Protein AF-0000000077541622 (afdb_homodimer)

Structure (mmCIF, N/CA/C/O backbone):
data_AF-0000000077541622-model_v1
#
loop_
_entity.id
_entity.type
_entity.pdbx_description
1 polymer 'FAD binding domain-containing protein'
#
loop_
_atom_site.group_PDB
_atom_site.id
_atom_site.type_symbol
_atom_site.label_atom_id
_atom_site.label_alt_id
_atom_site.label_comp_id
_atom_site.label_asym_id
_atom_site.label_entity_id
_atom_site.label_seq_id
_atom_site.pdbx_PDB_ins_code
_atom_site.Cartn_x
_atom_site.Cartn_y
_atom_site.Cartn_z
_atom_site.occupancy
_atom_site.B_iso_or_equiv
_atom_site.auth_seq_id
_atom_site.auth_comp_id
_atom_site.auth_asym_id
_atom_site.auth_atom_id
_atom_site.pdbx_PDB_model_num
ATOM 1 N N . MET A 1 1 ? 5.727 49.031 37.5 1 64.5 1 MET A N 1
ATOM 2 C CA . MET A 1 1 ? 5.074 47.844 36.969 1 64.5 1 MET A CA 1
ATOM 3 C C . MET A 1 1 ? 6.105 46.844 36.438 1 64.5 1 MET A C 1
ATOM 5 O O . MET A 1 1 ? 7.113 47.25 35.844 1 64.5 1 MET A O 1
ATOM 9 N N . GLN A 1 2 ? 6.109 45.625 36.781 1 87.19 2 GLN A N 1
ATOM 10 C CA . GLN A 1 2 ? 7.031 44.562 36.344 1 87.19 2 GLN A CA 1
ATOM 11 C C . GLN A 1 2 ? 7.074 44.5 34.812 1 87.19 2 GLN A C 1
ATOM 13 O O . GLN A 1 2 ? 6.059 44.719 34.125 1 87.19 2 GLN A O 1
ATOM 18 N N . GLU A 1 3 ? 8.234 44.469 34.344 1 94.12 3 GLU A N 1
ATOM 19 C CA . GLU A 1 3 ? 8.438 44.469 32.875 1 94.12 3 GLU A CA 1
ATOM 20 C C . GLU A 1 3 ? 9.219 43.219 32.469 1 94.12 3 GLU A C 1
ATOM 22 O O . GLU A 1 3 ? 10.188 42.844 33.125 1 94.12 3 GLU A O 1
ATOM 27 N N . ILE A 1 4 ? 8.672 42.594 31.516 1 96.94 4 ILE A N 1
ATOM 28 C CA . ILE A 1 4 ? 9.344 41.438 30.922 1 96.94 4 ILE A CA 1
ATOM 29 C C . ILE A 1 4 ? 9.812 41.781 29.516 1 96.94 4 ILE A C 1
ATOM 31 O O . ILE A 1 4 ? 9.078 42.375 28.734 1 96.94 4 ILE A O 1
ATOM 35 N N . GLU A 1 5 ? 11.039 41.531 29.25 1 97.81 5 GLU A N 1
ATOM 36 C CA . GLU A 1 5 ? 11.586 41.719 27.922 1 97.81 5 GLU A CA 1
ATOM 37 C C . GLU A 1 5 ? 11.797 40.375 27.203 1 97.81 5 GLU A C 1
ATOM 39 O O . GLU A 1 5 ? 12.289 39.438 27.797 1 97.81 5 GLU A O 1
ATOM 44 N N . THR A 1 6 ? 11.367 40.281 25.984 1 98.44 6 THR A N 1
ATOM 45 C CA . THR A 1 6 ? 11.5 39.062 25.203 1 98.44 6 THR A CA 1
ATOM 46 C C . THR A 1 6 ? 11.656 39.375 23.719 1 98.44 6 THR A C 1
ATOM 48 O O . THR A 1 6 ? 11.547 40.562 23.312 1 98.44 6 THR A O 1
ATOM 51 N N . ASP A 1 7 ? 12.078 38.469 22.938 1 98.62 7 ASP A N 1
ATOM 52 C CA . ASP A 1 7 ? 12.133 38.656 21.484 1 98.62 7 ASP A CA 1
ATOM 53 C C . ASP A 1 7 ? 10.75 38.531 20.859 1 98.62 7 ASP A C 1
ATOM 55 O O . ASP A 1 7 ? 10.383 39.344 20 1 98.62 7 ASP A O 1
ATOM 59 N N . VAL A 1 8 ? 10.023 37.5 21.266 1 98.88 8 VAL A N 1
ATOM 60 C CA . VAL A 1 8 ? 8.719 37.25 20.672 1 98.88 8 VAL A CA 1
ATOM 61 C C . VAL A 1 8 ? 7.672 37.031 21.75 1 98.88 8 VAL A C 1
ATOM 63 O O . VAL A 1 8 ? 7.852 36.156 22.625 1 98.88 8 VAL A O 1
ATOM 66 N N . LEU A 1 9 ? 6.594 37.781 21.766 1 98.88 9 LEU A N 1
ATOM 67 C CA . LEU A 1 9 ? 5.414 37.562 22.594 1 98.88 9 LEU A CA 1
ATOM 68 C C . LEU A 1 9 ? 4.375 36.719 21.859 1 98.88 9 LEU A C 1
ATOM 70 O O . LEU A 1 9 ? 3.916 37.125 20.781 1 98.88 9 LEU A O 1
ATOM 74 N N . VAL A 1 10 ? 4.105 35.531 22.359 1 98.88 10 VAL A N 1
ATOM 75 C CA . VAL A 1 10 ? 3.062 34.688 21.781 1 98.88 10 VAL A CA 1
ATOM 76 C C . VAL A 1 10 ? 1.806 34.75 22.641 1 98.88 10 VAL A C 1
ATOM 78 O O . VAL A 1 10 ? 1.842 34.438 23.828 1 98.88 10 VAL A O 1
ATOM 81 N N . VAL A 1 11 ? 0.715 35.219 22.062 1 98.75 11 VAL A N 1
ATOM 82 C CA . VAL A 1 11 ? -0.549 35.312 22.781 1 98.75 11 VAL A CA 1
ATOM 83 C C . VAL A 1 11 ? -1.422 34.125 22.438 1 98.75 11 VAL A C 1
ATOM 85 O O . VAL A 1 11 ? -2.023 34.062 21.359 1 98.75 11 VAL A O 1
ATOM 88 N N . GLY A 1 12 ? -1.603 33.25 23.375 1 97.94 12 GLY A N 1
ATOM 89 C CA . GLY A 1 12 ? -2.262 31.984 23.188 1 97.94 12 GLY A CA 1
ATOM 90 C C . GLY A 1 12 ? -1.31 30.797 23.25 1 97.94 12 GLY A C 1
ATOM 91 O O . GLY A 1 12 ? -0.241 30.812 22.641 1 97.94 12 GLY A O 1
ATOM 92 N N . ALA A 1 13 ? -1.689 29.797 24.047 1 97.06 13 ALA A N 1
ATOM 93 C CA . ALA A 1 13 ? -0.844 28.609 24.203 1 97.06 13 ALA A CA 1
ATOM 94 C C . ALA A 1 13 ? -1.617 27.344 23.875 1 97.06 13 ALA A C 1
ATOM 96 O O . ALA A 1 13 ? -1.59 26.375 24.641 1 97.06 13 ALA A O 1
ATOM 97 N N . GLY A 1 14 ? -2.344 27.344 22.766 1 96.25 14 GLY A N 1
ATOM 98 C CA . GLY A 1 14 ? -2.854 26.125 22.156 1 96.25 14 GLY A CA 1
ATOM 99 C C . GLY A 1 14 ? -1.856 25.469 21.219 1 96.25 14 GLY A C 1
ATOM 100 O O . GLY A 1 14 ? -0.646 25.641 21.375 1 96.25 14 GLY A O 1
ATOM 101 N N . VAL A 1 15 ? -2.344 24.75 20.266 1 96.44 15 VAL A N 1
ATOM 102 C CA . VAL A 1 15 ? -1.479 23.984 19.375 1 96.44 15 VAL A CA 1
ATOM 103 C C . VAL A 1 15 ? -0.542 24.938 18.625 1 96.44 15 VAL A C 1
ATOM 105 O O . VAL A 1 15 ? 0.672 24.734 18.594 1 96.44 15 VAL A O 1
ATOM 108 N N . VAL A 1 16 ? -1.056 25.984 18.078 1 97.25 16 VAL A N 1
ATOM 109 C CA . VAL A 1 16 ? -0.257 26.891 17.25 1 97.25 16 VAL A CA 1
ATOM 110 C C . VAL A 1 16 ? 0.724 27.656 18.125 1 97.25 16 VAL A C 1
ATOM 112 O O . VAL A 1 16 ? 1.912 27.75 17.812 1 97.25 16 VAL A O 1
ATOM 115 N N . GLY A 1 17 ? 0.247 28.219 19.266 1 98.38 17 GLY A N 1
ATOM 116 C CA . GLY A 1 17 ? 1.133 28.953 20.141 1 98.38 17 GLY A CA 1
ATOM 117 C C . GLY A 1 17 ? 2.258 28.109 20.703 1 98.38 17 GLY A C 1
ATOM 118 O O . GLY A 1 17 ? 3.408 28.547 20.75 1 98.38 17 GLY A O 1
ATOM 119 N N . LEU A 1 18 ? 1.917 26.938 21.125 1 98.62 18 LEU A N 1
ATOM 120 C CA . LEU A 1 18 ? 2.926 26.047 21.688 1 98.62 18 LEU A CA 1
ATOM 121 C C . LEU A 1 18 ? 3.906 25.594 20.609 1 98.62 18 LEU A C 1
ATOM 123 O O . LEU A 1 18 ? 5.09 25.391 20.875 1 98.62 18 LEU A O 1
ATOM 127 N N . SER A 1 19 ? 3.428 25.406 19.375 1 98.44 19 SER A N 1
ATOM 128 C CA . SER A 1 19 ? 4.32 25.094 18.266 1 98.44 19 SER A CA 1
ATOM 129 C C . SER A 1 19 ? 5.316 26.219 18.031 1 98.44 19 SER A C 1
ATOM 131 O O . SER A 1 19 ? 6.516 25.969 17.891 1 98.44 19 SER A O 1
ATOM 133 N N . PHE A 1 20 ? 4.816 27.469 18.031 1 98.56 20 PHE A N 1
ATOM 134 C CA . PHE A 1 20 ? 5.699 28.625 17.891 1 98.56 20 PHE A CA 1
ATOM 135 C C . PHE A 1 20 ? 6.73 28.656 19.016 1 98.56 20 PHE A C 1
ATOM 137 O O . PHE A 1 20 ? 7.926 28.812 18.766 1 98.56 20 PHE A O 1
ATOM 144 N N . ALA A 1 21 ? 6.207 28.469 20.234 1 98.75 21 ALA A N 1
ATOM 145 C CA . ALA A 1 21 ? 7.09 28.547 21.391 1 98.75 21 ALA A CA 1
ATOM 146 C C . ALA A 1 21 ? 8.203 27.5 21.297 1 98.75 21 ALA A C 1
ATOM 148 O O . ALA A 1 21 ? 9.375 27.812 21.5 1 98.75 21 ALA A O 1
ATOM 149 N N . ALA A 1 22 ? 7.836 26.297 20.922 1 98.38 22 ALA A N 1
ATOM 150 C CA . ALA A 1 22 ? 8.805 25.203 20.844 1 98.38 22 ALA A CA 1
ATOM 151 C C . ALA A 1 22 ? 9.812 25.438 19.734 1 98.38 22 ALA A C 1
ATOM 153 O O . ALA A 1 22 ? 11.016 25.312 19.938 1 98.38 22 ALA A O 1
ATOM 154 N N . MET A 1 23 ? 9.375 25.828 18.578 1 98.06 23 MET A N 1
ATOM 155 C CA . MET A 1 23 ? 10.234 25.938 17.406 1 98.06 23 MET A CA 1
ATOM 156 C C . MET A 1 23 ? 11.148 27.156 17.516 1 98.06 23 MET A C 1
ATOM 158 O O . MET A 1 23 ? 12.328 27.078 17.156 1 98.06 23 MET A O 1
ATOM 162 N N . LEU A 1 24 ? 10.633 28.281 18.031 1 98.19 24 LEU A N 1
ATOM 163 C CA . LEU A 1 24 ? 11.453 29.469 18.219 1 98.19 24 LEU A CA 1
ATOM 164 C C . LEU A 1 24 ? 12.492 29.25 19.312 1 98.19 24 LEU A C 1
ATOM 166 O O . LEU A 1 24 ? 13.672 29.562 19.125 1 98.19 24 LEU A O 1
ATOM 170 N N . ALA A 1 25 ? 12 28.641 20.406 1 98.38 25 ALA A N 1
ATOM 171 C CA . ALA A 1 25 ? 12.93 28.391 21.5 1 98.38 25 ALA A CA 1
ATOM 172 C C . ALA A 1 25 ? 14.039 27.422 21.062 1 98.38 25 ALA A C 1
ATOM 174 O O . ALA A 1 25 ? 15.195 27.578 21.469 1 98.38 25 ALA A O 1
ATOM 175 N N . SER A 1 26 ? 13.703 26.5 20.281 1 97.12 26 SER A N 1
ATOM 176 C CA . SER A 1 26 ? 14.672 25.531 19.766 1 97.12 26 SER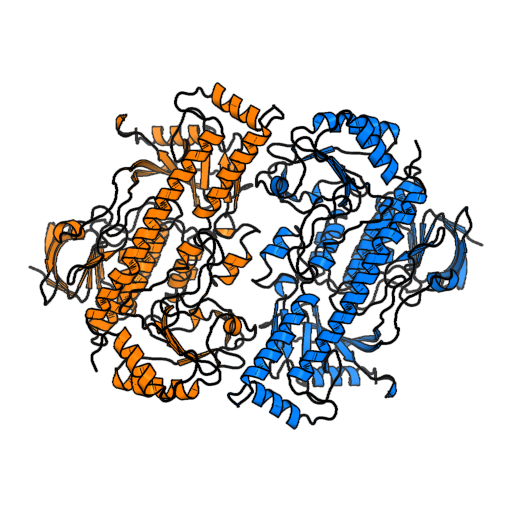 A CA 1
ATOM 177 C C . SER A 1 26 ? 15.742 26.219 18.922 1 97.12 26 SER A C 1
ATOM 179 O O . SER A 1 26 ? 16.844 25.672 18.75 1 97.12 26 SER A O 1
ATOM 181 N N . GLN A 1 27 ? 15.422 27.391 18.422 1 96.44 27 GLN A N 1
ATOM 182 C CA . GLN A 1 27 ? 16.359 28.125 17.594 1 96.44 27 GLN A CA 1
ATOM 183 C C . GLN A 1 27 ? 17.047 29.234 18.391 1 96.44 27 GLN A C 1
ATOM 185 O O . GLN A 1 27 ? 17.688 30.125 17.812 1 96.44 27 GLN A O 1
ATOM 190 N N . GLY A 1 28 ? 16.859 29.266 19.688 1 96.69 28 GLY A N 1
ATOM 191 C CA . GLY A 1 28 ? 17.578 30.188 20.562 1 96.69 28 GLY A CA 1
ATOM 192 C C . GLY A 1 28 ? 16.891 31.531 20.688 1 96.69 28 GLY A C 1
ATOM 193 O O . GLY A 1 28 ? 17.5 32.5 21.141 1 96.69 28 GLY A O 1
ATOM 194 N N . VAL A 1 29 ? 15.664 31.609 20.25 1 98.19 29 VAL A N 1
ATOM 195 C CA . VAL A 1 29 ? 14.891 32.844 20.375 1 98.19 29 VAL A CA 1
ATOM 196 C C . VAL A 1 29 ? 14.203 32.906 21.734 1 98.19 29 VAL A C 1
ATOM 198 O O . VAL A 1 29 ? 13.633 31.906 22.188 1 98.19 29 VAL A O 1
ATOM 201 N N . ARG A 1 30 ? 14.344 34.062 22.484 1 98.25 30 ARG A N 1
ATOM 202 C CA . ARG A 1 30 ? 13.617 34.25 23.734 1 98.25 30 ARG A CA 1
ATOM 203 C C . ARG A 1 30 ? 12.117 34.406 23.484 1 98.25 30 ARG A C 1
ATOM 205 O O . ARG A 1 30 ? 11.688 35.344 22.812 1 98.25 30 ARG A O 1
ATOM 212 N N . VAL A 1 31 ? 11.305 33.469 24 1 98.88 31 VAL A N 1
ATOM 213 C CA . VAL A 1 31 ? 9.867 33.438 23.75 1 98.88 31 VAL A CA 1
ATOM 214 C C . VAL A 1 31 ? 9.109 33.562 25.078 1 98.88 31 VAL A C 1
ATOM 216 O O . VAL A 1 31 ? 9.43 32.875 26.047 1 98.88 31 VAL A O 1
ATOM 219 N N . PHE A 1 32 ? 8.211 34.469 25.125 1 98.75 32 PHE A N 1
ATOM 220 C CA . PHE A 1 32 ? 7.25 34.625 26.203 1 98.75 32 PHE A CA 1
ATOM 221 C C . PHE A 1 32 ? 5.832 34.375 25.703 1 98.75 32 PHE A C 1
ATOM 223 O O . PHE A 1 32 ? 5.309 35.156 24.922 1 98.75 32 PHE A O 1
ATOM 230 N N . ALA A 1 33 ? 5.27 33.219 26.141 1 98.75 33 ALA A N 1
ATOM 231 C CA . ALA A 1 33 ? 3.918 32.875 25.719 1 98.75 33 ALA A CA 1
ATOM 232 C C . ALA A 1 33 ? 2.939 32.938 26.891 1 98.75 33 ALA A C 1
ATOM 234 O O . ALA A 1 33 ? 3.266 32.562 28.016 1 98.75 33 ALA A O 1
ATOM 235 N N . ILE A 1 34 ? 1.751 33.469 26.594 1 98.56 34 ILE A N 1
ATOM 236 C CA . ILE A 1 34 ? 0.746 33.594 27.656 1 98.56 34 ILE A CA 1
ATOM 237 C C . ILE A 1 34 ? -0.574 33 27.156 1 98.56 34 ILE A C 1
ATOM 239 O O . ILE A 1 34 ? -0.845 32.969 25.953 1 98.56 34 ILE A O 1
ATOM 243 N N . ALA A 1 35 ? -1.306 32.5 28.031 1 97.81 35 ALA A N 1
ATOM 244 C CA . ALA A 1 35 ? -2.662 32.031 27.766 1 97.81 35 ALA A CA 1
ATOM 245 C C . ALA A 1 35 ? -3.598 32.375 28.922 1 97.81 35 ALA A C 1
ATOM 247 O O . ALA A 1 35 ? -3.211 32.25 30.094 1 97.81 35 ALA A O 1
ATOM 248 N N . LYS A 1 36 ? -4.758 32.688 28.578 1 96.06 36 LYS A N 1
ATOM 249 C CA . LYS A 1 36 ? -5.699 33.094 29.625 1 96.06 36 LYS A CA 1
ATOM 250 C C . LYS A 1 36 ? -6.266 31.906 30.359 1 96.06 36 LYS A C 1
ATOM 252 O O . LYS A 1 36 ? -6.742 32.031 31.484 1 96.06 36 LYS A O 1
ATOM 257 N N . HIS A 1 37 ? -6.23 30.75 29.719 1 94.38 37 HIS A N 1
ATOM 258 C CA . HIS A 1 37 ? -6.719 29.547 30.359 1 94.38 37 HIS A CA 1
ATOM 259 C C . HIS A 1 37 ? -5.688 28.969 31.328 1 94.38 37 HIS A C 1
ATOM 261 O O . HIS A 1 37 ? -4.504 29.312 31.25 1 94.38 37 HIS A O 1
ATOM 267 N N . SER A 1 38 ? -6.09 28.078 32.188 1 94.69 38 SER A N 1
ATOM 268 C CA . SER A 1 38 ? -5.258 27.609 33.281 1 94.69 38 SER A CA 1
ATOM 269 C C . SER A 1 38 ? -4.289 26.531 32.844 1 94.69 38 SER A C 1
ATOM 271 O O . SER A 1 38 ? -3.355 26.172 33.562 1 94.69 38 SER A O 1
ATOM 273 N N . GLY A 1 39 ? -4.453 26.031 31.688 1 95.5 39 GLY A N 1
ATOM 274 C CA . GLY A 1 39 ? -3.592 24.984 31.172 1 95.5 39 GLY A CA 1
ATOM 275 C C . GLY A 1 39 ? -3.902 24.609 29.734 1 95.5 39 GLY A C 1
ATOM 276 O O . GLY A 1 39 ? -4.562 25.359 29.016 1 95.5 39 GLY A O 1
ATOM 277 N N . THR A 1 40 ? -3.32 23.484 29.359 1 95.38 40 THR A N 1
ATOM 278 C CA . THR A 1 40 ? -3.582 22.984 28.016 1 95.38 40 THR A CA 1
ATOM 279 C C . THR A 1 40 ? -5.035 22.547 27.875 1 95.38 40 THR A C 1
ATOM 281 O O . THR A 1 40 ? -5.77 22.484 28.875 1 95.38 40 THR A O 1
ATOM 284 N N . SER A 1 41 ? -5.395 22.25 26.641 1 92.38 41 SER A N 1
ATOM 285 C CA . SER A 1 41 ? -6.785 21.938 26.344 1 92.38 41 SER A CA 1
ATOM 286 C C . SER A 1 41 ? -7.297 20.797 27.234 1 92.38 41 SER A C 1
ATOM 288 O O . SER A 1 41 ? -6.66 19.75 27.328 1 92.38 41 SER A O 1
ATOM 290 N N . PRO A 1 42 ? -8.445 20.953 27.797 1 90.69 42 PRO A N 1
ATOM 291 C CA . PRO A 1 42 ? -9.016 19.891 28.625 1 90.69 42 PRO A CA 1
ATOM 292 C C . PRO A 1 42 ? -9.859 18.906 27.828 1 90.69 42 PRO A C 1
ATOM 294 O O . PRO A 1 42 ? -10.352 17.922 28.391 1 90.69 42 PRO A O 1
ATOM 297 N N . SER A 1 43 ? -10.086 19.203 26.609 1 90.69 43 SER A N 1
ATOM 298 C CA . SER A 1 43 ? -10.977 18.375 25.797 1 90.69 43 SER A CA 1
ATOM 299 C C . SER A 1 43 ? -10.328 18.016 24.469 1 90.69 43 SER A C 1
ATOM 301 O O . SER A 1 43 ? -9.383 18.672 24.031 1 90.69 43 SER A O 1
ATOM 303 N N . PRO A 1 44 ? -10.797 16.953 23.859 1 91.56 44 PRO A N 1
ATOM 304 C CA . PRO A 1 44 ? -10.188 16.438 22.625 1 91.56 44 PRO A CA 1
ATOM 305 C C . PRO A 1 44 ? -10.805 17.062 21.375 1 91.56 44 PRO A C 1
ATOM 307 O O . PRO A 1 44 ? -11.336 16.344 20.531 1 91.56 44 PRO A O 1
ATOM 310 N N . ARG A 1 45 ? -10.609 18.25 21.062 1 85.44 45 ARG A N 1
ATOM 311 C CA . ARG A 1 45 ? -11.242 18.938 19.938 1 85.44 45 ARG A CA 1
ATOM 312 C C . ARG A 1 45 ? -10.633 18.516 18.609 1 85.44 45 ARG A C 1
ATOM 314 O O . ARG A 1 45 ? -11.289 17.859 17.797 1 85.44 45 ARG A O 1
ATOM 321 N N . ALA A 1 46 ? -9.414 18.781 18.344 1 86.88 46 ALA A N 1
ATOM 322 C CA . ALA A 1 46 ? -8.695 18.312 17.156 1 86.88 46 ALA A CA 1
ATOM 323 C C . ALA A 1 46 ? -8.055 16.953 17.406 1 86.88 46 ALA A C 1
ATOM 325 O O . ALA A 1 46 ? -7.691 16.625 18.547 1 86.88 46 ALA A O 1
ATOM 326 N N . HIS A 1 47 ? -8.039 16.125 16.234 1 90.75 47 HIS A N 1
ATOM 327 C CA . HIS A 1 47 ? -7.516 14.812 16.562 1 90.75 47 HIS A CA 1
ATOM 328 C C . HIS A 1 47 ? -6.766 14.203 15.383 1 90.75 47 HIS A C 1
ATOM 330 O O . HIS A 1 47 ? -5.969 13.281 15.562 1 90.75 47 HIS A O 1
ATOM 336 N N . VAL A 1 48 ? -6.953 14.68 14.172 1 94.62 48 VAL A N 1
ATOM 337 C CA . VAL A 1 48 ? -6.277 14.094 13.023 1 94.62 48 VAL A CA 1
ATOM 338 C C . VAL A 1 48 ? -4.973 14.836 12.75 1 94.62 48 VAL A C 1
ATOM 340 O O . VAL A 1 48 ? -4.977 16.062 12.562 1 94.62 48 VAL A O 1
ATOM 343 N N . THR A 1 49 ? -3.918 14.148 12.758 1 96.5 49 THR A N 1
ATOM 344 C CA . THR A 1 49 ? -2.605 14.672 12.391 1 96.5 49 THR A CA 1
ATOM 345 C C . THR A 1 49 ? -2.115 14.039 11.094 1 96.5 49 THR A C 1
ATOM 347 O O . THR A 1 49 ? -1.852 12.836 11.039 1 96.5 49 THR A O 1
ATOM 350 N N . ASN A 1 50 ? -2.045 14.859 10.07 1 96.25 50 ASN A N 1
ATOM 351 C CA . ASN A 1 50 ? -1.712 14.312 8.758 1 96.25 50 ASN A CA 1
ATOM 352 C C . ASN A 1 50 ? -0.212 14.07 8.617 1 96.25 50 ASN A C 1
ATOM 354 O O . ASN A 1 50 ? 0.549 14.297 9.555 1 96.25 50 ASN A O 1
ATOM 358 N N . GLN A 1 51 ? 0.247 13.586 7.496 1 97.31 51 GLN A N 1
ATOM 359 C CA . GLN A 1 51 ? 1.632 13.172 7.289 1 97.31 51 GLN A CA 1
ATOM 360 C C . GLN A 1 51 ? 2.578 14.367 7.371 1 97.31 51 GLN A C 1
ATOM 362 O O . GLN A 1 51 ? 3.662 14.266 7.953 1 97.31 51 GLN A O 1
ATOM 367 N N . ARG A 1 52 ? 2.193 15.484 6.785 1 97.31 52 ARG A N 1
ATOM 368 C CA . ARG A 1 52 ? 3.053 16.656 6.781 1 97.31 52 ARG A CA 1
ATOM 369 C C . ARG A 1 52 ? 3.359 17.125 8.203 1 97.31 52 ARG A C 1
ATOM 371 O O . ARG A 1 52 ? 4.508 17.438 8.523 1 97.31 52 ARG A O 1
ATOM 378 N N . THR A 1 53 ? 2.359 17.156 9 1 97.69 53 THR A N 1
ATOM 379 C CA . THR A 1 53 ? 2.545 17.562 10.391 1 97.69 53 THR A CA 1
ATOM 380 C C . THR A 1 53 ? 3.381 16.531 11.148 1 97.69 53 THR A C 1
ATOM 382 O O . THR A 1 53 ? 4.246 16.906 11.953 1 97.69 53 THR A O 1
ATOM 385 N N . MET A 1 54 ? 3.18 15.305 10.875 1 98.19 54 MET A N 1
ATOM 386 C CA . MET A 1 54 ? 3.992 14.266 11.508 1 98.19 54 MET A CA 1
ATOM 387 C C . MET A 1 54 ? 5.461 14.414 11.125 1 98.19 54 MET A C 1
ATOM 389 O O . MET A 1 54 ? 6.348 14.141 11.938 1 98.19 54 MET A O 1
ATOM 393 N N . GLU A 1 55 ? 5.727 14.812 9.906 1 97.75 55 GLU A N 1
ATOM 394 C CA . GLU A 1 55 ? 7.098 15.078 9.484 1 97.75 55 GLU A CA 1
ATOM 395 C C . GLU A 1 55 ? 7.734 16.172 10.344 1 97.75 55 GLU A C 1
ATOM 397 O O . GLU A 1 55 ? 8.906 16.062 10.719 1 97.75 55 GLU A O 1
ATOM 402 N N . ILE A 1 56 ? 6.965 17.203 10.602 1 97.5 56 ILE A N 1
ATOM 403 C CA . ILE A 1 56 ? 7.457 18.312 11.422 1 97.5 56 ILE A CA 1
ATOM 404 C C . ILE A 1 56 ? 7.746 17.812 12.836 1 97.5 56 ILE A C 1
ATOM 406 O O . ILE A 1 56 ? 8.797 18.109 13.406 1 97.5 56 ILE A O 1
ATOM 410 N N . PHE A 1 57 ? 6.82 17.031 13.391 1 98.12 57 PHE A N 1
ATOM 411 C CA . PHE A 1 57 ? 7.031 16.469 14.719 1 98.12 57 PHE A CA 1
ATOM 412 C C . PHE A 1 57 ? 8.25 15.547 14.727 1 98.12 57 PHE A C 1
ATOM 414 O O . PHE A 1 57 ? 9.008 15.523 15.703 1 98.12 57 PHE A O 1
ATOM 421 N N . ARG A 1 58 ? 8.367 14.836 13.664 1 97.56 58 ARG A N 1
ATOM 422 C CA . ARG A 1 58 ? 9.539 13.977 13.5 1 97.56 58 ARG A CA 1
ATOM 423 C C . ARG A 1 58 ? 10.828 14.789 13.562 1 97.56 58 ARG A C 1
ATOM 425 O O . ARG A 1 58 ? 11.75 14.453 14.305 1 97.56 58 ARG A O 1
ATOM 432 N N . GLU A 1 59 ? 10.875 15.867 12.844 1 96.5 59 GLU A N 1
ATOM 433 C CA . GLU A 1 59 ? 12.031 16.766 12.852 1 96.5 59 GLU A CA 1
ATOM 434 C C . GLU A 1 59 ? 12.297 17.312 14.25 1 96.5 59 GLU A C 1
ATOM 436 O O . GLU A 1 59 ? 13.453 17.453 14.664 1 96.5 59 GLU A O 1
ATOM 441 N N . MET A 1 60 ? 11.273 17.578 15.008 1 96.38 60 MET A N 1
ATOM 442 C CA . MET A 1 60 ? 11.375 18.172 16.328 1 96.38 60 MET A CA 1
ATOM 443 C C . MET A 1 60 ? 11.703 17.125 17.391 1 96.38 60 MET A C 1
ATOM 445 O O . MET A 1 60 ? 11.852 17.438 18.562 1 96.38 60 MET A O 1
ATOM 449 N N . GLY A 1 61 ? 11.719 15.789 17 1 96.5 61 GLY A N 1
ATOM 450 C CA . GLY A 1 61 ? 11.969 14.703 17.938 1 96.5 61 GLY A CA 1
ATOM 451 C C . GLY A 1 61 ? 10.734 14.32 18.734 1 96.5 61 GLY A C 1
ATOM 452 O O . GLY A 1 61 ? 10.852 13.773 19.844 1 96.5 61 GLY A O 1
ATOM 453 N N . LEU A 1 62 ? 9.578 14.617 18.219 1 98 62 LEU A N 1
ATOM 454 C CA . LEU A 1 62 ? 8.344 14.414 18.984 1 98 62 LEU A CA 1
ATOM 455 C C . LEU A 1 62 ? 7.531 13.258 18.391 1 98 62 LEU A C 1
ATOM 457 O O . LEU A 1 62 ? 6.512 12.867 18.969 1 98 62 LEU A O 1
ATOM 461 N N . GLU A 1 63 ? 7.91 12.703 17.219 1 97.94 63 GLU A N 1
ATOM 462 C CA . GLU A 1 63 ? 7.105 11.727 16.5 1 97.94 63 GLU A CA 1
ATOM 463 C C . GLU A 1 63 ? 6.707 10.555 17.391 1 97.94 63 GLU A C 1
ATOM 465 O O . GLU A 1 63 ? 5.531 10.195 17.469 1 97.94 63 GLU A O 1
ATOM 470 N N . GLN A 1 64 ? 7.668 10 18.156 1 98.19 64 GLN A N 1
ATOM 471 C CA . GLN A 1 64 ? 7.402 8.828 18.984 1 98.19 64 GLN A CA 1
ATOM 472 C C . GLN A 1 64 ? 6.414 9.156 20.094 1 98.19 64 GLN A C 1
ATOM 474 O O . GLN A 1 64 ? 5.535 8.352 20.406 1 98.19 64 GLN A O 1
ATOM 479 N N . ARG A 1 65 ? 6.574 10.297 20.688 1 98.25 65 ARG A N 1
ATOM 480 C CA . ARG A 1 65 ? 5.648 10.695 21.75 1 98.25 65 ARG A CA 1
ATOM 481 C C . ARG A 1 65 ? 4.23 10.836 21.203 1 98.25 65 ARG A C 1
ATOM 483 O O . ARG A 1 65 ? 3.27 10.438 21.859 1 98.25 65 ARG A O 1
ATOM 490 N N . VAL A 1 66 ? 4.125 11.406 20.031 1 98.19 66 VAL A N 1
ATOM 491 C CA . VAL A 1 66 ? 2.816 11.578 19.406 1 98.19 66 VAL A CA 1
ATOM 492 C C . VAL A 1 66 ? 2.213 10.211 19.094 1 98.19 66 VAL A C 1
ATOM 494 O O . VAL A 1 66 ? 1.024 9.984 19.328 1 98.19 66 VAL A O 1
ATOM 497 N N . LYS A 1 67 ? 3.02 9.258 18.594 1 98 67 LYS A N 1
ATOM 498 C CA . LYS A 1 67 ? 2.566 7.91 18.266 1 98 67 LYS A CA 1
ATOM 499 C C . LYS A 1 67 ? 2.072 7.164 19.5 1 98 67 LYS A C 1
ATOM 501 O O . LYS A 1 67 ? 1.039 6.492 19.453 1 98 67 LYS A O 1
ATOM 506 N N . VAL A 1 68 ? 2.754 7.328 20.547 1 97.81 68 VAL A N 1
ATOM 507 C CA . VAL A 1 68 ? 2.408 6.633 21.781 1 97.81 68 VAL A CA 1
ATOM 508 C C . VAL A 1 68 ? 1.097 7.184 22.344 1 97.81 68 VAL A C 1
ATOM 510 O O . VAL A 1 68 ? 0.282 6.438 22.875 1 97.81 68 VAL A O 1
ATOM 513 N N . ALA A 1 69 ? 0.909 8.461 22.125 1 97.25 69 ALA A N 1
ATOM 514 C CA . ALA A 1 69 ? -0.251 9.141 22.703 1 97.25 69 ALA A CA 1
ATOM 515 C C . ALA A 1 69 ? -1.497 8.906 21.844 1 97.25 69 ALA A C 1
ATOM 517 O O . ALA A 1 69 ? -2.617 9.172 22.297 1 97.25 69 ALA A O 1
ATOM 518 N N . GLY A 1 70 ? -1.271 8.445 20.672 1 96.62 70 GLY A N 1
ATOM 519 C CA . GLY A 1 70 ? -2.402 8.398 19.75 1 96.62 70 GLY A CA 1
ATOM 520 C C . GLY A 1 70 ? -2.605 7.031 19.125 1 96.62 70 GLY A C 1
ATOM 521 O O . GLY A 1 70 ? -2.1 6.027 19.625 1 96.62 70 GLY A O 1
ATOM 522 N N . THR A 1 71 ? -3.547 6.988 18.094 1 97 71 THR A N 1
ATOM 523 C CA . THR A 1 71 ? -3.869 5.801 17.312 1 97 71 THR A CA 1
ATOM 524 C C . THR A 1 71 ? -3.482 5.996 15.844 1 97 71 THR A C 1
ATOM 526 O O . THR A 1 71 ? -3.766 7.043 15.258 1 97 71 THR A O 1
ATOM 529 N N . CYS A 1 72 ? -2.783 4.961 15.305 1 96.81 72 CYS A N 1
ATOM 530 C CA . CYS A 1 72 ? -2.467 5.031 13.883 1 96.81 72 CYS A CA 1
ATOM 531 C C . CYS A 1 72 ? -3.736 5.02 13.047 1 96.81 72 CYS A C 1
ATOM 533 O O . CYS A 1 72 ? -4.539 4.09 13.133 1 96.81 72 CYS A O 1
ATOM 535 N N . LEU A 1 73 ? -3.895 5.98 12.242 1 96.12 73 LEU A N 1
ATOM 536 C CA . LEU A 1 73 ? -5.148 6.137 11.516 1 96.12 73 LEU A CA 1
ATOM 537 C C . LEU A 1 73 ? -5.289 5.062 10.438 1 96.12 73 LEU A C 1
ATOM 539 O O . LEU A 1 73 ? -6.402 4.664 10.094 1 96.12 73 LEU A O 1
ATOM 543 N N . ALA A 1 74 ? -4.188 4.57 9.938 1 92.81 74 ALA A N 1
ATOM 544 C CA . ALA A 1 74 ? -4.258 3.5 8.945 1 92.81 74 ALA A CA 1
ATOM 545 C C . ALA A 1 74 ? -4.922 2.256 9.531 1 92.81 74 ALA A C 1
ATOM 547 O O . ALA A 1 74 ? -5.555 1.484 8.805 1 92.81 74 ALA A O 1
ATOM 548 N N . ASP A 1 75 ? -4.938 2.062 10.844 1 92.94 75 ASP A N 1
ATOM 549 C CA . ASP A 1 75 ? -5.496 0.896 11.523 1 92.94 75 ASP A CA 1
ATOM 550 C C . ASP A 1 75 ? -7.004 1.05 11.727 1 92.94 75 ASP A C 1
ATOM 552 O O . ASP A 1 75 ? -7.703 0.067 11.977 1 92.94 75 ASP A O 1
ATOM 556 N N . VAL A 1 76 ? -7.445 2.248 11.75 1 93.94 76 VAL A N 1
ATOM 557 C CA . VAL A 1 76 ? -8.859 2.551 11.922 1 93.94 76 VAL A CA 1
ATOM 558 C C . VAL A 1 76 ? -9.359 3.412 10.766 1 93.94 76 VAL A C 1
ATOM 560 O O . VAL A 1 76 ? -10.141 4.344 10.961 1 93.94 76 VAL A O 1
ATOM 563 N N . GLY A 1 77 ? -8.844 3.223 9.656 1 84.94 77 GLY A N 1
ATOM 564 C CA . GLY A 1 77 ? -8.859 4.156 8.539 1 84.94 77 GLY A CA 1
ATOM 565 C C . GLY A 1 77 ? -10.117 4.062 7.695 1 84.94 77 GLY A C 1
ATOM 566 O O . GLY A 1 77 ? -10.047 4.117 6.465 1 84.94 77 GLY A O 1
ATOM 567 N N . SER A 1 78 ? -11.297 3.939 8.344 1 93.69 78 SER A N 1
ATOM 568 C CA . SER A 1 78 ? -12.555 3.973 7.609 1 93.69 78 SER A CA 1
ATOM 569 C C . SER A 1 78 ? -13.523 4.988 8.203 1 93.69 78 SER A C 1
ATOM 571 O O . SER A 1 78 ? -13.297 5.492 9.305 1 93.69 78 SER A O 1
ATOM 573 N N . LEU A 1 79 ? -14.414 5.398 7.461 1 96.06 79 LEU A N 1
ATOM 574 C CA . LEU A 1 79 ? -15.633 6.074 7.906 1 96.06 79 LEU A CA 1
ATOM 575 C C . LEU A 1 79 ? -16.859 5.199 7.668 1 96.06 79 LEU A C 1
ATOM 577 O O . LEU A 1 79 ? -17.062 4.711 6.559 1 96.06 79 LEU A O 1
ATOM 581 N N . VAL A 1 80 ? -17.562 4.957 8.742 1 97.19 80 VAL A N 1
ATOM 582 C CA . VAL A 1 80 ? -18.734 4.094 8.664 1 97.19 80 VAL A CA 1
ATOM 583 C C . VAL A 1 80 ? -20 4.945 8.711 1 97.19 80 VAL A C 1
ATOM 585 O O . VAL A 1 80 ? -20.125 5.836 9.555 1 97.19 80 VAL A O 1
ATOM 588 N N . MET A 1 81 ? -20.906 4.73 7.836 1 96.19 81 MET A N 1
ATOM 589 C CA . MET A 1 81 ? -22.219 5.371 7.797 1 96.19 81 MET A CA 1
ATOM 590 C C . MET A 1 81 ? -23.312 4.375 8.148 1 96.19 81 MET A C 1
ATOM 592 O O . MET A 1 81 ? -23.406 3.301 7.555 1 96.19 81 MET A O 1
ATOM 596 N N . ALA A 1 82 ? -24.109 4.723 9.062 1 96.44 82 ALA A N 1
ATOM 597 C CA . ALA A 1 82 ? -25.156 3.822 9.523 1 96.44 82 ALA A CA 1
ATOM 598 C C . ALA A 1 82 ? -26.344 4.605 10.086 1 96.44 82 ALA A C 1
ATOM 600 O O . ALA A 1 82 ? -26.234 5.809 10.336 1 96.44 82 ALA A O 1
ATOM 601 N N . THR A 1 83 ? -27.5 3.936 10.242 1 94.94 83 THR A N 1
ATOM 602 C CA . THR A 1 83 ? -28.625 4.547 10.93 1 94.94 83 THR A CA 1
ATOM 603 C C . THR A 1 83 ? -28.375 4.605 12.438 1 94.94 83 THR A C 1
ATOM 605 O O . THR A 1 83 ? -28.875 5.5 13.125 1 94.94 83 THR A O 1
ATOM 608 N N . SER A 1 84 ? -27.688 3.75 12.961 1 95.94 84 SER A N 1
ATOM 609 C CA . SER A 1 84 ? -27.125 3.645 14.305 1 95.94 84 SER A CA 1
ATOM 610 C C . SER A 1 84 ? -26.062 2.551 14.375 1 95.94 84 SER A C 1
ATOM 612 O O . SER A 1 84 ? -25.828 1.848 13.391 1 95.94 84 SER A O 1
ATOM 614 N N . LEU A 1 85 ? -25.375 2.344 15.531 1 97.38 85 LEU A N 1
ATOM 615 C CA . LEU A 1 85 ? -24.359 1.3 15.664 1 97.38 85 LEU A CA 1
ATOM 616 C C . LEU A 1 85 ? -25 -0.08 15.711 1 97.38 85 LEU A C 1
ATOM 618 O O . LEU A 1 85 ? -24.359 -1.084 15.398 1 97.38 85 LEU A O 1
ATOM 622 N N . THR A 1 86 ? -26.266 -0.116 16.094 1 96.19 86 THR A N 1
ATOM 623 C CA . THR A 1 86 ? -27 -1.381 16.156 1 96.19 86 THR A CA 1
ATOM 624 C C . THR A 1 86 ? -27.984 -1.503 15.008 1 96.19 86 THR A C 1
ATOM 626 O O . THR A 1 86 ? -28.703 -2.496 14.906 1 96.19 86 THR A O 1
ATOM 629 N N . GLY A 1 87 ? -28.062 -0.459 14.211 1 94.5 87 GLY A N 1
ATOM 630 C CA . GLY A 1 87 ? -28.969 -0.456 13.078 1 94.5 87 GLY A CA 1
ATOM 631 C C . GLY A 1 87 ? -28.297 -0.827 11.773 1 94.5 87 GLY A C 1
ATOM 632 O O . GLY A 1 87 ? -27.328 -1.59 11.758 1 94.5 87 GLY A O 1
ATOM 633 N N . MET A 1 88 ? -28.844 -0.3 10.68 1 93.94 88 MET A N 1
ATOM 634 C CA . MET A 1 88 ? -28.391 -0.66 9.336 1 93.94 88 MET A CA 1
ATOM 635 C C . MET A 1 88 ? -27.125 0.1 8.969 1 93.94 88 MET A C 1
ATOM 637 O O . MET A 1 88 ? -27.078 1.326 9.078 1 93.94 88 MET A O 1
ATOM 641 N N . GLU A 1 89 ? -26.078 -0.589 8.625 1 95.62 89 GLU A N 1
ATOM 642 C CA . GLU A 1 89 ? -24.953 0.07 7.973 1 95.62 89 GLU A CA 1
ATOM 643 C C . GLU A 1 89 ? -25.297 0.438 6.527 1 95.62 89 GLU A C 1
ATOM 645 O O . GLU A 1 89 ? -25.719 -0.417 5.746 1 95.62 89 GLU A O 1
ATOM 650 N N . ILE A 1 90 ? -25.125 1.69 6.188 1 95.12 90 ILE A N 1
ATOM 651 C CA . ILE A 1 90 ? -25.453 2.223 4.867 1 95.12 90 ILE A CA 1
ATOM 652 C C . ILE A 1 90 ? -24.266 2.027 3.926 1 95.12 90 ILE A C 1
ATOM 654 O O . ILE A 1 90 ? -24.453 1.642 2.768 1 95.12 90 ILE A O 1
ATOM 658 N N . GLY A 1 91 ? -23.141 2.275 4.391 1 94.56 91 GLY A N 1
ATOM 659 C CA . GLY A 1 91 ? -21.906 2.141 3.627 1 94.56 91 GLY A CA 1
ATOM 660 C C . GLY A 1 91 ? -20.672 2.531 4.414 1 94.56 91 GLY A C 1
ATOM 661 O O . GLY A 1 91 ? -20.766 2.902 5.586 1 94.56 91 GLY A O 1
ATOM 662 N N . ARG A 1 92 ? -19.594 2.34 3.779 1 95.81 92 ARG A N 1
ATOM 663 C CA . ARG A 1 92 ? -18.281 2.619 4.363 1 95.81 92 ARG A CA 1
ATOM 664 C C . ARG A 1 92 ? -17.266 2.975 3.281 1 95.81 92 ARG A C 1
ATOM 666 O O . ARG A 1 92 ? -17.438 2.588 2.121 1 95.81 92 ARG A O 1
ATOM 673 N N . TYR A 1 93 ? -16.344 3.805 3.523 1 95 93 TYR A N 1
ATOM 674 C CA . TYR A 1 93 ? -15.203 4 2.627 1 95 93 TYR A CA 1
ATOM 675 C C . TYR A 1 93 ? -13.914 4.176 3.414 1 95 93 TYR A C 1
ATOM 677 O O . TYR A 1 93 ? -13.938 4.527 4.598 1 95 93 TYR A O 1
ATOM 685 N N . SER A 1 94 ? -12.789 3.83 2.809 1 94.81 94 SER A N 1
ATOM 686 C CA . SER A 1 94 ? -11.484 3.879 3.459 1 94.81 94 SER A CA 1
ATOM 687 C C . SER A 1 94 ? -10.945 5.305 3.518 1 94.81 94 SER A C 1
ATOM 689 O O . SER A 1 94 ? -11.125 6.078 2.574 1 94.81 94 SER A O 1
ATOM 691 N N . CYS A 1 95 ? -10.305 5.562 4.656 1 94.12 95 CYS A N 1
ATOM 692 C CA . CYS A 1 95 ? -9.797 6.902 4.922 1 94.12 95 CYS A CA 1
ATOM 693 C C . CYS A 1 95 ? -8.328 6.867 5.324 1 94.12 95 CYS A C 1
ATOM 695 O O . CYS A 1 95 ? -7.805 5.809 5.676 1 94.12 95 CYS A O 1
ATOM 697 N N . TYR A 1 96 ? -7.633 7.996 5.16 1 94.31 96 TYR A N 1
ATOM 698 C CA . TYR A 1 96 ? -6.371 8.352 5.801 1 94.31 96 TYR A CA 1
ATOM 699 C C . TYR A 1 96 ? -5.258 7.398 5.371 1 94.31 96 TYR A C 1
ATOM 701 O O . TYR A 1 96 ? -4.402 7.027 6.18 1 94.31 96 TYR A O 1
ATOM 709 N N . GLY A 1 97 ? -5.375 6.863 4.18 1 91.56 97 GLY A N 1
ATOM 710 C CA . GLY A 1 97 ? -4.305 6.043 3.631 1 91.56 97 GLY A CA 1
ATOM 711 C C . GLY A 1 97 ? -4.387 4.594 4.062 1 91.56 97 GLY A C 1
ATOM 712 O O . GLY A 1 97 ? -3.432 3.832 3.883 1 91.56 97 GLY A O 1
ATOM 713 N N . GLY A 1 98 ? -5.473 4.223 4.656 1 91.75 98 GLY A N 1
ATOM 714 C CA . GLY A 1 98 ? -5.613 2.861 5.145 1 91.75 98 GLY A CA 1
ATOM 715 C C . GLY A 1 98 ? -6.25 1.926 4.137 1 91.75 98 GLY A C 1
ATOM 716 O O . GLY A 1 98 ? -6.219 0.705 4.305 1 91.75 98 GLY A O 1
ATOM 717 N N . GLY A 1 99 ? -6.809 2.461 3.064 1 94.19 99 GLY A N 1
ATOM 718 C CA . GLY A 1 99 ? -7.473 1.639 2.068 1 94.19 99 GLY A CA 1
ATOM 719 C C . GLY A 1 99 ? -6.543 1.163 0.968 1 94.19 99 GLY A C 1
ATOM 720 O O . GLY A 1 99 ? -5.578 1.851 0.624 1 94.19 99 GLY A O 1
ATOM 721 N N . ASP A 1 100 ? -6.844 0.054 0.374 1 94.81 100 ASP A N 1
ATOM 722 C CA . ASP A 1 100 ? -6.031 -0.558 -0.672 1 94.81 100 ASP A CA 1
ATOM 723 C C . ASP A 1 100 ? -5.797 0.414 -1.827 1 94.81 100 ASP A C 1
ATOM 725 O O . ASP A 1 100 ? -4.734 0.405 -2.449 1 94.81 100 ASP A O 1
ATOM 729 N N . HIS A 1 101 ? -6.699 1.284 -2.109 1 94.06 101 HIS A N 1
ATOM 730 C CA . HIS A 1 101 ? -6.629 2.135 -3.293 1 94.06 101 HIS A CA 1
ATOM 731 C C . HIS A 1 101 ? -5.699 3.322 -3.062 1 94.06 101 HIS A C 1
ATOM 733 O O . HIS A 1 101 ? -5.395 4.066 -3.998 1 94.06 101 HIS A O 1
ATOM 739 N N . GLN A 1 102 ? -5.188 3.477 -1.877 1 94.75 102 GLN A N 1
ATOM 740 C CA . GLN A 1 102 ? -4.414 4.676 -1.582 1 94.75 102 GLN A CA 1
ATOM 741 C C . GLN A 1 102 ? -3.031 4.32 -1.04 1 94.75 102 GLN A C 1
ATOM 743 O O . GLN A 1 102 ? -2.203 5.203 -0.81 1 94.75 102 GLN A O 1
ATOM 748 N N . LEU A 1 103 ? -2.66 3.125 -0.889 1 96.75 103 LEU A N 1
ATOM 749 C CA . LEU A 1 103 ? -1.452 2.693 -0.196 1 96.75 103 LEU A CA 1
ATOM 750 C C . LEU A 1 103 ? -0.207 3.266 -0.866 1 96.75 103 LEU A C 1
ATOM 752 O O . LEU A 1 103 ? 0.679 3.795 -0.19 1 96.75 103 LEU A O 1
ATOM 756 N N . THR A 1 104 ? -0.14 3.219 -2.146 1 97.5 104 THR A N 1
ATOM 757 C CA . THR A 1 104 ? 1.028 3.678 -2.889 1 97.5 104 THR A CA 1
ATOM 758 C C . THR A 1 104 ? 1.186 5.191 -2.77 1 97.5 104 THR A C 1
ATOM 760 O O . THR A 1 104 ? 2.281 5.688 -2.494 1 97.5 104 THR A O 1
ATOM 763 N N . ASP A 1 105 ? 0.107 5.906 -2.922 1 97.38 105 ASP A N 1
ATOM 764 C CA . ASP A 1 105 ? 0.16 7.363 -2.908 1 97.38 105 ASP A CA 1
ATOM 765 C C . ASP A 1 105 ? 0.635 7.883 -1.553 1 97.38 105 ASP A C 1
ATOM 767 O O . ASP A 1 105 ? 1.493 8.766 -1.487 1 97.38 105 ASP A O 1
ATOM 771 N N . PHE A 1 106 ? 0.131 7.332 -0.51 1 97.44 106 PHE A N 1
ATOM 772 C CA . PHE A 1 106 ? 0.521 7.773 0.824 1 97.44 106 PHE A CA 1
ATOM 773 C C . PHE A 1 106 ? 1.954 7.355 1.134 1 97.44 106 PHE A C 1
ATOM 775 O O . PHE A 1 106 ? 2.713 8.117 1.732 1 97.44 106 PHE A O 1
ATOM 782 N N . ALA A 1 107 ? 2.342 6.164 0.673 1 97.31 107 ALA A N 1
ATOM 783 C CA . ALA A 1 107 ? 3.688 5.664 0.947 1 97.31 107 ALA A CA 1
ATOM 784 C C . ALA A 1 107 ? 4.738 6.492 0.216 1 97.31 107 ALA A C 1
ATOM 786 O O . ALA A 1 107 ? 5.828 6.734 0.745 1 97.31 107 ALA A O 1
ATOM 787 N N . LYS A 1 108 ? 4.465 6.941 -0.933 1 97.31 108 LYS A N 1
ATOM 788 C CA . LYS A 1 108 ? 5.418 7.703 -1.732 1 97.31 108 LYS A CA 1
ATOM 789 C C . LYS A 1 108 ? 5.496 9.156 -1.262 1 97.31 108 LYS A C 1
ATOM 791 O O . LYS A 1 108 ? 6.477 9.852 -1.534 1 97.31 108 LYS A O 1
ATOM 796 N N . ALA A 1 109 ? 4.477 9.531 -0.571 1 97.62 109 ALA A N 1
ATOM 797 C CA . ALA A 1 109 ? 4.352 10.953 -0.247 1 97.62 109 ALA A CA 1
ATOM 798 C C . ALA A 1 109 ? 5.195 11.312 0.972 1 97.62 109 ALA A C 1
ATOM 800 O O . ALA A 1 109 ? 5.695 12.43 1.079 1 97.62 109 ALA A O 1
ATOM 801 N N . SER A 1 110 ? 5.379 10.367 1.933 1 97.94 110 SER A N 1
ATOM 802 C CA . SER A 1 110 ? 5.98 10.695 3.221 1 97.94 110 SER A CA 1
ATOM 803 C C . SER A 1 110 ? 6.469 9.445 3.941 1 97.94 110 SER A C 1
ATOM 805 O O . SER A 1 110 ? 5.926 8.352 3.746 1 97.94 110 SER A O 1
ATOM 807 N N . PRO A 1 111 ? 7.547 9.586 4.707 1 97.38 111 PRO A N 1
ATOM 808 C CA . PRO A 1 111 ? 7.945 8.461 5.559 1 97.38 111 PRO A CA 1
ATOM 809 C C . PRO A 1 111 ? 7.027 8.281 6.77 1 97.38 111 PRO A C 1
ATOM 811 O O . PRO A 1 111 ? 7.176 7.32 7.523 1 97.38 111 PRO A O 1
ATOM 814 N N . CYS A 1 112 ? 6.035 9.164 6.977 1 97.69 112 CYS A N 1
ATOM 815 C CA . CYS A 1 112 ? 5.18 9.156 8.156 1 97.69 112 CYS A CA 1
ATOM 816 C C . CYS A 1 112 ? 3.781 8.648 7.812 1 97.69 112 CYS A C 1
ATOM 818 O O . CYS A 1 112 ? 3.354 8.734 6.66 1 97.69 112 CYS A O 1
ATOM 820 N N . GLN A 1 113 ? 3.141 8.133 8.812 1 96.62 113 GLN A N 1
ATOM 821 C CA . GLN A 1 113 ? 1.721 7.801 8.734 1 96.62 113 GLN A CA 1
ATOM 822 C C . GLN A 1 113 ? 0.87 8.867 9.422 1 96.62 113 GLN A C 1
ATOM 824 O O . GLN A 1 113 ? 1.396 9.742 10.117 1 96.62 113 GLN A O 1
ATOM 829 N N . MET A 1 114 ? -0.364 8.812 9.156 1 96.62 114 MET A N 1
ATOM 830 C CA . MET A 1 114 ? -1.283 9.711 9.844 1 96.62 114 MET A CA 1
ATOM 831 C C . MET A 1 114 ? -1.68 9.148 11.203 1 96.62 114 MET A C 1
ATOM 833 O O . MET A 1 114 ? -1.808 7.934 11.367 1 96.62 114 MET A O 1
ATOM 837 N N . TRP A 1 115 ? -1.931 10.062 12.109 1 96.75 115 TRP A N 1
ATOM 838 C CA . TRP A 1 115 ? -2.246 9.633 13.469 1 96.75 115 TRP A CA 1
ATOM 839 C C . TRP A 1 115 ? -3.432 10.406 14.023 1 96.75 115 TRP A C 1
ATOM 841 O O . TRP A 1 115 ? -3.662 11.562 13.641 1 96.75 115 TRP A O 1
ATOM 851 N N . ASN A 1 116 ? -4.141 9.711 14.781 1 96.25 116 ASN A N 1
ATOM 852 C CA . ASN A 1 116 ? -5.215 10.297 15.578 1 96.25 116 ASN A CA 1
ATOM 853 C C . ASN A 1 116 ? -4.758 10.609 17 1 96.25 116 ASN A C 1
ATOM 855 O O . ASN A 1 116 ? -4.867 9.758 17.891 1 96.25 116 ASN A O 1
ATOM 859 N N . THR A 1 117 ? -4.332 11.828 17.219 1 95.5 117 THR A N 1
ATOM 860 C CA . THR A 1 117 ? -3.889 12.281 18.531 1 95.5 117 THR A CA 1
ATOM 861 C C . THR A 1 117 ? -4.676 13.516 18.969 1 95.5 117 THR A C 1
ATOM 863 O O . THR A 1 117 ? -4.422 14.625 18.484 1 95.5 117 THR A O 1
ATOM 866 N N . ALA A 1 118 ? -5.496 13.289 19.891 1 95.38 118 ALA A N 1
ATOM 867 C CA . ALA A 1 118 ? -6.398 14.344 20.344 1 95.38 118 ALA A CA 1
ATOM 868 C C . ALA A 1 118 ? -5.621 15.523 20.906 1 95.38 118 ALA A C 1
ATOM 870 O O . ALA A 1 118 ? -4.531 15.352 21.453 1 95.38 118 ALA A O 1
ATOM 871 N N . GLN A 1 119 ? -6.234 16.625 20.797 1 94.69 119 GLN A N 1
ATOM 872 C CA . GLN A 1 119 ? -5.59 17.875 21.172 1 94.69 119 GLN A CA 1
ATOM 873 C C . GLN A 1 119 ? -5.141 17.859 22.625 1 94.69 119 GLN A C 1
ATOM 875 O O . GLN A 1 119 ? -4.066 18.359 22.953 1 94.69 119 GLN A O 1
ATOM 880 N N . ASN A 1 120 ? -5.945 17.281 23.547 1 95.75 120 ASN A N 1
ATOM 881 C CA . ASN A 1 120 ? -5.621 17.25 24.969 1 95.75 120 ASN A CA 1
ATOM 882 C C . ASN A 1 120 ? -4.398 16.375 25.234 1 95.75 120 ASN A C 1
ATOM 884 O O . ASN A 1 120 ? -3.781 16.469 26.297 1 95.75 120 ASN A O 1
ATOM 888 N N . LEU A 1 121 ? -4.07 15.547 24.328 1 97.06 121 LEU A N 1
ATOM 889 C CA . LEU A 1 121 ? -2.877 14.719 24.438 1 97.06 121 LEU A CA 1
ATOM 890 C C . LEU A 1 121 ? -1.699 15.359 23.719 1 97.06 121 LEU A C 1
ATOM 892 O O . LEU A 1 121 ? -0.554 15.242 24.156 1 97.06 121 LEU A O 1
ATOM 896 N N . LEU A 1 122 ? -1.949 16.078 22.672 1 97.56 122 LEU A N 1
ATOM 897 C CA . LEU A 1 122 ? -0.919 16.672 21.812 1 97.56 122 LEU A CA 1
ATOM 898 C C . LEU A 1 122 ? -0.313 17.906 22.484 1 97.56 122 LEU A C 1
ATOM 900 O O . LEU A 1 122 ? 0.908 18.078 22.484 1 97.56 122 LEU A O 1
ATOM 904 N N . GLU A 1 123 ? -1.15 18.797 23.062 1 98.12 123 GLU A N 1
ATOM 905 C CA . GLU A 1 123 ? -0.688 20.078 23.594 1 98.12 123 GLU A CA 1
ATOM 906 C C . GLU A 1 123 ? 0.319 19.875 24.719 1 98.12 123 GLU A C 1
ATOM 908 O O . GLU A 1 123 ? 1.349 20.547 24.781 1 98.12 123 GLU A O 1
ATOM 913 N N . PRO A 1 124 ? 0.086 18.859 25.625 1 98.25 124 PRO A N 1
ATOM 914 C CA . PRO A 1 124 ? 1.104 18.609 26.656 1 98.25 124 PRO A CA 1
ATOM 915 C C . PRO A 1 124 ? 2.451 18.203 26.062 1 98.25 124 PRO A C 1
ATOM 917 O O . PRO A 1 124 ? 3.5 18.547 26.609 1 98.25 124 PRO A O 1
ATOM 920 N N . ILE A 1 125 ? 2.439 17.5 25 1 98.5 125 ILE A N 1
ATOM 921 C CA . ILE A 1 125 ? 3.672 17.094 24.344 1 98.5 125 ILE A CA 1
ATOM 922 C C . ILE A 1 125 ? 4.402 18.328 23.812 1 98.5 125 ILE A C 1
ATOM 924 O O . ILE A 1 125 ? 5.605 18.484 24.031 1 98.5 125 ILE A O 1
ATOM 928 N N . LEU A 1 126 ? 3.67 19.219 23.188 1 98.62 126 LEU A N 1
ATOM 929 C CA . LEU A 1 126 ? 4.242 20.453 22.656 1 98.62 126 LEU A CA 1
ATOM 930 C C . LEU A 1 126 ? 4.738 21.359 23.781 1 98.62 126 LEU A C 1
ATOM 932 O O . LEU A 1 126 ? 5.812 21.953 23.672 1 98.62 126 LEU A O 1
ATOM 936 N N . LEU A 1 127 ? 3.918 21.438 24.859 1 98.69 127 LEU A N 1
ATOM 937 C CA . LEU A 1 127 ? 4.297 22.219 26.016 1 98.69 127 LEU A CA 1
ATOM 938 C C . LEU A 1 127 ? 5.609 21.734 26.609 1 98.69 127 LEU A C 1
ATOM 940 O O . LEU A 1 127 ? 6.5 22.531 26.906 1 98.69 127 LEU A O 1
ATOM 944 N N . GLY A 1 128 ? 5.648 20.391 26.781 1 98.5 128 GLY A N 1
ATOM 945 C CA . GLY A 1 128 ? 6.879 19.812 27.297 1 98.5 128 GLY A CA 1
ATOM 946 C C . GLY A 1 128 ? 8.102 20.188 26.469 1 98.5 128 GLY A C 1
ATOM 947 O O . GLY A 1 128 ? 9.133 20.562 27.016 1 98.5 128 GLY A O 1
ATOM 948 N N . LYS A 1 129 ? 7.961 20.156 25.172 1 98.38 129 LYS A N 1
ATOM 949 C CA . LYS A 1 129 ? 9.07 20.484 24.281 1 98.38 129 LYS A CA 1
ATOM 950 C C . LYS A 1 129 ? 9.438 21.969 24.391 1 98.38 129 LYS A C 1
ATOM 952 O O . LYS A 1 129 ? 10.617 22.312 24.406 1 98.38 129 LYS A O 1
ATOM 957 N N . ALA A 1 130 ? 8.445 22.844 24.391 1 98.56 130 ALA A N 1
ATOM 958 C CA . ALA A 1 130 ? 8.68 24.281 24.484 1 98.56 130 ALA A CA 1
ATOM 959 C C . ALA A 1 130 ? 9.438 24.625 25.766 1 98.56 130 ALA A C 1
ATOM 961 O O . ALA A 1 130 ? 10.414 25.375 25.734 1 98.56 130 ALA A O 1
ATOM 962 N N . ARG A 1 131 ? 9.047 24.031 26.844 1 98.31 131 ARG A N 1
ATOM 963 C CA . ARG A 1 131 ? 9.688 24.297 28.125 1 98.31 131 ARG A CA 1
ATOM 964 C C . ARG A 1 131 ? 11.102 23.734 28.141 1 98.31 131 ARG A C 1
ATOM 966 O O . ARG A 1 131 ? 12.031 24.375 28.656 1 98.31 131 ARG A O 1
ATOM 973 N N . GLU A 1 132 ? 11.188 22.516 27.594 1 98.12 132 GLU A N 1
ATOM 974 C CA . GLU A 1 132 ? 12.5 21.891 27.484 1 98.12 132 GLU A CA 1
ATOM 975 C C . GLU A 1 132 ? 13.477 22.812 26.75 1 98.12 132 GLU A C 1
ATOM 977 O O . GLU A 1 132 ? 14.664 22.859 27.094 1 98.12 132 GLU A O 1
ATOM 982 N N . LYS A 1 133 ? 12.977 23.594 25.844 1 97.81 133 LYS A N 1
ATOM 983 C CA . LYS A 1 133 ? 13.844 24.422 25 1 97.81 133 LYS A CA 1
ATOM 984 C C . LYS A 1 133 ? 13.969 25.828 25.562 1 97.81 133 LYS A C 1
ATOM 986 O O . LYS A 1 133 ? 14.656 26.672 24.969 1 97.81 133 LYS A O 1
ATOM 991 N N . GLY A 1 134 ? 13.273 26.125 26.656 1 98 134 GLY A N 1
ATOM 992 C CA . GLY A 1 134 ? 13.547 27.359 27.391 1 98 134 GLY A CA 1
ATOM 993 C C . GLY A 1 134 ? 12.477 28.422 27.203 1 98 134 GLY A C 1
ATOM 994 O O . GLY A 1 134 ? 12.625 29.547 27.672 1 98 134 GLY A O 1
ATOM 995 N N . ALA A 1 135 ? 11.383 28.109 26.531 1 98.62 135 ALA A N 1
ATOM 996 C CA . ALA A 1 135 ? 10.305 29.078 26.406 1 98.62 135 ALA A CA 1
ATOM 997 C C . ALA A 1 135 ? 9.648 29.359 27.766 1 98.62 135 ALA A C 1
ATOM 999 O O . ALA A 1 135 ? 9.484 28.438 28.578 1 98.62 135 ALA A O 1
ATOM 1000 N N . ASP A 1 136 ? 9.344 30.578 28 1 98.56 136 ASP A N 1
ATOM 1001 C CA . ASP A 1 136 ? 8.57 30.953 29.172 1 98.56 136 ASP A CA 1
ATOM 1002 C C . ASP A 1 136 ? 7.074 31 28.859 1 98.56 136 ASP A C 1
ATOM 1004 O O . ASP A 1 136 ? 6.605 31.891 28.156 1 98.56 136 ASP A O 1
ATOM 1008 N N . ILE A 1 137 ? 6.41 30.047 29.344 1 98.56 137 ILE A N 1
ATOM 1009 C CA . ILE A 1 137 ? 4.984 29.922 29.062 1 98.56 137 ILE A CA 1
ATOM 1010 C C . ILE A 1 137 ? 4.188 30.094 30.359 1 98.56 137 ILE A C 1
ATOM 1012 O O . ILE A 1 137 ? 4.395 29.359 31.328 1 98.56 137 ILE A O 1
ATOM 1016 N N . ARG A 1 138 ? 3.283 31.016 30.312 1 98.31 138 ARG A N 1
ATOM 1017 C CA . ARG A 1 138 ? 2.492 31.312 31.5 1 98.31 138 ARG A CA 1
ATOM 1018 C C . ARG A 1 138 ? 1.002 31.172 31.219 1 98.31 138 ARG A C 1
ATOM 1020 O O . ARG A 1 138 ? 0.439 31.922 30.422 1 98.31 138 ARG A O 1
ATOM 1027 N N . PHE A 1 139 ? 0.447 30.297 31.938 1 98 139 PHE A N 1
ATOM 1028 C CA . PHE A 1 139 ? -0.999 30.109 31.891 1 98 139 PHE A CA 1
ATOM 1029 C C . PHE A 1 139 ? -1.699 31.047 32.875 1 98 139 PHE A C 1
ATOM 1031 O O . PHE A 1 139 ? -1.077 31.547 33.812 1 98 139 PHE A O 1
ATOM 1038 N N . TYR A 1 140 ? -2.922 31.312 32.531 1 97.69 140 TYR A N 1
ATOM 1039 C CA . TYR A 1 140 ? -3.781 32.156 33.344 1 97.69 140 TYR A CA 1
ATOM 1040 C C . TYR A 1 140 ? -3.293 33.625 33.344 1 97.69 140 TYR A C 1
ATOM 1042 O O . TYR A 1 140 ? -3.441 34.344 34.312 1 97.69 140 TYR A O 1
ATOM 1050 N N . HIS A 1 141 ? -2.654 34 32.344 1 98.19 141 HIS A N 1
ATOM 1051 C CA . HIS A 1 141 ? -2.262 35.375 32.031 1 98.19 141 HIS A CA 1
ATOM 1052 C C . HIS A 1 141 ? -2.984 35.875 30.797 1 98.19 141 HIS A C 1
ATOM 1054 O O . HIS A 1 141 ? -3.006 35.188 29.766 1 98.19 141 HIS A O 1
ATOM 1060 N N . GLU A 1 142 ? -3.584 36.969 30.922 1 97.44 142 GLU A N 1
ATOM 1061 C CA . GLU A 1 142 ? -4.438 37.5 29.859 1 97.44 142 GLU A CA 1
ATOM 1062 C C . GLU A 1 142 ? -3.877 38.812 29.297 1 97.44 142 GLU A C 1
ATOM 1064 O O . GLU A 1 142 ? -3.459 39.688 30.047 1 97.44 142 GLU A O 1
ATOM 1069 N N . LEU A 1 143 ? -3.814 38.906 27.984 1 98.31 143 LEU A N 1
ATOM 1070 C CA . LEU A 1 143 ? -3.422 40.156 27.344 1 98.31 143 LEU A CA 1
ATOM 1071 C C . LEU A 1 143 ? -4.543 41.188 27.422 1 98.31 143 LEU A C 1
ATOM 1073 O O . LEU A 1 143 ? -5.668 40.906 26.984 1 98.31 143 LEU A O 1
ATOM 1077 N N . ILE A 1 144 ? -4.203 42.344 27.891 1 97.31 144 ILE A N 1
ATOM 1078 C CA . ILE A 1 144 ? -5.23 43.375 28.094 1 97.31 144 ILE A CA 1
ATOM 1079 C C . ILE A 1 144 ? -5.105 44.438 27.031 1 97.31 144 ILE A C 1
ATOM 1081 O O . ILE A 1 144 ? -6.07 45.156 26.734 1 97.31 144 ILE A O 1
ATOM 1085 N N . ASP A 1 145 ? -3.926 44.625 26.578 1 97.88 145 ASP A N 1
ATOM 1086 C CA . ASP A 1 145 ? -3.664 45.625 25.531 1 97.88 145 ASP A CA 1
ATOM 1087 C C . ASP A 1 145 ? -2.379 45.281 24.781 1 97.88 145 ASP A C 1
ATOM 1089 O O . ASP A 1 145 ? -1.494 44.594 25.312 1 97.88 145 ASP A O 1
ATOM 1093 N N . ILE A 1 146 ? -2.365 45.781 23.547 1 98.31 146 ILE A N 1
ATOM 1094 C CA . ILE A 1 146 ? -1.16 45.562 22.75 1 98.31 146 ILE A CA 1
ATOM 1095 C C . ILE A 1 146 ? -0.967 46.719 21.781 1 98.31 146 ILE A C 1
ATOM 1097 O O . ILE A 1 146 ? -1.927 47.188 21.172 1 98.31 146 ILE A O 1
ATOM 1101 N N . GLU A 1 147 ? 0.186 47.219 21.734 1 97.56 147 GLU A N 1
ATOM 1102 C CA . GLU A 1 147 ? 0.568 48.312 20.812 1 97.56 147 GLU A CA 1
ATOM 1103 C C . GLU A 1 147 ? 1.885 47.969 20.109 1 97.56 147 GLU A C 1
ATOM 1105 O O . GLU A 1 147 ? 2.693 47.188 20.625 1 97.56 147 GLU A O 1
ATOM 1110 N N . GLN A 1 148 ? 1.993 48.469 18.922 1 97.56 148 GLN A N 1
ATOM 1111 C CA . GLN A 1 148 ? 3.242 48.281 18.188 1 97.56 148 GLN A CA 1
ATOM 1112 C C . GLN A 1 148 ? 3.811 49.594 17.688 1 97.56 148 GLN A C 1
ATOM 1114 O O . GLN A 1 148 ? 3.068 50.562 17.453 1 97.56 148 GLN A O 1
ATOM 1119 N N . SER A 1 149 ? 5.059 49.656 17.625 1 95.94 149 SER A N 1
ATOM 1120 C CA . SER A 1 149 ? 5.828 50.719 16.984 1 95.94 149 SER A CA 1
ATOM 1121 C C . SER A 1 149 ? 6.875 50.125 16.047 1 95.94 149 SER A C 1
ATOM 1123 O O . SER A 1 149 ? 6.914 48.938 15.812 1 95.94 149 SER A O 1
ATOM 1125 N N . GLU A 1 150 ? 7.652 51 15.469 1 92.88 150 GLU A N 1
ATOM 1126 C CA . GLU A 1 150 ? 8.719 50.531 14.586 1 92.88 150 GLU A CA 1
ATOM 1127 C C . GLU A 1 150 ? 9.805 49.781 15.359 1 92.88 150 GLU A C 1
ATOM 1129 O O . GLU A 1 150 ? 10.562 49 14.773 1 92.88 150 GLU A O 1
ATOM 1134 N N . GLU A 1 151 ? 9.75 50 16.641 1 91.62 151 GLU A N 1
ATOM 1135 C CA . GLU A 1 151 ? 10.844 49.469 17.453 1 91.62 151 GLU A CA 1
ATOM 1136 C C . GLU A 1 151 ? 10.438 48.156 18.109 1 91.62 151 GLU A C 1
ATOM 1138 O O . GLU A 1 151 ? 11.297 47.375 18.531 1 91.62 151 GLU A O 1
ATOM 1143 N N . GLY A 1 152 ? 9.148 48.062 18.281 1 97.31 152 GLY A N 1
ATOM 1144 C CA . GLY A 1 152 ? 8.742 46.844 18.969 1 97.31 152 GLY A CA 1
ATOM 1145 C C . GLY A 1 152 ? 7.262 46.812 19.297 1 97.31 152 GLY A C 1
ATOM 1146 O O . GLY A 1 152 ? 6.48 47.594 18.766 1 97.31 152 GLY A O 1
ATOM 1147 N N . VAL A 1 153 ? 6.945 45.781 20.109 1 98.38 153 VAL A N 1
ATOM 1148 C CA . VAL A 1 153 ? 5.57 45.562 20.547 1 98.38 153 VAL A CA 1
ATOM 1149 C C . VAL A 1 153 ? 5.504 45.625 22.078 1 98.38 153 VAL A C 1
ATOM 1151 O O . VAL A 1 153 ? 6.402 45.125 22.766 1 98.38 153 VAL A O 1
ATOM 1154 N N . VAL A 1 154 ? 4.52 46.281 22.578 1 98.25 154 VAL A N 1
ATOM 1155 C CA . VAL A 1 154 ? 4.301 46.344 24.016 1 98.25 154 VAL A CA 1
ATOM 1156 C C . VAL A 1 154 ? 2.934 45.75 24.359 1 98.25 154 VAL A C 1
ATOM 1158 O O . VAL A 1 154 ? 1.909 46.219 23.859 1 98.25 154 VAL A O 1
ATOM 1161 N N . GLY A 1 155 ? 3.02 44.719 25.141 1 98.06 155 GLY A N 1
ATOM 1162 C CA . GLY A 1 155 ? 1.793 44.125 25.641 1 98.06 155 GLY A CA 1
ATOM 1163 C C . GLY A 1 155 ? 1.584 44.344 27.125 1 98.06 155 GLY A C 1
ATOM 1164 O O . GLY A 1 155 ? 2.531 44.25 27.906 1 98.06 155 GLY A O 1
ATOM 1165 N N . ARG A 1 156 ? 0.384 44.719 27.453 1 98.31 156 ARG A N 1
ATOM 1166 C CA . ARG A 1 156 ? -0.017 44.719 28.859 1 98.31 156 ARG A CA 1
ATOM 1167 C C . ARG A 1 156 ? -0.742 43.438 29.234 1 98.31 156 ARG A C 1
ATOM 1169 O O . ARG A 1 156 ? -1.712 43.062 28.578 1 98.31 156 ARG A O 1
ATOM 1176 N N . VAL A 1 157 ? -0.198 42.781 30.234 1 98.31 157 VAL A N 1
ATOM 1177 C CA . VAL A 1 157 ? -0.68 41.438 30.609 1 98.31 157 VAL A CA 1
ATOM 1178 C C . VAL A 1 157 ? -1.195 41.469 32.031 1 98.31 157 VAL A C 1
ATOM 1180 O O . VAL A 1 157 ? -0.608 42.125 32.906 1 98.31 157 VAL A O 1
ATOM 1183 N N . ARG A 1 158 ? -2.275 40.781 32.25 1 98.06 158 ARG A N 1
ATOM 1184 C CA . ARG A 1 158 ? -2.84 40.625 33.594 1 98.06 158 ARG A CA 1
ATOM 1185 C C . ARG A 1 158 ? -2.76 39.188 34.062 1 98.06 158 ARG A C 1
ATOM 1187 O O . ARG A 1 158 ? -3.195 38.281 33.344 1 98.06 158 ARG A O 1
ATOM 1194 N N . GLU A 1 159 ? -2.137 39 35.188 1 96.75 159 GLU A N 1
ATOM 1195 C CA . GLU A 1 159 ? -2.23 37.688 35.844 1 96.75 159 GLU A CA 1
ATOM 1196 C C . GLU A 1 159 ? -3.58 37.531 36.531 1 96.75 159 GLU A C 1
ATOM 1198 O O . GLU A 1 159 ? -3.936 38.312 37.406 1 96.75 159 GLU A O 1
ATOM 1203 N N . ARG A 1 160 ? -4.262 36.531 36.156 1 96 160 ARG A N 1
ATOM 1204 C CA . ARG A 1 160 ? -5.691 36.5 36.438 1 96 160 ARG A CA 1
ATOM 1205 C C . ARG A 1 160 ? -5.945 36.125 37.906 1 96 160 ARG A C 1
ATOM 1207 O O . ARG A 1 160 ? -7.004 36.469 38.438 1 96 160 ARG A O 1
ATOM 1214 N N . THR A 1 161 ? -5.004 35.406 38.594 1 94.5 161 THR A N 1
ATOM 1215 C CA . THR A 1 161 ? -5.199 35.062 40 1 94.5 161 THR A CA 1
ATOM 1216 C C . THR A 1 161 ? -5.023 36.312 40.875 1 94.5 161 THR A C 1
ATOM 1218 O O . THR A 1 161 ? -5.914 36.656 41.656 1 94.5 161 THR A O 1
ATOM 1221 N N . SER A 1 162 ? -3.953 37.062 40.75 1 94.56 162 SER A N 1
ATOM 1222 C CA . SER A 1 162 ? -3.623 38.219 41.594 1 94.56 162 SER A CA 1
ATOM 1223 C C . SER A 1 162 ? -4.238 39.5 41.031 1 94.56 162 SER A C 1
ATOM 1225 O O . SER A 1 162 ? -4.32 40.5 41.719 1 94.56 162 SER A O 1
ATOM 1227 N N . GLN A 1 163 ? -4.543 39.5 39.812 1 94.75 163 GLN A N 1
ATOM 1228 C CA . GLN A 1 163 ? -5.051 40.656 39.094 1 94.75 163 GLN A CA 1
ATOM 1229 C C . GLN A 1 163 ? -3.961 41.719 38.875 1 94.75 163 GLN A C 1
ATOM 1231 O O . GLN A 1 163 ? -4.25 42.844 38.5 1 94.75 163 GLN A O 1
ATOM 1236 N N . GLY A 1 164 ? -2.791 41.312 39.125 1 96.25 164 GLY A N 1
ATOM 1237 C CA . GLY A 1 164 ? -1.662 42.188 38.844 1 96.25 164 GLY A CA 1
ATOM 1238 C C . GLY A 1 164 ? -1.353 42.312 37.375 1 96.25 164 GLY A C 1
ATOM 1239 O O . GLY A 1 164 ? -1.507 41.375 36.625 1 96.25 164 GLY A O 1
ATOM 1240 N N . GLU A 1 165 ? -1.019 43.469 37 1 97.12 165 GLU A N 1
ATOM 1241 C CA . GLU A 1 165 ? -0.68 43.75 35.594 1 97.12 165 GLU A CA 1
ATOM 1242 C C . GLU A 1 165 ? 0.816 44 35.438 1 97.12 165 GLU A C 1
ATOM 1244 O O . GLU A 1 165 ? 1.48 44.469 36.344 1 97.12 165 GLU A O 1
ATOM 1249 N N . TYR A 1 166 ? 1.371 43.594 34.312 1 97.69 166 TYR A N 1
ATOM 1250 C CA . TYR A 1 166 ? 2.756 43.875 33.969 1 97.69 166 TYR A CA 1
ATOM 1251 C C . TYR A 1 166 ? 2.912 44.062 32.438 1 97.69 166 TYR A C 1
ATOM 1253 O O . TYR A 1 166 ? 1.991 43.781 31.688 1 97.69 166 TYR A O 1
ATOM 1261 N N . THR A 1 167 ? 3.959 44.656 32.125 1 97.94 167 THR A N 1
ATOM 1262 C CA . THR A 1 167 ? 4.207 44.969 30.703 1 97.94 167 THR A CA 1
ATOM 1263 C C . THR A 1 167 ? 5.23 44 30.109 1 97.94 167 THR A C 1
ATOM 1265 O O . THR A 1 167 ? 6.211 43.656 30.766 1 97.94 167 THR A O 1
ATOM 1268 N N . VAL A 1 168 ? 4.914 43.562 28.922 1 98.44 168 VAL A N 1
ATOM 1269 C CA . VAL A 1 168 ? 5.859 42.75 28.156 1 98.44 168 VAL A CA 1
ATOM 1270 C C . VAL A 1 168 ? 6.344 43.531 26.938 1 98.44 168 VAL A C 1
ATOM 1272 O O . VAL A 1 168 ? 5.539 44 26.125 1 98.44 168 VAL A O 1
ATOM 1275 N N . ARG A 1 169 ? 7.57 43.781 26.828 1 98.38 169 ARG A N 1
ATOM 1276 C CA . ARG A 1 169 ? 8.195 44.375 25.656 1 98.38 169 ARG A CA 1
ATOM 1277 C C . ARG A 1 169 ? 8.844 43.312 24.766 1 98.38 169 ARG A C 1
ATOM 1279 O O . ARG A 1 169 ? 9.688 42.562 25.234 1 98.38 169 ARG A O 1
ATOM 1286 N N . ALA A 1 170 ? 8.398 43.281 23.609 1 98.62 170 ALA A N 1
ATOM 1287 C CA . ALA A 1 170 ? 8.914 42.281 22.656 1 98.62 170 ALA A CA 1
ATOM 1288 C C . ALA A 1 170 ? 9.273 42.938 21.328 1 98.62 170 ALA A C 1
ATOM 1290 O O . ALA A 1 170 ? 8.852 44.062 21.047 1 98.62 170 ALA A O 1
ATOM 1291 N N . ARG A 1 171 ? 10.086 42.312 20.547 1 98.44 171 ARG A N 1
ATOM 1292 C CA . ARG A 1 171 ? 10.391 42.781 19.203 1 98.44 171 ARG A CA 1
ATOM 1293 C C . ARG A 1 171 ? 9.234 42.5 18.25 1 98.44 171 ARG A C 1
ATOM 1295 O O . ARG A 1 171 ? 8.938 43.281 17.359 1 98.44 171 ARG A O 1
ATOM 1302 N N . TYR A 1 172 ? 8.664 41.344 18.359 1 98.69 172 TYR A N 1
ATOM 1303 C CA . TYR A 1 172 ? 7.527 40.906 17.547 1 98.69 172 TYR A CA 1
ATOM 1304 C C . TYR A 1 172 ? 6.473 40.219 18.422 1 98.69 172 TYR A C 1
ATOM 1306 O O . TYR A 1 172 ? 6.762 39.812 19.547 1 98.69 172 TYR A O 1
ATOM 1314 N N . ALA A 1 173 ? 5.242 40.094 17.891 1 98.81 173 ALA A N 1
ATOM 1315 C CA . ALA A 1 173 ? 4.176 39.406 18.594 1 98.81 173 ALA A CA 1
ATOM 1316 C C . ALA A 1 173 ? 3.391 38.5 17.641 1 98.81 173 ALA A C 1
ATOM 1318 O O . ALA A 1 173 ? 3.244 38.844 16.469 1 98.81 173 ALA A O 1
ATOM 1319 N N . ILE A 1 174 ? 2.973 37.406 18.141 1 98.69 174 ILE A N 1
ATOM 1320 C CA . ILE A 1 174 ? 2.137 36.469 17.391 1 98.69 174 ILE A CA 1
ATOM 1321 C C . ILE A 1 174 ? 0.782 36.312 18.078 1 98.69 174 ILE A C 1
ATOM 1323 O O . ILE A 1 174 ? 0.708 35.906 19.234 1 98.69 174 ILE A O 1
ATOM 1327 N N . GLY A 1 175 ? -0.259 36.75 17.344 1 98.44 175 GLY A N 1
ATOM 1328 C CA . GLY A 1 175 ? -1.608 36.438 17.781 1 98.44 175 GLY A CA 1
ATOM 1329 C C . GLY A 1 175 ? -2.027 35 17.5 1 98.44 175 GLY A C 1
ATOM 1330 O O . GLY A 1 175 ? -2.414 34.688 16.375 1 98.44 175 GLY A O 1
ATOM 1331 N N . ALA A 1 176 ? -1.985 34.188 18.469 1 97.81 176 ALA A N 1
ATOM 1332 C CA . ALA A 1 176 ? -2.41 32.781 18.453 1 97.81 176 ALA A CA 1
ATOM 1333 C C . ALA A 1 176 ? -3.518 32.531 19.484 1 97.81 176 ALA A C 1
ATOM 1335 O O . ALA A 1 176 ? -3.537 31.5 20.141 1 97.81 176 ALA A O 1
ATOM 1336 N N . ASP A 1 177 ? -4.402 33.5 19.641 1 96 177 ASP A N 1
ATOM 1337 C CA . ASP A 1 177 ? -5.344 33.5 20.75 1 96 177 ASP A CA 1
ATOM 1338 C C . ASP A 1 177 ? -6.734 33.062 20.297 1 96 177 ASP A C 1
ATOM 1340 O O . ASP A 1 177 ? -7.738 33.469 20.906 1 96 177 ASP A O 1
ATOM 1344 N N . GLY A 1 178 ? -6.805 32.375 19.219 1 91.69 178 GLY A N 1
ATOM 1345 C CA . GLY A 1 178 ? -8.008 31.656 18.875 1 91.69 178 GLY A CA 1
ATOM 1346 C C . GLY A 1 178 ? -8.977 32.469 18.016 1 91.69 178 GLY A C 1
ATOM 1347 O O . GLY A 1 178 ? -8.633 33.531 17.531 1 91.69 178 GLY A O 1
ATOM 1348 N N . ALA A 1 179 ? -10.141 31.953 17.844 1 86.56 179 ALA A N 1
ATOM 1349 C CA . ALA A 1 179 ? -11.148 32.438 16.922 1 86.56 179 ALA A CA 1
ATOM 1350 C C . ALA A 1 179 ? -11.633 33.844 17.312 1 86.56 179 ALA A C 1
ATOM 1352 O O . ALA A 1 179 ? -12.031 34.625 16.469 1 86.56 179 ALA A O 1
ATOM 1353 N N . ARG A 1 180 ? -11.672 34.094 18.594 1 86.12 180 ARG A N 1
ATOM 1354 C CA . ARG A 1 180 ? -12.031 35.406 19.094 1 86.12 180 ARG A CA 1
ATOM 1355 C C . ARG A 1 180 ? -10.789 36.219 19.469 1 86.12 180 ARG A C 1
ATOM 1357 O O . ARG A 1 180 ? -10.711 36.781 20.562 1 86.12 180 ARG A O 1
ATOM 1364 N N . SER A 1 181 ? -10.023 36.25 18.625 1 93.81 181 SER A N 1
ATOM 1365 C CA . SER A 1 181 ? -8.703 36.812 18.859 1 93.81 181 SER A CA 1
ATOM 1366 C C . SER A 1 181 ? -8.797 38.281 19.25 1 93.81 181 SER A C 1
ATOM 1368 O O . SER A 1 181 ? -9.234 39.125 18.469 1 93.81 181 SER A O 1
ATOM 1370 N N . PHE A 1 182 ? -8.32 38.562 20.453 1 96.06 182 PHE A N 1
ATOM 1371 C CA . PHE A 1 182 ? -8.18 39.938 20.922 1 96.06 182 PHE A CA 1
ATOM 1372 C C . PHE A 1 182 ? -7.125 40.688 20.125 1 96.06 182 PHE A C 1
ATOM 1374 O O . PHE A 1 182 ? -7.309 41.875 19.797 1 96.06 182 PHE A O 1
ATOM 1381 N N . VAL A 1 183 ? -6.074 40.031 19.781 1 97.94 183 VAL A N 1
ATOM 1382 C CA . VAL A 1 183 ? -4.973 40.625 19.031 1 97.94 183 VAL A CA 1
ATOM 1383 C C . VAL A 1 183 ? -5.473 41.094 17.672 1 97.94 183 VAL A C 1
ATOM 1385 O O . VAL A 1 183 ? -5.199 42.219 17.25 1 97.94 183 VAL A O 1
ATOM 1388 N N . ALA A 1 184 ? -6.176 40.219 16.969 1 96.81 184 ALA A N 1
ATOM 1389 C CA . ALA A 1 184 ? -6.68 40.562 15.633 1 96.81 184 ALA A CA 1
ATOM 1390 C C . ALA A 1 184 ? -7.586 41.781 15.695 1 96.81 184 ALA A C 1
ATOM 1392 O O . ALA A 1 184 ? -7.48 42.688 14.852 1 96.81 184 ALA A O 1
ATOM 1393 N N . GLU A 1 185 ? -8.461 41.781 16.672 1 95.88 185 GLU A N 1
ATOM 1394 C CA . GLU A 1 185 ? -9.391 42.906 16.844 1 95.88 185 GLU A CA 1
ATOM 1395 C C . GLU A 1 185 ? -8.648 44.188 17.172 1 95.88 185 GLU A C 1
ATOM 1397 O O . GLU A 1 185 ? -8.875 45.219 16.531 1 95.88 185 GLU A O 1
ATOM 1402 N N . LYS A 1 186 ? -7.812 44.125 18.109 1 96.88 186 LYS A N 1
ATOM 1403 C CA . LYS A 1 186 ? -7.102 45.312 18.609 1 96.88 186 LYS A CA 1
ATOM 1404 C C . LYS A 1 186 ? -6.23 45.938 17.516 1 96.88 186 LYS A C 1
ATOM 1406 O O . LYS A 1 186 ? -6.105 47.156 17.422 1 96.88 186 LYS A O 1
ATOM 1411 N N . VAL A 1 187 ? -5.609 45.094 16.766 1 96.62 187 VAL A N 1
ATOM 1412 C CA . VAL A 1 187 ? -4.66 45.562 15.75 1 96.62 187 VAL A CA 1
ATOM 1413 C C . VAL A 1 187 ? -5.402 45.906 14.461 1 96.62 187 VAL A C 1
ATOM 1415 O O . VAL A 1 187 ? -4.852 46.594 13.594 1 96.62 187 VAL A O 1
ATOM 1418 N N . GLY A 1 188 ? -6.621 45.438 14.289 1 95.81 188 GLY A N 1
ATOM 1419 C CA . GLY A 1 188 ? -7.461 45.812 13.164 1 95.81 188 GLY A CA 1
ATOM 1420 C C . GLY A 1 188 ? -7.27 44.906 11.953 1 95.81 188 GLY A C 1
ATOM 1421 O O . GLY A 1 188 ? -7.242 45.375 10.82 1 95.81 188 GLY A O 1
ATOM 1422 N N . PHE A 1 189 ? -7.031 43.625 12.172 1 96.19 189 PHE A N 1
ATOM 1423 C CA . PHE A 1 189 ? -6.984 42.688 11.062 1 96.19 189 PHE A CA 1
ATOM 1424 C C . PHE A 1 189 ? -8.367 42.5 10.445 1 96.19 189 PHE A C 1
ATOM 1426 O O . PHE A 1 189 ? -9.367 42.438 11.156 1 96.19 189 PHE A O 1
ATOM 1433 N N . GLY A 1 190 ? -8.477 42.438 9.109 1 94.06 190 GLY A N 1
ATOM 1434 C CA . GLY A 1 190 ? -9.734 42.156 8.422 1 94.06 190 GLY A CA 1
ATOM 1435 C C . GLY A 1 190 ? -9.922 40.688 8.125 1 94.06 190 GLY A C 1
ATOM 1436 O O . GLY A 1 190 ? -8.953 39.906 8.062 1 94.06 190 GLY A O 1
ATOM 1437 N N . PHE A 1 191 ? -11.125 40.312 8.008 1 93.06 191 PHE A N 1
ATOM 1438 C CA . PHE A 1 191 ? -11.453 38.938 7.738 1 93.06 191 PHE A CA 1
ATOM 1439 C C . PHE A 1 191 ? -12.391 38.812 6.539 1 93.06 191 PHE A C 1
ATOM 1441 O O . PHE A 1 191 ? -13.117 39.75 6.227 1 93.06 191 PHE A O 1
ATOM 1448 N N . ILE A 1 192 ? -12.25 37.688 5.863 1 89.81 192 ILE A N 1
ATOM 1449 C CA . ILE A 1 192 ? -13.148 37.344 4.77 1 89.81 192 ILE A CA 1
ATOM 1450 C C . ILE A 1 192 ? -13.914 36.062 5.129 1 89.81 192 ILE A C 1
ATOM 1452 O O . ILE A 1 192 ? -13.352 35.125 5.734 1 89.81 192 ILE A O 1
ATOM 1456 N N . GLY A 1 193 ? -15.227 36.062 4.688 1 85.44 193 GLY A N 1
ATOM 1457 C CA . GLY A 1 193 ? -16.016 34.844 4.863 1 85.44 193 GLY A CA 1
ATOM 1458 C C . GLY A 1 193 ? -17.25 35.062 5.711 1 85.44 193 GLY A C 1
ATOM 1459 O O . GLY A 1 193 ? -17.672 36.188 5.945 1 85.44 193 GLY A O 1
ATOM 1460 N N . GLU A 1 194 ? -17.984 33.906 6.016 1 82 194 GLU A N 1
ATOM 1461 C CA . GLU A 1 194 ? -19.25 33.906 6.754 1 82 194 GLU A CA 1
ATOM 1462 C C . GLU A 1 194 ? -19.125 33.188 8.086 1 82 194 GLU A C 1
ATOM 1464 O O . GLU A 1 194 ? -18.719 32.031 8.125 1 82 194 GLU A O 1
ATOM 1469 N N . PRO A 1 195 ? -19.453 33.938 9.086 1 76.19 195 PRO A N 1
ATOM 1470 C CA . PRO A 1 195 ? -19.438 33.281 10.398 1 76.19 195 PRO A CA 1
ATOM 1471 C C . PRO A 1 195 ? -20.75 32.562 10.727 1 76.19 195 PRO A C 1
ATOM 1473 O O . PRO A 1 195 ? -21.781 32.844 10.102 1 76.19 195 PRO A O 1
ATOM 1476 N N . GLY A 1 196 ? -20.688 31.688 11.625 1 73.94 196 GLY A N 1
ATOM 1477 C CA . GLY A 1 196 ? -21.875 31.094 12.242 1 73.94 196 GLY A CA 1
ATOM 1478 C C . GLY A 1 196 ? -22.719 30.297 11.273 1 73.94 196 GLY A C 1
ATOM 1479 O O . GLY A 1 196 ? -23.938 30.469 11.211 1 73.94 196 GLY A O 1
ATOM 1480 N N . LEU A 1 197 ? -22.094 29.453 10.461 1 75.75 197 LEU A N 1
ATOM 1481 C CA . LEU A 1 197 ? -22.812 28.688 9.445 1 75.75 197 LEU A CA 1
ATOM 1482 C C . LEU A 1 197 ? -23.625 27.562 10.086 1 75.75 197 LEU A C 1
ATOM 1484 O O . LEU A 1 197 ? -24.672 27.188 9.562 1 75.75 197 LEU A O 1
ATOM 1488 N N . MET A 1 198 ? -23.172 27.047 11.172 1 81.56 198 MET A N 1
ATOM 1489 C CA . MET A 1 198 ? -23.828 25.938 11.867 1 81.56 198 MET A CA 1
ATOM 1490 C C . MET A 1 198 ? -23.469 25.938 13.344 1 81.56 198 MET A C 1
ATOM 1492 O O . MET A 1 198 ? -22.375 26.359 13.719 1 81.56 198 MET A O 1
ATOM 1496 N N . CYS A 1 199 ? -24.422 25.5 14.133 1 86.69 199 CYS A N 1
ATOM 1497 C CA . CYS A 1 199 ? -24.172 25.344 15.562 1 86.69 199 CYS A CA 1
ATOM 1498 C C . CYS A 1 199 ? -24.031 23.875 15.93 1 86.69 199 CYS A C 1
ATOM 1500 O O . CYS A 1 199 ? -24.844 23.047 15.508 1 86.69 199 CYS A O 1
ATOM 1502 N N . MET A 1 200 ? -23 23.609 16.625 1 88.94 200 MET A N 1
ATOM 1503 C CA . MET A 1 200 ? -22.688 22.234 16.984 1 88.94 200 MET A CA 1
ATOM 1504 C C . MET A 1 200 ? -22.531 22.094 18.5 1 88.94 200 MET A C 1
ATOM 1506 O O . MET A 1 200 ? -22.125 23.031 19.172 1 88.94 200 MET A O 1
ATOM 1510 N N . LEU A 1 201 ? -22.969 21 19.016 1 91.88 201 LEU A N 1
ATOM 1511 C CA . LEU A 1 201 ? -22.672 20.547 20.375 1 91.88 201 LEU A CA 1
ATOM 1512 C C . LEU A 1 201 ? -21.812 19.281 20.344 1 91.88 201 LEU A C 1
ATOM 1514 O O . LEU A 1 201 ? -22.156 18.297 19.703 1 91.88 201 LEU A O 1
ATOM 1518 N N . SER A 1 202 ? -20.609 19.391 20.969 1 93.81 202 SER A N 1
ATOM 1519 C CA . SER A 1 202 ? -19.719 18.234 21.094 1 93.81 202 SER A CA 1
ATOM 1520 C C . SER A 1 202 ? -19.656 17.734 22.531 1 93.81 202 SER A C 1
ATOM 1522 O O . SER A 1 202 ? -19.547 18.547 23.469 1 93.81 202 SER A O 1
ATOM 1524 N N . SER A 1 203 ? -19.781 16.469 22.719 1 96.25 203 SER A N 1
ATOM 1525 C CA . SER A 1 203 ? -19.688 15.852 24.047 1 96.25 203 SER A CA 1
ATOM 1526 C C . SER A 1 203 ? -18.641 14.742 24.062 1 96.25 203 SER A C 1
ATOM 1528 O O . SER A 1 203 ? -18.719 13.797 23.281 1 96.25 203 SER A O 1
ATOM 1530 N N . TRP A 1 204 ? -17.672 14.898 24.938 1 97.56 204 TRP A N 1
ATOM 1531 C CA . TRP A 1 204 ? -16.688 13.859 25.219 1 97.56 204 TRP A CA 1
ATOM 1532 C C . TRP A 1 204 ? -17.219 12.852 26.219 1 97.56 204 TRP A C 1
ATOM 1534 O O . TRP A 1 204 ? -17.516 13.203 27.359 1 97.56 204 TRP A O 1
ATOM 1544 N N . VAL A 1 205 ? -17.328 11.641 25.781 1 97.81 205 VAL A N 1
ATOM 1545 C CA . VAL A 1 205 ? -17.984 10.641 26.609 1 97.81 205 VAL A CA 1
ATOM 1546 C C . VAL A 1 205 ? -17.125 9.383 26.688 1 97.81 205 VAL A C 1
ATOM 1548 O O . VAL A 1 205 ? -16.359 9.094 25.766 1 97.81 205 VAL A O 1
ATOM 1551 N N . GLU A 1 206 ? -17.188 8.703 27.781 1 98.12 206 GLU A N 1
ATOM 1552 C CA . GLU A 1 206 ? -16.625 7.371 27.984 1 98.12 206 GLU A CA 1
ATOM 1553 C C . GLU A 1 206 ? -17.703 6.297 27.906 1 98.12 206 GLU A C 1
ATOM 1555 O O . GLU A 1 206 ? -18.672 6.32 28.672 1 98.12 206 GLU A O 1
ATOM 1560 N N . MET A 1 207 ? -17.609 5.5 27 1 97.5 207 MET A N 1
ATOM 1561 C CA . MET A 1 207 ? -18.5 4.359 26.828 1 97.5 207 MET A CA 1
ATOM 1562 C C . MET A 1 207 ? -17.828 3.248 26.031 1 97.5 207 MET A C 1
ATOM 1564 O O . MET A 1 207 ? -17.188 3.508 25.016 1 97.5 207 MET A O 1
ATOM 1568 N N . ASP A 1 208 ? -17.906 2.012 26.5 1 98.25 208 ASP A N 1
ATOM 1569 C CA . ASP A 1 208 ? -17.297 0.868 25.828 1 98.25 208 ASP A CA 1
ATOM 1570 C C . ASP A 1 208 ? -18.141 0.416 24.625 1 98.25 208 ASP A C 1
ATOM 1572 O O . ASP A 1 208 ? -19.156 -0.259 24.812 1 98.25 208 ASP A O 1
ATOM 1576 N N . LEU A 1 209 ? -17.703 0.741 23.453 1 98.19 209 LEU A N 1
ATOM 1577 C CA . LEU A 1 209 ? -18.438 0.395 22.234 1 98.19 209 LEU A CA 1
ATOM 1578 C C . LEU A 1 209 ? -17.781 -0.784 21.516 1 98.19 209 LEU A C 1
ATOM 1580 O O . LEU A 1 209 ? -18.078 -1.047 20.359 1 98.19 209 LEU A O 1
ATOM 1584 N N . THR A 1 210 ? -16.875 -1.554 22.156 1 97.75 210 THR A N 1
ATOM 1585 C CA . THR A 1 210 ? -16.125 -2.65 21.562 1 97.75 210 THR A CA 1
ATOM 1586 C C . THR A 1 210 ? -17.047 -3.604 20.812 1 97.75 210 THR A C 1
ATOM 1588 O O . THR A 1 210 ? -16.812 -3.904 19.641 1 97.75 210 THR A O 1
ATOM 1591 N N . PRO A 1 211 ? -18.219 -3.988 21.344 1 96.62 211 PRO A N 1
ATOM 1592 C CA . PRO A 1 211 ? -19.062 -4.969 20.656 1 96.62 211 PRO A CA 1
ATOM 1593 C C . PRO A 1 211 ? -19.641 -4.438 19.359 1 96.62 211 PRO A C 1
ATOM 1595 O O . PRO A 1 211 ? -20.062 -5.223 18.5 1 96.62 211 PRO A O 1
ATOM 1598 N N . TYR A 1 212 ? -19.656 -3.158 19.203 1 97.06 212 TYR A N 1
ATOM 1599 C CA . TYR A 1 212 ? -20.391 -2.578 18.078 1 97.06 212 TYR A CA 1
ATOM 1600 C C . TYR A 1 212 ? -19.422 -2.092 17 1 97.06 212 TYR A C 1
ATOM 1602 O O . TYR A 1 212 ? -19.828 -1.884 15.852 1 97.06 212 TYR A O 1
ATOM 1610 N N . VAL A 1 213 ? -18.141 -1.888 17.375 1 97.44 213 VAL A N 1
ATOM 1611 C CA . VAL A 1 213 ? -17.328 -1.161 16.406 1 97.44 213 VAL A CA 1
ATOM 1612 C C . VAL A 1 213 ? -16.031 -1.928 16.172 1 97.44 213 VAL A C 1
ATOM 1614 O O . VAL A 1 213 ? -15.328 -1.676 15.18 1 97.44 213 VAL A O 1
ATOM 1617 N N . ALA A 1 214 ? -15.594 -2.928 16.969 1 95.81 214 ALA A N 1
ATOM 1618 C CA . ALA A 1 214 ? -14.305 -3.6 16.859 1 95.81 214 ALA A CA 1
ATOM 1619 C C . ALA A 1 214 ? -14.172 -4.324 15.523 1 95.81 214 ALA A C 1
ATOM 1621 O O . ALA A 1 214 ? -13.078 -4.426 14.969 1 95.81 214 ALA A O 1
ATOM 1622 N N . HIS A 1 215 ? -15.289 -4.801 14.953 1 94.94 215 HIS A N 1
ATOM 1623 C CA . HIS A 1 215 ? -15.273 -5.539 13.695 1 94.94 215 HIS A CA 1
ATOM 1624 C C . HIS A 1 215 ? -15.281 -4.59 12.508 1 94.94 215 HIS A C 1
ATOM 1626 O O . HIS A 1 215 ? -15.094 -5.02 11.367 1 94.94 215 HIS A O 1
ATOM 1632 N N . ARG A 1 216 ? -15.539 -3.354 12.648 1 96.88 216 ARG A N 1
ATOM 1633 C CA . ARG A 1 216 ? -15.555 -2.316 11.625 1 96.88 216 ARG A CA 1
ATOM 1634 C 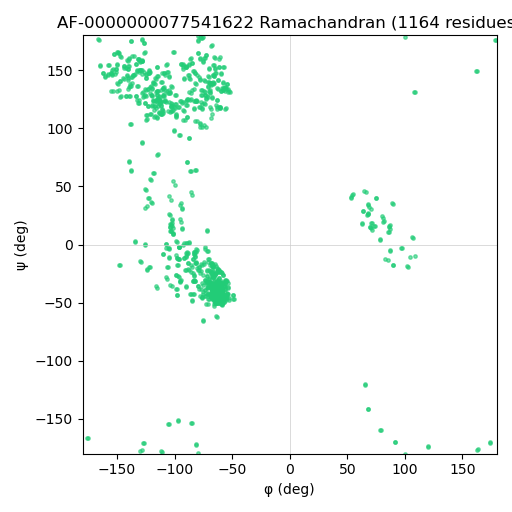C . ARG A 1 216 ? -14.906 -1.034 12.133 1 96.88 216 ARG A C 1
ATOM 1636 O O . ARG A 1 216 ? -15.555 0.011 12.203 1 96.88 216 ARG A O 1
ATOM 1643 N N . PRO A 1 217 ? -13.586 -1.157 12.414 1 96.62 217 PRO A N 1
ATOM 1644 C CA . PRO A 1 217 ? -12.891 -0.01 13 1 96.62 217 PRO A CA 1
ATOM 1645 C C . PRO A 1 217 ? -12.961 1.236 12.125 1 96.62 217 PRO A C 1
ATOM 1647 O O . PRO A 1 217 ? -12.781 1.149 10.906 1 96.62 217 PRO A O 1
ATOM 1650 N N . ALA A 1 218 ? -13.25 2.377 12.711 1 96.88 218 ALA A N 1
ATOM 1651 C CA . ALA A 1 218 ? -13.336 3.66 12.016 1 96.88 218 ALA A CA 1
ATOM 1652 C C . ALA A 1 218 ? -12.977 4.812 12.953 1 96.88 218 ALA A C 1
ATOM 1654 O O . ALA A 1 218 ? -13.156 4.711 14.164 1 96.88 218 ALA A O 1
ATOM 1655 N N . CYS A 1 219 ? -12.469 5.809 12.312 1 95 219 CYS A N 1
ATOM 1656 C CA . CYS A 1 219 ? -12.211 7.035 13.062 1 95 219 CYS A CA 1
ATOM 1657 C C . CYS A 1 219 ? -13.508 7.797 13.32 1 95 219 CYS A C 1
ATOM 1659 O O . CYS A 1 219 ? -13.664 8.43 14.367 1 95 219 CYS A O 1
ATOM 1661 N N . ILE A 1 220 ? -14.383 7.707 12.406 1 95.62 220 ILE A N 1
ATOM 1662 C CA . ILE A 1 220 ? -15.648 8.43 12.469 1 95.62 220 ILE A CA 1
ATOM 1663 C C . ILE A 1 220 ? -16.797 7.488 12.109 1 95.62 220 ILE A C 1
ATOM 1665 O O . ILE A 1 220 ? -16.734 6.773 11.109 1 95.62 220 ILE A O 1
ATOM 1669 N N . TYR A 1 221 ? -17.781 7.438 12.945 1 96.94 221 TYR A N 1
ATOM 1670 C CA . TYR A 1 221 ? -19.078 6.84 12.648 1 96.94 221 TYR A CA 1
ATOM 1671 C C . TYR A 1 221 ? -20.141 7.914 12.422 1 96.94 221 TYR A C 1
ATOM 1673 O O . TYR A 1 221 ? -20.453 8.688 13.336 1 96.94 221 TYR A O 1
ATOM 1681 N N . TRP A 1 222 ? -20.609 7.953 11.234 1 95 222 TRP A N 1
ATOM 1682 C CA . TRP A 1 222 ? -21.594 8.953 10.82 1 95 222 TRP A CA 1
ATOM 1683 C C . TRP A 1 222 ? -23 8.367 10.844 1 95 222 TRP A C 1
ATOM 1685 O O . TRP A 1 222 ? -23.328 7.508 10.031 1 95 222 TRP A O 1
ATOM 1695 N N . MET A 1 223 ? -23.797 8.867 11.773 1 95.19 223 MET A N 1
ATOM 1696 C CA . MET A 1 223 ? -25.156 8.367 11.922 1 95.19 223 MET A CA 1
ATOM 1697 C C . MET A 1 223 ? -26.141 9.156 11.055 1 95.19 223 MET A C 1
ATOM 1699 O O . MET A 1 223 ? -26.188 10.391 11.125 1 95.19 223 MET A O 1
ATOM 1703 N N . LEU A 1 224 ? -26.812 8.414 10.234 1 93 224 LEU A N 1
ATOM 1704 C CA . LEU A 1 224 ? -27.797 8.977 9.328 1 93 224 LEU A CA 1
ATOM 1705 C C . LEU A 1 224 ? -29.188 8.438 9.641 1 93 224 LEU A C 1
ATOM 1707 O O . LEU A 1 224 ? -29.469 7.262 9.383 1 93 224 LEU A O 1
ATOM 1711 N N . GLN A 1 225 ? -30 9.273 10.141 1 90.81 225 GLN A N 1
ATOM 1712 C CA . GLN A 1 225 ? -31.359 8.898 10.5 1 90.81 225 GLN A CA 1
ATOM 1713 C C . GLN A 1 225 ? -32.375 9.766 9.766 1 90.81 225 GLN A C 1
ATOM 1715 O O . GLN A 1 225 ? -32.094 10.922 9.445 1 90.81 225 GLN A O 1
ATOM 1720 N N . PRO A 1 226 ? -33.625 9.133 9.484 1 86.5 226 PRO A N 1
ATOM 1721 C CA . PRO A 1 226 ? -34.688 9.914 8.836 1 86.5 226 PRO A CA 1
ATOM 1722 C C . PRO A 1 226 ? -35.125 11.102 9.68 1 86.5 226 PRO A C 1
ATOM 1724 O O . PRO A 1 226 ? -35.062 11.047 10.914 1 86.5 226 PRO A O 1
ATOM 1727 N N . GLY A 1 227 ? -35.75 12.047 8.992 1 77 227 GLY A N 1
ATOM 1728 C CA . GLY A 1 227 ? -36.375 13.18 9.633 1 77 227 GLY A CA 1
ATOM 1729 C C . GLY A 1 227 ? -35.438 14.305 9.969 1 77 227 GLY A C 1
ATOM 1730 O O . GLY A 1 227 ? -35.844 15.367 10.438 1 77 227 GLY A O 1
ATOM 1731 N N . ASP A 1 228 ? -34.125 13.938 9.852 1 66.31 228 ASP A N 1
ATOM 1732 C CA . ASP A 1 228 ? -33.156 14.961 10.203 1 66.31 228 ASP A CA 1
ATOM 1733 C C . ASP A 1 228 ? -32.344 15.375 8.984 1 66.31 228 ASP A C 1
ATOM 1735 O O . ASP A 1 228 ? -32.031 14.547 8.125 1 66.31 228 ASP A O 1
ATOM 1739 N N . GLU A 1 229 ? -32.438 16.688 8.617 1 64.44 229 GLU A N 1
ATOM 1740 C CA . GLU A 1 229 ? -31.688 17.156 7.457 1 64.44 229 GLU A CA 1
ATOM 1741 C C . GLU A 1 229 ? -30.453 17.938 7.879 1 64.44 229 GLU A C 1
ATOM 1743 O O . GLU A 1 229 ? -30.109 18.953 7.266 1 64.44 229 GLU A O 1
ATOM 1748 N N . TYR A 1 230 ? -29.859 17.453 8.906 1 68.62 230 TYR A N 1
ATOM 1749 C CA . TYR A 1 230 ? -28.641 18.156 9.289 1 68.62 230 TYR A CA 1
ATOM 1750 C C . TYR A 1 230 ? -27.469 17.75 8.398 1 68.62 230 TYR A C 1
ATOM 1752 O O . TYR A 1 230 ? -27.391 16.609 7.938 1 68.62 230 TYR A O 1
ATOM 1760 N N . TRP A 1 231 ? -26.594 18.703 8.102 1 64.56 231 TRP A N 1
ATOM 1761 C CA . TRP A 1 231 ? -25.469 18.5 7.199 1 64.56 231 TRP A CA 1
ATOM 1762 C C . TRP A 1 231 ? -24.547 17.391 7.707 1 64.56 231 TRP A C 1
ATOM 1764 O O . TRP A 1 231 ? -24 16.625 6.914 1 64.56 231 TRP A O 1
ATOM 1774 N N . VAL A 1 232 ? -24.484 17.281 9.047 1 67.06 232 VAL A N 1
ATOM 1775 C CA . VAL A 1 232 ? -23.578 16.297 9.609 1 67.06 232 VAL A CA 1
ATOM 1776 C C . VAL A 1 232 ? -24.359 15.078 10.086 1 67.06 232 VAL A C 1
ATOM 1778 O O . VAL A 1 232 ? -23.844 14.281 10.883 1 67.06 232 VAL A O 1
ATOM 1781 N N . GLY A 1 233 ? -25.562 15.047 9.57 1 71.75 233 GLY A N 1
ATOM 1782 C CA . GLY A 1 233 ? -26.406 13.914 9.945 1 71.75 233 GLY A CA 1
ATOM 1783 C C . GLY A 1 233 ? -27.016 14.062 11.32 1 71.75 233 GLY A C 1
ATOM 1784 O O . GLY A 1 233 ? -27.203 15.18 11.812 1 71.75 233 GLY A O 1
ATOM 1785 N N . SER A 1 234 ? -27.391 12.859 11.797 1 81.5 234 SER A N 1
ATOM 1786 C CA . SER A 1 234 ? -28.078 12.828 13.086 1 81.5 234 SER A CA 1
ATOM 1787 C C . SER A 1 234 ? -27.078 12.898 14.242 1 81.5 234 SER A C 1
ATOM 1789 O O . SER A 1 234 ? -27.453 13.211 15.367 1 81.5 234 SER A O 1
ATOM 1791 N N . GLY A 1 235 ? -25.844 12.625 13.852 1 87.94 235 GLY A N 1
ATOM 1792 C CA . GLY A 1 235 ? -24.766 12.641 14.844 1 87.94 235 GLY A CA 1
ATOM 1793 C C . GLY A 1 235 ? -23.516 11.914 14.383 1 87.94 235 GLY A C 1
ATOM 1794 O O . GLY A 1 235 ? -23.594 11.023 13.523 1 87.94 235 GLY A O 1
ATOM 1795 N N . THR A 1 236 ? -22.422 12.383 14.867 1 92.62 236 THR A N 1
ATOM 1796 C CA . THR A 1 236 ? -21.172 11.711 14.594 1 92.62 236 THR A CA 1
ATOM 1797 C C . THR A 1 236 ? -20.531 11.211 15.883 1 92.62 236 THR A C 1
ATOM 1799 O O . THR A 1 236 ? -20.672 11.836 16.938 1 92.62 236 THR A O 1
ATOM 1802 N N . CYS A 1 237 ? -20.031 10.086 15.805 1 96.19 237 CYS A N 1
ATOM 1803 C CA . CYS A 1 237 ? -19.25 9.492 16.891 1 96.19 237 CYS A CA 1
ATOM 1804 C C . CYS A 1 237 ? -17.781 9.352 16.484 1 96.19 237 CYS A C 1
ATOM 1806 O O . CYS A 1 237 ? -17.453 8.555 15.602 1 96.19 237 CYS A O 1
ATOM 1808 N N . ILE A 1 238 ? -16.906 10.109 17.141 1 96.12 238 ILE A N 1
ATOM 1809 C CA . ILE A 1 238 ? -15.523 10.242 16.719 1 96.12 238 ILE A CA 1
ATOM 1810 C C . ILE A 1 238 ? -14.609 9.539 17.734 1 96.12 238 ILE A C 1
ATOM 1812 O O . ILE A 1 238 ? -14.695 9.797 18.938 1 96.12 238 ILE A O 1
ATOM 1816 N N . LEU A 1 239 ? -13.672 8.789 17.234 1 96.69 239 LEU A N 1
ATOM 1817 C CA . LEU A 1 239 ? -12.797 7.965 18.062 1 96.69 239 LEU A CA 1
ATOM 1818 C C . LEU A 1 239 ? -11.734 8.82 18.734 1 96.69 239 LEU A C 1
ATOM 1820 O O . LEU A 1 239 ? -11.062 9.617 18.078 1 96.69 239 LEU A O 1
ATOM 1824 N N . LYS A 1 240 ? -11.641 8.633 20.047 1 96.19 240 LYS A N 1
ATOM 1825 C CA . LYS A 1 240 ? -10.547 9.266 20.781 1 96.19 240 LYS A CA 1
ATOM 1826 C C . LYS A 1 240 ? -9.609 8.219 21.391 1 96.19 240 LYS A C 1
ATOM 1828 O O . LYS A 1 240 ? -8.391 8.398 21.375 1 96.19 240 LYS A O 1
ATOM 1833 N N . ARG A 1 241 ? -10.117 7.152 21.812 1 95.44 241 ARG A N 1
ATOM 1834 C CA . ARG A 1 241 ? -9.375 5.992 22.281 1 95.44 241 ARG A CA 1
ATOM 1835 C C . ARG A 1 241 ? -10.109 4.699 21.969 1 95.44 241 ARG A C 1
ATOM 1837 O O . ARG A 1 241 ? -11.258 4.512 22.359 1 95.44 241 ARG A O 1
ATOM 1844 N N . PRO A 1 242 ? -9.383 3.76 21.297 1 95.19 242 PRO A N 1
ATOM 1845 C CA . PRO A 1 242 ? -10.047 2.488 21 1 95.19 242 PRO A CA 1
ATOM 1846 C C . PRO A 1 242 ? -10.344 1.668 22.25 1 95.19 242 PRO A C 1
ATOM 1848 O O . PRO A 1 242 ? -9.422 1.317 23 1 95.19 242 PRO A O 1
ATOM 1851 N N . TRP A 1 243 ? -11.586 1.189 22.562 1 95.5 243 TRP A N 1
ATOM 1852 C CA . TRP A 1 243 ? -12.82 1.716 22 1 95.5 243 TRP A CA 1
ATOM 1853 C C . TRP A 1 243 ? -13.75 2.215 23.109 1 95.5 243 TRP A C 1
ATOM 1855 O O . TRP A 1 243 ? -14.938 1.887 23.125 1 95.5 243 TRP A O 1
ATOM 1865 N N . ASP A 1 244 ? -13.188 3.145 23.922 1 97.19 244 ASP A N 1
ATOM 1866 C CA . ASP A 1 244 ? -14.047 3.498 25.047 1 97.19 244 ASP A CA 1
ATOM 1867 C C . ASP A 1 244 ? -14.094 5.012 25.25 1 97.19 244 ASP A C 1
ATOM 1869 O O . ASP A 1 244 ? -14.719 5.496 26.203 1 97.19 244 ASP A O 1
ATOM 1873 N N . GLU A 1 245 ? -13.508 5.762 24.484 1 97.12 245 GLU A N 1
ATOM 1874 C CA . GLU A 1 245 ? -13.625 7.215 24.578 1 97.12 245 GLU A CA 1
ATOM 1875 C C . GLU A 1 245 ? -14.008 7.82 23.219 1 97.12 245 GLU A C 1
ATOM 1877 O O . GLU A 1 245 ? -13.367 7.539 22.203 1 97.12 245 GLU A O 1
ATOM 1882 N N . TRP A 1 246 ? -15.016 8.648 23.312 1 97.56 246 TRP A N 1
ATOM 1883 C CA . TRP A 1 246 ? -15.625 9.141 22.078 1 97.56 246 TRP A CA 1
ATOM 1884 C C . TRP A 1 246 ? -16.031 10.602 22.219 1 97.56 246 TRP A C 1
ATOM 1886 O O . TRP A 1 246 ? -16.25 11.086 23.328 1 97.56 246 TRP A O 1
ATOM 1896 N N . VAL A 1 247 ? -16.047 11.281 21.125 1 96.75 247 VAL A N 1
ATOM 1897 C CA . VAL A 1 247 ? -16.766 12.555 21.047 1 96.75 247 VAL A CA 1
ATOM 1898 C C . VAL A 1 247 ? -18.016 12.383 20.188 1 96.75 247 VAL A C 1
ATOM 1900 O O . VAL A 1 247 ? -17.938 11.922 19.047 1 96.75 247 VAL A O 1
ATOM 1903 N N . VAL A 1 248 ? -19.141 12.695 20.75 1 95.94 248 VAL A N 1
ATOM 1904 C CA . VAL A 1 248 ? -20.406 12.656 20.047 1 95.94 248 VAL A CA 1
ATOM 1905 C C . VAL A 1 248 ? -20.859 14.078 19.703 1 95.94 248 VAL A C 1
ATOM 1907 O O . VAL A 1 248 ? -20.969 14.93 20.594 1 95.94 248 VAL A O 1
ATOM 1910 N N . ASN A 1 249 ? -21.047 14.258 18.406 1 92.88 249 ASN A N 1
ATOM 1911 C CA . ASN A 1 249 ? -21.469 15.57 17.938 1 92.88 249 ASN A CA 1
ATOM 1912 C C . ASN A 1 249 ? -22.938 15.586 17.547 1 92.88 249 ASN A C 1
ATOM 1914 O O . ASN A 1 249 ? -23.484 14.578 17.094 1 92.88 249 ASN A O 1
ATOM 1918 N N . ARG A 1 250 ? -23.484 16.766 17.844 1 88.88 250 ARG A N 1
ATOM 1919 C CA . ARG A 1 250 ? -24.875 17.016 17.469 1 88.88 250 ARG A CA 1
ATOM 1920 C C . ARG A 1 250 ? -25.047 18.438 16.938 1 88.88 250 ARG A C 1
ATOM 1922 O O . ARG A 1 250 ? -24.562 19.391 17.562 1 88.88 250 ARG A O 1
ATOM 1929 N N . GLN A 1 251 ? -25.656 18.469 15.766 1 85.94 251 GLN A N 1
ATOM 1930 C CA . GLN A 1 251 ? -26.031 19.781 15.25 1 85.94 251 GLN A CA 1
ATOM 1931 C C . GLN A 1 251 ? -27.344 20.25 15.859 1 85.94 251 GLN A C 1
ATOM 1933 O O . GLN A 1 251 ? -28.234 19.453 16.141 1 85.94 251 GLN A O 1
ATOM 1938 N N . TYR A 1 252 ? -27.375 21.516 16.188 1 84.12 252 TYR A N 1
ATOM 1939 C CA . TYR A 1 252 ? -28.656 22.078 16.656 1 84.12 252 TYR A CA 1
ATOM 1940 C C . TYR A 1 252 ? -28.938 23.406 15.977 1 84.12 252 TYR A C 1
ATOM 1942 O O . TYR A 1 252 ? -28.031 24.047 15.422 1 84.12 252 TYR A O 1
ATOM 1950 N N . ASN A 1 253 ? -30.188 23.703 15.922 1 81.12 253 ASN A N 1
ATOM 1951 C CA . ASN A 1 253 ? -30.625 24.984 15.383 1 81.12 253 ASN A CA 1
ATOM 1952 C C . ASN A 1 253 ? -30.703 26.062 16.469 1 81.12 253 ASN A C 1
ATOM 1954 O O . ASN A 1 253 ? -31.516 25.953 17.391 1 81.12 253 ASN A O 1
ATOM 1958 N N . ALA A 1 254 ? -29.953 27.062 16.266 1 80.69 254 ALA A N 1
ATOM 1959 C CA . ALA A 1 254 ? -29.906 28.125 17.25 1 80.69 254 ALA A CA 1
ATOM 1960 C C . ALA A 1 254 ? -31.281 28.781 17.422 1 80.69 254 ALA A C 1
ATOM 1962 O O . ALA A 1 254 ? -31.625 29.25 18.5 1 80.69 254 ALA A O 1
ATOM 1963 N N . ALA A 1 255 ? -32.031 28.734 16.344 1 80.81 255 ALA A N 1
ATOM 1964 C CA . ALA A 1 255 ? -33.344 29.359 16.359 1 80.81 255 ALA A CA 1
ATOM 1965 C C . ALA A 1 255 ? -34.281 28.625 17.312 1 80.81 255 ALA A C 1
ATOM 1967 O O . ALA A 1 255 ? -35.25 29.203 17.812 1 80.81 255 ALA A O 1
ATOM 1968 N N . ASP A 1 256 ? -34 27.391 17.578 1 80.38 256 ASP A N 1
ATOM 1969 C CA . ASP A 1 256 ? -34.844 26.594 18.453 1 80.38 256 ASP A CA 1
ATOM 1970 C C . ASP A 1 256 ? -34.438 26.75 19.922 1 80.38 256 ASP A C 1
ATOM 1972 O O . ASP A 1 256 ? -35.062 26.172 20.812 1 80.38 256 ASP A O 1
ATOM 1976 N N . GLY A 1 257 ? -33.469 27.578 20.156 1 82.62 257 GLY A N 1
ATOM 1977 C CA . GLY A 1 257 ? -32.969 27.781 21.516 1 82.62 257 GLY A CA 1
ATOM 1978 C C . GLY A 1 257 ? -31.688 27.016 21.812 1 82.62 257 GLY A C 1
ATOM 1979 O O . GLY A 1 257 ? -31.188 26.281 20.953 1 82.62 257 GLY A O 1
ATOM 1980 N N . GLU A 1 258 ? -31.266 27.25 23.031 1 86.69 258 GLU A N 1
ATOM 1981 C CA . GLU A 1 258 ? -30.062 26.547 23.484 1 86.69 258 GLU A CA 1
ATOM 1982 C C . GLU A 1 258 ? -30.359 25.078 23.766 1 86.69 258 GLU A C 1
ATOM 1984 O O . GLU A 1 258 ? -31.406 24.75 24.328 1 86.69 258 GLU A O 1
ATOM 1989 N N . PRO A 1 259 ? -29.531 24.281 23.234 1 88.62 259 PRO A N 1
ATOM 1990 C CA . PRO A 1 259 ? -29.734 22.859 23.531 1 88.62 259 PRO A CA 1
ATOM 1991 C C . PRO A 1 259 ? -29.562 22.531 25.016 1 88.62 259 PRO A C 1
ATOM 1993 O O . PRO A 1 259 ? -28.828 23.219 25.719 1 88.62 259 PRO A O 1
ATOM 1996 N N . ASP A 1 260 ? -30.297 21.547 25.516 1 91.75 260 ASP A N 1
ATOM 1997 C CA . ASP A 1 260 ? -30.094 21.016 26.859 1 91.75 260 ASP A CA 1
ATOM 1998 C C . ASP A 1 260 ? -28.719 20.375 27 1 91.75 260 ASP A C 1
ATOM 2000 O O . ASP A 1 260 ? -28.438 19.359 26.344 1 91.75 260 ASP A O 1
ATOM 2004 N N . MET A 1 261 ? -27.906 20.922 27.859 1 93.25 261 MET A N 1
ATOM 2005 C CA . MET A 1 261 ? -26.531 20.469 27.984 1 93.25 261 MET A CA 1
ATOM 2006 C C . MET A 1 261 ? -26.359 19.594 29.219 1 93.25 261 MET A C 1
ATOM 2008 O O . MET A 1 261 ? -25.219 19.328 29.641 1 93.25 261 MET A O 1
ATOM 2012 N N . SER A 1 262 ? -27.406 19.203 29.812 1 95.88 262 SER A N 1
ATOM 2013 C CA . SER A 1 262 ? -27.297 18.312 30.953 1 95.88 262 SER A CA 1
ATOM 2014 C C . SER A 1 262 ? -26.719 16.969 30.562 1 95.88 262 SER A C 1
ATOM 2016 O O . SER A 1 262 ? -26.844 16.547 29.406 1 95.88 262 SER A O 1
ATOM 2018 N N . ASP A 1 263 ? -26.062 16.375 31.594 1 97.06 263 ASP A N 1
ATOM 2019 C CA . ASP A 1 263 ? -25.531 15.047 31.328 1 97.06 263 ASP A CA 1
ATOM 2020 C C . ASP A 1 263 ? -26.625 14.086 30.859 1 97.06 263 ASP A C 1
ATOM 2022 O O . ASP A 1 263 ? -26.391 13.266 29.969 1 97.06 263 ASP A O 1
ATOM 2026 N N . GLU A 1 264 ? -27.734 14.203 31.422 1 96.5 264 GLU A N 1
ATOM 2027 C CA . GLU A 1 264 ? -28.859 13.336 31.078 1 96.5 264 GLU A CA 1
ATOM 2028 C C . GLU A 1 264 ? -29.25 13.508 29.609 1 96.5 264 GLU A C 1
ATOM 2030 O O . GLU A 1 264 ? -29.516 12.531 28.906 1 96.5 264 GLU A O 1
ATOM 2035 N N . SER A 1 265 ? -29.312 14.719 29.219 1 95.5 265 SER A N 1
ATOM 2036 C CA . SER A 1 265 ? -29.688 15.008 27.828 1 95.5 265 SER A CA 1
ATOM 2037 C C . SER A 1 265 ? -28.625 14.484 26.859 1 95.5 265 SER A C 1
ATOM 2039 O O . SER A 1 265 ? -28.969 13.945 25.797 1 95.5 265 SER A O 1
ATOM 2041 N N . ILE A 1 266 ? -27.422 14.703 27.203 1 95.69 266 ILE A N 1
ATOM 2042 C CA . ILE A 1 266 ? -26.312 14.258 26.375 1 95.69 266 ILE A CA 1
ATOM 2043 C C . ILE A 1 266 ? -26.328 12.734 26.25 1 95.69 266 ILE A C 1
ATOM 2045 O O . ILE A 1 266 ? -26.188 12.188 25.156 1 95.69 266 ILE A O 1
ATOM 2049 N N . ILE A 1 267 ? -26.516 12.102 27.375 1 97.38 267 ILE A N 1
ATOM 2050 C CA . ILE A 1 267 ? -26.562 10.641 27.406 1 97.38 267 ILE A CA 1
ATOM 2051 C C . ILE A 1 267 ? -27.75 10.148 26.578 1 97.38 267 ILE A C 1
ATOM 2053 O O . ILE A 1 267 ? -27.625 9.195 25.812 1 97.38 267 ILE A O 1
ATOM 2057 N N . ALA A 1 268 ? -28.875 10.797 26.703 1 95.5 268 ALA A N 1
ATOM 2058 C CA . ALA A 1 268 ? -30.062 10.43 25.938 1 95.5 268 ALA A CA 1
ATOM 2059 C C . ALA A 1 268 ? -29.812 10.57 24.438 1 95.5 268 ALA A C 1
ATOM 2061 O O . ALA A 1 268 ? -30.234 9.719 23.656 1 95.5 268 ALA A O 1
ATOM 2062 N N . HIS A 1 269 ? -29.219 11.625 24.094 1 93.38 269 HIS A N 1
ATOM 2063 C CA . HIS A 1 269 ? -28.891 11.82 22.672 1 93.38 269 HIS A CA 1
ATOM 2064 C C . HIS A 1 269 ? -27.953 10.734 22.172 1 93.38 269 HIS A C 1
ATOM 2066 O O . HIS A 1 269 ? -28.203 10.148 21.109 1 93.38 269 HIS A O 1
ATOM 2072 N N . ALA A 1 270 ? -26.859 10.492 22.891 1 96 270 ALA A N 1
ATOM 2073 C CA . ALA A 1 270 ? -25.906 9.469 22.5 1 96 270 ALA A CA 1
ATOM 2074 C C . ALA A 1 270 ? -26.594 8.117 22.312 1 96 270 ALA A C 1
ATOM 2076 O O . ALA A 1 270 ? -26.375 7.441 21.297 1 96 270 ALA A O 1
ATOM 2077 N N . ARG A 1 271 ? -27.453 7.781 23.25 1 96.38 271 ARG A N 1
ATOM 2078 C CA . ARG A 1 271 ? -28.172 6.516 23.188 1 96.38 271 ARG A CA 1
ATOM 2079 C C . ARG A 1 271 ? -29.109 6.484 21.984 1 96.38 271 ARG A C 1
ATOM 2081 O O . ARG A 1 271 ? -29.172 5.48 21.266 1 96.38 271 ARG A O 1
ATOM 2088 N N . GLY A 1 272 ? -29.781 7.535 21.797 1 92.94 272 GLY A N 1
ATOM 2089 C CA . GLY A 1 272 ? -30.734 7.617 20.688 1 92.94 272 GLY A CA 1
ATOM 2090 C C . GLY A 1 272 ? -30.078 7.539 19.328 1 92.94 272 GLY A C 1
ATOM 2091 O O . GLY A 1 272 ? -30.531 6.797 18.453 1 92.94 272 GLY A O 1
ATOM 2092 N N . VAL A 1 273 ? -29.016 8.25 19.141 1 93.88 273 VAL A N 1
ATOM 2093 C CA . VAL A 1 273 ? -28.391 8.352 17.828 1 93.88 273 VAL A CA 1
ATOM 2094 C C . VAL A 1 273 ? -27.547 7.113 17.562 1 93.88 273 VAL A C 1
ATOM 2096 O O . VAL A 1 273 ? -27.469 6.645 16.422 1 93.88 273 VAL A O 1
ATOM 2099 N N . LEU A 1 274 ? -26.891 6.535 18.547 1 96.69 274 LEU A N 1
ATOM 2100 C CA . LEU A 1 274 ? -26.016 5.391 18.359 1 96.69 274 LEU A CA 1
ATOM 2101 C C . LEU A 1 274 ? -26.781 4.082 18.469 1 96.69 274 LEU A C 1
ATOM 2103 O O . LEU A 1 274 ? -26.281 3.027 18.062 1 96.69 274 LEU A O 1
ATOM 2107 N N . GLY A 1 275 ? -27.969 4.176 19.016 1 96.12 275 GLY A N 1
ATOM 2108 C CA . GLY A 1 275 ? -28.781 2.984 19.188 1 96.12 275 GLY A CA 1
ATOM 2109 C C . GLY A 1 275 ? -28.219 2.01 20.203 1 96.12 275 GLY A C 1
ATOM 2110 O O . GLY A 1 275 ? -28.312 0.794 20.031 1 96.12 275 GLY A O 1
ATOM 2111 N N . ILE A 1 276 ? -27.594 2.447 21.234 1 95.94 276 ILE A N 1
ATOM 2112 C CA . ILE A 1 276 ? -26.953 1.576 22.219 1 95.94 276 ILE A CA 1
ATOM 2113 C C . ILE A 1 276 ? -27.922 1.32 23.375 1 95.94 276 ILE A C 1
ATOM 2115 O O . ILE A 1 276 ? -28.797 2.15 23.656 1 95.94 276 ILE A O 1
ATOM 2119 N N . PRO A 1 277 ? -27.781 0.263 24.062 1 95.5 277 PRO A N 1
ATOM 2120 C CA . PRO A 1 277 ? -28.734 -0.103 25.109 1 95.5 277 PRO A CA 1
ATOM 2121 C C . PRO A 1 277 ? -28.594 0.76 26.359 1 95.5 277 PRO A C 1
ATOM 2123 O O . PRO A 1 277 ? -27.531 1.321 26.609 1 95.5 277 PRO A O 1
ATOM 2126 N N . GLU A 1 278 ? -29.625 0.774 27.172 1 94.75 278 GLU A N 1
ATOM 2127 C CA . GLU A 1 278 ? -29.656 1.538 28.422 1 94.75 278 GLU A CA 1
ATOM 2128 C C . GLU A 1 278 ? -28.672 0.965 29.438 1 94.75 278 GLU A C 1
ATOM 2130 O O . GLU A 1 278 ? -28.172 1.691 30.297 1 94.75 278 GLU A O 1
ATOM 2135 N N . SER A 1 279 ? -28.375 -0.245 29.281 1 95.06 279 SER A N 1
ATOM 2136 C CA . SER A 1 279 ? -27.531 -0.936 30.25 1 95.06 279 SER A CA 1
ATOM 2137 C C . SER A 1 279 ? -26.062 -0.551 30.062 1 95.06 279 SER A C 1
ATOM 2139 O O . SER A 1 279 ? -25.25 -0.784 30.953 1 95.06 279 SER A O 1
ATOM 2141 N N . LEU A 1 280 ? -25.688 0.021 28.938 1 96.5 280 LEU A N 1
ATOM 2142 C CA . LEU A 1 280 ? -24.297 0.416 28.703 1 96.5 280 LEU A CA 1
ATOM 2143 C C . LEU A 1 280 ? -23.953 1.694 29.469 1 96.5 280 LEU A C 1
ATOM 2145 O O . LEU A 1 280 ? -24.594 2.734 29.25 1 96.5 280 LEU A O 1
ATOM 2149 N N . PRO A 1 281 ? -23.031 1.616 30.391 1 97.19 281 PRO A N 1
ATOM 2150 C CA . PRO A 1 281 ? -22.656 2.828 31.125 1 97.19 281 PRO A CA 1
ATOM 2151 C C . PRO A 1 281 ? -22.062 3.908 30.219 1 97.19 281 PRO A C 1
ATOM 2153 O O . PRO A 1 281 ? -21.297 3.602 29.297 1 97.19 281 PRO A O 1
ATOM 2156 N N . VAL A 1 282 ? -22.531 5.133 30.391 1 97.88 282 VAL A N 1
ATOM 2157 C CA . VAL A 1 282 ? -22.016 6.301 29.688 1 97.88 282 VAL A CA 1
ATOM 2158 C C . VAL A 1 282 ? -21.641 7.391 30.688 1 97.88 282 VAL A C 1
ATOM 2160 O O . VAL A 1 282 ? -22.422 7.727 31.578 1 97.88 282 VAL A O 1
ATOM 2163 N N . ARG A 1 283 ? -20.406 7.871 30.562 1 98.12 283 ARG A N 1
ATOM 2164 C CA . ARG A 1 283 ? -19.938 8.969 31.406 1 98.12 283 ARG A CA 1
ATOM 2165 C C . ARG A 1 283 ? -19.562 10.18 30.547 1 98.12 283 ARG A C 1
ATOM 2167 O O . ARG A 1 283 ? -18.734 10.07 29.641 1 98.12 283 ARG A O 1
ATOM 2174 N N . VAL A 1 284 ? -20.172 11.297 30.844 1 98 284 VAL A N 1
ATOM 2175 C CA . VAL A 1 284 ? -19.844 12.539 30.141 1 98 284 VAL A CA 1
ATOM 2176 C C . VAL A 1 284 ? -18.609 13.172 30.781 1 98 284 VAL A C 1
ATOM 2178 O O . VAL A 1 284 ? -18.594 13.43 31.984 1 98 284 VAL A O 1
ATOM 2181 N N . LYS A 1 285 ? -17.609 13.406 30.016 1 96.94 285 LYS A N 1
ATOM 2182 C CA . LYS A 1 285 ? -16.359 13.961 30.516 1 96.94 285 LYS A CA 1
ATOM 2183 C C . LYS A 1 285 ? -16.281 15.461 30.266 1 96.94 285 LYS A C 1
ATOM 2185 O O . LYS A 1 285 ? -15.727 16.203 31.094 1 96.94 285 LYS A O 1
ATOM 2190 N N . HIS A 1 286 ? -16.75 15.867 29.172 1 95.44 286 HIS A N 1
ATOM 2191 C CA . HIS A 1 286 ? -16.719 17.266 28.766 1 95.44 286 HIS A CA 1
ATOM 2192 C C . HIS A 1 286 ? -17.781 17.562 27.719 1 95.44 286 HIS A C 1
ATOM 2194 O O . HIS A 1 286 ? -18.203 16.656 27 1 95.44 286 HIS A O 1
ATOM 2200 N N . LYS A 1 287 ? -18.344 18.672 27.688 1 94.31 287 LYS A N 1
ATOM 2201 C CA . LYS A 1 287 ? -19.281 19.109 26.672 1 94.31 287 LYS A CA 1
ATOM 2202 C C . LYS A 1 287 ? -19.062 20.578 26.328 1 94.31 287 LYS A C 1
ATOM 2204 O O . LYS A 1 287 ? -18.609 21.359 27.156 1 94.31 287 LYS A O 1
ATOM 2209 N N . GLY A 1 288 ? -19.281 20.891 25.078 1 90.88 288 GLY A N 1
ATOM 2210 C CA . GLY A 1 288 ? -19.094 22.266 24.625 1 90.88 288 GLY A CA 1
ATOM 2211 C C . GLY A 1 288 ? -19.812 22.578 23.328 1 90.88 288 GLY A C 1
ATOM 2212 O O . GLY A 1 288 ? -20.016 21.688 22.5 1 90.88 288 GLY A O 1
ATOM 2213 N N . LYS A 1 289 ? -20.312 23.781 23.203 1 90.44 289 LYS A N 1
ATOM 2214 C CA . LYS A 1 289 ? -20.922 24.281 21.969 1 90.44 289 LYS A CA 1
ATOM 2215 C C . LYS A 1 289 ? -19.891 24.984 21.094 1 90.44 289 LYS A C 1
ATOM 2217 O O . LYS A 1 289 ? -18.938 25.594 21.594 1 90.44 289 LYS A O 1
ATOM 2222 N N . TRP A 1 290 ? -20.031 24.812 19.906 1 83.75 290 TRP A N 1
ATOM 2223 C CA . TRP A 1 290 ? -19.172 25.531 18.969 1 83.75 290 TRP A CA 1
ATOM 2224 C C . TRP A 1 290 ? -19.906 25.781 17.656 1 83.75 290 TRP A C 1
ATOM 2226 O O . TRP A 1 290 ? -21 25.281 17.438 1 83.75 290 TRP A O 1
ATOM 2236 N N . GLN A 1 291 ? -19.328 26.688 16.844 1 83.31 291 GLN A N 1
ATOM 2237 C CA . GLN A 1 291 ? -19.938 27.078 15.578 1 83.31 291 GLN A CA 1
ATOM 2238 C C . GLN A 1 291 ? -19 26.828 14.406 1 83.31 291 GLN A C 1
ATOM 2240 O O . GLN A 1 291 ? -17.781 26.922 14.555 1 83.31 291 GLN A O 1
ATOM 2245 N N . VAL A 1 292 ? -19.625 26.516 13.328 1 79.81 292 VAL A N 1
ATOM 2246 C CA . VAL A 1 292 ? -18.875 26.375 12.078 1 79.81 292 VAL A CA 1
ATOM 2247 C C . VAL A 1 292 ? -18.75 27.734 11.391 1 79.81 292 VAL A C 1
ATOM 2249 O O . VAL A 1 292 ? -19.75 28.422 11.203 1 79.81 292 VAL A O 1
ATOM 2252 N N . ASN A 1 293 ? -17.438 28 11.172 1 80.06 293 ASN A N 1
ATOM 2253 C CA . ASN A 1 293 ? -17.172 29.281 10.523 1 80.06 293 ASN A CA 1
ATOM 2254 C C . ASN A 1 293 ? -16.406 29.094 9.219 1 80.06 293 ASN A C 1
ATOM 2256 O O . ASN A 1 293 ? -15.672 28.125 9.047 1 80.06 293 ASN A O 1
ATOM 2260 N N . HIS A 1 294 ? -16.625 29.953 8.289 1 84 294 HIS A N 1
ATOM 2261 C CA . HIS A 1 294 ? -15.875 30.125 7.051 1 84 294 HIS A CA 1
ATOM 2262 C C . HIS A 1 294 ? -15.18 31.469 6.996 1 84 294 HIS A C 1
ATOM 2264 O O . HIS A 1 294 ? -15.633 32.375 6.285 1 84 294 HIS A O 1
ATOM 2270 N N . VAL A 1 295 ? -14.086 31.562 7.723 1 89.62 295 VAL A N 1
ATOM 2271 C CA . VAL A 1 295 ? -13.477 32.875 7.863 1 89.62 295 VAL A CA 1
ATOM 2272 C C . VAL A 1 295 ? -11.961 32.75 7.785 1 89.62 295 VAL A C 1
ATOM 2274 O O . VAL A 1 295 ? -11.375 31.828 8.336 1 89.62 295 VAL A O 1
ATOM 2277 N N . VAL A 1 296 ? -11.352 33.625 7.047 1 93.88 296 VAL A N 1
ATOM 2278 C CA . VAL A 1 296 ? -9.898 33.688 6.973 1 93.88 296 VAL A CA 1
ATOM 2279 C C . VAL A 1 296 ? -9.461 35.156 6.996 1 93.88 296 VAL A C 1
ATOM 2281 O O . VAL A 1 296 ? -10.125 36.031 6.414 1 93.88 296 VAL A O 1
ATOM 2284 N N . ALA A 1 297 ? -8.43 35.438 7.734 1 96.38 297 ALA A N 1
ATOM 2285 C CA . ALA A 1 297 ? -7.895 36.781 7.785 1 96.38 297 ALA A CA 1
ATOM 2286 C C . ALA A 1 297 ? -7.402 37.219 6.41 1 96.38 297 ALA A C 1
ATOM 2288 O O . ALA A 1 297 ? -6.797 36.438 5.676 1 96.38 297 ALA A O 1
ATOM 2289 N N . LYS A 1 298 ? -7.617 38.5 6.055 1 96.38 298 LYS A N 1
ATOM 2290 C CA . LYS A 1 298 ? -7.188 39.062 4.773 1 96.38 298 LYS A CA 1
ATOM 2291 C C . LYS A 1 298 ? -5.668 39.094 4.672 1 96.38 298 LYS A C 1
ATOM 2293 O O . LYS A 1 298 ? -5.109 39 3.576 1 96.38 298 LYS A O 1
ATOM 2298 N N . GLU A 1 299 ? -5.102 39.281 5.793 1 97.12 299 GLU A N 1
ATOM 2299 C CA . GLU A 1 299 ? -3.645 39.281 5.906 1 97.12 299 GLU A CA 1
ATOM 2300 C C . GLU A 1 299 ? -3.188 38.656 7.215 1 97.12 299 GLU A C 1
ATOM 2302 O O . GLU A 1 299 ? -3.893 38.75 8.227 1 97.12 299 GLU A O 1
ATOM 2307 N N . TYR A 1 300 ? -1.977 38.125 7.18 1 98 300 TYR A N 1
ATOM 2308 C CA . TYR A 1 300 ? -1.454 37.438 8.352 1 98 300 TYR A CA 1
ATOM 2309 C C . TYR A 1 300 ? -0.411 38.281 9.07 1 98 300 TYR A C 1
ATOM 2311 O O . TYR A 1 300 ? 0.08 37.906 10.133 1 98 300 TYR A O 1
ATOM 2319 N N . ARG A 1 301 ? -0.115 39.406 8.523 1 97.81 301 ARG A N 1
ATOM 2320 C CA . ARG A 1 301 ? 0.888 40.281 9.117 1 97.81 301 ARG A CA 1
ATOM 2321 C C . ARG A 1 301 ? 0.438 41.719 9.062 1 97.81 301 ARG A C 1
ATOM 2323 O O . ARG A 1 301 ? -0.076 42.188 8.047 1 97.81 301 ARG A O 1
ATOM 2330 N N . ARG A 1 302 ? 0.617 42.469 10.117 1 97 302 ARG A N 1
ATOM 2331 C CA . ARG A 1 302 ? 0.53 43.938 10.203 1 97 302 ARG A CA 1
ATOM 2332 C C . ARG A 1 302 ? 1.653 44.5 11.062 1 97 302 ARG A C 1
ATOM 2334 O O . ARG A 1 302 ? 1.582 44.438 12.297 1 97 302 ARG A O 1
ATOM 2341 N N . GLY A 1 303 ? 2.625 45.062 10.375 1 96.62 303 GLY A N 1
ATOM 2342 C CA . GLY A 1 303 ? 3.785 45.531 11.117 1 96.62 303 GLY A CA 1
ATOM 2343 C C . GLY A 1 303 ? 4.57 44.406 11.773 1 96.62 303 GLY A C 1
ATOM 2344 O O . GLY A 1 303 ? 5.027 43.5 11.102 1 96.62 303 GLY A O 1
ATOM 2345 N N . ARG A 1 304 ? 4.648 44.531 13.086 1 98.19 304 ARG A N 1
ATOM 2346 C CA . ARG A 1 304 ? 5.449 43.562 13.828 1 98.19 304 ARG A CA 1
ATOM 2347 C C . ARG A 1 304 ? 4.562 42.5 14.492 1 98.19 304 ARG A C 1
ATOM 2349 O O . ARG A 1 304 ? 5.051 41.656 15.25 1 98.19 304 ARG A O 1
ATOM 2356 N N . ILE A 1 305 ? 3.268 42.5 14.133 1 98.5 305 ILE A N 1
ATOM 2357 C CA . ILE A 1 305 ? 2.311 41.594 14.734 1 98.5 305 ILE A CA 1
ATOM 2358 C C . ILE A 1 305 ? 1.78 40.625 13.664 1 98.5 305 ILE A C 1
ATOM 2360 O O . ILE A 1 305 ? 1.397 41.062 12.57 1 98.5 305 ILE A O 1
ATOM 2364 N N . PHE A 1 306 ? 1.831 39.344 13.953 1 98.56 306 PHE A N 1
ATOM 2365 C CA . PHE A 1 306 ? 1.385 38.281 13.055 1 98.56 306 PHE A CA 1
ATOM 2366 C C . PHE A 1 306 ? 0.201 37.531 13.648 1 98.56 306 PHE A C 1
ATOM 2368 O O . PHE A 1 306 ? 0.038 37.469 14.867 1 98.56 306 PHE A O 1
ATOM 2375 N N . LEU A 1 307 ? -0.633 36.969 12.773 1 98.25 307 LEU A N 1
ATOM 2376 C CA . LEU A 1 307 ? -1.705 36.062 13.188 1 98.25 307 LEU A CA 1
ATOM 2377 C C . LEU A 1 307 ? -1.403 34.625 12.766 1 98.25 307 LEU A C 1
ATOM 2379 O O . LEU A 1 307 ? -0.776 34.406 11.734 1 98.25 307 LEU A O 1
ATOM 2383 N N . ALA A 1 308 ? -1.832 33.688 13.547 1 97.25 308 ALA A N 1
ATOM 2384 C CA . ALA A 1 308 ? -1.667 32.281 13.219 1 97.25 308 ALA A CA 1
ATOM 2385 C C . ALA A 1 308 ? -2.797 31.453 13.812 1 97.25 308 ALA A C 1
ATOM 2387 O O . ALA A 1 308 ? -3.422 31.859 14.797 1 97.25 308 ALA A O 1
ATOM 2388 N N . GLY A 1 309 ? -3.064 30.281 13.188 1 94.38 309 GLY A N 1
ATOM 2389 C CA . GLY A 1 309 ? -4.082 29.359 13.664 1 94.38 309 GLY A CA 1
ATOM 2390 C C . GLY A 1 309 ? -5.492 29.891 13.523 1 94.38 309 GLY A C 1
ATOM 2391 O O . GLY A 1 309 ? -5.816 30.547 12.531 1 94.38 309 GLY A O 1
ATOM 2392 N N . ASP A 1 310 ? -6.297 29.594 14.539 1 91.06 310 ASP A N 1
ATOM 2393 C CA . ASP A 1 310 ? -7.711 29.969 14.484 1 91.06 310 ASP A CA 1
ATOM 2394 C C . ASP A 1 310 ? -7.887 31.484 14.516 1 91.06 310 ASP A C 1
ATOM 2396 O O . ASP A 1 310 ? -8.945 32 14.141 1 91.06 310 ASP A O 1
ATOM 2400 N N . ALA A 1 311 ? -6.852 32.156 14.984 1 94.38 311 ALA A N 1
ATOM 2401 C CA . ALA A 1 311 ? -6.891 33.625 14.922 1 94.38 311 ALA A CA 1
ATOM 2402 C C . ALA A 1 311 ? -6.863 34.094 13.477 1 94.38 311 ALA A C 1
ATOM 2404 O O . ALA A 1 311 ? -7.391 35.188 13.172 1 94.38 311 ALA A O 1
ATOM 2405 N N . ALA A 1 312 ? -6.266 33.312 12.641 1 93.62 312 ALA A N 1
ATOM 2406 C CA . ALA A 1 312 ? -6.09 33.719 11.242 1 93.62 312 ALA A CA 1
ATOM 2407 C C . ALA A 1 312 ? -7.09 32.969 10.344 1 93.62 312 ALA A C 1
ATOM 2409 O O . ALA A 1 312 ? -7.559 33.531 9.352 1 93.62 312 ALA A O 1
ATOM 2410 N N . HIS A 1 313 ? -7.387 31.828 10.609 1 89 313 HIS A N 1
ATOM 2411 C CA . HIS A 1 313 ? -8.273 31 9.797 1 89 313 HIS A CA 1
ATOM 2412 C C . HIS A 1 313 ? -9.164 30.125 10.672 1 89 313 HIS A C 1
ATOM 2414 O O . HIS A 1 313 ? -8.672 29.438 11.578 1 89 313 HIS A O 1
ATOM 2420 N N . ARG A 1 314 ? -10.453 30.219 10.383 1 79.88 314 ARG A N 1
ATOM 2421 C CA . ARG A 1 314 ? -11.477 29.453 11.086 1 79.88 314 ARG A CA 1
ATOM 2422 C C . ARG A 1 314 ? -12.328 28.641 10.117 1 79.88 314 ARG A C 1
ATOM 2424 O O . ARG A 1 314 ? -12.953 29.203 9.219 1 79.88 314 ARG A O 1
ATOM 2431 N N . HIS A 1 315 ? -12.156 27.484 10.219 1 71.5 315 HIS A N 1
ATOM 2432 C CA . HIS A 1 315 ? -12.93 26.625 9.328 1 71.5 315 HIS A CA 1
ATOM 2433 C C . HIS A 1 315 ? -13.422 25.375 10.062 1 71.5 315 HIS A C 1
ATOM 2435 O O . HIS A 1 315 ? -12.984 25.094 11.18 1 71.5 315 HIS A O 1
ATOM 2441 N N . PRO A 1 316 ? -14.43 24.766 9.477 1 66.94 316 PRO A N 1
ATOM 2442 C CA . PRO A 1 316 ? -14.938 23.531 10.078 1 66.94 316 PRO A CA 1
ATOM 2443 C C . PRO A 1 316 ? -13.867 22.453 10.195 1 66.94 316 PRO A C 1
ATOM 2445 O O . PRO A 1 316 ? -12.875 22.484 9.461 1 66.94 316 PRO A O 1
ATOM 2448 N N . PRO A 1 317 ? -14.102 21.625 11.172 1 68.88 317 PRO A N 1
ATOM 2449 C CA . PRO A 1 317 ? -13.141 20.547 11.359 1 68.88 317 PRO A CA 1
ATOM 2450 C C . PRO A 1 317 ? -13.227 19.484 10.266 1 68.88 317 PRO A C 1
ATOM 2452 O O . PRO A 1 317 ? -12.5 18.484 10.312 1 68.88 317 PRO A O 1
ATOM 2455 N N . SER A 1 318 ? -14.023 19.984 9.258 1 63.84 318 SER A N 1
ATOM 2456 C CA . SER A 1 318 ? -14.203 19 8.195 1 63.84 318 SER A CA 1
ATOM 2457 C C . SER A 1 318 ? -12.898 18.734 7.453 1 63.84 318 SER A C 1
ATOM 2459 O O . SER A 1 318 ? -12.156 19.672 7.141 1 63.84 318 SER A O 1
ATOM 2461 N N . SER A 1 319 ? -12.297 17.484 7.578 1 72.19 319 SER A N 1
ATOM 2462 C CA . SER A 1 319 ? -11.117 16.969 6.879 1 72.19 319 SER A CA 1
ATOM 2463 C C . SER A 1 319 ? -9.898 16.953 7.793 1 72.19 319 SER A C 1
ATOM 2465 O O . SER A 1 319 ? -8.836 16.453 7.41 1 72.19 319 SER A O 1
ATOM 2467 N N . GLY A 1 320 ? -10.016 17.578 8.953 1 74.12 320 GLY A N 1
ATOM 2468 C CA . GLY A 1 320 ? -8.945 17.469 9.93 1 74.12 320 GLY A CA 1
ATOM 2469 C C . GLY A 1 320 ? -7.727 18.297 9.586 1 74.12 320 GLY A C 1
ATOM 2470 O O . GLY A 1 320 ? -6.594 17.844 9.781 1 74.12 320 GLY A O 1
ATOM 2471 N N . LEU A 1 321 ? -7.98 19.516 9.078 1 83.19 321 LEU A N 1
ATOM 2472 C CA . LEU A 1 321 ? -6.844 20.281 8.578 1 83.19 321 LEU A CA 1
ATOM 2473 C C . LEU A 1 321 ? -6.465 21.391 9.555 1 83.19 321 LEU A C 1
ATOM 2475 O O . LEU A 1 321 ? -5.375 21.969 9.453 1 83.19 321 LEU A O 1
ATOM 2479 N N . GLY A 1 322 ? -7.25 21.688 10.547 1 87.69 322 GLY A N 1
ATOM 2480 C CA . GLY A 1 322 ? -7.062 22.859 11.391 1 87.69 322 GLY A CA 1
ATOM 2481 C C . GLY A 1 322 ? -5.77 22.828 12.18 1 87.69 322 GLY A C 1
ATOM 2482 O O . GLY A 1 322 ? -4.875 23.641 11.953 1 87.69 322 GLY A O 1
ATOM 2483 N N . SER A 1 323 ? -5.723 21.812 13.008 1 92.44 323 SER A N 1
ATOM 2484 C CA . SER A 1 323 ? -4.527 21.703 13.836 1 92.44 323 SER A CA 1
ATOM 2485 C C . SER A 1 323 ? -3.279 21.516 12.977 1 92.44 323 SER A C 1
ATOM 2487 O O . SER A 1 323 ? -2.207 22.016 13.32 1 92.44 323 SER A O 1
ATOM 2489 N N . ASN A 1 324 ? -3.436 20.891 11.898 1 95.88 324 ASN A N 1
ATOM 2490 C CA . ASN A 1 324 ? -2.316 20.672 10.992 1 95.88 324 ASN A CA 1
ATOM 2491 C C . ASN A 1 324 ? -1.824 22 10.391 1 95.88 324 ASN A C 1
ATOM 2493 O O . ASN A 1 324 ? -0.621 22.25 10.367 1 95.88 324 ASN A O 1
ATOM 2497 N N . THR A 1 325 ? -2.766 22.781 9.953 1 94.62 325 THR A N 1
ATOM 2498 C CA . THR A 1 325 ? -2.416 24.078 9.391 1 94.62 325 THR A CA 1
ATOM 2499 C C . THR A 1 325 ? -1.761 24.969 10.445 1 94.62 325 THR A C 1
ATOM 2501 O O . THR A 1 325 ? -0.843 25.734 10.141 1 94.62 325 THR A O 1
ATOM 2504 N N . CYS A 1 326 ? -2.209 24.844 11.688 1 95.62 326 CYS A N 1
ATOM 2505 C CA . CYS A 1 326 ? -1.633 25.578 12.805 1 95.62 326 CYS A CA 1
ATOM 2506 C C . CYS A 1 326 ? -0.148 25.266 12.961 1 95.62 326 CYS A C 1
ATOM 2508 O O . CYS A 1 326 ? 0.678 26.188 13.008 1 95.62 326 CYS A O 1
ATOM 2510 N N . VAL A 1 327 ? 0.158 24.016 13 1 97.38 327 VAL A N 1
ATOM 2511 C CA . VAL A 1 327 ? 1.542 23.594 13.172 1 97.38 327 VAL A CA 1
ATOM 2512 C C . VAL A 1 327 ? 2.379 24.047 11.984 1 97.38 327 VAL A C 1
ATOM 2514 O O . VAL A 1 327 ? 3.51 24.516 12.148 1 97.38 327 VAL A O 1
ATOM 2517 N N . GLN A 1 328 ? 1.856 24 10.852 1 96.88 328 GLN A N 1
ATOM 2518 C CA . GLN A 1 328 ? 2.58 24.359 9.641 1 96.88 328 GLN A CA 1
ATOM 2519 C C . GLN A 1 328 ? 2.795 25.859 9.547 1 96.88 328 GLN A C 1
ATOM 2521 O O . GLN A 1 328 ? 3.803 26.328 9.008 1 96.88 328 GLN A O 1
ATOM 2526 N N . ASP A 1 329 ? 1.826 26.641 10.062 1 97.44 329 ASP A N 1
ATOM 2527 C CA . ASP A 1 329 ? 2.047 28.078 10.18 1 97.44 329 ASP A CA 1
ATOM 2528 C C . ASP A 1 329 ? 3.295 28.375 11.008 1 97.44 329 ASP A C 1
ATOM 2530 O O . ASP A 1 329 ? 4.152 29.156 10.586 1 97.44 329 ASP A O 1
ATOM 2534 N N . ALA A 1 330 ? 3.307 27.719 12.125 1 98.12 330 ALA A N 1
ATOM 2535 C CA . ALA A 1 330 ? 4.449 27.922 13.016 1 98.12 330 ALA A CA 1
ATOM 2536 C C . ALA A 1 330 ? 5.746 27.469 12.344 1 98.12 330 ALA A C 1
ATOM 2538 O O . ALA A 1 330 ? 6.773 28.156 12.461 1 98.12 330 ALA A O 1
ATOM 2539 N N . TYR A 1 331 ? 5.668 26.391 11.664 1 97.62 331 TYR A N 1
ATOM 2540 C CA . TYR A 1 331 ? 6.844 25.844 11 1 97.62 331 TYR A CA 1
ATOM 2541 C C . TYR A 1 331 ? 7.367 26.781 9.93 1 97.62 331 TYR A C 1
ATOM 2543 O O . TYR A 1 331 ? 8.578 26.953 9.781 1 97.62 331 TYR A O 1
ATOM 2551 N N . ASN A 1 332 ? 6.508 27.375 9.211 1 97.88 332 ASN A N 1
ATOM 2552 C CA . ASN A 1 332 ? 6.84 28.312 8.148 1 97.88 332 ASN A CA 1
ATOM 2553 C C . ASN A 1 332 ? 7.434 29.594 8.703 1 97.88 332 ASN A C 1
ATOM 2555 O O . ASN A 1 332 ? 8.398 30.125 8.156 1 97.88 332 ASN A O 1
ATOM 2559 N N . MET A 1 333 ? 6.965 30.094 9.82 1 98.06 333 MET A N 1
ATOM 2560 C CA . MET A 1 333 ? 7.277 31.438 10.289 1 98.06 333 MET A CA 1
ATOM 2561 C C . MET A 1 333 ? 8.461 31.422 11.25 1 98.06 333 MET A C 1
ATOM 2563 O O . MET A 1 333 ? 9.234 32.375 11.305 1 98.06 333 MET A O 1
ATOM 2567 N N . SER A 1 334 ? 8.625 30.359 11.984 1 98.12 334 SER A N 1
ATOM 2568 C CA . SER A 1 334 ? 9.578 30.344 13.094 1 98.12 334 SER A CA 1
ATOM 2569 C C . SER A 1 334 ? 11 30.562 12.602 1 98.12 334 SER A C 1
ATOM 2571 O O . SER A 1 334 ? 11.758 31.328 13.195 1 98.12 334 SER A O 1
ATOM 2573 N N . TRP A 1 335 ? 11.359 29.938 11.516 1 97.81 335 TRP A N 1
ATOM 2574 C CA . TRP A 1 335 ? 12.734 30.094 11.055 1 97.81 335 TRP A CA 1
ATOM 2575 C C . TRP A 1 335 ? 12.961 31.516 10.523 1 97.81 335 TRP A C 1
ATOM 2577 O O . TRP A 1 335 ? 14.055 32.062 10.688 1 97.81 335 TRP A O 1
ATOM 2587 N N . LYS A 1 336 ? 11.969 32.094 9.953 1 98.25 336 LYS A N 1
ATOM 2588 C CA . LYS A 1 336 ? 12.062 33.469 9.43 1 98.25 336 LYS A CA 1
ATOM 2589 C C . LYS A 1 336 ? 12.273 34.469 10.555 1 98.25 336 LYS A C 1
ATOM 2591 O O . LYS A 1 336 ? 13.172 35.312 10.484 1 98.25 336 LYS A O 1
ATOM 2596 N N . LEU A 1 337 ? 11.453 34.344 11.539 1 98.06 337 LEU A N 1
ATOM 2597 C CA . LEU A 1 337 ? 11.562 35.219 12.703 1 98.06 337 LEU A CA 1
ATOM 2598 C C . LEU A 1 337 ? 12.93 35.062 13.367 1 98.06 337 LEU A C 1
ATOM 2600 O O . LEU A 1 337 ? 13.555 36.062 13.734 1 98.06 337 LEU A O 1
ATOM 2604 N N . ALA A 1 338 ? 13.352 33.844 13.555 1 97.81 338 ALA A N 1
ATOM 2605 C CA . ALA A 1 338 ? 14.633 33.594 14.195 1 97.81 338 ALA A CA 1
ATOM 2606 C C . ALA A 1 338 ? 15.781 34.25 13.438 1 97.81 338 ALA A C 1
ATOM 2608 O O . ALA A 1 338 ? 16.625 34.906 14.039 1 97.81 338 ALA A O 1
ATOM 2609 N N . MET A 1 339 ? 15.789 34.188 12.18 1 97.25 339 MET A N 1
ATOM 2610 C CA . MET A 1 339 ? 16.891 34.719 11.375 1 97.25 339 MET A CA 1
ATOM 2611 C C . MET A 1 339 ? 16.875 36.25 11.414 1 97.25 339 MET A C 1
ATOM 2613 O O . MET A 1 339 ? 17.938 36.875 11.5 1 97.25 339 MET A O 1
ATOM 2617 N N . VAL A 1 340 ? 15.703 36.844 11.312 1 97.44 340 VAL A N 1
ATOM 2618 C CA . VAL A 1 340 ? 15.594 38.281 11.375 1 97.44 340 VAL A CA 1
ATOM 2619 C C . VAL A 1 340 ? 16.047 38.781 12.742 1 97.44 340 VAL A C 1
ATOM 2621 O O . VAL A 1 340 ? 16.828 39.75 12.836 1 97.44 340 VAL A O 1
ATOM 2624 N N . ILE A 1 341 ? 15.625 38.125 13.781 1 97.69 341 ILE A N 1
ATOM 2625 C CA . ILE A 1 341 ? 15.953 38.531 15.148 1 97.69 341 ILE A CA 1
ATOM 2626 C C . ILE A 1 341 ? 17.453 38.406 15.375 1 97.69 341 ILE A C 1
ATOM 2628 O O . ILE A 1 341 ? 18.062 39.25 16.047 1 97.69 341 ILE A O 1
ATOM 2632 N N . LYS A 1 342 ? 18.094 37.438 14.781 1 96.19 342 LYS A N 1
ATOM 2633 C CA . LYS A 1 342 ? 19.531 37.188 14.938 1 96.19 342 LYS A CA 1
ATOM 2634 C C . LYS A 1 342 ? 20.344 38.094 14 1 96.19 342 LYS A C 1
ATOM 2636 O O . LYS A 1 342 ? 21.578 38.031 14 1 96.19 342 LYS A O 1
ATOM 2641 N N . GLY A 1 343 ? 19.672 38.812 13.156 1 95.81 343 GLY A N 1
ATOM 2642 C CA . GLY A 1 343 ? 20.359 39.688 12.242 1 95.81 343 GLY A CA 1
ATOM 2643 C C . GLY A 1 343 ? 20.906 39 11.016 1 95.81 343 GLY A C 1
ATOM 2644 O O . GLY A 1 343 ? 21.797 39.531 10.328 1 95.81 343 GLY A O 1
ATOM 2645 N N . GLN A 1 344 ? 20.375 37.875 10.758 1 95.69 344 GLN A N 1
ATOM 2646 C CA . GLN A 1 344 ? 20.875 37.062 9.648 1 95.69 344 GLN A CA 1
ATOM 2647 C C . GLN A 1 344 ? 20.047 37.281 8.383 1 95.69 344 GLN A C 1
ATOM 2649 O O . GLN A 1 344 ? 20.469 36.906 7.289 1 95.69 344 GLN A O 1
ATOM 2654 N N . ALA A 1 345 ? 18.938 37.906 8.5 1 97.19 345 ALA A N 1
ATOM 2655 C CA . ALA A 1 345 ? 18.062 38.188 7.375 1 97.19 345 ALA A CA 1
ATOM 2656 C C . ALA A 1 345 ? 17.438 39.594 7.516 1 97.19 345 ALA A C 1
ATOM 2658 O O . ALA A 1 345 ? 17.422 40.156 8.609 1 97.19 345 ALA A O 1
ATOM 2659 N N . GLY A 1 346 ? 17 40.094 6.363 1 97 346 GLY A N 1
ATOM 2660 C CA . GLY A 1 346 ? 16.266 41.344 6.391 1 97 346 GLY A CA 1
ATOM 2661 C C . GLY A 1 346 ? 14.82 41.188 6.84 1 97 346 GLY A C 1
ATOM 2662 O O . GLY A 1 346 ? 14.25 40.094 6.723 1 97 346 GLY A O 1
ATOM 2663 N N . GLU A 1 347 ? 14.219 42.25 7.289 1 96.19 347 GLU A N 1
ATOM 2664 C CA . GLU A 1 347 ? 12.859 42.219 7.812 1 96.19 347 GLU A CA 1
ATOM 2665 C C . GLU A 1 347 ? 11.852 41.875 6.711 1 96.19 347 GLU A C 1
ATOM 2667 O O . GLU A 1 347 ? 10.773 41.344 6.988 1 96.19 347 GLU A O 1
ATOM 2672 N N . GLU A 1 348 ? 12.211 42.188 5.469 1 96.5 348 GLU A N 1
ATOM 2673 C CA . GLU A 1 348 ? 11.32 41.938 4.344 1 96.5 348 GLU A CA 1
ATOM 2674 C C . GLU A 1 348 ? 10.992 40.438 4.23 1 96.5 348 GLU A C 1
ATOM 2676 O O . GLU A 1 348 ? 9.961 40.062 3.664 1 96.5 348 GLU A O 1
ATOM 2681 N N . LEU A 1 349 ? 11.883 39.594 4.77 1 98 349 LEU A N 1
ATOM 2682 C CA . LEU A 1 349 ? 11.648 38.156 4.773 1 98 349 LEU A CA 1
ATOM 2683 C C . LEU A 1 349 ? 10.328 37.812 5.457 1 98 349 LEU A C 1
ATOM 2685 O O . LEU A 1 349 ? 9.641 36.875 5.062 1 98 349 LEU A O 1
ATOM 2689 N N . LEU A 1 350 ? 9.953 38.594 6.426 1 98.12 350 LEU A N 1
ATOM 2690 C CA . LEU A 1 350 ? 8.766 38.312 7.23 1 98.12 350 LEU A CA 1
ATOM 2691 C C . LEU A 1 350 ? 7.496 38.531 6.414 1 98.12 350 LEU A C 1
ATOM 2693 O O . LEU A 1 350 ? 6.43 38.031 6.781 1 98.12 350 LEU A O 1
ATOM 2697 N N . GLU A 1 351 ? 7.566 39.219 5.254 1 97.56 351 GLU A N 1
ATOM 2698 C CA . GLU A 1 351 ? 6.422 39.375 4.359 1 97.56 351 GLU A CA 1
ATOM 2699 C C . GLU A 1 351 ? 6.035 38.062 3.721 1 97.56 351 GLU A C 1
ATOM 2701 O O . GLU A 1 351 ? 4.879 37.844 3.344 1 97.56 351 GLU A O 1
ATOM 2706 N N . SER A 1 352 ? 6.988 37.188 3.646 1 98.12 352 SER A N 1
ATOM 2707 C CA . SER A 1 352 ? 6.754 35.906 2.996 1 98.12 352 SER A CA 1
ATOM 2708 C C . SER A 1 352 ? 5.727 35.062 3.76 1 98.12 352 SER A C 1
ATOM 2710 O O . SER A 1 352 ? 5.047 34.219 3.176 1 98.12 352 SER A O 1
ATOM 2712 N N . TYR A 1 353 ? 5.621 35.344 5.078 1 98.19 353 TYR A N 1
ATOM 2713 C CA . TYR A 1 353 ? 4.629 34.625 5.855 1 98.19 353 TYR A CA 1
ATOM 2714 C C . TYR A 1 353 ? 3.229 34.844 5.297 1 98.19 353 TYR A C 1
ATOM 2716 O O . TYR A 1 353 ? 2.5 33.875 5.023 1 98.19 353 TYR A O 1
ATOM 2724 N N . ASN A 1 354 ? 2.924 36.062 5.145 1 97.69 354 ASN A N 1
ATOM 2725 C CA . ASN A 1 354 ? 1.635 36.375 4.551 1 97.69 354 ASN A CA 1
ATOM 2726 C C . ASN A 1 354 ? 1.522 35.875 3.121 1 97.69 354 ASN A C 1
ATOM 2728 O O . ASN A 1 354 ? 0.515 35.25 2.756 1 97.69 354 ASN A O 1
ATOM 2732 N N . GLN A 1 355 ? 2.494 36 2.34 1 97.88 355 GLN A N 1
ATOM 2733 C CA . GLN A 1 355 ? 2.49 35.625 0.935 1 97.88 355 GLN A CA 1
ATOM 2734 C C . GLN A 1 355 ? 2.289 34.125 0.781 1 97.88 355 GLN A C 1
ATOM 2736 O O . GLN A 1 355 ? 1.673 33.656 -0.185 1 97.88 355 GLN A O 1
ATOM 2741 N N . GLU A 1 356 ? 2.773 33.406 1.715 1 97.94 356 GLU A N 1
ATOM 2742 C CA . GLU A 1 356 ? 2.797 31.938 1.588 1 97.94 356 GLU A CA 1
ATOM 2743 C C . GLU A 1 356 ? 1.618 31.297 2.318 1 97.94 356 GLU A C 1
ATOM 2745 O O . GLU A 1 356 ? 0.942 30.422 1.771 1 97.94 356 GLU A O 1
ATOM 2750 N N . ARG A 1 357 ? 1.297 31.734 3.51 1 97.38 357 ARG A N 1
ATOM 2751 C CA . ARG A 1 357 ? 0.407 30.969 4.383 1 97.38 357 ARG A CA 1
ATOM 2752 C C . ARG A 1 357 ? -1.026 31.484 4.281 1 97.38 357 ARG A C 1
ATOM 2754 O O . ARG A 1 357 ? -1.977 30.719 4.473 1 97.38 357 ARG A O 1
ATOM 2761 N N . GLN A 1 358 ? -1.216 32.781 3.936 1 96.56 358 GLN A N 1
ATOM 2762 C CA . GLN A 1 358 ? -2.574 33.281 3.777 1 96.56 358 GLN A CA 1
ATOM 2763 C C . GLN A 1 358 ? -3.311 32.562 2.664 1 96.56 358 GLN A C 1
ATOM 2765 O O . GLN A 1 358 ? -4.434 32.094 2.861 1 96.56 358 GLN A O 1
ATOM 2770 N N . PRO A 1 359 ? -2.682 32.344 1.478 1 95.06 359 PRO A N 1
ATOM 2771 C CA . PRO A 1 359 ? -3.369 31.562 0.443 1 95.06 359 PRO A CA 1
ATOM 2772 C C . PRO A 1 359 ? -3.65 30.125 0.874 1 95.06 359 PRO A C 1
ATOM 2774 O O . PRO A 1 359 ? -4.676 29.562 0.498 1 95.06 359 PRO A O 1
ATOM 2777 N N . VAL A 1 360 ? -2.773 29.547 1.583 1 93.81 360 VAL A N 1
ATOM 2778 C CA . VAL A 1 360 ? -2.971 28.188 2.074 1 93.81 360 VAL A CA 1
ATOM 2779 C C . VAL A 1 360 ? -4.156 28.156 3.033 1 93.81 360 VAL A C 1
ATOM 2781 O O . VAL A 1 360 ? -5.008 27.266 2.947 1 93.81 360 VAL A O 1
ATOM 2784 N N . GLY A 1 361 ? -4.152 29.156 3.996 1 93.12 361 GLY A N 1
ATOM 2785 C CA . GLY A 1 361 ? -5.297 29.266 4.887 1 93.12 361 GLY A CA 1
ATOM 2786 C C . GLY A 1 361 ? -6.617 29.375 4.152 1 93.12 361 GLY A C 1
ATOM 2787 O O . GLY A 1 361 ? -7.594 28.703 4.512 1 93.12 361 GLY A O 1
ATOM 2788 N N . LYS A 1 362 ? -6.629 30.156 3.117 1 92.62 362 LYS A N 1
ATOM 2789 C CA . LYS A 1 362 ? -7.832 30.312 2.309 1 92.62 362 LYS A CA 1
ATOM 2790 C C . LYS A 1 362 ? -8.227 29 1.642 1 92.62 362 LYS A C 1
ATOM 2792 O O . LYS A 1 362 ? -9.406 28.641 1.623 1 92.62 362 LYS A O 1
ATOM 2797 N N . GLN A 1 363 ? -7.273 28.328 1.089 1 90.81 363 GLN A N 1
ATOM 2798 C CA . GLN A 1 363 ? -7.523 27.047 0.437 1 90.81 363 GLN A CA 1
ATOM 2799 C C . GLN A 1 363 ? -8.133 26.031 1.411 1 90.81 363 GLN A C 1
ATOM 2801 O O . GLN A 1 363 ? -9.086 25.328 1.064 1 90.81 363 GLN A O 1
ATOM 2806 N N . VAL A 1 364 ? -7.598 25.953 2.553 1 88.62 364 VAL A N 1
ATOM 2807 C CA . VAL A 1 364 ? -8.039 25 3.57 1 88.62 364 VAL A CA 1
ATOM 2808 C C . VAL A 1 364 ? -9.469 25.312 3.986 1 88.62 364 VAL A C 1
ATOM 2810 O O . VAL A 1 364 ? -10.305 24.422 4.094 1 88.62 364 VAL A O 1
ATOM 2813 N N . VAL A 1 365 ? -9.758 26.562 4.184 1 84.5 365 VAL A N 1
ATOM 2814 C CA . VAL A 1 365 ? -11.094 27.016 4.578 1 84.5 365 VAL A CA 1
ATOM 2815 C C . VAL A 1 365 ? -12.086 26.688 3.469 1 84.5 365 VAL A C 1
ATOM 2817 O O . VAL A 1 365 ? -13.164 26.141 3.734 1 84.5 365 VAL A O 1
ATOM 2820 N N . ASP A 1 366 ? -11.719 26.906 2.248 1 84.81 366 ASP A N 1
ATOM 2821 C CA . ASP A 1 366 ? -12.586 26.641 1.104 1 84.81 366 ASP A CA 1
ATOM 2822 C C . ASP A 1 366 ? -12.844 25.141 0.96 1 84.81 366 ASP A C 1
ATOM 2824 O O . ASP A 1 366 ? -13.969 24.719 0.692 1 84.81 366 ASP A O 1
ATOM 2828 N N . HIS A 1 367 ? -11.812 24.438 1.165 1 84.88 367 HIS A N 1
ATOM 2829 C CA . HIS A 1 367 ? -11.938 22.984 1.073 1 84.88 367 HIS A CA 1
ATOM 2830 C C . HIS A 1 367 ? -12.859 22.438 2.158 1 84.88 367 HIS A C 1
ATOM 2832 O O . HIS A 1 367 ? -13.711 21.594 1.888 1 84.88 367 HIS A O 1
ATOM 2838 N N . ALA A 1 368 ? -12.703 22.906 3.297 1 80.38 368 ALA A N 1
ATOM 2839 C CA . ALA A 1 368 ? -13.516 22.453 4.418 1 80.38 368 ALA A CA 1
ATOM 2840 C C . ALA A 1 368 ? -15 22.734 4.168 1 80.38 368 ALA A C 1
ATOM 2842 O O . ALA A 1 368 ? -15.852 21.891 4.426 1 80.38 368 ALA A O 1
ATOM 2843 N N . ILE A 1 369 ? -15.312 23.812 3.617 1 77.75 369 ILE A N 1
ATOM 2844 C CA . ILE A 1 369 ? -16.688 24.203 3.361 1 77.75 369 ILE A CA 1
ATOM 2845 C C . ILE A 1 369 ? -17.281 23.344 2.25 1 77.75 369 ILE A C 1
ATOM 2847 O O . ILE A 1 369 ? -18.422 22.891 2.338 1 77.75 369 ILE A O 1
ATOM 2851 N N . SER A 1 370 ? -16.5 23.125 1.284 1 81.5 370 SER A N 1
ATOM 2852 C CA . SER A 1 370 ? -16.938 22.281 0.182 1 81.5 370 SER A CA 1
ATOM 2853 C C . SER A 1 370 ? -17.297 20.891 0.668 1 81.5 370 SER A C 1
ATOM 2855 O O . SER A 1 370 ? -18.281 20.297 0.231 1 81.5 370 SER A O 1
ATOM 2857 N N . THR A 1 371 ? -16.531 20.406 1.538 1 81.62 371 THR A N 1
ATOM 2858 C CA . THR A 1 371 ? -16.75 19.062 2.037 1 81.62 371 THR A CA 1
ATOM 2859 C C . THR A 1 371 ? -18.016 18.984 2.893 1 81.62 371 THR A C 1
ATOM 2861 O O . THR A 1 371 ? -18.703 17.969 2.902 1 81.62 371 THR A O 1
ATOM 2864 N N . LEU A 1 372 ? -18.328 20.016 3.572 1 76.81 372 LEU A N 1
ATOM 2865 C CA . LEU A 1 372 ? -19.547 20.062 4.359 1 76.81 372 LEU A CA 1
ATOM 2866 C C . LEU A 1 372 ? -20.781 20.031 3.457 1 76.81 372 LEU A C 1
ATOM 2868 O O . LEU A 1 372 ? -21.766 19.344 3.756 1 76.81 372 LEU A O 1
ATOM 2872 N N . HIS A 1 373 ? -20.672 20.688 2.377 1 77 373 HIS A N 1
ATOM 2873 C CA . HIS A 1 373 ? -21.766 20.672 1.411 1 77 373 HIS A CA 1
ATOM 2874 C C . HIS A 1 373 ? -21.953 19.281 0.801 1 77 373 HIS A C 1
ATOM 2876 O O . HIS A 1 373 ? -23.078 18.844 0.582 1 77 373 HIS A O 1
ATOM 2882 N N . ASP A 1 374 ? -20.844 18.703 0.585 1 82.5 374 ASP A N 1
ATOM 2883 C CA . ASP A 1 374 ? -20.891 17.359 0.007 1 82.5 374 ASP A CA 1
ATOM 2884 C C . ASP A 1 374 ? -21.547 16.375 0.959 1 82.5 374 ASP A C 1
ATOM 2886 O O . ASP A 1 374 ? -22.297 15.484 0.525 1 82.5 374 ASP A O 1
ATOM 2890 N N . MET A 1 375 ? -21.344 16.578 2.232 1 80.94 375 MET A N 1
ATOM 2891 C CA . MET A 1 375 ? -21.906 15.672 3.227 1 80.94 375 MET A CA 1
ATOM 2892 C C . MET A 1 375 ? -23.438 15.781 3.264 1 80.94 375 MET A C 1
ATOM 2894 O O . MET A 1 375 ? -24.125 14.789 3.49 1 80.94 375 MET A O 1
ATOM 2898 N N . ALA A 1 376 ? -23.922 16.891 2.912 1 78.56 376 ALA A N 1
ATOM 2899 C CA . ALA A 1 376 ? -25.359 17.141 2.979 1 78.56 376 ALA A CA 1
ATOM 2900 C C . ALA A 1 376 ? -26.094 16.406 1.857 1 78.56 376 ALA A C 1
ATOM 2902 O O . ALA A 1 376 ? -27.297 16.188 1.94 1 78.56 376 ALA A O 1
ATOM 2903 N N . ALA A 1 377 ? -25.375 16 0.885 1 83.94 377 ALA A N 1
ATOM 2904 C CA . ALA A 1 377 ? -26 15.375 -0.283 1 83.94 377 ALA A CA 1
ATOM 2905 C C . ALA A 1 377 ? -26.328 13.914 -0.01 1 83.94 377 ALA A C 1
ATOM 2907 O O . ALA A 1 377 ? -27.234 13.352 -0.636 1 83.94 377 ALA A O 1
ATOM 2908 N N . LEU A 1 378 ? -25.719 13.305 0.947 1 88.44 378 LEU A N 1
ATOM 2909 C CA . LEU A 1 378 ? -25.891 11.875 1.154 1 88.44 378 LEU A CA 1
ATOM 2910 C C . LEU A 1 378 ? -27.266 11.578 1.745 1 88.44 378 LEU A C 1
ATOM 2912 O O . LEU A 1 378 ? -27.984 10.703 1.257 1 88.44 378 LEU A O 1
ATOM 2916 N N . PRO A 1 379 ? -27.703 12.352 2.74 1 87.81 379 PRO A N 1
ATOM 2917 C CA . PRO A 1 379 ? -29.062 12.109 3.24 1 87.81 379 PRO A CA 1
ATOM 2918 C C . PRO A 1 379 ? -30.125 12.195 2.141 1 87.81 379 PRO A C 1
ATOM 2920 O O . PRO A 1 379 ? -31.062 11.406 2.125 1 87.81 379 PRO A O 1
ATOM 2923 N N . LYS A 1 380 ? -29.906 13.062 1.246 1 84.44 380 LYS A N 1
ATOM 2924 C CA . LYS A 1 380 ? -30.844 13.195 0.13 1 84.44 380 LYS A CA 1
ATOM 2925 C C . LYS A 1 380 ? -30.828 11.945 -0.745 1 84.44 380 LYS A C 1
ATOM 2927 O O . LYS A 1 380 ? -31.875 11.477 -1.189 1 84.44 380 LYS A O 1
ATOM 2932 N N . ALA A 1 381 ? -29.688 11.477 -1.003 1 88.81 381 ALA A N 1
ATOM 2933 C CA . ALA A 1 381 ? -29.547 10.266 -1.803 1 88.81 381 ALA A CA 1
ATOM 2934 C C . ALA A 1 381 ? -30.219 9.078 -1.12 1 88.81 381 ALA A C 1
ATOM 2936 O O . ALA A 1 381 ? -30.672 8.148 -1.787 1 88.81 381 ALA A O 1
ATOM 2937 N N . LEU A 1 382 ? -30.391 9.141 0.205 1 92.5 382 LEU A N 1
ATOM 2938 C CA . LEU A 1 382 ? -31.016 8.062 0.973 1 92.5 382 LEU A CA 1
ATOM 2939 C C . LEU A 1 382 ? -32.531 8.242 1.023 1 92.5 382 LEU A C 1
ATOM 2941 O O . LEU A 1 382 ? -33.25 7.375 1.525 1 92.5 382 LEU A O 1
ATOM 2945 N N . GLY A 1 383 ? -33 9.414 0.509 1 89.19 383 GLY A N 1
ATOM 2946 C CA . GLY A 1 383 ? -34.438 9.719 0.526 1 89.19 383 GLY A CA 1
ATOM 2947 C C . GLY A 1 383 ? -34.875 10.375 1.816 1 89.19 383 GLY A C 1
ATOM 2948 O O . GLY A 1 383 ? -36.062 10.344 2.154 1 89.19 383 GLY A O 1
ATOM 2949 N N . PHE A 1 384 ? -33.938 10.883 2.576 1 89.12 384 PHE A N 1
ATOM 2950 C CA . PHE A 1 384 ? -34.312 11.547 3.824 1 89.12 384 PHE A CA 1
ATOM 2951 C C . PHE A 1 384 ? -34.688 13 3.572 1 89.12 384 PHE A C 1
ATOM 2953 O O . PHE A 1 384 ? -34.031 13.703 2.811 1 89.12 384 PHE A O 1
ATOM 2960 N N . VAL A 1 385 ? -35.812 13.344 4.176 1 84.19 385 VAL A N 1
ATOM 2961 C CA . VAL A 1 385 ? -36.281 14.711 4.051 1 84.19 385 VAL A CA 1
ATOM 2962 C C . VAL A 1 385 ? -36.719 15.227 5.422 1 84.19 385 VAL A C 1
ATOM 2964 O O . VAL A 1 385 ? -37.188 14.453 6.262 1 84.19 385 VAL A O 1
ATOM 2967 N N . ARG A 1 386 ? -36.5 16.5 5.594 1 81.69 386 ARG A N 1
ATOM 2968 C CA . ARG A 1 386 ? -36.906 17.125 6.848 1 81.69 386 ARG A CA 1
ATOM 2969 C C . ARG A 1 386 ? -38.406 16.906 7.098 1 81.69 386 ARG A C 1
ATOM 2971 O O . ARG A 1 386 ? -39.219 17.094 6.195 1 81.69 386 ARG A O 1
ATOM 2978 N N . GLY A 1 387 ? -38.781 16.562 8.25 1 82.56 387 GLY A N 1
ATOM 2979 C CA . GLY A 1 387 ? -40.188 16.391 8.625 1 82.56 387 GLY A CA 1
ATOM 2980 C C . GLY A 1 387 ? -40.719 15 8.328 1 82.56 387 GLY A C 1
ATOM 2981 O O . GLY A 1 387 ? -41.844 14.664 8.703 1 82.56 387 GLY A O 1
ATOM 2982 N N . GLN A 1 388 ? -39.844 14.305 7.715 1 88.12 388 GLN A N 1
ATOM 2983 C CA . GLN A 1 388 ? -40.219 12.938 7.387 1 88.12 388 GLN A CA 1
ATOM 2984 C C . GLN A 1 388 ? -40.281 12.07 8.641 1 88.12 388 GLN A C 1
ATOM 2986 O O . GLN A 1 388 ? -39.5 12.266 9.578 1 88.12 388 GLN A O 1
ATOM 2991 N N . SER A 1 389 ? -41.25 11.094 8.648 1 91.38 389 SER A N 1
ATOM 2992 C CA . SER A 1 389 ? -41.344 10.164 9.766 1 91.38 389 SER A CA 1
ATOM 2993 C C . SER A 1 389 ? -40.219 9.117 9.688 1 91.38 389 SER A C 1
ATOM 2995 O O . SER A 1 389 ? -39.688 8.875 8.617 1 91.38 389 SER A O 1
ATOM 2997 N N . ARG A 1 390 ? -39.938 8.555 10.828 1 89.62 390 ARG A N 1
ATOM 2998 C CA . ARG A 1 390 ? -38.969 7.469 10.875 1 89.62 390 ARG A CA 1
ATOM 2999 C C . ARG A 1 390 ? -39.406 6.309 9.984 1 89.62 390 ARG A C 1
ATOM 3001 O O . ARG A 1 390 ? -38.594 5.742 9.258 1 89.62 390 ARG A O 1
ATOM 3008 N N . ALA A 1 391 ? -40.594 6.043 10.031 1 93.31 391 ALA A N 1
ATOM 3009 C CA . ALA A 1 391 ? -41.125 4.922 9.266 1 93.31 391 ALA A CA 1
ATOM 3010 C C . ALA A 1 391 ? -40.938 5.148 7.766 1 93.31 391 ALA A C 1
ATOM 3012 O O . ALA A 1 391 ? -40.562 4.23 7.035 1 93.31 391 ALA A O 1
ATOM 3013 N N . GLU A 1 392 ? -41.188 6.336 7.359 1 93.5 392 GLU A N 1
ATOM 3014 C CA . GLU A 1 392 ? -41.062 6.672 5.945 1 93.5 392 GLU A CA 1
ATOM 3015 C C . GLU A 1 392 ? -39.594 6.578 5.496 1 93.5 392 GLU A C 1
ATOM 3017 O O . GLU A 1 392 ? -39.312 6.086 4.406 1 93.5 392 GLU A O 1
ATOM 3022 N N . GLY A 1 393 ? -38.781 7.137 6.281 1 92.12 393 GLY A N 1
ATOM 3023 C CA . GLY A 1 393 ? -37.344 7.098 5.941 1 92.12 393 GLY A CA 1
ATOM 3024 C C . GLY A 1 393 ? -36.781 5.688 5.879 1 92.12 393 GLY A C 1
ATOM 3025 O O . GLY A 1 393 ? -36.062 5.355 4.957 1 92.12 393 GLY A O 1
ATOM 3026 N N . PHE A 1 394 ? -37.156 4.879 6.812 1 93.12 394 PHE A N 1
ATOM 3027 C CA . PHE A 1 394 ? -36.688 3.5 6.832 1 93.12 394 PHE A CA 1
ATOM 3028 C C . PHE A 1 394 ? -37.281 2.707 5.676 1 93.12 394 PHE A C 1
ATOM 3030 O O . PHE A 1 394 ? -36.625 1.815 5.125 1 93.12 394 PHE A O 1
ATOM 3037 N N . ALA A 1 395 ? -38.469 3.045 5.312 1 94.62 395 ALA A N 1
ATOM 3038 C CA . ALA A 1 395 ? -39.062 2.426 4.129 1 94.62 395 ALA A CA 1
ATOM 3039 C C . ALA A 1 395 ? -38.25 2.77 2.877 1 94.62 395 ALA A C 1
ATOM 3041 O O . ALA A 1 395 ? -38.062 1.92 2.002 1 94.62 395 ALA A O 1
ATOM 3042 N N . SER A 1 396 ? -37.875 4.008 2.824 1 93.75 396 SER A N 1
ATOM 3043 C CA . SER A 1 396 ? -37.062 4.434 1.703 1 93.75 396 SER A CA 1
ATOM 3044 C C . SER A 1 396 ? -35.719 3.668 1.67 1 93.75 396 SER A C 1
ATOM 3046 O O . SER A 1 396 ? -35.281 3.26 0.601 1 93.75 396 SER A O 1
ATOM 3048 N N . LEU A 1 397 ? -35.094 3.484 2.805 1 93.88 397 LEU A N 1
ATOM 3049 C CA . LEU A 1 397 ? -33.844 2.746 2.898 1 93.88 397 LEU A CA 1
ATOM 3050 C C . LEU A 1 397 ? -34.062 1.287 2.5 1 93.88 397 LEU A C 1
ATOM 3052 O O . LEU A 1 397 ? -33.219 0.718 1.783 1 93.88 397 LEU A O 1
ATOM 3056 N N . GLU A 1 398 ? -35.062 0.8 2.979 1 94.31 398 GLU A N 1
ATOM 3057 C CA . GLU A 1 398 ? -35.344 -0.583 2.625 1 94.31 398 GLU A CA 1
ATOM 3058 C C . GLU A 1 398 ? -35.562 -0.737 1.119 1 94.31 398 GLU A C 1
ATOM 3060 O O . GLU A 1 398 ? -35.094 -1.717 0.525 1 94.31 398 GLU A O 1
ATOM 3065 N N . GLU A 1 399 ? -36.25 0.209 0.594 1 95.88 399 GLU A N 1
ATOM 3066 C CA . GLU A 1 399 ? -36.438 0.191 -0.853 1 95.88 399 GLU A CA 1
ATOM 3067 C C . GLU A 1 399 ? -35.125 0.342 -1.587 1 95.88 399 GLU A C 1
ATOM 3069 O O . GLU A 1 399 ? -34.875 -0.317 -2.604 1 95.88 399 GLU A O 1
ATOM 3074 N N . LEU A 1 400 ? -34.344 1.221 -1.098 1 96 400 LEU A N 1
ATOM 3075 C CA . LEU A 1 400 ? -33.031 1.471 -1.684 1 96 400 LEU A CA 1
ATOM 3076 C C . LEU A 1 400 ? -32.219 0.177 -1.802 1 96 400 LEU A C 1
ATOM 3078 O O . LEU A 1 400 ? -31.531 -0.042 -2.799 1 96 400 LEU A O 1
ATOM 3082 N N . PHE A 1 401 ? -32.344 -0.729 -0.833 1 96.19 401 PHE A N 1
ATOM 3083 C CA . PHE A 1 401 ? -31.516 -1.942 -0.806 1 96.19 401 PHE A CA 1
ATOM 3084 C C . PHE A 1 401 ? -32.344 -3.152 -1.231 1 96.19 401 PHE A C 1
ATOM 3086 O O . PHE A 1 401 ? -32.031 -4.285 -0.865 1 96.19 401 PHE A O 1
ATOM 3093 N N . SER A 1 402 ? -33.375 -2.908 -2.02 1 96.56 402 SER A N 1
ATOM 3094 C CA . SER A 1 402 ? -34.219 -3.967 -2.57 1 96.56 402 SER A CA 1
ATOM 3095 C C . SER A 1 402 ? -34.031 -4.082 -4.082 1 96.56 402 SER A C 1
ATOM 3097 O O . SER A 1 402 ? -33.188 -3.393 -4.668 1 96.56 402 SER A O 1
ATOM 3099 N N . ASP A 1 403 ? -34.75 -4.938 -4.637 1 96.56 403 ASP A N 1
ATOM 3100 C CA . ASP A 1 403 ? -34.719 -5.125 -6.086 1 96.56 403 ASP A CA 1
ATOM 3101 C C . ASP A 1 403 ? -35.844 -4.32 -6.77 1 96.56 403 ASP A C 1
ATOM 3103 O O . ASP A 1 403 ? -36.25 -4.648 -7.883 1 96.56 403 ASP A O 1
ATOM 3107 N N . ALA A 1 404 ? -36.344 -3.309 -6.109 1 96.06 404 ALA A N 1
ATOM 3108 C CA . ALA A 1 404 ? -37.406 -2.482 -6.684 1 96.06 404 ALA A CA 1
ATOM 3109 C C . ALA A 1 404 ? -36.906 -1.702 -7.891 1 96.06 404 ALA A C 1
ATOM 3111 O O . ALA A 1 404 ? -35.719 -1.436 -8.008 1 96.06 404 ALA A O 1
ATOM 3112 N N . ASP A 1 405 ? -37.844 -1.357 -8.789 1 94.75 405 ASP A N 1
ATOM 3113 C CA . ASP A 1 405 ? -37.5 -0.528 -9.938 1 94.75 405 ASP A CA 1
ATOM 3114 C C . ASP A 1 405 ? -36.938 0.819 -9.492 1 94.75 405 ASP A C 1
ATOM 3116 O O . ASP A 1 405 ? -37.5 1.457 -8.586 1 94.75 405 ASP A O 1
ATOM 3120 N N . GLY A 1 406 ? -35.906 1.15 -10.062 1 94.56 406 GLY A N 1
ATOM 3121 C CA . GLY A 1 406 ? -35.281 2.432 -9.75 1 94.56 406 GLY A CA 1
ATOM 3122 C C . GLY A 1 406 ? -34.281 2.357 -8.609 1 94.56 406 GLY A C 1
ATOM 3123 O O . GLY A 1 406 ? -33.469 3.268 -8.422 1 94.56 406 GLY A O 1
ATOM 3124 N N . ALA A 1 407 ? -34.344 1.278 -7.797 1 96.38 407 ALA A N 1
ATOM 3125 C CA . ALA A 1 407 ? -33.469 1.149 -6.621 1 96.38 407 ALA A CA 1
ATOM 3126 C C . ALA A 1 407 ? -32 1.102 -7.016 1 96.38 407 ALA A C 1
ATOM 3128 O O . ALA A 1 407 ? -31.156 1.687 -6.34 1 96.38 407 ALA A O 1
ATOM 3129 N N . ALA A 1 408 ? -31.703 0.459 -8.062 1 95.19 408 ALA A N 1
ATOM 3130 C CA . ALA A 1 408 ? -30.328 0.347 -8.531 1 95.19 408 ALA A CA 1
ATOM 3131 C C . ALA A 1 408 ? -29.75 1.72 -8.859 1 95.19 408 ALA A C 1
ATOM 3133 O O . ALA A 1 408 ? -28.594 2.004 -8.531 1 95.19 408 ALA A O 1
ATOM 3134 N N . GLU A 1 409 ? -30.5 2.502 -9.516 1 95.31 409 GLU A N 1
ATOM 3135 C CA . GLU A 1 409 ? -30.062 3.854 -9.852 1 95.31 409 GLU A CA 1
ATOM 3136 C C . GLU A 1 409 ? -29.812 4.684 -8.594 1 95.31 409 GLU A C 1
ATOM 3138 O O . GLU A 1 409 ? -28.859 5.453 -8.531 1 95.31 409 GLU A O 1
ATOM 3143 N N . ARG A 1 410 ? -30.734 4.516 -7.66 1 95.62 410 ARG A N 1
ATOM 3144 C CA . ARG A 1 410 ? -30.562 5.227 -6.398 1 95.62 410 ARG A CA 1
ATOM 3145 C C . ARG A 1 410 ? -29.297 4.789 -5.684 1 95.62 410 ARG A C 1
ATOM 3147 O O . ARG A 1 410 ? -28.578 5.613 -5.102 1 95.62 410 ARG A O 1
ATOM 3154 N N . ARG A 1 411 ? -28.969 3.529 -5.711 1 95.75 411 ARG A N 1
ATOM 3155 C CA . ARG A 1 411 ? -27.766 3.021 -5.078 1 95.75 411 ARG A CA 1
ATOM 3156 C C . ARG A 1 411 ? -26.516 3.547 -5.781 1 95.75 411 ARG A C 1
ATOM 3158 O O . ARG A 1 411 ? -25.5 3.812 -5.137 1 95.75 411 ARG A O 1
ATOM 3165 N N . ALA A 1 412 ? -26.578 3.658 -7.07 1 94.56 412 ALA A N 1
ATOM 3166 C CA . ALA A 1 412 ? -25.469 4.242 -7.812 1 94.56 412 ALA A CA 1
ATOM 3167 C C . ALA A 1 412 ? -25.203 5.676 -7.363 1 94.56 412 ALA A C 1
ATOM 3169 O O . ALA A 1 412 ? -24.047 6.074 -7.195 1 94.56 412 ALA A O 1
ATOM 3170 N N . LEU A 1 413 ? -26.297 6.387 -7.176 1 94.44 413 LEU A N 1
ATOM 3171 C CA . LEU A 1 413 ? -26.172 7.762 -6.699 1 94.44 413 LEU A CA 1
ATOM 3172 C C . LEU A 1 413 ? -25.594 7.793 -5.285 1 94.44 413 LEU A C 1
ATOM 3174 O O . LEU A 1 413 ? -24.719 8.617 -4.984 1 94.44 413 LEU A O 1
ATOM 3178 N N . MET A 1 414 ? -26.078 6.922 -4.465 1 94.88 414 MET A N 1
ATOM 3179 C CA . MET A 1 414 ? -25.547 6.805 -3.109 1 94.88 414 MET A CA 1
ATOM 3180 C C . MET A 1 414 ? -24.047 6.559 -3.133 1 94.88 414 MET A C 1
ATOM 3182 O O . MET A 1 414 ? -23.297 7.23 -2.428 1 94.88 414 MET A O 1
ATOM 3186 N N . ARG A 1 415 ? -23.641 5.637 -4.004 1 95.12 415 ARG A N 1
ATOM 3187 C CA . ARG A 1 415 ? -22.219 5.289 -4.098 1 95.12 415 ARG A CA 1
ATOM 3188 C C . ARG A 1 415 ? -21.391 6.48 -4.566 1 95.12 415 ARG A C 1
ATOM 3190 O O . ARG A 1 415 ? -20.297 6.727 -4.047 1 95.12 415 ARG A O 1
ATOM 3197 N N . GLN A 1 416 ? -21.891 7.176 -5.48 1 94 416 GLN A N 1
ATOM 3198 C CA . GLN A 1 416 ? -21.203 8.367 -5.961 1 94 416 GLN A CA 1
ATOM 3199 C C . GLN A 1 416 ? -21.016 9.383 -4.836 1 94 416 GLN A C 1
ATOM 3201 O O . GLN A 1 416 ? -19.938 9.977 -4.715 1 94 416 GLN A O 1
ATOM 3206 N N . GLN A 1 417 ? -22.031 9.547 -4.074 1 92.88 417 GLN A N 1
ATOM 3207 C CA . GLN A 1 417 ? -21.953 10.492 -2.965 1 92.88 417 GLN A CA 1
ATOM 3208 C C . GLN A 1 417 ? -20.969 10.023 -1.904 1 92.88 417 GLN A C 1
ATOM 3210 O O . GLN A 1 417 ? -20.25 10.828 -1.314 1 92.88 417 GLN A O 1
ATOM 3215 N N . ILE A 1 418 ? -20.953 8.742 -1.651 1 93.94 418 ILE A N 1
ATOM 3216 C CA . ILE A 1 418 ? -20.016 8.188 -0.693 1 93.94 418 ILE A CA 1
ATOM 3217 C C . ILE A 1 418 ? -18.578 8.422 -1.185 1 93.94 418 ILE A C 1
ATOM 3219 O O . ILE A 1 418 ? -17.703 8.805 -0.406 1 93.94 418 ILE A O 1
ATOM 3223 N N . ASP A 1 419 ? -18.344 8.281 -2.461 1 92.44 419 ASP A N 1
ATOM 3224 C CA . ASP A 1 419 ? -17.016 8.406 -3.047 1 92.44 419 ASP A CA 1
ATOM 3225 C C . ASP A 1 419 ? -16.5 9.844 -2.924 1 92.44 419 ASP A C 1
ATOM 3227 O O . ASP A 1 419 ? -15.289 10.07 -2.865 1 92.44 419 ASP A O 1
ATOM 3231 N N . ILE A 1 420 ? -17.422 10.75 -2.883 1 91.38 420 ILE A N 1
ATOM 3232 C CA . ILE A 1 420 ? -17.016 12.141 -2.709 1 91.38 420 ILE A CA 1
ATOM 3233 C C . ILE A 1 420 ? -16.328 12.32 -1.358 1 91.38 420 ILE A C 1
ATOM 3235 O O . ILE A 1 420 ? -15.477 13.195 -1.199 1 91.38 420 ILE A O 1
ATOM 3239 N N . GLY A 1 421 ? -16.625 11.398 -0.448 1 89.94 421 GLY A N 1
ATOM 3240 C CA . GLY A 1 421 ? -16 11.422 0.863 1 89.94 421 GLY A CA 1
ATOM 3241 C C . GLY A 1 421 ? -14.492 11.219 0.809 1 89.94 421 GLY A C 1
ATOM 3242 O O . GLY A 1 421 ? -13.773 11.625 1.721 1 89.94 421 GLY A O 1
ATOM 3243 N N . ASN A 1 422 ? -14 10.656 -0.261 1 90.88 422 ASN A N 1
ATOM 3244 C CA . ASN A 1 422 ? -12.562 10.477 -0.425 1 90.88 422 ASN A CA 1
ATOM 3245 C C . ASN A 1 422 ? -11.828 11.812 -0.439 1 90.88 422 ASN A C 1
ATOM 3247 O O . ASN A 1 422 ? -10.719 11.922 0.093 1 90.88 422 ASN A O 1
ATOM 3251 N N . ARG A 1 423 ? -12.461 12.828 -0.988 1 90.25 423 ARG A N 1
ATOM 3252 C CA . ARG A 1 423 ? -11.844 14.141 -1.09 1 90.25 423 ARG A CA 1
ATOM 3253 C C . ARG A 1 423 ? -11.703 14.797 0.283 1 90.25 423 ARG A C 1
ATOM 3255 O O . ARG A 1 423 ? -10.859 15.672 0.48 1 90.25 423 ARG A O 1
ATOM 3262 N N . ARG A 1 424 ? -12.508 14.328 1.126 1 89.94 424 ARG A N 1
ATOM 3263 C CA . ARG A 1 424 ? -12.453 14.859 2.486 1 89.94 424 ARG A CA 1
ATOM 3264 C C . ARG A 1 424 ? -11.391 14.141 3.312 1 89.94 424 ARG A C 1
ATOM 3266 O O . ARG A 1 424 ? -10.539 14.781 3.928 1 89.94 424 ARG A O 1
ATOM 3273 N N . SER A 1 425 ? -11.414 12.828 3.24 1 92.38 425 SER A N 1
ATOM 3274 C CA . SER A 1 425 ? -10.633 12.031 4.176 1 92.38 425 SER A CA 1
ATOM 3275 C C . SER A 1 425 ? -9.242 11.734 3.621 1 92.38 425 SER A C 1
ATOM 3277 O O . SER A 1 425 ? -8.336 11.383 4.371 1 92.38 425 SER A O 1
ATOM 3279 N N . ASN A 1 426 ? -9.039 11.797 2.32 1 93.56 426 ASN A N 1
ATOM 3280 C CA . ASN A 1 426 ? -7.785 11.438 1.671 1 93.56 426 ASN A CA 1
ATOM 3281 C C . ASN A 1 426 ? -7.223 12.594 0.853 1 93.56 426 ASN A C 1
ATOM 3283 O O . ASN A 1 426 ? -6.695 12.391 -0.242 1 93.56 426 ASN A O 1
ATOM 3287 N N . ALA A 1 427 ? -7.324 13.781 1.366 1 93.75 427 ALA A N 1
ATOM 3288 C CA . ALA A 1 427 ? -6.949 14.977 0.618 1 93.75 427 ALA A CA 1
ATOM 3289 C C . ALA A 1 427 ? -5.441 15.203 0.664 1 93.75 427 ALA A C 1
ATOM 3291 O O . ALA A 1 427 ? -4.977 16.25 1.101 1 93.75 427 ALA A O 1
ATOM 3292 N N . LEU A 1 428 ? -4.676 14.305 0.104 1 94.75 428 LEU A N 1
ATOM 3293 C CA . LEU A 1 428 ? -3.219 14.289 0.171 1 94.75 428 LEU A CA 1
ATOM 3294 C C . LEU A 1 428 ? -2.631 15.516 -0.518 1 94.75 428 LEU A C 1
ATOM 3296 O O . LEU A 1 428 ? -1.635 16.078 -0.054 1 94.75 428 LEU A O 1
ATOM 3300 N N . GLY A 1 429 ? -3.258 15.922 -1.627 1 94.19 429 GLY A N 1
ATOM 3301 C CA . GLY A 1 429 ? -2.783 17.094 -2.348 1 94.19 429 GLY A CA 1
ATOM 3302 C C . GLY A 1 429 ? -2.859 18.375 -1.531 1 94.19 429 GLY A C 1
ATOM 3303 O O . GLY A 1 429 ? -1.949 19.203 -1.581 1 94.19 429 GLY A O 1
ATOM 3304 N N . VAL A 1 430 ? -3.84 18.453 -0.715 1 92.81 430 VAL A N 1
ATOM 3305 C CA . VAL A 1 430 ? -4.055 19.641 0.109 1 92.81 430 VAL A CA 1
ATOM 3306 C C . VAL A 1 430 ? -3.18 19.562 1.357 1 92.81 430 VAL A C 1
ATOM 3308 O O . VAL A 1 430 ? -2.717 20.594 1.86 1 92.81 430 VAL A O 1
ATOM 3311 N N . GLN A 1 431 ? -2.893 18.391 1.739 1 92.88 431 GLN A N 1
ATOM 3312 C CA . GLN A 1 431 ? -2.131 18.172 2.967 1 92.88 431 GLN A CA 1
ATOM 3313 C C . GLN A 1 431 ? -0.645 18.453 2.742 1 92.88 431 GLN A C 1
ATOM 3315 O O . GLN A 1 431 ? 0.024 19.031 3.602 1 92.88 431 GLN A O 1
ATOM 3320 N N . LEU A 1 432 ? -0.107 18.062 1.543 1 91.94 432 LEU A N 1
ATOM 3321 C CA . LEU A 1 432 ? 1.332 18.062 1.304 1 91.94 432 LEU A CA 1
ATOM 3322 C C . LEU A 1 432 ? 1.68 18.938 0.108 1 91.94 432 LEU A C 1
ATOM 3324 O O . LEU A 1 432 ? 2.814 19.406 -0.014 1 91.94 432 LEU A O 1
ATOM 3328 N N . GLY A 1 433 ? 0.757 19.234 -0.737 1 89.69 433 GLY A N 1
ATOM 3329 C CA . GLY A 1 433 ? 1.082 19.766 -2.055 1 89.69 433 GLY A CA 1
ATOM 3330 C C . GLY A 1 433 ? 1.055 21.281 -2.123 1 89.69 433 GLY A C 1
ATOM 3331 O O . GLY A 1 433 ? 0.67 21.844 -3.145 1 89.69 433 GLY A O 1
ATOM 3332 N N . HIS A 1 434 ? 1.476 21.953 -1.036 1 92.81 434 HIS A N 1
ATOM 3333 C CA . HIS A 1 434 ? 1.479 23.406 -1.059 1 92.81 434 HIS A CA 1
ATOM 3334 C C . HIS A 1 434 ? 2.576 23.938 -1.974 1 92.81 434 HIS A C 1
ATOM 3336 O O . HIS A 1 434 ? 3.715 23.469 -1.922 1 92.81 434 HIS A O 1
ATOM 3342 N N . ARG A 1 435 ? 2.213 24.922 -2.764 1 94.94 435 ARG A N 1
ATOM 3343 C CA . ARG A 1 435 ? 3.123 25.578 -3.695 1 94.94 435 ARG A CA 1
ATOM 3344 C C . ARG A 1 435 ? 3.221 27.078 -3.395 1 94.94 435 ARG A C 1
ATOM 3346 O O . ARG A 1 435 ? 2.242 27.812 -3.543 1 94.94 435 ARG A O 1
ATOM 3353 N N . TYR A 1 436 ? 4.395 27.5 -2.938 1 96.75 436 TYR A N 1
ATOM 3354 C CA . TYR A 1 436 ? 4.621 28.906 -2.678 1 96.75 436 TYR A CA 1
ATOM 3355 C C . TYR A 1 436 ? 5.098 29.625 -3.938 1 96.75 436 TYR A C 1
ATOM 3357 O O . TYR A 1 436 ? 6.301 29.75 -4.168 1 96.75 436 TYR A O 1
ATOM 3365 N N . GLN A 1 437 ? 4.23 30.188 -4.75 1 90 437 GLN A N 1
ATOM 3366 C CA . GLN A 1 437 ? 4.531 30.75 -6.062 1 90 437 GLN A CA 1
ATOM 3367 C C . GLN A 1 437 ? 4.887 32.219 -5.949 1 90 437 GLN A C 1
ATOM 3369 O O . GLN A 1 437 ? 5.707 32.75 -6.723 1 90 437 GLN A O 1
ATOM 3374 N N . ASN A 1 438 ? 4.355 33.031 -5.129 1 90.5 438 ASN A N 1
ATOM 3375 C CA . ASN A 1 438 ? 4.574 34.469 -5.012 1 90.5 438 ASN A CA 1
ATOM 3376 C C . ASN A 1 438 ? 5.141 34.844 -3.643 1 90.5 438 ASN A C 1
ATOM 3378 O O . ASN A 1 438 ? 4.57 35.688 -2.934 1 90.5 438 ASN A O 1
ATOM 3382 N N . SER A 1 439 ? 6.332 34.281 -3.424 1 97.19 439 SER A N 1
ATOM 3383 C CA . SER A 1 439 ? 6.984 34.5 -2.141 1 97.19 439 SER A CA 1
ATOM 3384 C C . SER A 1 439 ? 8.336 35.188 -2.324 1 97.19 439 SER A C 1
ATOM 3386 O O . SER A 1 439 ? 9.109 34.844 -3.213 1 97.19 439 SER A O 1
ATOM 3388 N N . CYS A 1 440 ? 8.594 36.188 -1.54 1 97.38 440 CYS A N 1
ATOM 3389 C CA . CYS A 1 440 ? 9.891 36.875 -1.59 1 97.38 440 CYS A CA 1
ATOM 3390 C C . CYS A 1 440 ? 10.984 35.969 -1.013 1 97.38 440 CYS A C 1
ATOM 3392 O O . CYS A 1 440 ? 12.172 36.312 -1.092 1 97.38 440 CYS A O 1
ATOM 3394 N N . ALA A 1 441 ? 10.625 34.781 -0.446 1 98.19 441 ALA A N 1
ATOM 3395 C CA . ALA A 1 441 ? 11.586 33.875 0.131 1 98.19 441 ALA A CA 1
ATOM 3396 C C . ALA A 1 441 ? 11.867 32.688 -0.82 1 98.19 441 ALA A C 1
ATOM 3398 O O . ALA A 1 441 ? 12.32 31.641 -0.393 1 98.19 441 ALA A O 1
ATOM 3399 N N . VAL A 1 442 ? 11.477 32.844 -2.066 1 98.12 442 VAL A N 1
ATOM 3400 C CA . VAL A 1 442 ? 11.711 31.875 -3.125 1 98.12 442 VAL A CA 1
ATOM 3401 C C . VAL A 1 442 ? 12.273 32.562 -4.359 1 98.12 442 VAL A C 1
ATOM 3403 O O . VAL A 1 442 ? 11.859 33.688 -4.695 1 98.12 442 VAL A O 1
ATOM 3406 N N . VAL A 1 443 ? 13.258 31.969 -4.949 1 97.88 443 VAL A N 1
ATOM 3407 C CA . VAL A 1 443 ? 13.781 32.469 -6.207 1 97.88 443 VAL A CA 1
ATOM 3408 C C . VAL A 1 443 ? 13.281 31.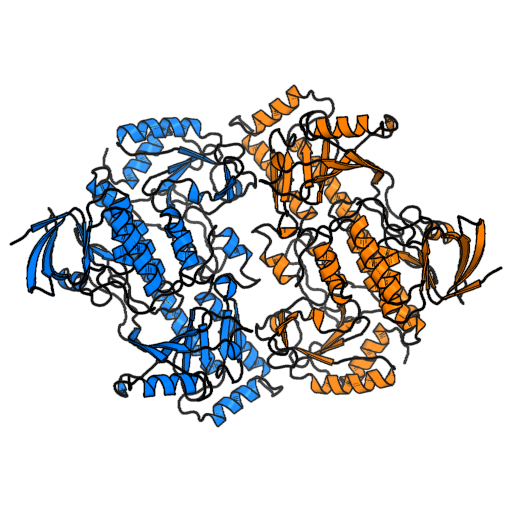609 -7.367 1 97.88 443 VAL A C 1
ATOM 3410 O O . VAL A 1 443 ? 13.602 30.422 -7.445 1 97.88 443 VAL A O 1
ATOM 3413 N N . ASP A 1 444 ? 12.602 32.219 -8.195 1 93.5 444 ASP A N 1
ATOM 3414 C CA . ASP A 1 444 ? 12.07 31.531 -9.367 1 93.5 444 ASP A CA 1
ATOM 3415 C C . ASP A 1 444 ? 13.188 31.094 -10.297 1 93.5 444 ASP A C 1
ATOM 3417 O O . ASP A 1 444 ? 14.164 31.812 -10.508 1 93.5 444 ASP A O 1
ATOM 3421 N N . ASP A 1 445 ? 13.086 29.938 -10.812 1 93.44 445 ASP A N 1
ATOM 3422 C CA . ASP A 1 445 ? 14.133 29.453 -11.703 1 93.44 445 ASP A CA 1
ATOM 3423 C C . ASP A 1 445 ? 13.758 29.656 -13.164 1 93.44 445 ASP A C 1
ATOM 3425 O O . ASP A 1 445 ? 14.438 29.156 -14.062 1 93.44 445 ASP A O 1
ATOM 3429 N N . GLY A 1 446 ? 12.641 30.234 -13.438 1 92.94 446 GLY A N 1
ATOM 3430 C CA . GLY A 1 446 ? 12.234 30.609 -14.789 1 92.94 446 GLY A CA 1
ATOM 3431 C C . GLY A 1 446 ? 11.305 29.594 -15.43 1 92.94 446 GLY A C 1
ATOM 3432 O O . GLY A 1 446 ? 10.797 29.828 -16.531 1 92.94 446 GLY A O 1
ATOM 3433 N N . THR A 1 447 ? 11.031 28.516 -14.758 1 94.81 447 THR A N 1
ATOM 3434 C CA . THR A 1 447 ? 10.141 27.5 -15.297 1 94.81 447 THR A CA 1
ATOM 3435 C C . THR A 1 447 ? 8.781 27.547 -14.602 1 94.81 447 THR A C 1
ATOM 3437 O O . THR A 1 447 ? 8.688 27.953 -13.445 1 94.81 447 THR A O 1
ATOM 3440 N N . PRO A 1 448 ? 7.773 27.219 -15.305 1 94.88 448 PRO A N 1
ATOM 3441 C CA . PRO A 1 448 ? 6.473 27.156 -14.633 1 94.88 448 PRO A CA 1
ATOM 3442 C C . PRO A 1 448 ? 6.371 25.984 -13.664 1 94.88 448 PRO A C 1
ATOM 3444 O O . PRO A 1 448 ? 7.051 24.969 -13.844 1 94.88 448 PRO A O 1
ATOM 3447 N N . PHE A 1 449 ? 5.539 26.203 -12.633 1 95.12 449 PHE A N 1
ATOM 3448 C CA . PHE A 1 449 ? 5.191 25.047 -11.812 1 95.12 449 PHE A CA 1
ATOM 3449 C C . PHE A 1 449 ? 4.586 23.938 -12.664 1 95.12 449 PHE A C 1
ATOM 3451 O O . PHE A 1 449 ? 3.77 24.203 -13.547 1 95.12 449 PHE A O 1
ATOM 3458 N N . PRO A 1 450 ? 4.98 22.688 -12.5 1 95.06 450 PRO A N 1
ATOM 3459 C CA . PRO A 1 450 ? 4.363 21.625 -13.297 1 95.06 450 PRO A CA 1
ATOM 3460 C C . PRO A 1 450 ? 2.852 21.547 -13.102 1 95.06 450 PRO A C 1
ATOM 3462 O O . PRO A 1 450 ? 2.361 21.688 -11.977 1 95.06 450 PRO A O 1
ATOM 3465 N N . ALA A 1 451 ? 2.154 21.328 -14.18 1 95.62 451 ALA A N 1
ATOM 3466 C CA . ALA A 1 451 ? 0.702 21.172 -14.109 1 95.62 451 ALA A CA 1
ATOM 3467 C C . ALA A 1 451 ? 0.311 19.906 -13.359 1 95.62 451 ALA A C 1
ATOM 3469 O O . ALA A 1 451 ? 1.014 18.891 -13.438 1 95.62 451 ALA A O 1
ATOM 3470 N N . HIS A 1 452 ? -0.82 19.984 -12.633 1 94.62 452 HIS A N 1
ATOM 3471 C CA . HIS A 1 452 ? -1.359 18.766 -12.016 1 94.62 452 HIS A CA 1
ATOM 3472 C C . HIS A 1 452 ? -1.893 17.797 -13.062 1 94.62 452 HIS A C 1
ATOM 3474 O O . HIS A 1 452 ? -2.65 18.203 -13.953 1 94.62 452 HIS A O 1
ATOM 3480 N N . GLN A 1 453 ? -1.519 16.547 -13 1 94.94 453 GLN A N 1
ATOM 3481 C CA . GLN A 1 453 ? -1.979 15.531 -13.938 1 94.94 453 GLN A CA 1
ATOM 3482 C C . GLN A 1 453 ? -3.156 14.75 -13.359 1 94.94 453 GLN A C 1
ATOM 3484 O O . GLN A 1 453 ? -3.908 14.117 -14.102 1 94.94 453 GLN A O 1
ATOM 3489 N N . ARG A 1 454 ? -3.381 14.797 -12.086 1 95.44 454 ARG A N 1
ATOM 3490 C CA . ARG A 1 454 ? -4.457 14.141 -11.352 1 95.44 454 ARG A CA 1
ATOM 3491 C C . ARG A 1 454 ? -5.203 15.141 -10.469 1 95.44 454 ARG A C 1
ATOM 3493 O O . ARG A 1 454 ? -4.832 16.312 -10.398 1 95.44 454 ARG A O 1
ATOM 3500 N N . ASP A 1 455 ? -6.316 14.656 -9.75 1 95.19 455 ASP A N 1
ATOM 3501 C CA . ASP A 1 455 ? -7.078 15.523 -8.852 1 95.19 455 ASP A CA 1
ATOM 3502 C C . ASP A 1 455 ? -6.168 16.156 -7.797 1 95.19 455 ASP A C 1
ATOM 3504 O O . ASP A 1 455 ? -5.586 15.445 -6.973 1 95.19 455 ASP A O 1
ATOM 3508 N N . PRO A 1 456 ? -6.059 17.438 -7.816 1 94.38 456 PRO A N 1
ATOM 3509 C CA . PRO A 1 456 ? -5.086 18.109 -6.949 1 94.38 456 PRO A CA 1
ATOM 3510 C C . PRO A 1 456 ? -5.477 18.047 -5.473 1 94.38 456 PRO A C 1
ATOM 3512 O O . PRO A 1 456 ? -4.664 18.375 -4.602 1 94.38 456 PRO A O 1
ATOM 3515 N N . VAL A 1 457 ? -6.715 17.656 -5.164 1 93.62 457 VAL A N 1
ATOM 3516 C CA . VAL A 1 457 ? -7.137 17.5 -3.777 1 93.62 457 VAL A CA 1
ATOM 3517 C C . VAL A 1 457 ? -6.715 16.125 -3.26 1 93.62 457 VAL A C 1
ATOM 3519 O O . VAL A 1 457 ? -6.113 16.031 -2.188 1 93.62 457 VAL A O 1
ATOM 3522 N N . LEU A 1 458 ? -6.902 15.102 -4.102 1 94.25 458 LEU A N 1
ATOM 3523 C CA . LEU A 1 458 ? -6.727 13.719 -3.682 1 94.25 458 LEU A CA 1
ATOM 3524 C C . LEU A 1 458 ? -5.258 13.312 -3.75 1 94.25 458 LEU A C 1
ATOM 3526 O O . LEU A 1 458 ? -4.805 12.469 -2.971 1 94.25 458 LEU A O 1
ATOM 3530 N N . TYR A 1 459 ? -4.531 13.922 -4.699 1 96.06 459 TYR A N 1
ATOM 3531 C CA . TYR A 1 459 ? -3.215 13.375 -4.992 1 96.06 459 TYR A CA 1
ATOM 3532 C C . TYR A 1 459 ? -2.129 14.43 -4.82 1 96.06 459 TYR A C 1
ATOM 3534 O O . TYR A 1 459 ? -2.299 15.578 -5.23 1 96.06 459 TYR A O 1
ATOM 3542 N N . TYR A 1 460 ? -1.108 14.039 -4.16 1 96.75 460 TYR A N 1
ATOM 3543 C CA . TYR A 1 460 ? 0.131 14.805 -4.105 1 96.75 460 TYR A CA 1
ATOM 3544 C C . TYR A 1 460 ? 1.062 14.422 -5.25 1 96.75 460 TYR A C 1
ATOM 3546 O O . TYR A 1 460 ? 1.357 13.242 -5.449 1 96.75 460 TYR A O 1
ATOM 3554 N N . GLU A 1 461 ? 1.484 15.414 -6.031 1 95.81 461 GLU A N 1
ATOM 3555 C CA . GLU A 1 461 ? 2.455 15.211 -7.105 1 95.81 461 GLU A CA 1
ATOM 3556 C C . GLU A 1 461 ? 3.77 15.922 -6.801 1 95.81 461 GLU A C 1
ATOM 3558 O O . GLU A 1 461 ? 3.826 17.156 -6.793 1 95.81 461 GLU A O 1
ATOM 3563 N N . ALA A 1 462 ? 4.785 15.188 -6.609 1 96.5 462 ALA A N 1
ATOM 3564 C CA . ALA A 1 462 ? 6.086 15.672 -6.145 1 96.5 462 ALA A CA 1
ATOM 3565 C C . ALA A 1 462 ? 6.793 16.484 -7.23 1 96.5 462 ALA A C 1
ATOM 3567 O O . ALA A 1 462 ? 6.727 16.141 -8.414 1 96.5 462 ALA A O 1
ATOM 3568 N N . THR A 1 463 ? 7.438 17.547 -6.883 1 97.38 463 THR A N 1
ATOM 3569 C CA . THR A 1 463 ? 8.305 18.375 -7.723 1 97.38 463 THR A CA 1
ATOM 3570 C C . THR A 1 463 ? 9.344 19.109 -6.875 1 97.38 463 THR A C 1
ATOM 3572 O O . THR A 1 463 ? 9.109 19.359 -5.691 1 97.38 463 THR A O 1
ATOM 3575 N N . THR A 1 464 ? 10.5 19.375 -7.434 1 98 464 THR A N 1
ATOM 3576 C CA . THR A 1 464 ? 11.5 20.172 -6.727 1 98 464 THR A CA 1
ATOM 3577 C C . THR A 1 464 ? 11.523 21.609 -7.258 1 98 464 THR A C 1
ATOM 3579 O O . THR A 1 464 ? 12.516 22.312 -7.105 1 98 464 THR A O 1
ATOM 3582 N N . HIS A 1 465 ? 10.445 22.016 -7.957 1 97.94 465 HIS A N 1
ATOM 3583 C CA . HIS A 1 465 ? 10.297 23.406 -8.359 1 97.94 465 HIS A CA 1
ATOM 3584 C C . HIS A 1 465 ? 10.398 24.344 -7.156 1 97.94 465 HIS A C 1
ATOM 3586 O O . HIS A 1 465 ? 9.859 24.047 -6.09 1 97.94 465 HIS A O 1
ATOM 3592 N N . PRO A 1 466 ? 11.117 25.5 -7.297 1 98.25 466 PRO A N 1
ATOM 3593 C CA . PRO A 1 466 ? 11.172 26.422 -6.172 1 98.25 466 PRO A CA 1
ATOM 3594 C C . PRO A 1 466 ? 9.789 26.797 -5.633 1 98.25 466 PRO A C 1
ATOM 3596 O O . PRO A 1 466 ? 8.883 27.109 -6.406 1 98.25 466 PRO A O 1
ATOM 3599 N N . GLY A 1 467 ? 9.648 26.719 -4.391 1 97.94 467 GLY A N 1
ATOM 3600 C CA . GLY A 1 467 ? 8.367 26.953 -3.752 1 97.94 467 GLY A CA 1
ATOM 3601 C C . GLY A 1 467 ? 7.664 25.688 -3.332 1 97.94 467 GLY A C 1
ATOM 3602 O O . GLY A 1 467 ? 6.738 25.719 -2.52 1 97.94 467 GLY A O 1
ATOM 3603 N N . ALA A 1 468 ? 8.086 24.578 -3.936 1 97.31 468 ALA A N 1
ATOM 3604 C CA . ALA A 1 468 ? 7.488 23.297 -3.586 1 97.31 468 ALA A CA 1
ATOM 3605 C C . ALA A 1 468 ? 8.164 22.688 -2.355 1 97.31 468 ALA A C 1
ATOM 3607 O O . ALA A 1 468 ? 9.273 23.094 -1.994 1 97.31 468 ALA A O 1
ATOM 3608 N N . TYR A 1 469 ? 7.398 21.875 -1.745 1 94.38 469 TYR A N 1
ATOM 3609 C CA . TYR A 1 469 ? 7.898 21.062 -0.646 1 94.38 469 TYR A CA 1
ATOM 3610 C C . TYR A 1 469 ? 8.898 20.016 -1.148 1 94.38 469 TYR A C 1
ATOM 3612 O O . TYR A 1 469 ? 8.711 19.438 -2.227 1 94.38 469 TYR A O 1
ATOM 3620 N N . LEU A 1 470 ? 10.023 19.812 -0.408 1 97.44 470 LEU A N 1
ATOM 3621 C CA . LEU A 1 470 ? 11.016 18.797 -0.762 1 97.44 470 LEU A CA 1
ATOM 3622 C C . LEU A 1 470 ? 10.406 17.406 -0.761 1 97.44 470 LEU A C 1
ATOM 3624 O O . LEU A 1 470 ? 9.961 16.922 0.281 1 97.44 470 LEU A O 1
ATOM 3628 N N . PRO A 1 471 ? 10.391 16.75 -1.889 1 97.31 471 PRO A N 1
ATOM 3629 C CA . PRO A 1 471 ? 9.773 15.414 -1.946 1 97.31 471 PRO A CA 1
ATOM 3630 C C . PRO A 1 471 ? 10.531 14.383 -1.117 1 97.31 471 PRO A C 1
ATOM 3632 O O . PRO A 1 471 ? 11.766 14.406 -1.062 1 97.31 471 PRO A O 1
ATOM 3635 N N . HIS A 1 472 ? 9.734 13.477 -0.544 1 97.94 472 HIS A N 1
ATOM 3636 C CA . HIS A 1 472 ? 10.281 12.328 0.171 1 97.94 472 HIS A CA 1
ATOM 3637 C C . HIS A 1 472 ? 10.938 11.344 -0.788 1 97.94 472 HIS A C 1
ATOM 3639 O O . HIS A 1 472 ? 10.445 11.125 -1.896 1 97.94 472 HIS A O 1
ATOM 3645 N N . ALA A 1 473 ? 12.078 10.789 -0.437 1 98.12 473 ALA A N 1
ATOM 3646 C CA . ALA A 1 473 ? 12.742 9.656 -1.069 1 98.12 473 ALA A CA 1
ATOM 3647 C C . ALA A 1 473 ? 13.555 8.859 -0.052 1 98.12 473 ALA A C 1
ATOM 3649 O O . ALA A 1 473 ? 14.203 9.438 0.82 1 98.12 473 ALA A O 1
ATOM 3650 N N . TRP A 1 474 ? 13.5 7.586 -0.157 1 97.5 474 TRP A N 1
ATOM 3651 C CA . TRP A 1 474 ? 14.32 6.742 0.699 1 97.5 474 TRP A CA 1
ATOM 3652 C C . TRP A 1 474 ? 15.766 6.719 0.21 1 97.5 474 TRP A C 1
ATOM 3654 O O . TRP A 1 474 ? 16.016 6.582 -0.989 1 97.5 474 TRP A O 1
ATOM 3664 N N . LEU A 1 475 ? 16.641 6.895 1.154 1 97.88 475 LEU A N 1
ATOM 3665 C CA . LEU A 1 475 ? 18.078 6.848 0.963 1 97.88 475 LEU A CA 1
ATOM 3666 C C . LEU A 1 475 ? 18.734 5.871 1.941 1 97.88 475 LEU A C 1
ATOM 3668 O O . LEU A 1 475 ? 18.031 5.262 2.762 1 97.88 475 LEU A O 1
ATOM 3672 N N . GLU A 1 476 ? 20 5.66 1.768 1 97.44 476 GLU A N 1
ATOM 3673 C CA . GLU A 1 476 ? 20.766 4.871 2.729 1 97.44 476 GLU A CA 1
ATOM 3674 C C . GLU A 1 476 ? 21.969 5.645 3.242 1 97.44 476 GLU A C 1
ATOM 3676 O O . GLU A 1 476 ? 22.688 6.27 2.463 1 97.44 476 GLU A O 1
ATOM 3681 N N . ARG A 1 477 ? 22.125 5.742 4.527 1 97.75 477 ARG A N 1
ATOM 3682 C CA . ARG A 1 477 ? 23.312 6.277 5.191 1 97.75 477 ARG A CA 1
ATOM 3683 C C . ARG A 1 477 ? 23.797 5.344 6.297 1 97.75 477 ARG A C 1
ATOM 3685 O O . ARG A 1 477 ? 23.031 5.008 7.211 1 97.75 477 ARG A O 1
ATOM 3692 N N . ASP A 1 478 ? 25.047 4.871 6.234 1 96.06 478 ASP A N 1
ATOM 3693 C CA . ASP A 1 478 ? 25.641 3.996 7.246 1 96.06 478 ASP A CA 1
ATOM 3694 C C . ASP A 1 478 ? 24.781 2.754 7.469 1 96.06 478 ASP A C 1
ATOM 3696 O O . ASP A 1 478 ? 24.469 2.406 8.609 1 96.06 478 ASP A O 1
ATOM 3700 N N . LYS A 1 479 ? 24.297 2.164 6.426 1 94.56 479 LYS A N 1
ATOM 3701 C CA . LYS A 1 479 ? 23.531 0.918 6.41 1 94.56 479 LYS A CA 1
ATOM 3702 C C . LYS A 1 479 ? 22.172 1.095 7.078 1 94.56 479 LYS A C 1
ATOM 3704 O O . LYS A 1 479 ? 21.641 0.148 7.652 1 94.56 479 LYS A O 1
ATOM 3709 N N . ARG A 1 480 ? 21.75 2.311 7.039 1 96.38 480 ARG A N 1
ATOM 3710 C CA . ARG A 1 480 ? 20.422 2.602 7.574 1 96.38 480 ARG A CA 1
ATOM 3711 C C . ARG A 1 480 ? 19.562 3.307 6.539 1 96.38 480 ARG A C 1
ATOM 3713 O O . ARG A 1 480 ? 20.016 4.23 5.863 1 96.38 480 ARG A O 1
ATOM 3720 N N . ARG A 1 481 ? 18.391 2.797 6.445 1 95.31 481 ARG A N 1
ATOM 3721 C CA . ARG A 1 481 ? 17.406 3.465 5.598 1 95.31 481 ARG A CA 1
ATOM 3722 C C . ARG A 1 481 ? 16.938 4.777 6.223 1 95.31 481 ARG A C 1
ATOM 3724 O O . ARG A 1 481 ? 16.516 4.801 7.379 1 95.31 481 ARG A O 1
ATOM 3731 N N . ILE A 1 482 ? 17.016 5.875 5.453 1 97.19 482 ILE A N 1
ATOM 3732 C CA . ILE A 1 482 ? 16.594 7.18 5.957 1 97.19 482 ILE A CA 1
ATOM 3733 C C . ILE A 1 482 ? 15.867 7.945 4.855 1 97.19 482 ILE A C 1
ATOM 3735 O O . ILE A 1 482 ? 16.062 7.68 3.668 1 97.19 482 ILE A O 1
ATOM 3739 N N . SER A 1 483 ? 14.938 8.828 5.25 1 98.19 483 SER A N 1
ATOM 3740 C CA . SER A 1 483 ? 14.305 9.742 4.301 1 98.19 483 SER A CA 1
ATOM 3741 C C . SER A 1 483 ? 15.18 10.961 4.035 1 98.19 483 SER A C 1
ATOM 3743 O O . SER A 1 483 ? 15.867 11.445 4.938 1 98.19 483 SER A O 1
ATOM 3745 N N . ILE A 1 484 ? 15.125 11.477 2.869 1 98.44 484 ILE A N 1
ATOM 3746 C CA . ILE A 1 484 ? 15.852 12.711 2.58 1 98.44 484 ILE A CA 1
ATOM 3747 C C . ILE A 1 484 ? 15.398 13.812 3.535 1 98.44 484 ILE A C 1
ATOM 3749 O O . ILE A 1 484 ? 16.188 14.703 3.885 1 98.44 484 ILE A O 1
ATOM 3753 N N . LEU A 1 485 ? 14.219 13.742 4.043 1 97.44 485 LEU A N 1
ATOM 3754 C CA . LEU A 1 485 ? 13.68 14.758 4.941 1 97.44 485 LEU A CA 1
ATOM 3755 C C . LEU A 1 485 ? 14.422 14.75 6.277 1 97.44 485 LEU A C 1
ATOM 3757 O O . LEU A 1 485 ? 14.383 15.734 7.02 1 97.44 485 LEU A O 1
ATOM 3761 N N . ASP A 1 486 ? 15.141 13.711 6.543 1 96.62 486 ASP A N 1
ATOM 3762 C CA . ASP A 1 486 ? 15.75 13.516 7.852 1 96.62 486 ASP A CA 1
ATOM 3763 C C . ASP A 1 486 ? 17.203 13.992 7.859 1 96.62 486 ASP A C 1
ATOM 3765 O O . ASP A 1 486 ? 17.859 13.977 8.898 1 96.62 486 ASP A O 1
ATOM 3769 N N . ILE A 1 487 ? 17.703 14.453 6.75 1 97.12 487 ILE A N 1
ATOM 3770 C CA . ILE A 1 487 ? 19.141 14.695 6.723 1 97.12 487 ILE A CA 1
ATOM 3771 C C . ILE A 1 487 ? 19.438 16.125 7.172 1 97.12 487 ILE A C 1
ATOM 3773 O O . ILE A 1 487 ? 20.578 16.453 7.477 1 97.12 487 ILE A O 1
ATOM 3777 N N . PHE A 1 488 ? 18.391 16.922 7.289 1 96.12 488 PHE A N 1
ATOM 3778 C CA . PHE A 1 488 ? 18.578 18.344 7.559 1 96.12 488 PHE A CA 1
ATOM 3779 C C . PHE A 1 488 ? 18.547 18.625 9.055 1 96.12 488 PHE A C 1
ATOM 3781 O O . PHE A 1 488 ? 17.859 17.922 9.812 1 96.12 488 PHE A O 1
ATOM 3788 N N . GLU A 1 489 ? 19.234 19.625 9.391 1 90.19 489 GLU A N 1
ATOM 3789 C CA . GLU A 1 489 ? 19.156 20.125 10.758 1 90.19 489 GLU A CA 1
ATOM 3790 C C . GLU A 1 489 ? 18 21.109 10.93 1 90.19 489 GLU A C 1
ATOM 3792 O O . GLU A 1 489 ? 17.75 21.938 10.039 1 90.19 489 GLU A O 1
ATOM 3797 N N . HIS A 1 490 ? 17.375 21.016 12.086 1 87.81 490 HIS A N 1
ATOM 3798 C CA . HIS A 1 490 ? 16.266 21.922 12.367 1 87.81 490 HIS A CA 1
ATOM 3799 C C . HIS A 1 490 ? 16.703 23.391 12.281 1 87.81 490 HIS A C 1
ATOM 3801 O O . HIS A 1 490 ? 17.766 23.75 12.812 1 87.81 490 HIS A O 1
ATOM 3807 N N . GLY A 1 491 ? 15.914 24.141 11.609 1 89.06 491 GLY A N 1
ATOM 3808 C CA . GLY A 1 491 ? 16.125 25.578 11.562 1 89.06 491 GLY A CA 1
ATOM 3809 C C . GLY A 1 491 ? 17.234 26 10.602 1 89.06 491 GLY A C 1
ATOM 3810 O O . GLY A 1 491 ? 17.562 27.172 10.508 1 89.06 491 GLY A O 1
ATOM 3811 N N . SER A 1 492 ? 17.781 25 9.883 1 93.06 492 SER A N 1
ATOM 3812 C CA . SER A 1 492 ? 18.922 25.328 9.016 1 93.06 492 SER A CA 1
ATOM 3813 C C . SER A 1 492 ? 18.562 25.109 7.547 1 93.06 492 SER A C 1
ATOM 3815 O O . SER A 1 492 ? 17.781 24.219 7.215 1 93.06 492 SER A O 1
ATOM 3817 N N . PHE A 1 493 ? 19.172 26.031 6.742 1 97.5 493 PHE A N 1
ATOM 3818 C CA . PHE A 1 493 ? 19.172 25.781 5.309 1 97.5 493 PHE A CA 1
ATOM 3819 C C . PHE A 1 493 ? 20 24.531 4.984 1 97.5 493 PHE A C 1
ATOM 3821 O O . PHE A 1 493 ? 20.75 24.047 5.832 1 97.5 493 PHE A O 1
ATOM 3828 N N . GLY A 1 494 ? 19.766 24.016 3.828 1 97.75 494 GLY A N 1
ATOM 3829 C CA . GLY A 1 494 ? 20.609 22.938 3.318 1 97.75 494 GLY A CA 1
ATOM 3830 C C . GLY A 1 494 ? 20.75 22.969 1.809 1 97.75 494 GLY A C 1
ATOM 3831 O O . GLY A 1 494 ? 19.812 23.312 1.094 1 97.75 494 GLY A O 1
ATOM 3832 N N . LEU A 1 495 ? 21.938 22.672 1.367 1 98.44 495 LEU A N 1
ATOM 3833 C CA . LEU A 1 495 ? 22.188 22.484 -0.06 1 98.44 495 LEU A CA 1
ATOM 3834 C C . LEU A 1 495 ? 22.219 21.016 -0.416 1 98.44 495 LEU A C 1
ATOM 3836 O O . LEU A 1 495 ? 23.031 20.266 0.128 1 98.44 495 LEU A O 1
ATOM 3840 N N . VAL A 1 496 ? 21.312 20.609 -1.249 1 98.75 496 VAL A N 1
ATOM 3841 C CA . VAL A 1 496 ? 21.328 19.234 -1.744 1 98.75 496 VAL A CA 1
ATOM 3842 C C . VAL A 1 496 ? 22.016 19.172 -3.1 1 98.75 496 VAL A C 1
ATOM 3844 O O . VAL A 1 496 ? 21.609 19.859 -4.047 1 98.75 496 VAL A O 1
ATOM 3847 N N . VAL A 1 497 ? 23.062 18.469 -3.15 1 98.75 497 VAL A N 1
ATOM 3848 C CA . VAL A 1 497 ? 23.828 18.328 -4.379 1 98.75 497 VAL A CA 1
ATOM 3849 C C . VAL A 1 497 ? 24.016 16.859 -4.707 1 98.75 497 VAL A C 1
ATOM 3851 O O . VAL A 1 497 ? 23.688 15.984 -3.896 1 98.75 497 VAL A O 1
ATOM 3854 N N . GLY A 1 498 ? 24.422 16.609 -5.934 1 98 498 GLY A N 1
ATOM 3855 C CA . GLY A 1 498 ? 24.688 15.258 -6.367 1 98 498 GLY A CA 1
ATOM 3856 C C . GLY A 1 498 ? 26.172 14.953 -6.477 1 98 498 GLY A C 1
ATOM 3857 O O . GLY A 1 498 ? 27 15.547 -5.77 1 98 498 GLY A O 1
ATOM 3858 N N . ILE A 1 499 ? 26.484 14.047 -7.285 1 96.94 499 ILE A N 1
ATOM 3859 C CA . ILE A 1 499 ? 27.844 13.547 -7.508 1 96.94 499 ILE A CA 1
ATOM 3860 C C . ILE A 1 499 ? 28.75 14.695 -7.914 1 96.94 499 ILE A C 1
ATOM 3862 O O . ILE A 1 499 ? 29.906 14.758 -7.48 1 96.94 499 ILE A O 1
ATOM 3866 N N . GLY A 1 500 ? 28.297 15.578 -8.617 1 96.31 500 GLY A N 1
ATOM 3867 C CA . GLY A 1 500 ? 29.094 16.703 -9.086 1 96.31 500 GLY A CA 1
ATOM 3868 C C . GLY A 1 500 ? 29 17.906 -8.18 1 96.31 500 GLY A C 1
ATOM 3869 O O . GLY A 1 500 ? 29.172 19.047 -8.625 1 96.31 500 GLY A O 1
ATOM 3870 N N . GLY A 1 501 ? 28.812 17.734 -6.895 1 97.25 501 GLY A N 1
ATOM 3871 C CA . GLY A 1 501 ? 28.406 18.828 -6.004 1 97.25 501 GLY A CA 1
ATOM 3872 C C . GLY A 1 501 ? 29.594 19.578 -5.418 1 97.25 501 GLY A C 1
ATOM 3873 O O . GLY A 1 501 ? 29.406 20.562 -4.703 1 97.25 501 GLY A O 1
ATOM 3874 N N . LYS A 1 502 ? 30.875 19.219 -5.77 1 97.38 502 LYS A N 1
ATOM 3875 C CA . LYS A 1 502 ? 32.062 19.781 -5.121 1 97.38 502 LYS A CA 1
ATOM 3876 C C . LYS A 1 502 ? 32.125 21.297 -5.32 1 97.38 502 LYS A C 1
ATOM 3878 O O . LYS A 1 502 ? 32.438 22.031 -4.383 1 97.38 502 LYS A O 1
ATOM 3883 N N . PRO A 1 503 ? 31.844 21.781 -6.566 1 97.94 503 PRO A N 1
ATOM 3884 C CA . PRO A 1 503 ? 31.844 23.234 -6.727 1 97.94 503 PRO A CA 1
ATOM 3885 C C . PRO A 1 503 ? 30.828 23.938 -5.836 1 97.94 503 PRO A C 1
ATOM 3887 O O . PRO A 1 503 ? 31.062 25.062 -5.391 1 97.94 503 PRO A O 1
ATOM 3890 N N . TRP A 1 504 ? 29.766 23.297 -5.621 1 98.69 504 TRP A N 1
ATOM 3891 C CA . TRP A 1 504 ? 28.734 23.875 -4.762 1 98.69 504 TRP A CA 1
ATOM 3892 C C . TRP A 1 504 ? 29.172 23.875 -3.305 1 98.69 504 TRP A C 1
ATOM 3894 O O . TRP A 1 504 ? 28.812 24.781 -2.541 1 98.69 504 TRP A O 1
ATOM 3904 N N . GLU A 1 505 ? 29.875 22.844 -2.92 1 98.44 505 GLU A N 1
ATOM 3905 C CA . GLU A 1 505 ? 30.438 22.812 -1.571 1 98.44 505 GLU A CA 1
ATOM 3906 C C . GLU A 1 505 ? 31.344 24.016 -1.319 1 98.44 505 GLU A C 1
ATOM 3908 O O . GLU A 1 505 ? 31.25 24.672 -0.272 1 98.44 505 GLU A O 1
ATOM 3913 N N . ALA A 1 506 ? 32.188 24.312 -2.291 1 98.25 506 ALA A N 1
ATOM 3914 C CA . ALA A 1 506 ? 33.062 25.484 -2.207 1 98.25 506 ALA A CA 1
ATOM 3915 C C . ALA A 1 506 ? 32.219 26.766 -2.176 1 98.25 506 ALA A C 1
ATOM 3917 O O . ALA A 1 506 ? 32.531 27.688 -1.399 1 98.25 506 ALA A O 1
ATOM 3918 N N . ALA A 1 507 ? 31.281 26.828 -3.037 1 98.75 507 ALA A N 1
ATOM 3919 C CA . ALA A 1 507 ? 30.391 27.984 -3.07 1 98.75 507 ALA A CA 1
ATOM 3920 C C . ALA A 1 507 ? 29.703 28.188 -1.725 1 98.75 507 ALA A C 1
ATOM 3922 O O . ALA A 1 507 ? 29.609 29.312 -1.225 1 98.75 507 ALA A O 1
ATOM 3923 N N . ALA A 1 508 ? 29.25 27.141 -1.154 1 98.62 508 ALA A N 1
ATOM 3924 C CA . ALA A 1 508 ? 28.547 27.188 0.123 1 98.62 508 ALA A CA 1
ATOM 3925 C C . ALA A 1 508 ? 29.453 27.719 1.23 1 98.62 508 ALA A C 1
ATOM 3927 O O . ALA A 1 508 ? 29.016 28.516 2.068 1 98.62 508 ALA A O 1
ATOM 3928 N N . ALA A 1 509 ? 30.672 27.234 1.237 1 98.31 509 ALA A N 1
ATOM 3929 C CA . ALA A 1 509 ? 31.625 27.703 2.242 1 98.31 509 ALA A CA 1
ATOM 3930 C C . ALA A 1 509 ? 31.844 29.203 2.146 1 98.31 509 ALA A C 1
ATOM 3932 O O . ALA A 1 509 ? 31.828 29.906 3.162 1 98.31 509 ALA A O 1
ATOM 3933 N N . THR A 1 510 ? 31.984 29.672 0.967 1 98.25 510 THR A N 1
ATOM 3934 C CA . THR A 1 510 ? 32.219 31.094 0.732 1 98.25 510 THR A CA 1
ATOM 3935 C C . THR A 1 510 ? 30.984 31.922 1.149 1 98.25 510 THR A C 1
ATOM 3937 O O . THR A 1 510 ? 31.109 32.875 1.923 1 98.25 510 THR A O 1
ATOM 3940 N N . VAL A 1 511 ? 29.859 31.516 0.646 1 97.81 511 VAL A N 1
ATOM 3941 C CA . VAL A 1 511 ? 28.641 32.281 0.857 1 97.81 511 VAL A CA 1
ATOM 3942 C C . VAL A 1 511 ? 28.25 32.219 2.33 1 97.81 511 VAL A C 1
ATOM 3944 O O . VAL A 1 511 ? 27.766 33.219 2.891 1 97.81 511 VAL A O 1
ATOM 3947 N N . SER A 1 512 ? 28.391 31.062 2.91 1 97.06 512 SER A N 1
ATOM 3948 C CA . SER A 1 512 ? 28.125 30.906 4.336 1 97.06 512 SER A CA 1
ATOM 3949 C C . SER A 1 512 ? 28.953 31.891 5.16 1 97.06 512 SER A C 1
ATOM 3951 O O . SER A 1 512 ? 28.438 32.531 6.07 1 97.06 512 SER A O 1
ATOM 3953 N N . SER A 1 513 ? 30.219 31.969 4.859 1 96.88 513 SER A N 1
ATOM 3954 C CA . SER A 1 513 ? 31.109 32.875 5.562 1 96.88 513 SER A CA 1
ATOM 3955 C C . SER A 1 513 ? 30.719 34.344 5.332 1 96.88 513 SER A C 1
ATOM 3957 O O . SER A 1 513 ? 30.703 35.125 6.27 1 96.88 513 SER A O 1
ATOM 3959 N N . GLU A 1 514 ? 30.375 34.625 4.195 1 95.94 514 GLU A N 1
ATOM 3960 C CA . GLU A 1 514 ? 30.016 36 3.834 1 95.94 514 GLU A CA 1
ATOM 3961 C C . GLU A 1 514 ? 28.75 36.438 4.543 1 95.94 514 GLU A C 1
ATOM 3963 O O . GLU A 1 514 ? 28.656 37.594 5.008 1 95.94 514 GLU A O 1
ATOM 3968 N N . LEU A 1 515 ? 27.828 35.531 4.629 1 94.44 515 LEU A N 1
ATOM 3969 C CA . LEU A 1 515 ? 26.5 35.906 5.125 1 94.44 515 LEU A CA 1
ATOM 3970 C C . LEU A 1 515 ? 26.359 35.562 6.602 1 94.44 515 LEU A C 1
ATOM 3972 O O . LEU A 1 515 ? 25.391 35.969 7.25 1 94.44 515 LEU A O 1
ATOM 3976 N N . GLY A 1 516 ? 27.281 34.812 7.094 1 93.19 516 GLY A N 1
ATOM 3977 C CA . GLY A 1 516 ? 27.234 34.438 8.5 1 93.19 516 GLY A CA 1
ATOM 3978 C C . GLY A 1 516 ? 26.125 33.469 8.82 1 93.19 516 GLY A C 1
ATOM 3979 O O . GLY A 1 516 ? 25.484 33.594 9.867 1 93.19 516 GLY A O 1
ATOM 3980 N N . ILE A 1 517 ? 25.781 32.656 7.914 1 93.81 517 ILE A N 1
ATOM 3981 C CA . ILE A 1 517 ? 24.75 31.641 8.156 1 93.81 517 ILE A CA 1
ATOM 3982 C C . ILE A 1 517 ? 25.281 30.25 7.84 1 93.81 517 ILE A C 1
ATOM 3984 O O . ILE A 1 517 ? 26.125 30.094 6.949 1 93.81 517 ILE A O 1
ATOM 3988 N N . ALA A 1 518 ? 24.812 29.25 8.594 1 92.81 518 ALA A N 1
ATOM 3989 C CA . ALA A 1 518 ? 25.188 27.875 8.32 1 92.81 518 ALA A CA 1
ATOM 3990 C C . ALA A 1 518 ? 24.547 27.375 7.027 1 92.81 518 ALA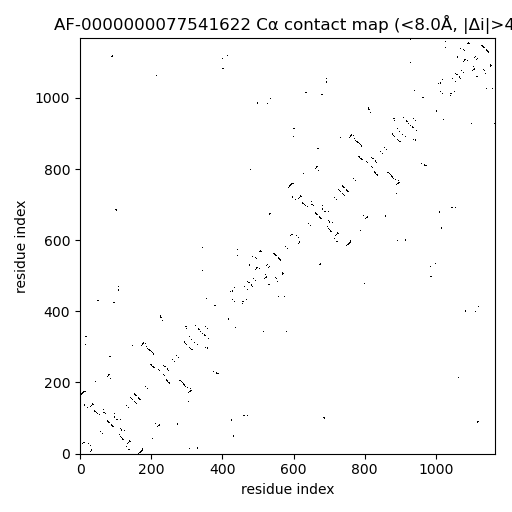 A C 1
ATOM 3992 O O . ALA A 1 518 ? 23.359 27.609 6.781 1 92.81 518 ALA A O 1
ATOM 3993 N N . LEU A 1 519 ? 25.297 26.781 6.211 1 96.75 519 LEU A N 1
ATOM 3994 C CA . LEU A 1 519 ? 24.812 26.234 4.949 1 96.75 519 LEU A CA 1
ATOM 3995 C C . LEU A 1 519 ? 25.453 24.875 4.672 1 96.75 519 LEU A C 1
ATOM 3997 O O . LEU A 1 519 ? 26.25 24.734 3.748 1 96.75 519 LEU A O 1
ATOM 4001 N N . PRO A 1 520 ? 25.016 23.859 5.469 1 97.81 520 PRO A N 1
ATOM 4002 C CA . PRO A 1 520 ? 25.547 22.516 5.223 1 97.81 520 PRO A CA 1
ATOM 4003 C C . PRO A 1 520 ? 25.234 22.016 3.816 1 97.81 520 PRO A C 1
ATOM 4005 O O . PRO A 1 520 ? 24.188 22.359 3.25 1 97.81 520 PRO A O 1
ATOM 4008 N N . VAL A 1 521 ? 26.125 21.25 3.277 1 98.56 521 VAL A N 1
ATOM 4009 C CA . VAL A 1 521 ? 25.969 20.641 1.962 1 98.56 521 VAL A CA 1
ATOM 4010 C C . VAL A 1 521 ? 25.734 19.141 2.115 1 98.56 521 VAL A C 1
ATOM 4012 O O . VAL A 1 521 ? 26.484 18.453 2.797 1 98.56 521 VAL A O 1
ATOM 4015 N N . TYR A 1 522 ? 24.672 18.672 1.568 1 98.62 522 TYR A N 1
ATOM 4016 C CA . TYR A 1 522 ? 24.312 17.266 1.633 1 98.62 522 TYR A CA 1
ATOM 4017 C C . TYR A 1 522 ? 24.453 16.594 0.266 1 98.62 522 TYR A C 1
ATOM 4019 O O . TYR A 1 522 ? 23.734 16.953 -0.676 1 98.62 522 TYR A O 1
ATOM 4027 N N . TYR A 1 523 ? 25.391 15.672 0.138 1 98.69 523 TYR A N 1
ATOM 4028 C CA . TYR A 1 523 ? 25.594 14.914 -1.093 1 98.69 523 TYR A CA 1
ATOM 4029 C C . TYR A 1 523 ? 24.594 13.758 -1.192 1 98.69 523 TYR A C 1
ATOM 4031 O O . TYR A 1 523 ? 24.75 12.75 -0.499 1 98.69 523 TYR A O 1
ATOM 4039 N N . VAL A 1 524 ? 23.594 13.883 -2.059 1 98.62 524 VAL A N 1
ATOM 4040 C CA . VAL A 1 524 ? 22.547 12.883 -2.248 1 98.62 524 VAL A CA 1
ATOM 4041 C C . VAL A 1 524 ? 22.609 12.336 -3.676 1 98.62 524 VAL A C 1
ATOM 4043 O O . VAL A 1 524 ? 22.438 13.086 -4.637 1 98.62 524 VAL A O 1
ATOM 4046 N N . GLY A 1 525 ? 22.812 11.164 -3.904 1 97.5 525 GLY A N 1
ATOM 4047 C CA . GLY A 1 525 ? 22.938 10.492 -5.191 1 97.5 525 GLY A CA 1
ATOM 4048 C C . GLY A 1 525 ? 23.578 9.125 -5.09 1 97.5 525 GLY A C 1
ATOM 4049 O O . GLY A 1 525 ? 23.891 8.656 -3.994 1 97.5 525 GLY A O 1
ATOM 4050 N N . TYR A 1 526 ? 23.781 8.523 -6.211 1 96.44 526 TYR A N 1
ATOM 4051 C CA . TYR A 1 526 ? 24.406 7.207 -6.219 1 96.44 526 TYR A CA 1
ATOM 4052 C C . TYR A 1 526 ? 25.797 7.254 -5.605 1 96.44 526 TYR A C 1
ATOM 4054 O O . TYR A 1 526 ? 26.641 8.055 -6.027 1 96.44 526 TYR A O 1
ATOM 4062 N N . ARG A 1 527 ? 26 6.5 -4.492 1 95.38 527 ARG A N 1
ATOM 4063 C CA . ARG A 1 527 ? 27.281 6.301 -3.832 1 95.38 527 ARG A CA 1
ATOM 4064 C C . ARG A 1 527 ? 27.75 7.586 -3.156 1 95.38 527 ARG A C 1
ATOM 4066 O O . ARG A 1 527 ? 28.938 7.73 -2.846 1 95.38 527 ARG A O 1
ATOM 4073 N N . CYS A 1 528 ? 26.859 8.539 -2.992 1 97.44 528 CYS A N 1
ATOM 4074 C CA . CYS A 1 528 ? 27.141 9.719 -2.176 1 97.44 528 CYS A CA 1
ATOM 4075 C C . CYS A 1 528 ? 26.984 9.406 -0.694 1 97.44 528 CYS A C 1
ATOM 4077 O O . CYS A 1 528 ? 26.672 8.266 -0.325 1 97.44 528 CYS A O 1
ATOM 4079 N N . THR A 1 529 ? 27.312 10.43 0.157 1 97.88 529 THR A N 1
ATOM 4080 C CA . THR A 1 529 ? 27.125 10.273 1.596 1 97.88 529 THR A CA 1
ATOM 4081 C C . THR A 1 529 ? 25.734 9.75 1.907 1 97.88 529 THR A C 1
ATOM 4083 O O . THR A 1 529 ? 25.562 8.883 2.77 1 97.88 529 THR A O 1
ATOM 4086 N N . TYR A 1 530 ? 24.766 10.312 1.312 1 98.31 530 TYR A N 1
ATOM 4087 C CA . TYR A 1 530 ? 23.391 9.812 1.315 1 98.31 530 TYR A CA 1
ATOM 4088 C C . TYR A 1 530 ? 23.078 9.07 0.02 1 98.31 530 TYR A C 1
ATOM 4090 O O . TYR A 1 530 ? 22.719 9.688 -0.983 1 98.31 530 TYR A O 1
ATOM 4098 N N . ASP A 1 531 ? 23.188 7.77 0.108 1 98.06 531 ASP A N 1
ATOM 4099 C CA . ASP A 1 531 ? 23.219 6.902 -1.065 1 98.06 531 ASP A CA 1
ATOM 4100 C C . ASP A 1 531 ? 21.812 6.629 -1.579 1 98.06 531 ASP A C 1
ATOM 4102 O O . ASP A 1 531 ? 20.953 6.133 -0.837 1 98.06 531 ASP A O 1
ATOM 4106 N N . ASP A 1 532 ? 21.578 6.961 -2.857 1 97.62 532 ASP A N 1
ATOM 4107 C CA . ASP A 1 532 ? 20.312 6.73 -3.533 1 97.62 532 ASP A CA 1
ATOM 4108 C C . ASP A 1 532 ? 20.25 5.324 -4.121 1 97.62 532 ASP A C 1
ATOM 4110 O O . ASP A 1 532 ? 20 5.156 -5.32 1 97.62 532 ASP A O 1
ATOM 4114 N N . VAL A 1 533 ? 20.297 4.367 -3.277 1 95.62 533 VAL A N 1
ATOM 4115 C CA . VAL A 1 533 ? 20.469 2.973 -3.666 1 95.62 533 VAL A CA 1
ATOM 4116 C C . VAL A 1 533 ? 19.266 2.498 -4.473 1 95.62 533 VAL A C 1
ATOM 4118 O O . VAL A 1 533 ? 19.391 1.626 -5.336 1 95.62 533 VAL A O 1
ATOM 4121 N N . LEU A 1 534 ? 18.109 3.082 -4.316 1 95.5 534 LEU A N 1
ATOM 4122 C CA . LEU A 1 534 ? 16.875 2.66 -4.988 1 95.5 534 LEU A CA 1
ATOM 4123 C C . LEU A 1 534 ? 16.625 3.504 -6.234 1 95.5 534 LEU A C 1
ATOM 4125 O O . LEU A 1 534 ? 15.734 3.189 -7.031 1 95.5 534 LEU A O 1
ATOM 4129 N N . GLY A 1 535 ? 17.359 4.594 -6.375 1 96.06 535 GLY A N 1
ATOM 4130 C CA . GLY A 1 535 ? 17.141 5.508 -7.484 1 96.06 535 GLY A CA 1
ATOM 4131 C C . GLY A 1 535 ? 15.891 6.344 -7.336 1 96.06 535 GLY A C 1
ATOM 4132 O O . GLY A 1 535 ? 15.398 6.918 -8.312 1 96.06 535 GLY A O 1
ATOM 4133 N N . GLU A 1 536 ? 15.312 6.418 -6.156 1 96.38 536 GLU A N 1
ATOM 4134 C CA . GLU A 1 536 ? 14.086 7.18 -5.949 1 96.38 536 GLU A CA 1
ATOM 4135 C C . GLU A 1 536 ? 14.328 8.68 -6.098 1 96.38 536 GLU A C 1
ATOM 4137 O O . GLU A 1 536 ? 13.547 9.383 -6.738 1 96.38 536 GLU A O 1
ATOM 4142 N N . TRP A 1 537 ? 15.414 9.141 -5.484 1 97.75 537 TRP A N 1
ATOM 4143 C CA . TRP A 1 537 ? 15.734 10.562 -5.566 1 97.75 537 TRP A CA 1
ATOM 4144 C C . TRP A 1 537 ? 16.062 10.961 -7 1 97.75 537 TRP A C 1
ATOM 4146 O O . TRP A 1 537 ? 15.594 12 -7.48 1 97.75 537 TRP A O 1
ATOM 4156 N N . ALA A 1 538 ? 16.812 10.125 -7.676 1 96.25 538 ALA A N 1
ATOM 4157 C CA . ALA A 1 538 ? 17.156 10.398 -9.07 1 96.25 538 ALA A CA 1
ATOM 4158 C C . ALA A 1 538 ? 15.891 10.586 -9.914 1 96.25 538 ALA A C 1
ATOM 4160 O O . ALA A 1 538 ? 15.875 11.383 -10.852 1 96.25 538 ALA A O 1
ATOM 4161 N N . GLY A 1 539 ? 14.867 9.906 -9.523 1 94.38 539 GLY A N 1
ATOM 4162 C CA . GLY A 1 539 ? 13.617 9.984 -10.266 1 94.38 539 GLY A CA 1
ATOM 4163 C C . GLY A 1 539 ? 12.773 11.188 -9.883 1 94.38 539 GLY A C 1
ATOM 4164 O O . GLY A 1 539 ? 11.805 11.516 -10.578 1 94.38 539 GLY A O 1
ATOM 4165 N N . ARG A 1 540 ? 13.156 11.93 -8.836 1 95.19 540 ARG A N 1
ATOM 4166 C CA . ARG A 1 540 ? 12.297 12.977 -8.289 1 95.19 540 ARG A CA 1
ATOM 4167 C C . ARG A 1 540 ? 13.016 14.32 -8.266 1 95.19 540 ARG A C 1
ATOM 4169 O O . ARG A 1 540 ? 12.383 15.367 -8.195 1 95.19 540 ARG A O 1
ATOM 4176 N N . ARG A 1 541 ? 14.289 14.352 -8.305 1 96.88 541 ARG A N 1
ATOM 4177 C CA . ARG A 1 541 ? 15.102 15.523 -7.965 1 96.88 541 ARG A CA 1
ATOM 4178 C C . ARG A 1 541 ? 14.961 16.609 -9.023 1 96.88 541 ARG A C 1
ATOM 4180 O O . ARG A 1 541 ? 15.148 17.797 -8.727 1 96.88 541 ARG A O 1
ATOM 4187 N N . GLU A 1 542 ? 14.695 16.266 -10.352 1 97.06 542 GLU A N 1
ATOM 4188 C CA . GLU A 1 542 ? 14.422 17.188 -11.461 1 97.06 542 GLU A CA 1
ATOM 4189 C C . GLU A 1 542 ? 15.617 18.094 -11.727 1 97.06 542 GLU A C 1
ATOM 4191 O O . GLU A 1 542 ? 15.453 19.219 -12.203 1 97.06 542 GLU A O 1
ATOM 4196 N N . ILE A 1 543 ? 16.844 17.797 -11.273 1 97.5 543 ILE A N 1
ATOM 4197 C CA . ILE A 1 543 ? 18.109 18.469 -11.586 1 97.5 543 ILE A CA 1
ATOM 4198 C C . ILE A 1 543 ? 19.156 17.422 -11.969 1 97.5 543 ILE A C 1
ATOM 4200 O O . ILE A 1 543 ? 19 16.234 -11.688 1 97.5 543 ILE A O 1
ATOM 4204 N N . THR A 1 544 ? 20.203 17.891 -12.68 1 97.06 544 THR A N 1
ATOM 4205 C CA . THR A 1 544 ? 21.281 16.984 -13.055 1 97.06 544 THR A CA 1
ATOM 4206 C C . THR A 1 544 ? 22.172 16.672 -11.852 1 97.06 544 THR A C 1
ATOM 4208 O O . THR A 1 544 ? 22 17.25 -10.781 1 97.06 544 THR A O 1
ATOM 4211 N N . ASP A 1 545 ? 23.172 15.852 -11.984 1 96.56 545 ASP A N 1
ATOM 4212 C CA . ASP A 1 545 ? 24.141 15.492 -10.953 1 96.56 545 ASP A CA 1
ATOM 4213 C C . ASP A 1 545 ? 24.984 16.703 -10.539 1 96.56 545 ASP A C 1
ATOM 4215 O O . ASP A 1 545 ? 25.625 16.688 -9.492 1 96.56 545 ASP A O 1
ATOM 4219 N N . ARG A 1 546 ? 24.938 17.688 -11.391 1 97.44 546 ARG A N 1
ATOM 4220 C CA . ARG A 1 546 ? 25.766 18.859 -11.156 1 97.44 546 ARG A CA 1
ATOM 4221 C C . ARG A 1 546 ? 24.938 20.047 -10.711 1 97.44 546 ARG A C 1
ATOM 4223 O O . ARG A 1 546 ? 25.469 21.141 -10.477 1 97.44 546 ARG A O 1
ATOM 4230 N N . GLY A 1 547 ? 23.625 19.797 -10.617 1 98 547 GLY A N 1
ATOM 4231 C CA . GLY A 1 547 ? 22.719 20.844 -10.148 1 98 547 GLY A CA 1
ATOM 4232 C C . GLY A 1 547 ? 22.688 20.969 -8.641 1 98 547 GLY A C 1
ATOM 4233 O O . GLY A 1 547 ? 23.531 20.391 -7.941 1 98 547 GLY A O 1
ATOM 4234 N N . VAL A 1 548 ? 21.719 21.844 -8.18 1 98.69 548 VAL A N 1
ATOM 4235 C CA . VAL A 1 548 ? 21.641 22.062 -6.738 1 98.69 548 VAL A CA 1
ATOM 4236 C C . VAL A 1 548 ? 20.234 22.484 -6.348 1 98.69 548 VAL A C 1
ATOM 4238 O O . VAL A 1 548 ? 19.5 23.078 -7.148 1 98.69 548 VAL A O 1
ATOM 4241 N N . LEU A 1 549 ? 19.812 22.062 -5.18 1 98.75 549 LEU A N 1
ATOM 4242 C CA . LEU A 1 549 ? 18.625 22.578 -4.516 1 98.75 549 LEU A CA 1
ATOM 4243 C C . LEU A 1 549 ? 18.984 23.328 -3.24 1 98.75 549 LEU A C 1
ATOM 4245 O O . LEU A 1 549 ? 19.75 22.828 -2.414 1 98.75 549 LEU A O 1
ATOM 4249 N N . LEU A 1 550 ? 18.547 24.547 -3.119 1 98.75 550 LEU A N 1
ATOM 4250 C CA . LEU A 1 550 ? 18.562 25.25 -1.846 1 98.75 550 LEU A CA 1
ATOM 4251 C C . LEU A 1 550 ? 17.281 25 -1.064 1 98.75 550 LEU A C 1
ATOM 4253 O O . LEU A 1 550 ? 16.219 25.469 -1.456 1 98.75 550 LEU A O 1
ATOM 4257 N N . VAL A 1 551 ? 17.422 24.25 0.001 1 98.62 551 VAL A N 1
ATOM 4258 C CA . VAL A 1 551 ? 16.25 23.891 0.802 1 98.62 551 VAL A CA 1
ATOM 4259 C C . VAL A 1 551 ? 16.156 24.797 2.018 1 98.62 551 VAL A C 1
ATOM 4261 O O . VAL A 1 551 ? 17.125 24.953 2.77 1 98.62 551 VAL A O 1
ATOM 4264 N N . ARG A 1 552 ? 15.016 25.359 2.182 1 98.31 552 ARG A N 1
ATOM 4265 C CA . ARG A 1 552 ? 14.742 26.219 3.316 1 98.31 552 ARG A CA 1
ATOM 4266 C C . ARG A 1 552 ? 14.609 25.422 4.605 1 98.31 552 ARG A C 1
ATOM 4268 O O . ARG A 1 552 ? 14.43 24.203 4.566 1 98.31 552 ARG A O 1
ATOM 4275 N N . PRO A 1 553 ? 14.695 26.078 5.758 1 97.44 553 PRO A N 1
ATOM 4276 C CA . PRO A 1 553 ? 14.523 25.375 7.035 1 97.44 553 PRO A CA 1
ATOM 4277 C C . PRO A 1 553 ? 13.156 24.719 7.16 1 97.44 553 PRO A C 1
ATOM 4279 O O . PRO A 1 553 ? 13.008 23.75 7.926 1 97.44 553 PRO A O 1
ATOM 4282 N N . ASP A 1 554 ? 12.102 25.172 6.434 1 97.31 554 ASP A N 1
ATOM 4283 C CA . ASP A 1 554 ? 10.781 24.562 6.496 1 97.31 554 ASP A CA 1
ATOM 4284 C C . ASP A 1 554 ? 10.609 23.516 5.398 1 97.31 554 ASP A C 1
ATOM 4286 O O . ASP A 1 554 ? 9.484 23.141 5.055 1 97.31 554 ASP A O 1
ATOM 4290 N N . ARG A 1 555 ? 11.664 23.078 4.73 1 97.25 555 ARG A N 1
ATOM 4291 C CA . ARG A 1 555 ? 11.781 21.969 3.785 1 97.25 555 ARG A CA 1
ATOM 4292 C C . ARG A 1 555 ? 11.094 22.297 2.467 1 97.25 555 ARG A C 1
ATOM 4294 O O . ARG A 1 555 ? 10.711 21.391 1.718 1 97.25 555 ARG A O 1
ATOM 4301 N N . HIS A 1 556 ? 10.852 23.578 2.225 1 97.88 556 HIS A N 1
ATOM 4302 C CA . HIS A 1 556 ? 10.5 24.016 0.878 1 97.88 556 HIS A CA 1
ATOM 4303 C C . HIS A 1 556 ? 11.742 24.391 0.076 1 97.88 556 HIS A C 1
ATOM 4305 O O . HIS A 1 556 ? 12.758 24.781 0.65 1 97.88 556 HIS A O 1
ATOM 4311 N N . ILE A 1 557 ? 11.617 24.266 -1.199 1 98.38 557 ILE A N 1
ATOM 4312 C CA . ILE A 1 557 ? 12.727 24.625 -2.072 1 98.38 557 ILE A CA 1
ATOM 4313 C C . ILE A 1 557 ? 12.766 26.141 -2.242 1 98.38 557 ILE A C 1
ATOM 4315 O O . ILE A 1 557 ? 11.812 26.75 -2.738 1 98.38 557 ILE A O 1
ATOM 4319 N N . GLY A 1 558 ? 13.906 26.734 -1.798 1 98.44 558 GLY A N 1
ATOM 4320 C CA . GLY A 1 558 ? 14.062 28.172 -1.958 1 98.44 558 GLY A CA 1
ATOM 4321 C C . GLY A 1 558 ? 14.586 28.578 -3.328 1 98.44 558 GLY A C 1
ATOM 4322 O O . GLY A 1 558 ? 14.289 29.672 -3.816 1 98.44 558 GLY A O 1
ATOM 4323 N N . TRP A 1 559 ? 15.383 27.703 -3.863 1 98.5 559 TRP A N 1
ATOM 4324 C CA . TRP A 1 559 ? 16.016 27.938 -5.16 1 98.5 559 TRP A CA 1
ATOM 4325 C C . TRP A 1 559 ? 16.578 26.641 -5.727 1 98.5 559 TRP A C 1
ATOM 4327 O O . TRP A 1 559 ? 16.875 25.703 -4.977 1 98.5 559 TRP A O 1
ATOM 4337 N N . ARG A 1 560 ? 16.672 26.578 -7.027 1 98.44 560 ARG A N 1
ATOM 4338 C CA . ARG A 1 560 ? 17.328 25.438 -7.652 1 98.44 560 ARG A CA 1
ATOM 4339 C C . ARG A 1 560 ? 18.109 25.859 -8.898 1 98.44 560 ARG A C 1
ATOM 4341 O O . ARG A 1 560 ? 17.719 26.828 -9.57 1 98.44 560 ARG A O 1
ATOM 4348 N N . SER A 1 561 ? 19.219 25.266 -9.094 1 98.38 561 SER A N 1
ATOM 4349 C CA . SER A 1 561 ? 19.922 25.297 -10.375 1 98.38 561 SER A CA 1
ATOM 4350 C C . SER A 1 561 ? 19.906 23.922 -11.039 1 98.38 561 SER A C 1
ATOM 4352 O O . SER A 1 561 ? 20.484 22.969 -10.508 1 98.38 561 SER A O 1
ATOM 4354 N N . ALA A 1 562 ? 19.281 23.859 -12.172 1 97.56 562 ALA A N 1
ATOM 4355 C CA . ALA A 1 562 ? 19.109 22.578 -12.844 1 97.56 562 ALA A CA 1
ATOM 4356 C C . ALA A 1 562 ? 20.453 21.906 -13.141 1 97.56 562 ALA A C 1
ATOM 4358 O O . ALA A 1 562 ? 20.578 20.688 -13.086 1 97.56 562 ALA A O 1
ATOM 4359 N N . ASP A 1 563 ? 21.375 22.703 -13.508 1 97.12 563 ASP A N 1
ATOM 4360 C CA . ASP A 1 563 ? 22.75 22.281 -13.773 1 97.12 563 ASP A CA 1
ATOM 4361 C C . ASP A 1 563 ? 23.734 23.281 -13.188 1 97.12 563 ASP A C 1
ATOM 4363 O O . ASP A 1 563 ? 23.344 24.297 -12.617 1 97.12 563 ASP A O 1
ATOM 4367 N N . ARG A 1 564 ? 24.969 23 -13.258 1 96.81 564 ARG A N 1
ATOM 4368 C CA . ARG A 1 564 ? 26 23.891 -12.719 1 96.81 564 ARG A CA 1
ATOM 4369 C C . ARG A 1 564 ? 26.188 25.109 -13.609 1 96.81 564 ARG A C 1
ATOM 4371 O O . ARG A 1 564 ? 26.516 24.969 -14.789 1 96.81 564 ARG A O 1
ATOM 4378 N N . PRO A 1 565 ? 26.016 26.266 -13.109 1 97.56 565 PRO A N 1
ATOM 4379 C CA . PRO A 1 565 ? 26.297 27.469 -13.883 1 97.56 565 PRO A CA 1
ATOM 4380 C C . PRO A 1 565 ? 27.781 27.781 -13.969 1 97.56 565 PRO A C 1
ATOM 4382 O O . PRO A 1 565 ? 28.594 27.109 -13.328 1 97.56 565 PRO A O 1
ATOM 4385 N N . GLN A 1 566 ? 28.094 28.828 -14.68 1 97.06 566 GLN A N 1
ATOM 4386 C CA . GLN A 1 566 ? 29.484 29.234 -14.859 1 97.06 566 GLN A CA 1
ATOM 4387 C C . GLN A 1 566 ? 30.094 29.656 -13.531 1 97.06 566 GLN A C 1
ATOM 4389 O O . GLN A 1 566 ? 31.266 29.344 -13.258 1 97.06 566 GLN A O 1
ATOM 4394 N N . ASP A 1 567 ? 29.359 30.328 -12.695 1 98.25 567 ASP A N 1
ATOM 4395 C CA . ASP A 1 567 ? 29.812 30.781 -11.383 1 98.25 567 ASP A CA 1
ATOM 4396 C C . ASP A 1 567 ? 28.828 30.359 -10.289 1 98.25 567 ASP A C 1
ATOM 4398 O O . ASP A 1 567 ? 27.953 31.125 -9.914 1 98.25 567 ASP A O 1
ATOM 4402 N N . PRO A 1 568 ? 29.062 29.141 -9.766 1 98.38 568 PRO A N 1
ATOM 4403 C CA . PRO A 1 568 ? 28.156 28.641 -8.727 1 98.38 568 PRO A CA 1
ATOM 4404 C C . PRO A 1 568 ? 28.125 29.531 -7.496 1 98.38 568 PRO A C 1
ATOM 4406 O O . PRO A 1 568 ? 27.078 29.672 -6.859 1 98.38 568 PRO A O 1
ATOM 4409 N N . THR A 1 569 ? 29.234 30.188 -7.148 1 98.56 569 THR A N 1
ATOM 4410 C CA . THR A 1 569 ? 29.297 31.047 -5.973 1 98.56 569 THR A CA 1
ATOM 4411 C C . THR A 1 569 ? 28.406 32.281 -6.148 1 98.56 569 THR A C 1
ATOM 4413 O O . THR A 1 569 ? 27.625 32.594 -5.262 1 98.56 569 THR A O 1
ATOM 4416 N N . ALA A 1 570 ? 28.531 32.875 -7.32 1 98.19 570 ALA A N 1
ATOM 4417 C CA . ALA A 1 570 ? 27.703 34.062 -7.594 1 98.19 570 ALA A CA 1
ATOM 4418 C C . ALA A 1 570 ? 26.219 33.719 -7.609 1 98.19 570 ALA A C 1
ATOM 4420 O O . ALA A 1 570 ? 25.391 34.469 -7.109 1 98.19 570 ALA A O 1
ATOM 4421 N N . ALA A 1 571 ? 25.938 32.594 -8.219 1 98.12 571 ALA A N 1
ATOM 4422 C CA . ALA A 1 571 ? 24.547 32.156 -8.312 1 98.12 571 ALA A CA 1
ATOM 4423 C C . ALA A 1 571 ? 23.953 31.891 -6.93 1 98.12 571 ALA A C 1
ATOM 4425 O O . ALA A 1 571 ? 22.859 32.344 -6.617 1 98.12 571 ALA A O 1
ATOM 4426 N N . LEU A 1 572 ? 24.688 31.156 -6.121 1 98.44 572 LEU A N 1
ATOM 4427 C CA . LEU A 1 572 ? 24.234 30.828 -4.773 1 98.44 572 LEU A CA 1
ATOM 4428 C C . LEU A 1 572 ? 24.109 32.062 -3.914 1 98.44 572 LEU A C 1
ATOM 4430 O O . LEU A 1 572 ? 23.156 32.219 -3.162 1 98.44 572 LEU A O 1
ATOM 4434 N N . ARG A 1 573 ? 25.125 33 -4.039 1 97.94 573 ARG A N 1
ATOM 4435 C CA . ARG A 1 573 ? 25.109 34.25 -3.316 1 97.94 573 ARG A CA 1
ATOM 4436 C C . ARG A 1 573 ? 23.844 35.062 -3.635 1 97.94 573 ARG A C 1
ATOM 4438 O O . ARG A 1 573 ? 23.172 35.562 -2.729 1 97.94 573 ARG A O 1
ATOM 4445 N N . SER A 1 574 ? 23.578 35.125 -4.914 1 97.56 574 SER A N 1
ATOM 4446 C CA . SER A 1 574 ? 22.391 35.875 -5.352 1 97.56 574 SER A CA 1
ATOM 4447 C C . SER A 1 574 ? 21.109 35.25 -4.812 1 97.56 574 SER A C 1
ATOM 4449 O O . SER A 1 574 ? 20.234 35.938 -4.309 1 97.56 574 SER A O 1
ATOM 4451 N N . ALA A 1 575 ? 21.016 33.938 -4.934 1 97.75 575 ALA A N 1
ATOM 4452 C CA . ALA A 1 575 ? 19.812 33.25 -4.504 1 97.75 575 ALA A CA 1
ATOM 4453 C C . ALA A 1 575 ? 19.594 33.406 -3.004 1 97.75 575 ALA A C 1
ATOM 4455 O O . ALA A 1 575 ? 18.5 33.75 -2.566 1 97.75 575 ALA A O 1
ATOM 4456 N N . LEU A 1 576 ? 20.609 33.125 -2.24 1 97.75 576 LEU A N 1
ATOM 4457 C CA . LEU A 1 576 ? 20.469 33.156 -0.788 1 97.75 576 LEU A CA 1
ATOM 4458 C C . LEU A 1 576 ? 20.234 34.562 -0.288 1 97.75 576 LEU A C 1
ATOM 4460 O O . LEU A 1 576 ? 19.453 34.781 0.631 1 97.75 576 LEU A O 1
ATOM 4464 N N . SER A 1 577 ? 20.938 35.531 -0.892 1 97.56 577 SER A N 1
ATOM 4465 C CA . SER A 1 577 ? 20.703 36.938 -0.525 1 97.56 577 SER A CA 1
ATOM 4466 C C . SER A 1 577 ? 19.25 37.344 -0.786 1 97.56 577 SER A C 1
ATOM 4468 O O . SER A 1 577 ? 18.656 38.062 0.002 1 97.56 577 SER A O 1
ATOM 4470 N N . HIS A 1 578 ? 18.75 36.875 -1.862 1 97.12 578 HIS A N 1
ATOM 4471 C CA . HIS A 1 578 ? 17.359 37.156 -2.189 1 97.12 578 HIS A CA 1
ATOM 4472 C C . HIS A 1 578 ? 16.422 36.531 -1.178 1 97.12 578 HIS A C 1
ATOM 4474 O O . HIS A 1 578 ? 15.539 37.188 -0.632 1 97.12 578 HIS A O 1
ATOM 4480 N N . VAL A 1 579 ? 16.609 35.25 -0.908 1 97.94 579 VAL A N 1
ATOM 4481 C CA . VAL A 1 579 ? 15.742 34.531 -0 1 97.94 579 VAL A CA 1
ATOM 4482 C C . VAL A 1 579 ? 15.773 35.156 1.382 1 97.94 579 VAL A C 1
ATOM 4484 O O . VAL A 1 579 ? 14.742 35.25 2.059 1 97.94 579 VAL A O 1
ATOM 4487 N N . LEU A 1 580 ? 16.891 35.688 1.781 1 97.56 580 LEU A N 1
ATOM 4488 C CA . LEU A 1 580 ? 17.078 36.25 3.113 1 97.56 580 LEU A CA 1
ATOM 4489 C C . LEU A 1 580 ? 16.766 37.75 3.121 1 97.56 580 LEU A C 1
ATOM 4491 O O . LEU A 1 580 ? 16.875 38.406 4.16 1 97.56 580 LEU A O 1
ATOM 4495 N N . SER A 1 581 ? 16.391 38.281 1.947 1 96.62 581 SER A N 1
ATOM 4496 C CA . SER A 1 581 ? 16.125 39.719 1.812 1 96.62 581 SER A CA 1
ATOM 4497 C C . SER A 1 581 ? 17.297 40.531 2.326 1 96.62 581 SER A C 1
ATOM 4499 O O . SER A 1 581 ? 17.109 41.469 3.098 1 96.62 581 SER A O 1
ATOM 4501 N N . ARG A 1 582 ? 18.438 40.062 2.014 1 91.25 582 ARG A N 1
ATOM 4502 C CA . ARG A 1 582 ? 19.625 40.781 2.383 1 91.25 582 ARG A CA 1
ATOM 4503 C C . ARG A 1 582 ? 20.219 41.531 1.181 1 91.25 582 ARG A C 1
ATOM 4505 O O . ARG A 1 582 ? 20.234 41 0.071 1 91.25 582 ARG A O 1
ATOM 4512 N N . ARG A 1 583 ? 20.219 42.906 1.244 1 72.81 583 ARG A N 1
ATOM 4513 C CA . ARG A 1 583 ? 20.859 43.688 0.186 1 72.81 583 ARG A CA 1
ATOM 4514 C C . ARG A 1 583 ? 22.391 43.594 0.281 1 72.81 583 ARG A C 1
ATOM 4516 O O . ARG A 1 583 ? 22.953 43.75 1.36 1 72.81 583 ARG A O 1
ATOM 4523 N N . MET A 1 584 ? 23 42.844 -0.473 1 54.88 584 MET A N 1
ATOM 4524 C CA . MET A 1 584 ? 24.469 42.906 -0.492 1 54.88 584 MET A CA 1
ATOM 4525 C C . MET A 1 584 ? 24.938 44.219 -1.059 1 54.88 584 MET A C 1
ATOM 4527 O O . MET A 1 584 ? 24.25 44.844 -1.866 1 54.88 584 MET A O 1
ATOM 4531 N N . MET B 1 1 ? 0.601 -60.969 -11.602 1 65.38 1 MET B N 1
ATOM 4532 C CA . MET B 1 1 ? 1.199 -59.688 -11.297 1 65.38 1 MET B CA 1
ATOM 4533 C C . MET B 1 1 ? 0.225 -58.781 -10.523 1 65.38 1 MET B C 1
ATOM 4535 O O . MET B 1 1 ? -0.973 -58.781 -10.812 1 65.38 1 MET B O 1
ATOM 4539 N N . GLN B 1 2 ? 0.544 -58.188 -9.43 1 87.25 2 GLN B N 1
ATOM 4540 C CA . GLN B 1 2 ? -0.3 -57.344 -8.609 1 87.25 2 GLN B CA 1
ATOM 4541 C C . GLN B 1 2 ? -0.857 -56.188 -9.438 1 87.25 2 GLN B C 1
ATOM 4543 O O . GLN B 1 2 ? -0.188 -55.656 -10.336 1 87.25 2 GLN B O 1
ATOM 4548 N N . GLU B 1 3 ? -2.096 -56 -9.312 1 94.12 3 GLU B N 1
ATOM 4549 C CA . GLU B 1 3 ? -2.787 -54.969 -10.078 1 94.12 3 GLU B CA 1
ATOM 4550 C C . GLU B 1 3 ? -3.459 -53.969 -9.156 1 94.12 3 GLU B C 1
ATOM 4552 O O . GLU B 1 3 ? -4.055 -54.344 -8.141 1 94.12 3 GLU B O 1
ATOM 4557 N N . ILE B 1 4 ? -3.182 -52.781 -9.43 1 96.88 4 ILE B N 1
ATOM 4558 C CA . ILE B 1 4 ? -3.826 -51.688 -8.703 1 96.88 4 ILE B CA 1
ATOM 4559 C C . ILE B 1 4 ? -4.809 -50.969 -9.625 1 96.88 4 ILE B C 1
ATOM 4561 O O . ILE B 1 4 ? -4.492 -50.688 -10.781 1 96.88 4 ILE B O 1
ATOM 4565 N N . GLU B 1 5 ? -5.992 -50.781 -9.18 1 97.88 5 GLU B N 1
ATOM 4566 C CA . GLU B 1 5 ? -7 -50.031 -9.922 1 97.88 5 GLU B CA 1
ATOM 4567 C C . GLU B 1 5 ? -7.227 -48.656 -9.297 1 97.88 5 GLU B C 1
ATOM 4569 O O . GLU B 1 5 ? -7.316 -48.531 -8.078 1 97.88 5 GLU B O 1
ATOM 4574 N N . THR B 1 6 ? -7.238 -47.625 -10.078 1 98.44 6 THR B N 1
ATOM 4575 C CA . THR B 1 6 ? -7.445 -46.25 -9.609 1 98.44 6 THR B CA 1
ATOM 4576 C C . THR B 1 6 ? -8.156 -45.438 -10.672 1 98.44 6 THR B C 1
ATOM 4578 O O . THR B 1 6 ? -8.375 -45.906 -11.789 1 98.44 6 THR B O 1
ATOM 4581 N N . ASP B 1 7 ? -8.68 -44.312 -10.312 1 98.62 7 ASP B N 1
ATOM 4582 C CA . ASP B 1 7 ? -9.273 -43.406 -11.297 1 98.62 7 ASP B CA 1
ATOM 4583 C C . ASP B 1 7 ? -8.195 -42.625 -12.062 1 98.62 7 ASP B C 1
ATOM 4585 O O . ASP B 1 7 ? -8.281 -42.5 -13.281 1 98.62 7 ASP B O 1
ATOM 4589 N N . VAL B 1 8 ? -7.203 -42.125 -11.32 1 98.88 8 VAL B N 1
ATOM 4590 C CA . VAL B 1 8 ? -6.172 -41.312 -11.953 1 98.88 8 VAL B CA 1
ATOM 4591 C C . VAL B 1 8 ? -4.793 -41.781 -11.508 1 98.88 8 VAL B C 1
ATOM 4593 O O . VAL B 1 8 ? -4.516 -41.875 -10.305 1 98.88 8 VAL B O 1
ATOM 4596 N N . LEU B 1 9 ? -3.904 -42.125 -12.43 1 98.88 9 LEU B N 1
ATOM 4597 C CA . LEU B 1 9 ? -2.49 -42.406 -12.188 1 98.88 9 LEU B CA 1
ATOM 4598 C C . LEU B 1 9 ? -1.658 -41.125 -12.383 1 98.88 9 LEU B C 1
ATOM 4600 O O . LEU B 1 9 ? -1.67 -40.531 -13.469 1 98.88 9 LEU B O 1
ATOM 4604 N N . VAL B 1 10 ? -1.047 -40.656 -11.32 1 98.88 10 VAL B N 1
ATOM 4605 C CA . VAL B 1 10 ? -0.149 -39.5 -11.414 1 98.88 10 VAL B CA 1
ATOM 4606 C C . VAL B 1 10 ? 1.302 -40 -11.391 1 98.88 10 VAL B C 1
ATOM 4608 O O . VAL B 1 10 ? 1.736 -40.625 -10.43 1 98.88 10 VAL B O 1
ATOM 4611 N N . VAL B 1 11 ? 2.023 -39.688 -12.453 1 98.75 11 VAL B N 1
ATOM 4612 C CA . VAL B 1 11 ? 3.43 -40.062 -12.531 1 98.75 11 VAL B CA 1
ATOM 4613 C C . VAL B 1 11 ? 4.309 -38.875 -12.156 1 98.75 11 VAL B C 1
ATOM 4615 O O . VAL B 1 11 ? 4.5 -37.969 -12.969 1 98.75 11 VAL B O 1
ATOM 4618 N N . GLY B 1 12 ? 4.938 -38.969 -11.055 1 97.88 12 GLY B N 1
ATOM 4619 C CA . GLY B 1 12 ? 5.688 -37.875 -10.469 1 97.88 12 GLY B CA 1
ATOM 4620 C C . GLY B 1 12 ? 5.023 -37.281 -9.234 1 97.88 12 GLY B C 1
ATOM 4621 O O . GLY B 1 12 ? 3.822 -37 -9.242 1 97.88 12 GLY B O 1
ATOM 4622 N N . ALA B 1 13 ? 5.812 -37.125 -8.164 1 97.06 13 ALA B N 1
ATOM 4623 C CA . ALA B 1 13 ? 5.277 -36.562 -6.918 1 97.06 13 ALA B CA 1
ATOM 4624 C C . ALA B 1 13 ? 6.082 -35.375 -6.457 1 97.06 13 ALA B C 1
ATOM 4626 O O . ALA B 1 13 ? 6.48 -35.281 -5.293 1 97.06 13 ALA B O 1
ATOM 4627 N N . GLY B 1 14 ? 6.371 -34.438 -7.363 1 96.25 14 GLY B N 1
ATOM 4628 C CA . GLY B 1 14 ? 6.816 -33.094 -7.027 1 96.25 14 GLY B CA 1
ATOM 4629 C C . GLY B 1 14 ? 5.672 -32.125 -6.75 1 96.25 14 GLY B C 1
ATOM 4630 O O . GLY B 1 14 ? 4.586 -32.562 -6.359 1 96.25 14 GLY B O 1
ATOM 4631 N N . VAL B 1 15 ? 5.898 -30.891 -6.957 1 96.44 15 VAL B N 1
ATOM 4632 C CA . VAL B 1 15 ? 4.902 -29.875 -6.637 1 96.44 15 VAL B CA 1
ATOM 4633 C C . VAL B 1 15 ? 3.631 -30.125 -7.441 1 96.44 15 VAL B C 1
ATOM 4635 O O . VAL B 1 15 ? 2.533 -30.156 -6.883 1 96.44 15 VAL B O 1
ATOM 4638 N N . VAL B 1 16 ? 3.744 -30.344 -8.711 1 97.25 16 VAL B N 1
ATOM 4639 C CA . VAL B 1 16 ? 2.578 -30.469 -9.578 1 97.25 16 VAL B CA 1
ATOM 4640 C C . VAL B 1 16 ? 1.854 -31.781 -9.281 1 97.25 16 VAL B C 1
ATOM 4642 O O . VAL B 1 16 ? 0.633 -31.797 -9.109 1 97.25 16 VAL B O 1
ATOM 4645 N N . GLY B 1 17 ? 2.607 -32.906 -9.18 1 98.38 17 GLY B N 1
ATOM 4646 C CA . GLY B 1 17 ? 1.98 -34.188 -8.883 1 98.38 17 GLY B CA 1
ATOM 4647 C C . GLY B 1 17 ? 1.272 -34.188 -7.543 1 98.38 17 GLY B C 1
ATOM 4648 O O . GLY B 1 17 ? 0.157 -34.719 -7.434 1 98.38 17 GLY B O 1
ATOM 4649 N N . LEU B 1 18 ? 1.917 -33.656 -6.555 1 98.62 18 LEU B N 1
ATOM 4650 C CA . LEU B 1 18 ? 1.321 -33.625 -5.227 1 98.62 18 LEU B CA 1
ATOM 4651 C C . LEU B 1 18 ? 0.111 -32.719 -5.195 1 98.62 18 LEU B C 1
ATOM 4653 O O . LEU B 1 18 ? -0.854 -32.969 -4.473 1 98.62 18 LEU B O 1
ATOM 4657 N N . SER B 1 19 ? 0.159 -31.625 -5.957 1 98.44 19 SER B N 1
ATOM 4658 C CA . SER B 1 19 ? -1.004 -30.75 -6.074 1 98.44 19 SER B CA 1
ATOM 4659 C C . SER B 1 19 ? -2.189 -31.484 -6.688 1 98.44 19 SER B C 1
ATOM 4661 O O . SER B 1 19 ? -3.307 -31.406 -6.172 1 98.44 19 SER B O 1
ATOM 4663 N N . PHE B 1 20 ? -1.928 -32.25 -7.766 1 98.56 20 PHE B N 1
ATOM 4664 C CA . PHE B 1 20 ? -2.975 -33.062 -8.375 1 98.56 20 PHE B CA 1
ATOM 4665 C C . PHE B 1 20 ? -3.537 -34.062 -7.375 1 98.56 20 PHE B C 1
ATOM 4667 O O . PHE B 1 20 ? -4.754 -34.156 -7.219 1 98.56 20 PHE B O 1
ATOM 4674 N N . ALA B 1 21 ? -2.59 -34.75 -6.715 1 98.75 21 ALA B N 1
ATOM 4675 C CA . ALA B 1 21 ? -3.012 -35.781 -5.766 1 98.75 21 ALA B CA 1
ATOM 4676 C C . ALA B 1 21 ? -3.908 -35.188 -4.684 1 98.75 21 ALA B C 1
ATOM 4678 O O . ALA B 1 21 ? -4.973 -35.719 -4.383 1 98.75 21 ALA B O 1
ATOM 4679 N N . ALA B 1 22 ? -3.51 -34.031 -4.145 1 98.38 22 ALA B N 1
ATOM 4680 C CA . ALA B 1 22 ? -4.254 -33.406 -3.059 1 98.38 22 ALA B CA 1
ATOM 4681 C C . ALA B 1 22 ? -5.617 -32.938 -3.541 1 98.38 22 ALA B C 1
ATOM 4683 O O . ALA B 1 22 ? -6.641 -33.188 -2.9 1 98.38 22 ALA B O 1
ATOM 4684 N N . MET B 1 23 ? -5.68 -32.281 -4.656 1 98.06 23 MET B N 1
ATOM 4685 C CA . MET B 1 23 ? -6.906 -31.625 -5.129 1 98.06 23 MET B CA 1
ATOM 4686 C C . MET B 1 23 ? -7.906 -32.656 -5.625 1 98.06 23 MET B C 1
ATOM 4688 O O . MET B 1 23 ? -9.102 -32.562 -5.363 1 98.06 23 MET B O 1
ATOM 4692 N N . LEU B 1 24 ? -7.43 -33.719 -6.312 1 98.19 24 LEU B N 1
ATOM 4693 C CA . LEU B 1 24 ? -8.312 -34.781 -6.781 1 98.19 24 LEU B CA 1
ATOM 4694 C C . LEU B 1 24 ? -8.852 -35.594 -5.613 1 98.19 24 LEU B C 1
ATOM 4696 O O . LEU B 1 24 ? -10.055 -35.844 -5.539 1 98.19 24 LEU B O 1
ATOM 4700 N N . ALA B 1 25 ? -7.914 -35.906 -4.703 1 98.31 25 ALA B N 1
ATOM 4701 C CA . ALA B 1 25 ? -8.352 -36.688 -3.543 1 98.31 25 ALA B CA 1
ATOM 4702 C C . ALA B 1 25 ? -9.367 -35.906 -2.713 1 98.31 25 ALA B C 1
ATOM 4704 O O . ALA B 1 25 ? -10.32 -36.469 -2.184 1 98.31 25 ALA B O 1
ATOM 4705 N N . SER B 1 26 ? -9.188 -34.656 -2.617 1 97.12 26 SER B N 1
ATOM 4706 C CA . SER B 1 26 ? -10.109 -33.781 -1.873 1 97.12 26 SER B CA 1
ATOM 4707 C C . SER B 1 26 ? -11.5 -33.812 -2.492 1 97.12 26 SER B C 1
ATOM 4709 O O . SER B 1 26 ? -12.484 -33.5 -1.82 1 97.12 26 SER B O 1
ATOM 4711 N N . GLN B 1 27 ? -11.57 -34.188 -3.764 1 96.38 27 GLN B N 1
ATOM 4712 C CA . GLN B 1 27 ? -12.859 -34.219 -4.461 1 96.38 27 GLN B CA 1
ATOM 4713 C C . GLN B 1 27 ? -13.391 -35.656 -4.555 1 96.38 27 GLN B C 1
ATOM 4715 O O . GLN B 1 27 ? -14.32 -35.906 -5.32 1 96.38 27 GLN B O 1
ATOM 4720 N N . GLY B 1 28 ? -12.758 -36.562 -3.877 1 96.69 28 GLY B N 1
ATOM 4721 C CA . GLY B 1 28 ? -13.25 -37.938 -3.777 1 96.69 28 GLY B CA 1
ATOM 4722 C C . GLY B 1 28 ? -12.789 -38.812 -4.922 1 96.69 28 GLY B C 1
ATOM 4723 O O . GLY B 1 28 ? -13.352 -39.906 -5.141 1 96.69 28 GLY B O 1
ATOM 4724 N N . VAL B 1 29 ? -11.82 -38.375 -5.66 1 98.19 29 VAL B N 1
ATOM 4725 C CA . VAL B 1 29 ? -11.273 -39.156 -6.762 1 98.19 29 VAL B CA 1
ATOM 4726 C C . VAL B 1 29 ? -10.172 -40.062 -6.238 1 98.19 29 VAL B C 1
ATOM 4728 O O . VAL B 1 29 ? -9.32 -39.656 -5.445 1 98.19 29 VAL B O 1
ATOM 4731 N N . ARG B 1 30 ? -10.219 -41.406 -6.598 1 98.25 30 ARG B N 1
ATOM 4732 C CA . ARG B 1 30 ? -9.141 -42.312 -6.234 1 98.25 30 ARG B CA 1
ATOM 4733 C C . ARG B 1 30 ? -7.867 -42 -7.016 1 98.25 30 ARG B C 1
ATOM 4735 O O . ARG B 1 30 ? -7.852 -42.094 -8.25 1 98.25 30 ARG B O 1
ATOM 4742 N N . VAL B 1 31 ? -6.781 -41.625 -6.316 1 98.88 31 VAL B N 1
ATOM 4743 C CA . VAL B 1 31 ? -5.539 -41.188 -6.949 1 98.88 31 VAL B CA 1
ATOM 4744 C C . VAL B 1 31 ? -4.398 -42.125 -6.523 1 98.88 31 VAL B C 1
ATOM 4746 O O . VAL B 1 31 ? -4.238 -42.406 -5.332 1 98.88 31 VAL B O 1
ATOM 4749 N N . PHE B 1 32 ? -3.695 -42.625 -7.469 1 98.75 32 PHE B N 1
ATOM 4750 C CA . PHE B 1 32 ? -2.447 -43.344 -7.262 1 98.75 32 PHE B CA 1
ATOM 4751 C C . PHE B 1 32 ? -1.274 -42.594 -7.879 1 98.75 32 PHE B C 1
ATOM 4753 O O . PHE B 1 32 ? -1.19 -42.469 -9.102 1 98.75 32 PHE B O 1
ATOM 4760 N N . ALA B 1 33 ? -0.429 -42.062 -6.988 1 98.75 33 ALA B N 1
ATOM 4761 C CA . ALA B 1 33 ? 0.728 -41.312 -7.457 1 98.75 33 ALA B CA 1
ATOM 4762 C C . ALA B 1 33 ? 2.027 -42.062 -7.168 1 98.75 33 ALA B C 1
ATOM 4764 O O . ALA B 1 33 ? 2.184 -42.656 -6.102 1 98.75 33 ALA B O 1
ATOM 4765 N N . ILE B 1 34 ? 2.934 -42 -8.141 1 98.56 34 ILE B N 1
ATOM 4766 C CA . ILE B 1 34 ? 4.215 -42.656 -7.949 1 98.56 34 ILE B CA 1
ATOM 4767 C C . ILE B 1 34 ? 5.355 -41.719 -8.266 1 98.56 34 ILE B C 1
ATOM 4769 O O . ILE B 1 34 ? 5.184 -40.781 -9.047 1 98.56 34 ILE B O 1
ATOM 4773 N N . ALA B 1 35 ? 6.426 -41.875 -7.656 1 97.81 35 ALA B N 1
ATOM 4774 C CA . ALA B 1 35 ? 7.656 -41.156 -7.949 1 97.81 35 ALA B CA 1
ATOM 4775 C C . ALA B 1 35 ? 8.875 -42.062 -7.832 1 97.81 35 ALA B C 1
ATOM 4777 O O . ALA B 1 35 ? 8.945 -42.906 -6.934 1 97.81 35 ALA B O 1
ATOM 4778 N N . LYS B 1 36 ? 9.766 -41.875 -8.68 1 96.06 36 LYS B N 1
ATOM 4779 C CA . LYS B 1 36 ? 10.93 -42.75 -8.695 1 96.06 36 LYS B CA 1
ATOM 4780 C C . LYS B 1 36 ? 11.906 -42.375 -7.578 1 96.06 36 LYS B C 1
ATOM 4782 O O . LYS B 1 36 ? 12.727 -43.188 -7.168 1 96.06 36 LYS B O 1
ATOM 4787 N N . HIS B 1 37 ? 11.844 -41.156 -7.109 1 94.31 37 HIS B N 1
ATOM 4788 C CA . HIS B 1 37 ? 12.711 -40.75 -6.02 1 94.31 37 HIS B CA 1
ATOM 4789 C C . HIS B 1 37 ? 12.195 -41.219 -4.672 1 94.31 37 HIS B C 1
ATOM 4791 O O . HIS B 1 37 ? 11.023 -41.594 -4.551 1 94.31 37 HIS B O 1
ATOM 4797 N N . SER B 1 38 ? 13.008 -41.188 -3.656 1 94.62 38 SER B N 1
ATOM 4798 C CA . SER B 1 38 ? 12.703 -41.812 -2.377 1 94.62 38 SER B CA 1
ATOM 4799 C C . SER B 1 38 ? 11.82 -40.906 -1.513 1 94.62 38 SER B C 1
ATOM 4801 O O . SER B 1 38 ? 11.281 -41.344 -0.494 1 94.62 38 SER B O 1
ATOM 4803 N N . GLY B 1 39 ? 11.641 -39.719 -1.892 1 95.44 39 GLY B N 1
ATOM 4804 C CA . GLY B 1 39 ? 10.828 -38.781 -1.132 1 95.44 39 GLY B CA 1
ATOM 4805 C C . GLY B 1 39 ? 10.68 -37.438 -1.816 1 95.44 39 GLY B C 1
ATOM 4806 O O . GLY B 1 39 ? 10.914 -37.312 -3.02 1 95.44 39 GLY B O 1
ATOM 4807 N N . THR B 1 40 ? 10.188 -36.5 -1.02 1 95.44 40 THR B N 1
ATOM 4808 C CA . THR B 1 40 ? 10.031 -35.156 -1.541 1 95.44 40 THR B CA 1
ATOM 4809 C C . THR B 1 40 ? 11.398 -34.5 -1.806 1 95.44 40 THR B C 1
ATOM 4811 O O . THR B 1 40 ? 12.43 -35.062 -1.439 1 95.44 40 THR B O 1
ATOM 4814 N N . SER B 1 41 ? 11.344 -33.375 -2.453 1 92.38 41 SER B N 1
ATOM 4815 C CA . SER B 1 41 ? 12.578 -32.719 -2.883 1 92.38 41 SER B CA 1
ATOM 4816 C C . SER B 1 41 ? 13.539 -32.531 -1.713 1 92.38 41 SER B C 1
ATOM 4818 O O . SER B 1 41 ? 13.148 -31.984 -0.67 1 92.38 41 SER B O 1
ATOM 4820 N N . PRO B 1 42 ? 14.766 -32.844 -1.892 1 90.75 42 PRO B N 1
ATOM 4821 C CA . PRO B 1 42 ? 15.75 -32.656 -0.825 1 90.75 42 PRO B CA 1
ATOM 4822 C C . PRO B 1 42 ? 16.422 -31.281 -0.87 1 90.75 42 PRO B C 1
ATOM 4824 O O . PRO B 1 42 ? 17.219 -30.953 0.01 1 90.75 42 PRO B O 1
ATOM 4827 N N . SER B 1 43 ? 16.156 -30.562 -1.893 1 90.69 43 SER B N 1
ATOM 4828 C CA . SER B 1 43 ? 16.828 -29.281 -2.08 1 90.69 43 SER B CA 1
ATOM 4829 C C . SER B 1 43 ? 15.82 -28.172 -2.381 1 90.69 43 SER B C 1
ATOM 4831 O O . SER B 1 43 ? 14.688 -28.453 -2.787 1 90.69 43 SER B O 1
ATOM 4833 N N . PRO B 1 44 ? 16.203 -26.953 -2.115 1 91.44 44 PRO B N 1
ATOM 4834 C CA . PRO B 1 44 ? 15.297 -25.812 -2.266 1 91.44 44 PRO B CA 1
ATOM 4835 C C . PRO B 1 44 ? 15.328 -25.203 -3.67 1 91.44 44 PRO B C 1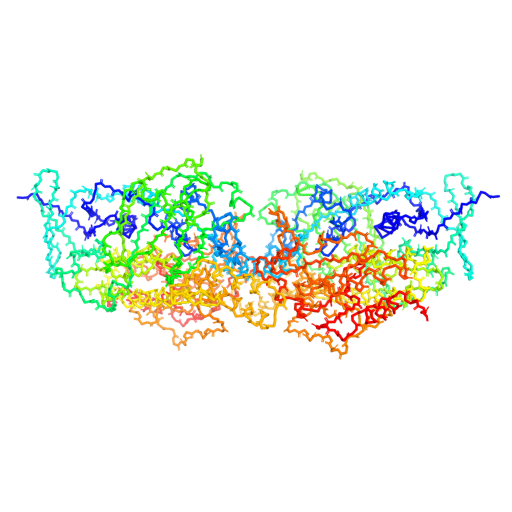
ATOM 4837 O O . PRO B 1 44 ? 15.648 -24.031 -3.838 1 91.44 44 PRO B O 1
ATOM 4840 N N . ARG B 1 45 ? 14.844 -25.797 -4.656 1 85.5 45 ARG B N 1
ATOM 4841 C CA . ARG B 1 45 ? 14.93 -25.344 -6.043 1 85.5 45 ARG B CA 1
ATOM 4842 C C . ARG B 1 45 ? 13.977 -24.188 -6.305 1 85.5 45 ARG B C 1
ATOM 4844 O O . ARG B 1 45 ? 14.406 -23.062 -6.523 1 85.5 45 ARG B O 1
ATOM 4851 N N . ALA B 1 46 ? 12.711 -24.375 -6.246 1 86.75 46 ALA B N 1
ATOM 4852 C CA . ALA B 1 46 ? 11.711 -23.312 -6.355 1 86.75 46 ALA B CA 1
ATOM 4853 C C . ALA B 1 46 ? 11.422 -22.688 -4.996 1 86.75 46 ALA B C 1
ATOM 4855 O O . ALA B 1 46 ? 11.531 -23.359 -3.965 1 86.75 46 ALA B O 1
ATOM 4856 N N . HIS B 1 47 ? 11.141 -21.281 -5.094 1 90.75 47 HIS B N 1
ATOM 4857 C CA . HIS B 1 47 ? 10.977 -20.719 -3.752 1 90.75 47 HIS B CA 1
ATOM 4858 C C . HIS B 1 47 ? 9.969 -19.578 -3.742 1 90.75 47 HIS B C 1
ATOM 4860 O O . HIS B 1 47 ? 9.438 -19.219 -2.688 1 90.75 47 HIS B O 1
ATOM 4866 N N . VAL B 1 48 ? 9.641 -18.984 -4.871 1 94.56 48 VAL B N 1
ATOM 4867 C CA . VAL B 1 48 ? 8.711 -17.875 -4.887 1 94.56 48 VAL B CA 1
ATOM 4868 C C . VAL B 1 48 ? 7.293 -18.375 -5.137 1 94.56 48 VAL B C 1
ATOM 4870 O O . VAL B 1 48 ? 7.035 -19.047 -6.141 1 94.56 48 VAL B O 1
ATOM 4873 N N . THR B 1 49 ? 6.43 -18.094 -4.25 1 96.44 49 THR B N 1
ATOM 4874 C CA . THR B 1 49 ? 5.012 -18.391 -4.387 1 96.44 49 THR B CA 1
ATOM 4875 C C . THR B 1 49 ? 4.199 -17.109 -4.527 1 96.44 49 THR B C 1
ATOM 4877 O O . THR B 1 49 ? 4.129 -16.312 -3.592 1 96.44 49 THR B O 1
ATOM 4880 N N . ASN B 1 50 ? 3.639 -16.938 -5.699 1 96.31 50 ASN B N 1
ATOM 4881 C CA . ASN B 1 50 ? 2.957 -15.672 -5.969 1 96.31 50 ASN B CA 1
ATOM 4882 C C . ASN B 1 50 ? 1.565 -15.641 -5.344 1 96.31 50 ASN B C 1
ATOM 4884 O O . ASN B 1 50 ? 1.154 -16.594 -4.688 1 96.31 50 ASN B O 1
ATOM 4888 N N . GLN B 1 51 ? 0.833 -14.578 -5.492 1 97.31 51 GLN B N 1
ATOM 4889 C CA . GLN B 1 51 ? -0.451 -14.375 -4.832 1 97.31 51 GLN B CA 1
ATOM 4890 C C . GLN B 1 51 ? -1.488 -15.383 -5.316 1 97.31 51 GLN B C 1
ATOM 4892 O O . GLN B 1 51 ? -2.268 -15.914 -4.523 1 97.31 51 GLN B O 1
ATOM 4897 N N . ARG B 1 52 ? -1.52 -15.641 -6.609 1 97.31 52 ARG B N 1
ATOM 4898 C CA . ARG B 1 52 ? -2.504 -16.562 -7.168 1 97.31 52 ARG B CA 1
ATOM 4899 C C . ARG B 1 52 ? -2.361 -17.953 -6.559 1 97.31 52 ARG B C 1
ATOM 4901 O O . ARG B 1 52 ? -3.355 -18.578 -6.184 1 97.31 52 ARG B O 1
ATOM 4908 N N . THR B 1 53 ? -1.165 -18.391 -6.457 1 97.69 53 THR B N 1
ATOM 4909 C CA . THR B 1 53 ? -0.914 -19.703 -5.871 1 97.69 53 THR B CA 1
ATOM 4910 C C . THR B 1 53 ? -1.256 -19.703 -4.383 1 97.69 53 THR B C 1
ATOM 4912 O O . THR B 1 53 ? -1.829 -20.672 -3.871 1 97.69 53 THR B O 1
ATOM 4915 N N . MET B 1 54 ? -0.963 -18.656 -3.717 1 98.19 54 MET B N 1
ATOM 4916 C CA . MET B 1 54 ? -1.325 -18.547 -2.307 1 98.19 54 MET B CA 1
ATOM 4917 C C . MET B 1 54 ? -2.838 -18.609 -2.127 1 98.19 54 MET B C 1
ATOM 4919 O O . MET B 1 54 ? -3.332 -19.156 -1.14 1 98.19 54 MET B O 1
ATOM 4923 N N . GLU B 1 55 ? -3.582 -18.031 -3.045 1 97.75 55 GLU B N 1
ATOM 4924 C CA . GLU B 1 55 ? -5.039 -18.125 -3.004 1 97.75 55 GLU B CA 1
ATOM 4925 C C . GLU B 1 55 ? -5.496 -19.578 -3.064 1 97.75 55 GLU B C 1
ATOM 4927 O O . GLU B 1 55 ? -6.434 -19.969 -2.361 1 97.75 55 GLU B O 1
ATOM 4932 N N . ILE B 1 56 ? -4.863 -20.328 -3.938 1 97.56 56 ILE B N 1
ATOM 4933 C CA . ILE B 1 56 ? -5.207 -21.734 -4.082 1 97.56 56 ILE B CA 1
ATOM 4934 C C . ILE B 1 56 ? -4.898 -22.484 -2.783 1 97.56 56 ILE B C 1
ATOM 4936 O O . ILE B 1 56 ? -5.723 -23.266 -2.297 1 97.56 56 ILE B O 1
ATOM 4940 N N . PHE B 1 57 ? -3.723 -22.219 -2.213 1 98.12 57 PHE B N 1
ATOM 4941 C CA . PHE B 1 57 ? -3.363 -22.828 -0.94 1 98.12 57 PHE B CA 1
ATOM 4942 C C . PHE B 1 57 ? -4.34 -22.422 0.155 1 98.12 57 PHE B C 1
ATOM 4944 O O . PHE B 1 57 ? -4.695 -23.234 1.013 1 98.12 57 PHE B O 1
ATOM 4951 N N . ARG B 1 58 ? -4.707 -21.188 0.081 1 97.5 58 ARG B N 1
ATOM 4952 C CA . ARG B 1 58 ? -5.711 -20.688 1.018 1 97.5 58 ARG B CA 1
ATOM 4953 C C . ARG B 1 58 ? -7.008 -21.484 0.908 1 97.5 58 ARG B C 1
ATOM 4955 O O . ARG B 1 58 ? -7.547 -21.938 1.916 1 97.5 58 ARG B O 1
ATOM 4962 N N . GLU B 1 59 ? -7.48 -21.688 -0.276 1 96.5 59 GLU B N 1
ATOM 4963 C CA . GLU B 1 59 ? -8.688 -22.469 -0.515 1 96.5 59 GLU B CA 1
ATOM 4964 C C . GLU B 1 59 ? -8.531 -23.906 0.003 1 96.5 59 GLU B C 1
ATOM 4966 O O . GLU B 1 59 ? -9.477 -24.484 0.545 1 96.5 59 GLU B O 1
ATOM 4971 N N . MET B 1 60 ? -7.359 -24.469 -0.101 1 96.31 60 MET B N 1
ATOM 4972 C CA . MET B 1 60 ? -7.086 -25.844 0.283 1 96.31 60 MET B CA 1
ATOM 4973 C C . MET B 1 60 ? -6.855 -25.953 1.786 1 96.31 60 MET B C 1
ATOM 4975 O O . MET B 1 60 ? -6.641 -27.047 2.307 1 96.31 60 MET B O 1
ATOM 4979 N N . GLY B 1 61 ? -6.793 -24.797 2.527 1 96.44 61 GLY B N 1
ATOM 4980 C CA . GLY B 1 61 ? -6.52 -24.781 3.955 1 96.44 61 GLY B CA 1
ATOM 4981 C C . GLY B 1 61 ? -5.043 -24.922 4.281 1 96.44 61 GLY B C 1
ATOM 4982 O O . GLY B 1 61 ? -4.68 -25.375 5.367 1 96.44 61 GLY B O 1
ATOM 4983 N N . LEU B 1 62 ? -4.188 -24.547 3.357 1 98 62 LEU B N 1
ATOM 4984 C CA . LEU B 1 62 ? -2.752 -24.766 3.521 1 98 62 LEU B CA 1
ATOM 4985 C C . LEU B 1 62 ? -2.025 -23.438 3.732 1 98 62 LEU B C 1
ATOM 4987 O O . LEU B 1 62 ? -0.823 -23.422 4.004 1 98 62 LEU B O 1
ATOM 4991 N N . GLU B 1 63 ? -2.697 -22.281 3.58 1 97.94 63 GLU B N 1
ATOM 4992 C CA . GLU B 1 63 ? -2.057 -20.969 3.582 1 97.94 63 GLU B CA 1
ATOM 4993 C C . GLU B 1 63 ? -1.188 -20.781 4.824 1 97.94 63 GLU B C 1
ATOM 4995 O O . GLU B 1 63 ? -0.019 -20.406 4.719 1 97.94 63 GLU B O 1
ATOM 5000 N N . GLN B 1 64 ? -1.723 -21.109 6.008 1 98.19 64 GLN B N 1
ATOM 5001 C CA . GLN B 1 64 ? -1 -20.875 7.254 1 98.19 64 GLN B CA 1
ATOM 5002 C C . GLN B 1 64 ? 0.251 -21.75 7.332 1 98.19 64 GLN B C 1
ATOM 5004 O O . GLN B 1 64 ? 1.301 -21.297 7.797 1 98.19 64 GLN B O 1
ATOM 5009 N N . ARG B 1 65 ? 0.13 -22.969 6.914 1 98.25 65 ARG B N 1
ATOM 5010 C CA . ARG B 1 65 ? 1.287 -23.859 6.922 1 98.25 65 ARG B CA 1
ATOM 5011 C C . ARG B 1 65 ? 2.387 -23.328 6.008 1 98.25 65 ARG B C 1
ATOM 5013 O O . ARG B 1 65 ? 3.57 -23.391 6.352 1 98.25 65 ARG B O 1
ATOM 5020 N N . VAL B 1 66 ? 1.98 -22.844 4.859 1 98.19 66 VAL B N 1
ATOM 5021 C CA . VAL B 1 66 ? 2.943 -22.297 3.906 1 98.19 66 VAL B CA 1
ATOM 5022 C C . VAL B 1 66 ? 3.605 -21.047 4.496 1 98.19 66 VAL B C 1
ATOM 5024 O O . VAL B 1 66 ? 4.824 -20.875 4.387 1 98.19 66 VAL B O 1
ATOM 5027 N N . LYS B 1 67 ? 2.844 -20.188 5.188 1 98 67 LYS B N 1
ATOM 5028 C CA . LYS B 1 67 ? 3.355 -18.969 5.801 1 98 67 LYS B CA 1
ATOM 5029 C C . LYS B 1 67 ? 4.363 -19.281 6.902 1 98 67 LYS B C 1
ATOM 5031 O O . LYS B 1 67 ? 5.406 -18.641 7.004 1 98 67 LYS B O 1
ATOM 5036 N N . VAL B 1 68 ? 4.082 -20.266 7.641 1 97.81 68 VAL B N 1
ATOM 5037 C CA . VAL B 1 68 ? 4.941 -20.641 8.758 1 97.81 68 VAL B CA 1
ATOM 5038 C C . VAL B 1 68 ? 6.262 -21.203 8.227 1 97.81 68 VAL B C 1
ATOM 5040 O O . VAL B 1 68 ? 7.324 -20.969 8.805 1 97.81 68 VAL B O 1
ATOM 5043 N N . ALA B 1 69 ? 6.16 -21.875 7.109 1 97.25 69 ALA B N 1
ATOM 5044 C CA . ALA B 1 69 ? 7.324 -22.562 6.551 1 97.25 69 ALA B CA 1
ATOM 5045 C C . ALA B 1 69 ? 8.211 -21.594 5.785 1 97.25 69 ALA B C 1
ATOM 5047 O O . ALA B 1 69 ? 9.367 -21.906 5.469 1 97.25 69 ALA B O 1
ATOM 5048 N N . GLY B 1 70 ? 7.66 -20.453 5.48 1 96.62 70 GLY B N 1
ATOM 5049 C CA . GLY B 1 70 ? 8.391 -19.578 4.578 1 96.62 70 GLY B CA 1
ATOM 5050 C C . GLY B 1 70 ? 8.586 -18.188 5.129 1 96.62 70 GLY B C 1
ATOM 5051 O O . GLY B 1 70 ? 8.461 -17.969 6.336 1 96.62 70 GLY B O 1
ATOM 5052 N N . THR B 1 71 ? 9.094 -17.25 4.23 1 96.94 71 THR B N 1
ATOM 5053 C CA . THR B 1 71 ? 9.312 -15.844 4.523 1 96.94 71 THR B CA 1
ATOM 5054 C C . THR B 1 71 ? 8.414 -14.961 3.658 1 96.94 71 THR B C 1
ATOM 5056 O O . THR B 1 71 ? 8.297 -15.188 2.449 1 96.94 71 THR B O 1
ATOM 5059 N N . CYS B 1 72 ? 7.738 -14 4.332 1 96.69 72 CYS B N 1
ATOM 5060 C CA . CYS B 1 72 ? 6.934 -13.062 3.561 1 96.69 72 CYS B CA 1
ATOM 5061 C C . CYS B 1 72 ? 7.809 -12.227 2.631 1 96.69 72 CYS B C 1
ATOM 5063 O O . CYS B 1 72 ? 8.727 -11.539 3.082 1 96.69 72 CYS B O 1
ATOM 5065 N N . LEU B 1 73 ? 7.527 -12.25 1.398 1 96 73 LEU B N 1
ATOM 5066 C CA . LEU B 1 73 ? 8.406 -11.617 0.418 1 96 73 LEU B CA 1
ATOM 5067 C C . LEU B 1 73 ? 8.32 -10.094 0.518 1 96 73 LEU B C 1
ATOM 5069 O O . LEU B 1 73 ? 9.297 -9.398 0.217 1 96 73 LEU B O 1
ATOM 5073 N N . ALA B 1 74 ? 7.207 -9.594 0.979 1 92.44 74 ALA B N 1
ATOM 5074 C CA . ALA B 1 74 ? 7.086 -8.148 1.149 1 92.44 74 ALA B CA 1
ATOM 5075 C C . ALA B 1 74 ? 8.109 -7.625 2.156 1 92.44 74 ALA B C 1
ATOM 5077 O O . ALA B 1 74 ? 8.555 -6.48 2.062 1 92.44 74 ALA B O 1
ATOM 5078 N N . ASP B 1 75 ? 8.633 -8.445 3.055 1 92.62 75 ASP B N 1
ATOM 5079 C CA . ASP B 1 75 ? 9.578 -8.062 4.102 1 92.62 75 ASP B CA 1
ATOM 5080 C C . ASP B 1 75 ? 11.016 -8.094 3.582 1 92.62 75 ASP B C 1
ATOM 5082 O O . ASP B 1 75 ? 11.914 -7.504 4.188 1 92.62 75 ASP B O 1
ATOM 5086 N N . VAL B 1 76 ? 11.227 -8.852 2.568 1 93.94 76 VAL B N 1
ATOM 5087 C CA . VAL B 1 76 ? 12.547 -8.984 1.961 1 93.94 76 VAL B CA 1
ATOM 5088 C C . VAL B 1 76 ? 12.461 -8.68 0.466 1 93.94 76 VAL B C 1
ATOM 5090 O O . VAL B 1 76 ? 13.133 -9.328 -0.344 1 93.94 76 VAL B O 1
ATOM 5093 N N . GLY B 1 77 ? 11.617 -7.855 0.117 1 85.19 77 GLY B N 1
ATOM 5094 C CA . GLY B 1 77 ? 11.117 -7.711 -1.242 1 85.19 77 GLY B CA 1
ATOM 5095 C C . GLY B 1 77 ? 11.984 -6.812 -2.102 1 85.19 77 GLY B C 1
ATOM 5096 O O . GLY B 1 77 ? 11.477 -5.965 -2.836 1 85.19 77 GLY B O 1
ATOM 5097 N N . SER B 1 78 ? 13.336 -6.996 -2.041 1 93.69 78 SER B N 1
ATOM 5098 C CA . SER B 1 78 ? 14.219 -6.266 -2.939 1 93.69 78 SER B CA 1
ATOM 5099 C C . SER B 1 78 ? 15.172 -7.211 -3.668 1 93.69 78 SER B C 1
ATOM 5101 O O . SER B 1 78 ? 15.281 -8.383 -3.311 1 93.69 78 SER B O 1
ATOM 5103 N N . LEU B 1 79 ? 15.672 -6.785 -4.719 1 96.06 79 LEU B N 1
ATOM 5104 C CA . LEU B 1 79 ? 16.844 -7.355 -5.371 1 96.06 79 LEU B CA 1
ATOM 5105 C C . LEU B 1 79 ? 18.031 -6.395 -5.297 1 96.06 79 LEU B C 1
ATOM 5107 O O . LEU B 1 79 ? 17.906 -5.223 -5.672 1 96.06 79 LEU B O 1
ATOM 5111 N N . VAL B 1 80 ? 19.094 -6.891 -4.727 1 97.19 80 VAL B N 1
ATOM 5112 C CA . VAL B 1 80 ? 20.281 -6.07 -4.555 1 97.19 80 VAL B CA 1
ATOM 5113 C C . VAL B 1 80 ? 21.344 -6.461 -5.59 1 97.19 80 VAL B C 1
ATOM 5115 O O . VAL B 1 80 ? 21.609 -7.648 -5.781 1 97.19 80 VAL B O 1
ATOM 5118 N N . MET B 1 81 ? 21.891 -5.535 -6.262 1 96.25 81 MET B N 1
ATOM 5119 C CA . MET B 1 81 ? 22.984 -5.727 -7.207 1 96.25 81 MET B CA 1
ATOM 5120 C C . MET B 1 81 ? 24.281 -5.141 -6.664 1 96.25 81 MET B C 1
ATOM 5122 O O . MET B 1 81 ? 24.328 -3.977 -6.266 1 96.25 81 MET B O 1
ATOM 5126 N N . ALA B 1 82 ? 25.281 -5.91 -6.652 1 96.44 82 ALA B N 1
ATOM 5127 C CA . ALA B 1 82 ? 26.562 -5.473 -6.094 1 96.44 82 ALA B CA 1
ATOM 5128 C C . ALA B 1 82 ? 27.719 -6.219 -6.746 1 96.44 82 ALA B C 1
ATOM 5130 O O . ALA B 1 82 ? 27.516 -7.223 -7.43 1 96.44 82 ALA B O 1
ATOM 5131 N N . THR B 1 83 ? 28.938 -5.695 -6.586 1 94.94 83 THR B N 1
ATOM 5132 C CA . THR B 1 83 ? 30.125 -6.43 -7.016 1 94.94 83 THR B CA 1
ATOM 5133 C C . THR B 1 83 ? 30.406 -7.598 -6.074 1 94.94 83 THR B C 1
ATOM 5135 O O . THR B 1 83 ? 30.969 -8.617 -6.492 1 94.94 83 THR B O 1
ATOM 5138 N N . SER B 1 84 ? 30.109 -7.512 -4.895 1 96 84 SER B N 1
ATOM 5139 C CA . SER B 1 84 ? 30.078 -8.5 -3.826 1 96 84 SER B CA 1
ATOM 5140 C C . SER B 1 84 ? 29.312 -7.988 -2.615 1 96 84 SER B C 1
ATOM 5142 O O . SER B 1 84 ? 28.859 -6.844 -2.6 1 96 84 SER B O 1
ATOM 5144 N N . LEU B 1 85 ? 29.109 -8.805 -1.532 1 97.31 85 LEU B N 1
ATOM 5145 C CA . LEU B 1 85 ? 28.391 -8.367 -0.338 1 97.31 85 LEU B CA 1
ATOM 5146 C C . LEU B 1 85 ? 29.234 -7.379 0.461 1 97.31 85 LEU B C 1
ATOM 5148 O O . LEU B 1 85 ? 28.703 -6.586 1.238 1 97.31 85 LEU B O 1
ATOM 5152 N N . THR B 1 86 ? 30.547 -7.418 0.255 1 96.19 86 THR B N 1
ATOM 5153 C CA . THR B 1 86 ? 31.438 -6.508 0.958 1 96.19 86 THR B CA 1
ATOM 5154 C C . THR B 1 86 ? 31.969 -5.434 0.015 1 96.19 86 THR B C 1
ATOM 5156 O O . THR B 1 86 ? 32.781 -4.59 0.417 1 96.19 86 THR B O 1
ATOM 5159 N N . GLY B 1 87 ? 31.594 -5.547 -1.25 1 94.5 87 GLY B N 1
ATOM 5160 C CA . GLY B 1 87 ? 32.031 -4.582 -2.246 1 94.5 87 GLY B CA 1
ATOM 5161 C C . GLY B 1 87 ? 31.016 -3.49 -2.51 1 94.5 87 GLY B C 1
ATOM 5162 O O . GLY B 1 87 ? 30.25 -3.119 -1.616 1 94.5 87 GLY B O 1
ATOM 5163 N N . MET B 1 88 ? 31.031 -2.971 -3.727 1 94 88 MET B N 1
ATOM 5164 C CA . MET B 1 88 ? 30.188 -1.829 -4.094 1 94 88 MET B CA 1
ATOM 5165 C C . MET B 1 88 ? 28.766 -2.275 -4.414 1 94 88 MET B C 1
ATOM 5167 O O . MET B 1 88 ? 28.562 -3.18 -5.227 1 94 88 MET B O 1
ATOM 5171 N N . GLU B 1 89 ? 27.797 -1.73 -3.748 1 95.75 89 GLU B N 1
ATOM 5172 C CA . GLU B 1 89 ? 26.422 -1.875 -4.215 1 95.75 89 GLU B CA 1
ATOM 5173 C C . GLU B 1 89 ? 26.156 -1.019 -5.453 1 95.75 89 GLU B C 1
ATOM 5175 O O . GLU B 1 89 ? 26.422 0.188 -5.441 1 95.75 89 GLU B O 1
ATOM 5180 N N . ILE B 1 90 ? 25.688 -1.634 -6.508 1 95.25 90 ILE B N 1
ATOM 5181 C CA . ILE B 1 90 ? 25.438 -0.979 -7.789 1 95.25 90 ILE B CA 1
ATOM 5182 C C . ILE B 1 90 ? 24.047 -0.354 -7.785 1 95.25 90 ILE B C 1
ATOM 5184 O O . ILE B 1 90 ? 23.859 0.771 -8.25 1 95.25 90 ILE B O 1
ATOM 5188 N N . GLY B 1 91 ? 23.125 -1.04 -7.293 1 94.69 91 GLY B N 1
ATOM 5189 C CA . GLY B 1 91 ? 21.75 -0.593 -7.207 1 94.69 91 GLY B CA 1
ATOM 5190 C C . GLY B 1 91 ? 20.812 -1.628 -6.598 1 94.69 91 GLY B C 1
ATOM 5191 O O . GLY B 1 91 ? 21.266 -2.713 -6.211 1 94.69 91 GLY B O 1
ATOM 5192 N N . ARG B 1 92 ? 19.641 -1.21 -6.449 1 95.81 92 ARG B N 1
ATOM 5193 C CA . ARG B 1 92 ? 18.594 -2.039 -5.863 1 95.81 92 ARG B CA 1
ATOM 5194 C C . ARG B 1 92 ? 17.219 -1.653 -6.402 1 95.81 92 ARG B C 1
ATOM 5196 O O . ARG B 1 92 ? 17.031 -0.528 -6.867 1 95.81 92 ARG B O 1
ATOM 5203 N N . TYR B 1 93 ? 16.312 -2.527 -6.527 1 95.06 93 TYR B N 1
ATOM 5204 C CA . TYR B 1 93 ? 14.914 -2.191 -6.801 1 95.06 93 TYR B CA 1
ATOM 5205 C C . TYR B 1 93 ? 13.969 -3.096 -6.016 1 95.06 93 TYR B C 1
ATOM 5207 O O . TYR B 1 93 ? 14.352 -4.188 -5.59 1 95.06 93 TYR B O 1
ATOM 5215 N N . SER B 1 94 ? 12.766 -2.605 -5.723 1 94.81 94 SER B N 1
ATOM 5216 C CA . SER B 1 94 ? 11.781 -3.33 -4.922 1 94.81 94 SER B CA 1
ATOM 5217 C C . SER B 1 94 ? 11.078 -4.402 -5.746 1 94.81 94 SER B C 1
ATOM 5219 O O . SER B 1 94 ? 10.789 -4.191 -6.926 1 94.81 94 SER B O 1
ATOM 5221 N N . CYS B 1 95 ? 10.852 -5.516 -5.039 1 94.19 95 CYS B N 1
ATOM 5222 C CA . CYS B 1 95 ? 10.266 -6.68 -5.691 1 94.19 95 CYS B CA 1
ATOM 5223 C C . CYS B 1 95 ? 9.055 -7.18 -4.918 1 94.19 95 CYS B C 1
ATOM 5225 O O . CYS B 1 95 ? 8.859 -6.82 -3.758 1 94.19 95 CYS B O 1
ATOM 5227 N N . TYR B 1 96 ? 8.172 -7.914 -5.605 1 94.31 96 TYR B N 1
ATOM 5228 C CA . TYR B 1 96 ? 7.168 -8.812 -5.051 1 94.31 96 TYR B CA 1
ATOM 5229 C C . TYR B 1 96 ? 6.148 -8.039 -4.219 1 94.31 96 TYR B C 1
ATOM 5231 O O . TYR B 1 96 ? 5.695 -8.523 -3.178 1 94.31 96 TYR B O 1
ATOM 5239 N N . GLY B 1 97 ? 5.93 -6.789 -4.562 1 91.5 97 GLY B N 1
ATOM 5240 C CA . GLY B 1 97 ? 4.879 -6.016 -3.924 1 91.5 97 GLY B CA 1
ATOM 5241 C C . GLY B 1 97 ? 5.328 -5.34 -2.643 1 91.5 97 GLY B C 1
ATOM 5242 O O . GLY B 1 97 ? 4.508 -4.832 -1.878 1 91.5 97 GLY B O 1
ATOM 5243 N N . GLY B 1 98 ? 6.598 -5.344 -2.391 1 91.25 98 GLY B N 1
ATOM 5244 C CA . GLY B 1 98 ? 7.109 -4.77 -1.157 1 91.25 98 GLY B CA 1
ATOM 5245 C C . GLY B 1 98 ? 7.488 -3.307 -1.294 1 91.25 98 GLY B C 1
ATOM 5246 O O . GLY B 1 98 ? 7.695 -2.617 -0.292 1 91.25 98 GLY B O 1
ATOM 5247 N N . GLY B 1 99 ? 7.551 -2.797 -2.51 1 94.06 99 GLY B N 1
ATOM 5248 C CA . GLY B 1 99 ? 7.957 -1.417 -2.73 1 94.06 99 GLY B CA 1
ATOM 5249 C C . GLY B 1 99 ? 6.793 -0.443 -2.713 1 94.06 99 GLY B C 1
ATOM 5250 O O . GLY B 1 99 ? 5.672 -0.801 -3.072 1 94.06 99 GLY B O 1
ATOM 5251 N N . ASP B 1 100 ? 7.047 0.771 -2.363 1 94.81 100 ASP B N 1
ATOM 5252 C CA . ASP B 1 100 ? 6.035 1.818 -2.258 1 94.81 100 ASP B CA 1
ATOM 5253 C C . ASP B 1 100 ? 5.266 1.974 -3.566 1 94.81 100 ASP B C 1
ATOM 5255 O O . ASP B 1 100 ? 4.07 2.281 -3.561 1 94.81 100 ASP B O 1
ATOM 5259 N N . HIS B 1 101 ? 5.855 1.724 -4.68 1 94.06 101 HIS B N 1
ATOM 5260 C CA . HIS B 1 101 ? 5.242 1.999 -5.977 1 94.06 101 HIS B CA 1
ATOM 5261 C C . HIS B 1 101 ? 4.277 0.889 -6.375 1 94.06 101 HIS B C 1
ATOM 5263 O O . HIS B 1 101 ? 3.562 1.013 -7.375 1 94.06 101 HIS B O 1
ATOM 5269 N N . GLN B 1 102 ? 4.191 -0.143 -5.602 1 94.81 102 GLN B N 1
ATOM 5270 C CA . GLN B 1 102 ? 3.387 -1.285 -6.027 1 94.81 102 GLN B CA 1
ATOM 5271 C C . GLN B 1 102 ? 2.357 -1.657 -4.965 1 94.81 102 GLN B C 1
ATOM 5273 O O . GLN B 1 102 ? 1.529 -2.545 -5.18 1 94.81 102 GLN B O 1
ATOM 5278 N N . LEU B 1 103 ? 2.254 -1.038 -3.873 1 96.75 103 LEU B N 1
ATOM 5279 C CA . LEU B 1 103 ? 1.45 -1.448 -2.727 1 96.75 103 LEU B CA 1
ATOM 5280 C C . LEU B 1 103 ? -0.024 -1.546 -3.104 1 96.75 103 LEU B C 1
ATOM 5282 O O . LEU B 1 103 ? -0.687 -2.535 -2.783 1 96.75 103 LEU B O 1
ATOM 5286 N N . THR B 1 104 ? -0.528 -0.587 -3.797 1 97.5 104 THR B N 1
ATOM 5287 C CA . THR B 1 104 ? -1.94 -0.546 -4.16 1 97.5 104 THR B CA 1
ATOM 5288 C C . THR B 1 104 ? -2.281 -1.671 -5.137 1 97.5 104 THR B C 1
ATOM 5290 O O . THR B 1 104 ? -3.273 -2.377 -4.953 1 97.5 104 THR B O 1
ATOM 5293 N N . ASP B 1 105 ? -1.454 -1.863 -6.125 1 97.38 105 ASP B N 1
ATOM 5294 C CA . ASP B 1 105 ? -1.729 -2.857 -7.16 1 97.38 105 ASP B CA 1
ATOM 5295 C C . ASP B 1 105 ? -1.777 -4.266 -6.57 1 97.38 105 ASP B C 1
ATOM 5297 O O . ASP B 1 105 ? -2.688 -5.039 -6.871 1 97.38 105 ASP B O 1
ATOM 5301 N N . PHE B 1 106 ? -0.858 -4.574 -5.723 1 97.38 106 PHE B N 1
ATOM 5302 C CA . PHE B 1 106 ? -0.824 -5.902 -5.121 1 97.38 106 PHE B CA 1
ATOM 5303 C C . PHE B 1 106 ? -1.969 -6.074 -4.129 1 97.38 106 PHE B C 1
ATOM 5305 O O . PHE B 1 106 ? -2.586 -7.141 -4.062 1 97.38 106 PHE B O 1
ATOM 5312 N N . ALA B 1 107 ? -2.293 -5.008 -3.402 1 97.31 107 ALA B N 1
ATOM 5313 C CA . ALA B 1 107 ? -3.355 -5.09 -2.404 1 97.31 107 ALA B CA 1
ATOM 5314 C C . ALA B 1 107 ? -4.719 -5.277 -3.068 1 97.31 107 ALA B C 1
ATOM 5316 O O . ALA B 1 107 ? -5.574 -5.996 -2.549 1 97.31 107 ALA B O 1
ATOM 5317 N N . LYS B 1 108 ? -4.941 -4.699 -4.168 1 97.31 108 LYS B N 1
ATOM 5318 C CA . LYS B 1 108 ? -6.227 -4.781 -4.855 1 97.31 108 LYS B CA 1
ATOM 5319 C C . LYS B 1 108 ? -6.367 -6.102 -5.605 1 97.31 108 LYS B C 1
ATOM 5321 O O . LYS B 1 108 ? -7.477 -6.523 -5.93 1 97.31 108 LYS B O 1
ATOM 5326 N N . ALA B 1 109 ? -5.242 -6.691 -5.828 1 97.62 109 ALA B N 1
ATOM 5327 C CA . ALA B 1 109 ? -5.246 -7.855 -6.711 1 97.62 109 ALA B CA 1
ATOM 5328 C C . ALA B 1 109 ? -5.656 -9.117 -5.957 1 97.62 109 ALA B C 1
ATOM 5330 O O . ALA B 1 109 ? -6.262 -10.023 -6.535 1 97.62 109 ALA B O 1
ATOM 5331 N N . SER B 1 110 ? -5.34 -9.211 -4.641 1 97.94 110 SER B N 1
ATOM 5332 C CA . SER B 1 110 ? -5.496 -10.469 -3.912 1 97.94 110 SER B CA 1
ATOM 5333 C C . SER B 1 110 ? -5.496 -10.234 -2.404 1 97.94 110 SER B C 1
ATOM 5335 O O . SER B 1 110 ? -4.887 -9.273 -1.92 1 97.94 110 SER B O 1
ATOM 5337 N N . PRO B 1 111 ? -6.246 -11.055 -1.674 1 97.31 111 PRO B N 1
ATOM 5338 C CA . PRO B 1 111 ? -6.133 -10.984 -0.215 1 97.31 111 PRO B CA 1
ATOM 5339 C C . PRO B 1 111 ? -4.836 -11.602 0.307 1 97.31 111 PRO B C 1
ATOM 5341 O O . PRO B 1 111 ? -4.555 -11.531 1.506 1 97.31 111 PRO B O 1
ATOM 5344 N N . CYS B 1 112 ? -3.986 -12.172 -0.562 1 97.69 112 CYS B N 1
ATOM 5345 C CA . CYS B 1 112 ? -2.781 -12.883 -0.154 1 97.69 112 CYS B CA 1
ATOM 5346 C C . CYS B 1 112 ? -1.531 -12.078 -0.482 1 97.69 112 CYS B C 1
ATOM 5348 O O . CYS B 1 112 ? -1.552 -11.234 -1.378 1 97.69 112 CYS B O 1
ATOM 5350 N N . GLN B 1 113 ? -0.51 -12.344 0.258 1 96.62 113 GLN B N 1
ATOM 5351 C CA . 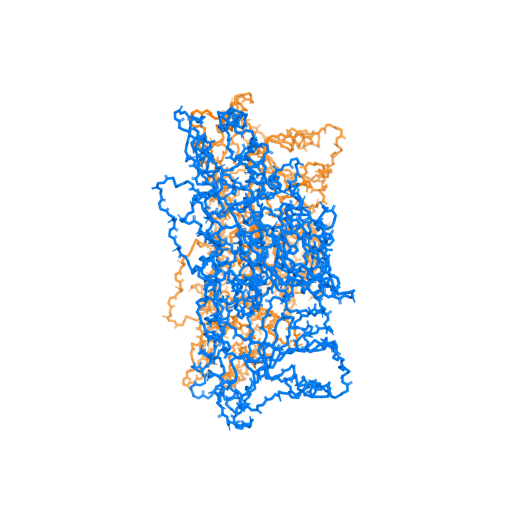GLN B 1 113 ? 0.824 -11.836 -0.044 1 96.62 113 GLN B CA 1
ATOM 5352 C C . GLN B 1 113 ? 1.681 -12.906 -0.714 1 96.62 113 GLN B C 1
ATOM 5354 O O . GLN B 1 113 ? 1.297 -14.078 -0.76 1 96.62 113 GLN B O 1
ATOM 5359 N N . MET B 1 114 ? 2.736 -12.477 -1.256 1 96.62 114 MET B N 1
ATOM 5360 C CA . MET B 1 114 ? 3.682 -13.43 -1.827 1 96.62 114 MET B CA 1
ATOM 5361 C C . MET B 1 114 ? 4.617 -13.984 -0.754 1 96.62 114 MET B C 1
ATOM 5363 O O . MET B 1 114 ? 4.98 -13.266 0.181 1 96.62 114 MET B O 1
ATOM 5367 N N . TRP B 1 115 ? 5.023 -15.211 -0.97 1 96.69 115 TRP B N 1
ATOM 5368 C CA . TRP B 1 115 ? 5.859 -15.859 0.036 1 96.69 115 TRP B CA 1
ATOM 5369 C C . TRP B 1 115 ? 7.023 -16.594 -0.617 1 96.69 115 TRP B C 1
ATOM 5371 O O . TRP B 1 115 ? 6.914 -17.062 -1.756 1 96.69 115 TRP B O 1
ATOM 5381 N N . ASN B 1 116 ? 8.055 -16.562 0.084 1 96.25 116 ASN B N 1
ATOM 5382 C CA . ASN B 1 116 ? 9.227 -17.359 -0.248 1 96.25 116 ASN B CA 1
ATOM 5383 C C . ASN B 1 116 ? 9.25 -18.688 0.526 1 96.25 116 ASN B C 1
ATOM 5385 O O . ASN B 1 116 ? 9.797 -18.75 1.631 1 96.25 116 ASN B O 1
ATOM 5389 N N . THR B 1 117 ? 8.742 -19.719 -0.085 1 95.5 117 THR B N 1
ATOM 5390 C CA . THR B 1 117 ? 8.711 -21.047 0.51 1 95.5 117 THR B CA 1
ATOM 5391 C C . THR B 1 117 ? 9.383 -22.062 -0.403 1 95.5 117 THR B C 1
ATOM 5393 O O . THR B 1 117 ? 8.805 -22.5 -1.396 1 95.5 117 THR B O 1
ATOM 5396 N N . ALA B 1 118 ? 10.508 -22.453 0.02 1 95.25 118 ALA B N 1
ATOM 5397 C CA . ALA B 1 118 ? 11.328 -23.344 -0.798 1 95.25 118 ALA B CA 1
ATOM 5398 C C . ALA B 1 118 ? 10.617 -24.672 -1.048 1 95.25 118 ALA B C 1
ATOM 5400 O O . ALA B 1 118 ? 9.828 -25.125 -0.212 1 95.25 118 ALA B O 1
ATOM 5401 N N . GLN B 1 119 ? 10.969 -25.234 -2.123 1 94.69 119 GLN B N 1
ATOM 5402 C CA . GLN B 1 119 ? 10.305 -26.438 -2.588 1 94.69 119 GLN B CA 1
ATOM 5403 C C . GLN B 1 119 ? 10.406 -27.562 -1.555 1 94.69 119 GLN B C 1
ATOM 5405 O O . GLN B 1 119 ? 9.453 -28.312 -1.349 1 94.69 119 GLN B O 1
ATOM 5410 N N . ASN B 1 120 ? 11.57 -27.719 -0.876 1 95.75 120 ASN B N 1
ATOM 5411 C CA . ASN B 1 120 ? 11.773 -28.781 0.11 1 95.75 120 ASN B CA 1
ATOM 5412 C C . ASN B 1 120 ? 10.883 -28.578 1.333 1 95.75 120 ASN B C 1
ATOM 5414 O O . ASN B 1 120 ? 10.664 -29.516 2.105 1 95.75 120 ASN B O 1
ATOM 5418 N N . LEU B 1 121 ? 10.391 -27.422 1.511 1 97.06 121 LEU B N 1
ATOM 5419 C CA . LEU B 1 121 ? 9.453 -27.141 2.594 1 97.06 121 LEU B CA 1
ATOM 5420 C C . LEU B 1 121 ? 8.016 -27.234 2.107 1 97.06 121 LEU B C 1
ATOM 5422 O O . LEU B 1 121 ? 7.133 -27.672 2.848 1 97.06 121 LEU B O 1
ATOM 5426 N N . LEU B 1 122 ? 7.754 -26.906 0.872 1 97.56 122 LEU B N 1
ATOM 5427 C CA . LEU B 1 122 ? 6.414 -26.859 0.3 1 97.56 122 LEU B CA 1
ATOM 5428 C C . LEU B 1 122 ? 5.891 -28.266 0.012 1 97.56 122 LEU B C 1
ATOM 5430 O O . LEU B 1 122 ? 4.738 -28.578 0.311 1 97.56 122 LEU B O 1
ATOM 5434 N N . GLU B 1 123 ? 6.727 -29.141 -0.586 1 98.12 123 GLU B N 1
ATOM 5435 C CA . GLU B 1 123 ? 6.285 -30.469 -1.029 1 98.12 123 GLU B CA 1
ATOM 5436 C C . GLU B 1 123 ? 5.785 -31.297 0.143 1 98.12 123 GLU B C 1
ATOM 5438 O O . GLU B 1 123 ? 4.746 -31.969 0.046 1 98.12 123 GLU B O 1
ATOM 5443 N N . PRO B 1 124 ? 6.484 -31.234 1.332 1 98.25 124 PRO B N 1
ATOM 5444 C CA . PRO B 1 124 ? 5.945 -31.984 2.473 1 98.25 124 PRO B CA 1
ATOM 5445 C C . PRO B 1 124 ? 4.559 -31.5 2.891 1 98.25 124 PRO B C 1
ATOM 5447 O O . PRO B 1 124 ? 3.727 -32.281 3.332 1 98.25 124 PRO B O 1
ATOM 5450 N N . ILE B 1 125 ? 4.309 -30.25 2.779 1 98.5 125 ILE B N 1
ATOM 5451 C CA . ILE B 1 125 ? 3.004 -29.688 3.111 1 98.5 125 ILE B CA 1
ATOM 5452 C C . ILE B 1 125 ? 1.948 -30.25 2.158 1 98.5 125 ILE B C 1
ATOM 5454 O O . ILE B 1 125 ? 0.888 -30.703 2.596 1 98.5 125 ILE B O 1
ATOM 5458 N N . LEU B 1 126 ? 2.254 -30.281 0.875 1 98.62 126 LEU B N 1
ATOM 5459 C CA . LEU B 1 126 ? 1.341 -30.812 -0.132 1 98.62 126 LEU B CA 1
ATOM 5460 C C . LEU B 1 126 ? 1.134 -32.312 0.054 1 98.62 126 LEU B C 1
ATOM 5462 O O . LEU B 1 126 ? 0.011 -32.812 -0.067 1 98.62 126 LEU B O 1
ATOM 5466 N N . LEU B 1 127 ? 2.256 -33 0.341 1 98.69 127 LEU B N 1
ATOM 5467 C CA . LEU B 1 127 ? 2.189 -34.438 0.588 1 98.69 127 LEU B CA 1
ATOM 5468 C C . LEU B 1 127 ? 1.262 -34.75 1.759 1 98.69 127 LEU B C 1
ATOM 5470 O O . LEU B 1 127 ? 0.413 -35.656 1.666 1 98.69 127 LEU B O 1
ATOM 5474 N N . GLY B 1 128 ? 1.497 -34 2.844 1 98.5 128 GLY B N 1
ATOM 5475 C CA . GLY B 1 128 ? 0.632 -34.188 3.998 1 98.5 128 GLY B CA 1
ATOM 5476 C C . GLY B 1 128 ? -0.841 -34.031 3.672 1 98.5 128 GLY B C 1
ATOM 5477 O O . GLY B 1 128 ? -1.664 -34.844 4.082 1 98.5 128 GLY B O 1
ATOM 5478 N N . LYS B 1 129 ? -1.161 -33.031 2.875 1 98.38 129 LYS B N 1
ATOM 5479 C CA . LYS B 1 129 ? -2.549 -32.781 2.496 1 98.38 129 LYS B CA 1
ATOM 5480 C C . LYS B 1 129 ? -3.086 -33.906 1.61 1 98.38 129 LYS B C 1
ATOM 5482 O O . LYS B 1 129 ? -4.223 -34.375 1.788 1 98.38 129 LYS B O 1
ATOM 5487 N N . ALA B 1 130 ? -2.305 -34.344 0.63 1 98.56 130 ALA B N 1
ATOM 5488 C CA . ALA B 1 130 ? -2.713 -35.406 -0.277 1 98.56 130 ALA B CA 1
ATOM 5489 C C . ALA B 1 130 ? -3.021 -36.688 0.492 1 98.56 130 ALA B C 1
ATOM 5491 O O . ALA B 1 130 ? -4.059 -37.344 0.269 1 98.56 130 ALA B O 1
ATOM 5492 N N . ARG B 1 131 ? -2.188 -37.031 1.425 1 98.31 131 ARG B N 1
ATOM 5493 C CA . ARG B 1 131 ? -2.379 -38.219 2.219 1 98.31 131 ARG B CA 1
ATOM 5494 C C . ARG B 1 131 ? -3.586 -38.094 3.143 1 98.31 131 ARG B C 1
ATOM 5496 O O . ARG B 1 131 ? -4.367 -39.031 3.293 1 98.31 131 ARG B O 1
ATOM 5503 N N . GLU B 1 132 ? -3.666 -36.906 3.725 1 98.12 132 GLU B N 1
ATOM 5504 C CA . GLU B 1 132 ? -4.82 -36.594 4.566 1 98.12 132 GLU B CA 1
ATOM 5505 C C . GLU B 1 132 ? -6.125 -36.844 3.814 1 98.12 132 GLU B C 1
ATOM 5507 O O . GLU B 1 132 ? -7.109 -37.312 4.395 1 98.12 132 GLU B O 1
ATOM 5512 N N . LYS B 1 133 ? -6.109 -36.625 2.525 1 97.81 133 LYS B N 1
ATOM 5513 C CA . LYS B 1 133 ? -7.34 -36.719 1.74 1 97.81 133 LYS B CA 1
ATOM 5514 C C . LYS B 1 133 ? -7.484 -38.094 1.081 1 97.81 133 LYS B C 1
ATOM 5516 O O . LYS B 1 133 ? -8.453 -38.344 0.363 1 97.81 133 LYS B O 1
ATOM 5521 N N . GLY B 1 134 ? -6.5 -38.969 1.262 1 98 134 GLY B N 1
ATOM 5522 C CA . GLY B 1 134 ? -6.695 -40.375 0.9 1 98 134 GLY B CA 1
ATOM 5523 C C . GLY B 1 134 ? -5.938 -40.781 -0.35 1 98 134 GLY B C 1
ATOM 5524 O O . GLY B 1 134 ? -6.09 -41.875 -0.837 1 98 134 GLY B O 1
ATOM 5525 N N . ALA B 1 135 ? -5.109 -39.906 -0.903 1 98.69 135 ALA B N 1
ATOM 5526 C CA . ALA B 1 135 ? -4.312 -40.281 -2.064 1 98.69 135 ALA B CA 1
ATOM 5527 C C . ALA B 1 135 ? -3.275 -41.344 -1.691 1 98.69 135 ALA B C 1
ATOM 5529 O O . ALA B 1 135 ? -2.689 -41.281 -0.607 1 98.69 135 ALA B O 1
ATOM 5530 N N . ASP B 1 136 ? -3.109 -42.281 -2.535 1 98.62 136 ASP B N 1
ATOM 5531 C CA . ASP B 1 136 ? -2.041 -43.281 -2.389 1 98.62 136 ASP B CA 1
ATOM 5532 C C . ASP B 1 136 ? -0.779 -42.812 -3.125 1 98.62 136 ASP B C 1
ATOM 5534 O O . ASP B 1 136 ? -0.735 -42.844 -4.355 1 98.62 136 ASP B O 1
ATOM 5538 N N . ILE B 1 137 ? 0.158 -42.438 -2.389 1 98.56 137 ILE B N 1
ATOM 5539 C CA . ILE B 1 137 ? 1.396 -41.906 -2.955 1 98.56 137 ILE B CA 1
ATOM 5540 C C . ILE B 1 137 ? 2.559 -42.844 -2.602 1 98.56 137 ILE B C 1
ATOM 5542 O O . ILE B 1 137 ? 2.826 -43.094 -1.422 1 98.56 137 ILE B O 1
ATOM 5546 N N . ARG B 1 138 ? 3.227 -43.281 -3.615 1 98.38 138 ARG B N 1
ATOM 5547 C CA . ARG B 1 138 ? 4.324 -44.219 -3.404 1 98.38 138 ARG B CA 1
ATOM 5548 C C . ARG B 1 138 ? 5.625 -43.688 -3.988 1 98.38 138 ARG B C 1
ATOM 5550 O O . ARG B 1 138 ? 5.75 -43.531 -5.207 1 98.38 138 ARG B O 1
ATOM 5557 N N . PHE B 1 139 ? 6.535 -43.531 -3.125 1 98 139 PHE B N 1
ATOM 5558 C CA . PHE B 1 139 ? 7.875 -43.125 -3.539 1 98 139 PHE B CA 1
ATOM 5559 C C . PHE B 1 139 ? 8.719 -44.344 -3.881 1 98 139 PHE B C 1
ATOM 5561 O O . PHE B 1 139 ? 8.383 -45.469 -3.479 1 98 139 PHE B O 1
ATOM 5568 N N . TYR B 1 140 ? 9.688 -44.125 -4.695 1 97.69 140 TYR B N 1
ATOM 5569 C CA . TYR B 1 140 ? 10.625 -45.156 -5.133 1 97.69 140 TYR B CA 1
ATOM 5570 C C . TYR B 1 140 ? 9.93 -46.188 -6.016 1 97.69 140 TYR B C 1
ATOM 5572 O O . TYR B 1 140 ? 10.289 -47.344 -6.008 1 97.69 140 TYR B O 1
ATOM 5580 N N . HIS B 1 141 ? 8.922 -45.812 -6.648 1 98.19 141 HIS B N 1
ATOM 5581 C CA . HIS B 1 141 ? 8.234 -46.562 -7.691 1 98.19 141 HIS B CA 1
ATOM 5582 C C . HIS B 1 141 ? 8.383 -45.906 -9.047 1 98.19 141 HIS B C 1
ATOM 5584 O O . HIS B 1 141 ? 8.141 -44.688 -9.18 1 98.19 141 HIS B O 1
ATOM 5590 N N . GLU B 1 142 ? 8.82 -46.625 -10 1 97.5 142 GLU B N 1
ATOM 5591 C CA . GLU B 1 142 ? 9.148 -46.062 -11.305 1 97.5 142 GLU B CA 1
ATOM 5592 C C . GLU B 1 142 ? 8.227 -46.594 -12.391 1 97.5 142 GLU B C 1
ATOM 5594 O O . GLU B 1 142 ? 7.965 -47.812 -12.438 1 97.5 142 GLU B O 1
ATOM 5599 N N . LEU B 1 143 ? 7.695 -45.719 -13.211 1 98.31 143 LEU B N 1
ATOM 5600 C CA . LEU B 1 143 ? 6.91 -46.156 -14.367 1 98.31 143 LEU B CA 1
ATOM 5601 C C . LEU B 1 143 ? 7.812 -46.719 -15.453 1 98.31 143 LEU B C 1
ATOM 5603 O O . LEU B 1 143 ? 8.734 -46.062 -15.914 1 98.31 143 LEU B O 1
ATOM 5607 N N . ILE B 1 144 ? 7.477 -47.906 -15.914 1 97.31 144 ILE B N 1
ATOM 5608 C CA . ILE B 1 144 ? 8.336 -48.562 -16.891 1 97.31 144 ILE B CA 1
ATOM 5609 C C . ILE B 1 144 ? 7.672 -48.531 -18.266 1 97.31 144 ILE B C 1
ATOM 5611 O O . ILE B 1 144 ? 8.344 -48.625 -19.297 1 97.31 144 ILE B O 1
ATOM 5615 N N . ASP B 1 145 ? 6.395 -48.5 -18.266 1 97.88 145 ASP B N 1
ATOM 5616 C CA . ASP B 1 145 ? 5.629 -48.438 -19.5 1 97.88 145 ASP B CA 1
ATOM 5617 C C . ASP B 1 145 ? 4.23 -47.875 -19.25 1 97.88 145 ASP B C 1
ATOM 5619 O O . ASP B 1 145 ? 3.709 -47.969 -18.141 1 97.88 145 ASP B O 1
ATOM 5623 N N . ILE B 1 146 ? 3.703 -47.312 -20.328 1 98.38 146 ILE B N 1
ATOM 5624 C CA . ILE B 1 146 ? 2.346 -46.781 -20.219 1 98.38 146 ILE B CA 1
ATOM 5625 C C . ILE B 1 146 ? 1.641 -46.906 -21.578 1 98.38 146 ILE B C 1
ATOM 5627 O O . ILE B 1 146 ? 2.232 -46.625 -22.609 1 98.38 146 ILE B O 1
ATOM 5631 N N . GLU B 1 147 ? 0.482 -47.375 -21.562 1 97.5 147 GLU B N 1
ATOM 5632 C CA . GLU B 1 147 ? -0.363 -47.5 -22.75 1 97.5 147 GLU B CA 1
ATOM 5633 C C . GLU B 1 147 ? -1.773 -46.969 -22.469 1 97.5 147 GLU B C 1
ATOM 5635 O O . GLU B 1 147 ? -2.217 -46.969 -21.328 1 97.5 147 GLU B O 1
ATOM 5640 N N . GLN B 1 148 ? -2.385 -46.469 -23.5 1 97.62 148 GLN B N 1
ATOM 5641 C CA . GLN B 1 148 ? -3.756 -46 -23.344 1 97.62 148 GLN B CA 1
ATOM 5642 C C . GLN B 1 148 ? -4.672 -46.594 -24.406 1 97.62 148 GLN B C 1
ATOM 5644 O O . GLN B 1 148 ? -4.219 -46.969 -25.5 1 97.62 148 GLN B O 1
ATOM 5649 N N . SER B 1 149 ? -5.848 -46.812 -24.047 1 95.94 149 SER B N 1
ATOM 5650 C CA . SER B 1 149 ? -6.957 -47.156 -24.922 1 95.94 149 SER B CA 1
ATOM 5651 C C . SER B 1 149 ? -8.164 -46.25 -24.688 1 95.94 149 SER B C 1
ATOM 5653 O O . SER B 1 149 ? -8.086 -45.312 -23.922 1 95.94 149 SER B O 1
ATOM 5655 N N . GLU B 1 150 ? -9.227 -46.531 -25.391 1 92.94 150 GLU B N 1
ATOM 5656 C CA . GLU B 1 150 ? -10.445 -45.75 -25.203 1 92.94 150 GLU B CA 1
ATOM 5657 C C . GLU B 1 150 ? -11.055 -46 -23.828 1 92.94 150 GLU B C 1
ATOM 5659 O O . GLU B 1 150 ? -11.828 -45.188 -23.328 1 92.94 150 GLU B O 1
ATOM 5664 N N . GLU B 1 151 ? -10.578 -47.094 -23.234 1 91.56 151 GLU B N 1
ATOM 5665 C CA . GLU B 1 151 ? -11.211 -47.5 -21.984 1 91.56 151 GLU B CA 1
ATOM 5666 C C . GLU B 1 151 ? -10.398 -47.031 -20.781 1 91.56 151 GLU B C 1
ATOM 5668 O O . GLU B 1 151 ? -10.914 -46.938 -19.672 1 91.56 151 GLU B O 1
ATOM 5673 N N . GLY B 1 152 ? -9.125 -46.875 -21.062 1 97.38 152 GLY B N 1
ATOM 5674 C CA . GLY B 1 152 ? -8.32 -46.5 -19.906 1 97.38 152 GLY B CA 1
ATOM 5675 C C . GLY B 1 152 ? -6.832 -46.469 -20.203 1 97.38 152 GLY B C 1
ATOM 5676 O O . GLY B 1 152 ? -6.426 -46.469 -21.375 1 97.38 152 GLY B O 1
ATOM 5677 N N . VAL B 1 153 ? -6.094 -46.344 -19.109 1 98.38 153 VAL B N 1
ATOM 5678 C CA . VAL B 1 153 ? -4.637 -46.281 -19.156 1 98.38 153 VAL B CA 1
ATOM 5679 C C . VAL B 1 153 ? -4.051 -47.406 -18.328 1 98.38 153 VAL B C 1
ATOM 5681 O O . VAL B 1 153 ? -4.559 -47.719 -17.25 1 98.38 153 VAL B O 1
ATOM 5684 N N . VAL B 1 154 ? -3.07 -48.062 -18.859 1 98.25 154 VAL B N 1
ATOM 5685 C CA . VAL B 1 154 ? -2.375 -49.125 -18.125 1 98.25 154 VAL B CA 1
ATOM 5686 C C . VAL B 1 154 ? -0.898 -48.75 -17.984 1 98.25 154 VAL B C 1
ATOM 5688 O O . VAL B 1 154 ? -0.202 -48.562 -18.984 1 98.25 154 VAL B O 1
ATOM 5691 N N . GLY B 1 155 ? -0.531 -48.656 -16.734 1 98.06 155 GLY B N 1
ATOM 5692 C CA . GLY B 1 155 ? 0.872 -48.406 -16.438 1 98.06 155 GLY B CA 1
ATOM 5693 C C . GLY B 1 155 ? 1.552 -49.594 -15.781 1 98.06 155 GLY B C 1
ATOM 5694 O O . GLY B 1 155 ? 0.965 -50.281 -14.93 1 98.06 155 GLY B O 1
ATOM 5695 N N . ARG B 1 156 ? 2.713 -49.906 -16.297 1 98.31 156 ARG B N 1
ATOM 5696 C CA . ARG B 1 156 ? 3.572 -50.875 -15.609 1 98.31 156 ARG B CA 1
ATOM 5697 C C . ARG B 1 156 ? 4.574 -50.156 -14.703 1 98.31 156 ARG B C 1
ATOM 5699 O O . ARG B 1 156 ? 5.305 -49.25 -15.148 1 98.31 156 ARG B O 1
ATOM 5706 N N . VAL B 1 157 ? 4.527 -50.531 -13.445 1 98.31 157 VAL B N 1
ATOM 5707 C CA . VAL B 1 157 ? 5.309 -49.844 -12.422 1 98.31 157 VAL B CA 1
ATOM 5708 C C . VAL B 1 157 ? 6.285 -50.812 -11.766 1 98.31 157 VAL B C 1
ATOM 5710 O O . VAL B 1 157 ? 5.941 -51.969 -11.516 1 98.31 157 VAL B O 1
ATOM 5713 N N . ARG B 1 158 ? 7.469 -50.344 -11.523 1 98.06 158 ARG B N 1
ATOM 5714 C CA . ARG B 1 158 ? 8.477 -51.125 -10.812 1 98.06 158 ARG B CA 1
ATOM 5715 C C . ARG B 1 158 ? 8.797 -50.5 -9.453 1 98.06 158 ARG B C 1
ATOM 5717 O O . ARG B 1 158 ? 9.094 -49.312 -9.367 1 98.06 158 ARG B O 1
ATOM 5724 N N . GLU B 1 159 ? 8.648 -51.281 -8.43 1 96.75 159 GLU B N 1
ATOM 5725 C CA . GLU B 1 159 ? 9.18 -50.875 -7.133 1 96.75 159 GLU B CA 1
ATOM 5726 C C . GLU B 1 159 ? 10.695 -51.062 -7.078 1 96.75 159 GLU B C 1
ATOM 5728 O O . GLU B 1 159 ? 11.203 -52.156 -7.254 1 96.75 159 GLU B O 1
ATOM 5733 N N . ARG B 1 160 ? 11.352 -50 -6.836 1 95.94 160 ARG B N 1
ATOM 5734 C CA . ARG B 1 160 ? 12.781 -49.969 -7.137 1 95.94 160 ARG B CA 1
ATOM 5735 C C . ARG B 1 160 ? 13.586 -50.75 -6.105 1 95.94 160 ARG B C 1
ATOM 5737 O O . ARG B 1 160 ? 14.703 -51.188 -6.383 1 95.94 160 ARG B O 1
ATOM 5744 N N . THR B 1 161 ? 13.078 -50.906 -4.824 1 94.5 161 THR B N 1
ATOM 5745 C CA . THR B 1 161 ? 13.805 -51.688 -3.82 1 94.5 161 THR B CA 1
ATOM 5746 C C . THR B 1 161 ? 13.758 -53.188 -4.141 1 94.5 161 THR B C 1
ATOM 5748 O O . THR B 1 161 ? 14.797 -53.844 -4.262 1 94.5 161 THR B O 1
ATOM 5751 N N . SER B 1 162 ? 12.602 -53.781 -4.383 1 94.56 162 SER B N 1
ATOM 5752 C CA . SER B 1 162 ? 12.406 -55.188 -4.617 1 94.56 162 SER B CA 1
ATOM 5753 C C . SER B 1 162 ? 12.57 -55.531 -6.094 1 94.56 162 SER B C 1
ATOM 5755 O O . SER B 1 162 ? 12.727 -56.719 -6.449 1 94.56 162 SER B O 1
ATOM 5757 N N . GLN B 1 163 ? 12.43 -54.625 -6.938 1 94.75 163 GLN B N 1
ATOM 5758 C CA . GLN B 1 163 ? 12.453 -54.781 -8.383 1 94.75 163 GLN B CA 1
ATOM 5759 C C . GLN B 1 163 ? 11.211 -55.5 -8.883 1 94.75 163 GLN B C 1
ATOM 5761 O O . GLN B 1 163 ? 11.156 -55.938 -10.031 1 94.75 163 GLN B O 1
ATOM 5766 N N . GLY B 1 164 ? 10.266 -55.594 -8.047 1 96.25 164 GLY B N 1
ATOM 5767 C CA . GLY B 1 164 ? 8.992 -56.156 -8.445 1 96.25 164 GLY B CA 1
ATOM 5768 C C . GLY B 1 164 ? 8.164 -55.219 -9.305 1 96.25 164 GLY B C 1
ATOM 5769 O O . GLY B 1 164 ? 8.188 -54 -9.102 1 96.25 164 GLY B O 1
ATOM 5770 N N . GLU B 1 165 ? 7.531 -55.781 -10.234 1 97.12 165 GLU B N 1
ATOM 5771 C CA . GLU B 1 165 ? 6.688 -54.969 -11.125 1 97.12 165 GLU B CA 1
ATOM 5772 C C . GLU B 1 165 ? 5.211 -55.281 -10.891 1 97.12 165 GLU B C 1
ATOM 5774 O O . GLU B 1 165 ? 4.848 -56.375 -10.461 1 97.12 165 GLU B O 1
ATOM 5779 N N . TYR B 1 166 ? 4.367 -54.281 -11.062 1 97.75 166 TYR B N 1
ATOM 5780 C CA . TYR B 1 166 ? 2.92 -54.469 -11.008 1 97.75 166 TYR B CA 1
ATOM 5781 C C . TYR B 1 166 ? 2.221 -53.5 -11.969 1 97.75 166 TYR B C 1
ATOM 5783 O O . TYR B 1 166 ? 2.848 -52.594 -12.531 1 97.75 166 TYR B O 1
ATOM 5791 N N . THR B 1 167 ? 1.04 -53.812 -12.25 1 97.94 167 THR B N 1
ATOM 5792 C CA . THR B 1 167 ? 0.269 -53.062 -13.219 1 97.94 167 THR B CA 1
ATOM 5793 C C . THR B 1 167 ? -0.727 -52.125 -12.508 1 97.94 167 THR B C 1
ATOM 5795 O O . THR B 1 167 ? -1.35 -52.531 -11.523 1 97.94 167 THR B O 1
ATOM 5798 N N . VAL B 1 168 ? -0.78 -50.906 -13 1 98.44 168 VAL B N 1
ATOM 5799 C CA . VAL B 1 168 ? -1.792 -49.969 -12.539 1 98.44 168 VAL B CA 1
ATOM 5800 C C . VAL B 1 168 ? -2.791 -49.688 -13.656 1 98.44 168 VAL B C 1
ATOM 5802 O O . VAL B 1 168 ? -2.404 -49.312 -14.758 1 98.44 168 VAL B O 1
ATOM 5805 N N . ARG B 1 169 ? -4.004 -49.969 -13.469 1 98.38 169 ARG B N 1
ATOM 5806 C CA . ARG B 1 169 ? -5.086 -49.625 -14.383 1 98.38 169 ARG B CA 1
ATOM 5807 C C . ARG B 1 169 ? -5.824 -48.375 -13.906 1 98.38 169 ARG B C 1
ATOM 5809 O O . ARG B 1 169 ? -6.324 -48.344 -12.781 1 98.38 169 ARG B O 1
ATOM 5816 N N . ALA B 1 170 ? -5.812 -47.438 -14.711 1 98.62 170 ALA B N 1
ATOM 5817 C CA . ALA B 1 170 ? -6.461 -46.156 -14.375 1 98.62 170 ALA B CA 1
ATOM 5818 C C . ALA B 1 170 ? -7.363 -45.688 -15.508 1 98.62 170 ALA B C 1
ATOM 5820 O O . ALA B 1 170 ? -7.258 -46.188 -16.641 1 98.62 170 ALA B O 1
ATOM 5821 N N . ARG B 1 171 ? -8.289 -44.844 -15.234 1 98.44 171 ARG B N 1
ATOM 5822 C CA . ARG B 1 171 ? -9.117 -44.219 -16.266 1 98.44 171 ARG B CA 1
ATOM 5823 C C . ARG B 1 171 ? -8.336 -43.125 -17.016 1 98.44 171 ARG B C 1
ATOM 5825 O O . ARG B 1 171 ? -8.508 -42.969 -18.234 1 98.44 171 ARG B O 1
ATOM 5832 N N . TYR B 1 172 ? -7.586 -42.375 -16.312 1 98.69 172 TYR B N 1
ATOM 5833 C CA . TYR B 1 172 ? -6.746 -41.312 -16.859 1 98.69 172 TYR B CA 1
ATOM 5834 C C . TYR B 1 172 ? -5.363 -41.312 -16.219 1 98.69 172 TYR B C 1
ATOM 5836 O O . TYR B 1 172 ? -5.172 -41.906 -15.156 1 98.69 172 TYR B O 1
ATOM 5844 N N . ALA B 1 173 ? -4.391 -40.656 -16.875 1 98.81 173 ALA B N 1
ATOM 5845 C CA . ALA B 1 173 ? -3.047 -40.531 -16.312 1 98.81 173 ALA B CA 1
ATOM 5846 C C . ALA B 1 173 ? -2.512 -39.125 -16.516 1 98.81 173 ALA B C 1
ATOM 5848 O O . ALA B 1 173 ? -2.842 -38.438 -17.5 1 98.81 173 ALA B O 1
ATOM 5849 N N . ILE B 1 174 ? -1.776 -38.656 -15.562 1 98.69 174 ILE B N 1
ATOM 5850 C CA . ILE B 1 174 ? -1.12 -37.375 -15.625 1 98.69 174 ILE B CA 1
ATOM 5851 C C . ILE B 1 174 ? 0.395 -37.562 -15.586 1 98.69 174 ILE B C 1
ATOM 5853 O O . ILE B 1 174 ? 0.937 -38.094 -14.625 1 98.69 174 ILE B O 1
ATOM 5857 N N . GLY B 1 175 ? 1.03 -37.125 -16.688 1 98.44 175 GLY B N 1
ATOM 5858 C CA . GLY B 1 175 ? 2.482 -37.031 -16.672 1 98.44 175 GLY B CA 1
ATOM 5859 C C . GLY B 1 175 ? 2.998 -35.812 -15.945 1 98.44 175 GLY B C 1
ATOM 5860 O O . GLY B 1 175 ? 3 -34.719 -16.5 1 98.44 175 GLY B O 1
ATOM 5861 N N . ALA B 1 176 ? 3.434 -35.969 -14.758 1 97.81 176 ALA B N 1
ATOM 5862 C CA . ALA B 1 176 ? 4.039 -34.969 -13.898 1 97.81 176 ALA B CA 1
ATOM 5863 C C . ALA B 1 176 ? 5.461 -35.344 -13.5 1 97.81 176 ALA B C 1
ATOM 5865 O O . ALA B 1 176 ? 5.875 -35.125 -12.359 1 97.81 176 ALA B O 1
ATOM 5866 N N . ASP B 1 177 ? 6.18 -35.969 -14.406 1 96 177 ASP B N 1
ATOM 5867 C CA . ASP B 1 177 ? 7.438 -36.625 -14.078 1 96 177 ASP B CA 1
ATOM 5868 C C . ASP B 1 177 ? 8.633 -35.781 -14.516 1 96 177 ASP B C 1
ATOM 5870 O O . ASP B 1 177 ? 9.711 -36.312 -14.789 1 96 177 ASP B O 1
ATOM 5874 N N . GLY B 1 178 ? 8.422 -34.531 -14.688 1 91.69 178 GLY B N 1
ATOM 5875 C CA . GLY B 1 178 ? 9.531 -33.594 -14.781 1 91.69 178 GLY B CA 1
ATOM 5876 C C . GLY B 1 178 ? 10.008 -33.375 -16.203 1 91.69 178 GLY B C 1
ATOM 5877 O O . GLY B 1 178 ? 9.352 -33.781 -17.156 1 91.69 178 GLY B O 1
ATOM 5878 N N . ALA B 1 179 ? 11.109 -32.719 -16.328 1 86.88 179 ALA B N 1
ATOM 5879 C CA . ALA B 1 179 ? 11.633 -32.188 -17.594 1 86.88 179 ALA B CA 1
ATOM 5880 C C . ALA B 1 179 ? 12.008 -33.344 -18.531 1 86.88 179 ALA B C 1
ATOM 5882 O O . ALA B 1 179 ? 11.945 -33.188 -19.75 1 86.88 179 ALA B O 1
ATOM 5883 N N . ARG B 1 180 ? 12.422 -34.438 -17.953 1 87.56 180 ARG B N 1
ATOM 5884 C CA . ARG B 1 180 ? 12.719 -35.625 -18.75 1 87.56 180 ARG B CA 1
ATOM 5885 C C . ARG B 1 180 ? 11.578 -36.625 -18.672 1 87.56 180 ARG B C 1
ATOM 5887 O O . ARG B 1 180 ? 11.805 -37.812 -18.422 1 87.56 180 ARG B O 1
ATOM 5894 N N . SER B 1 181 ? 10.586 -36.156 -18.969 1 93.94 181 SER B N 1
ATOM 5895 C CA . SER B 1 181 ? 9.359 -36.938 -18.781 1 93.94 181 SER B CA 1
ATOM 5896 C C . SER B 1 181 ? 9.352 -38.188 -19.656 1 93.94 181 SER B C 1
ATOM 5898 O O . SER B 1 181 ? 9.344 -38.094 -20.875 1 93.94 181 SER B O 1
ATOM 5900 N N . PHE B 1 182 ? 9.273 -39.312 -19 1 96.06 182 PHE B N 1
ATOM 5901 C CA . PHE B 1 182 ? 9.086 -40.625 -19.656 1 96.06 182 PHE B CA 1
ATOM 5902 C C . PHE B 1 182 ? 7.715 -40.688 -20.312 1 96.06 182 PHE B C 1
ATOM 5904 O O . PHE B 1 182 ? 7.582 -41.219 -21.422 1 96.06 182 PHE B O 1
ATOM 5911 N N . VAL B 1 183 ? 6.723 -40.156 -19.656 1 97.88 183 VAL B N 1
ATOM 5912 C CA . VAL B 1 183 ? 5.348 -40.188 -20.156 1 97.88 183 VAL B CA 1
ATOM 5913 C C . VAL B 1 183 ? 5.258 -39.438 -21.469 1 97.88 183 VAL B C 1
ATOM 5915 O O . VAL B 1 183 ? 4.688 -39.938 -22.453 1 97.88 183 VAL B O 1
ATOM 5918 N N . ALA B 1 184 ? 5.809 -38.219 -21.5 1 96.75 184 ALA B N 1
ATOM 5919 C CA . ALA B 1 184 ? 5.758 -37.406 -22.719 1 96.75 184 ALA B CA 1
ATOM 5920 C C . ALA B 1 184 ? 6.418 -38.125 -23.891 1 96.75 184 ALA B C 1
ATOM 5922 O O . ALA B 1 184 ? 5.879 -38.125 -25 1 96.75 184 ALA B O 1
ATOM 5923 N N . GLU B 1 185 ? 7.566 -38.688 -23.609 1 95.81 185 GLU B N 1
ATOM 5924 C CA . GLU B 1 185 ? 8.312 -39.406 -24.641 1 95.81 185 GLU B CA 1
ATOM 5925 C C . GLU B 1 185 ? 7.535 -40.625 -25.125 1 95.81 185 GLU B C 1
ATOM 5927 O O . GLU B 1 185 ? 7.355 -40.812 -26.344 1 95.81 185 GLU B O 1
ATOM 5932 N N . LYS B 1 186 ? 7.09 -41.406 -24.25 1 96.88 186 LYS B N 1
ATOM 5933 C CA . LYS B 1 186 ? 6.414 -42.688 -24.562 1 96.88 186 LYS B CA 1
ATOM 5934 C C . LYS B 1 186 ? 5.133 -42.438 -25.344 1 96.88 186 LYS B C 1
ATOM 5936 O O . LYS B 1 186 ? 4.797 -43.188 -26.266 1 96.88 186 LYS B O 1
ATOM 5941 N N . VAL B 1 187 ? 4.422 -41.438 -24.969 1 96.56 187 VAL B N 1
ATOM 5942 C CA . VAL B 1 187 ? 3.117 -41.156 -25.562 1 96.56 187 VAL B CA 1
ATOM 5943 C C . VAL B 1 187 ? 3.297 -40.344 -26.844 1 96.56 187 VAL B C 1
ATOM 5945 O O . VAL B 1 187 ? 2.379 -40.25 -27.672 1 96.56 187 VAL B O 1
ATOM 5948 N N . GLY B 1 188 ? 4.445 -39.688 -27.031 1 95.75 188 GLY B N 1
ATOM 5949 C CA . GLY B 1 188 ? 4.77 -39 -28.25 1 95.75 188 GLY B CA 1
ATOM 5950 C C . GLY B 1 188 ? 4.312 -37.531 -28.25 1 95.75 188 GLY B C 1
ATOM 5951 O O . GLY B 1 188 ? 3.811 -37.031 -29.25 1 95.75 188 GLY B O 1
ATOM 5952 N N . PHE B 1 189 ? 4.367 -36.875 -27.109 1 96.06 189 PHE B N 1
ATOM 5953 C CA . PHE B 1 189 ? 4.082 -35.438 -27.062 1 96.06 189 PHE B CA 1
ATOM 5954 C C . PHE B 1 189 ? 5.172 -34.656 -27.766 1 96.06 189 PHE B C 1
ATOM 5956 O O . PHE B 1 189 ? 6.355 -34.969 -27.656 1 96.06 189 PHE B O 1
ATOM 5963 N N . GLY B 1 190 ? 4.832 -33.625 -28.562 1 94.06 190 GLY B N 1
ATOM 5964 C CA . GLY B 1 190 ? 5.789 -32.75 -29.203 1 94.06 190 GLY B CA 1
ATOM 5965 C C . GLY B 1 190 ? 6.102 -31.5 -28.375 1 94.06 190 GLY B C 1
ATOM 5966 O O . GLY B 1 190 ? 5.305 -31.109 -27.516 1 94.06 190 GLY B O 1
ATOM 5967 N N . PHE B 1 191 ? 7.207 -30.984 -28.609 1 93.06 191 PHE B N 1
ATOM 5968 C CA . PHE B 1 191 ? 7.637 -29.812 -27.875 1 93.06 191 PHE B CA 1
ATOM 5969 C C . PHE B 1 191 ? 8.094 -28.719 -28.828 1 93.06 191 PHE B C 1
ATOM 5971 O O . PHE B 1 191 ? 8.508 -29 -29.953 1 93.06 191 PHE B O 1
ATOM 5978 N N . ILE B 1 192 ? 7.918 -27.484 -28.375 1 89.88 192 ILE B N 1
ATOM 5979 C CA . ILE B 1 192 ? 8.414 -26.297 -29.062 1 89.88 192 ILE B CA 1
ATOM 5980 C C . ILE B 1 192 ? 9.453 -25.594 -28.203 1 89.88 192 ILE B C 1
ATOM 5982 O O . ILE B 1 192 ? 9.305 -25.516 -26.984 1 89.88 192 ILE B O 1
ATOM 5986 N N . GLY B 1 193 ? 10.508 -25.062 -28.922 1 85.5 193 GLY B N 1
ATOM 5987 C CA . GLY B 1 193 ? 11.492 -24.25 -28.219 1 85.5 193 GLY B CA 1
ATOM 5988 C C . GLY B 1 193 ? 12.898 -24.812 -28.312 1 85.5 193 GLY B C 1
ATOM 5989 O O . GLY B 1 193 ? 13.18 -25.656 -29.156 1 85.5 193 GLY B O 1
ATOM 5990 N N . GLU B 1 194 ? 13.875 -24.141 -27.531 1 82.06 194 GLU B N 1
ATOM 5991 C CA . GLU B 1 194 ? 15.289 -24.484 -27.562 1 82.06 194 GLU B CA 1
ATOM 5992 C C . GLU B 1 194 ? 15.766 -25 -26.203 1 82.06 194 GLU B C 1
ATOM 5994 O O . GLU B 1 194 ? 15.594 -24.328 -25.188 1 82.06 194 GLU B O 1
ATOM 5999 N N . PRO B 1 195 ? 16.312 -26.188 -26.266 1 76.12 195 PRO B N 1
ATOM 6000 C CA . PRO B 1 195 ? 16.859 -26.703 -25.016 1 76.12 195 PRO B CA 1
ATOM 6001 C C . PRO B 1 195 ? 18.297 -26.266 -24.766 1 76.12 195 PRO B C 1
ATOM 6003 O O . PRO B 1 195 ? 18.984 -25.828 -25.703 1 76.12 195 PRO B O 1
ATOM 6006 N N . GLY B 1 196 ? 18.703 -26.328 -23.562 1 73.88 196 GLY B N 1
ATOM 6007 C CA . GLY B 1 196 ? 20.109 -26.203 -23.188 1 73.88 196 GLY B CA 1
ATOM 6008 C C . GLY B 1 196 ? 20.672 -24.828 -23.469 1 73.88 196 GLY B C 1
ATOM 6009 O O . GLY B 1 196 ? 21.75 -24.703 -24.062 1 73.88 196 GLY B O 1
ATOM 6010 N N . LEU B 1 197 ? 19.953 -23.766 -23.125 1 75.69 197 LEU B N 1
ATOM 6011 C CA . LEU B 1 197 ? 20.375 -22.406 -23.406 1 75.69 197 LEU B CA 1
ATOM 6012 C C . LEU B 1 197 ? 21.531 -22 -22.516 1 75.69 197 LEU B C 1
ATOM 6014 O O . LEU B 1 197 ? 22.391 -21.203 -22.906 1 75.69 197 LEU B O 1
ATOM 6018 N N . MET B 1 198 ? 21.578 -22.5 -21.328 1 81.5 198 MET B N 1
ATOM 6019 C CA . MET B 1 198 ? 22.609 -22.172 -20.344 1 81.5 198 MET B CA 1
ATOM 6020 C C . MET B 1 198 ? 22.781 -23.281 -19.328 1 81.5 198 MET B C 1
ATOM 6022 O O . MET B 1 198 ? 21.844 -24.031 -19.047 1 81.5 198 MET B O 1
ATOM 6026 N N . CYS B 1 199 ? 24.016 -23.406 -18.891 1 86.81 199 CYS B N 1
ATOM 6027 C CA . CYS B 1 199 ? 24.312 -24.391 -17.844 1 86.81 199 CYS B CA 1
ATOM 6028 C C . CYS B 1 199 ? 24.531 -23.703 -16.5 1 86.81 199 CYS B C 1
ATOM 6030 O O . CYS B 1 199 ? 25.266 -22.703 -16.422 1 86.81 199 CYS B O 1
ATOM 6032 N N . MET B 1 200 ? 23.875 -24.188 -15.531 1 89.12 200 MET B N 1
ATOM 6033 C CA . MET B 1 200 ? 23.938 -23.594 -14.203 1 89.12 200 MET B CA 1
ATOM 6034 C C . MET B 1 200 ? 24.344 -24.625 -13.156 1 89.12 200 MET B C 1
ATOM 6036 O O . MET B 1 200 ? 24.062 -25.812 -13.305 1 89.12 200 MET B O 1
ATOM 6040 N N . LEU B 1 201 ? 25.109 -24.188 -12.211 1 91.88 201 LEU B N 1
ATOM 6041 C CA . LEU B 1 201 ? 25.375 -24.922 -10.977 1 91.88 201 LEU B CA 1
ATOM 6042 C C . LEU B 1 201 ? 24.766 -24.203 -9.773 1 91.88 201 LEU B C 1
ATOM 6044 O O . LEU B 1 201 ? 25.016 -23.016 -9.562 1 91.88 201 LEU B O 1
ATOM 6048 N N . SER B 1 202 ? 23.875 -24.922 -9.055 1 93.88 202 SER B N 1
ATOM 6049 C CA . SER B 1 202 ? 23.281 -24.375 -7.832 1 93.88 202 SER B CA 1
ATOM 6050 C C . SER B 1 202 ? 23.797 -25.109 -6.602 1 93.88 202 SER B C 1
ATOM 6052 O O . SER B 1 202 ? 23.891 -26.344 -6.602 1 93.88 202 SER B O 1
ATOM 6054 N N . SER B 1 203 ? 24.172 -24.375 -5.602 1 96.25 203 SER B N 1
ATOM 6055 C CA . SER B 1 203 ? 24.656 -24.938 -4.348 1 96.25 203 SER B CA 1
ATOM 6056 C C . SER B 1 203 ? 23.875 -24.391 -3.158 1 96.25 203 SER B C 1
ATOM 6058 O O . SER B 1 203 ? 23.812 -23.172 -2.955 1 96.25 203 SER B O 1
ATOM 6060 N N . TRP B 1 204 ? 23.266 -25.281 -2.418 1 97.56 204 TRP B N 1
ATOM 6061 C CA . TRP B 1 204 ? 22.609 -24.953 -1.156 1 97.56 204 TRP B CA 1
ATOM 6062 C C . TRP B 1 204 ? 23.609 -24.922 -0.013 1 97.56 204 TRP B C 1
ATOM 6064 O O . TRP B 1 204 ? 24.234 -25.938 0.299 1 97.56 204 TRP B O 1
ATOM 6074 N N . VAL B 1 205 ? 23.75 -23.766 0.565 1 97.81 205 VAL B N 1
ATOM 6075 C CA . VAL B 1 205 ? 24.812 -23.609 1.553 1 97.81 205 VAL B CA 1
ATOM 6076 C C . VAL B 1 205 ? 24.234 -22.969 2.816 1 97.81 205 VAL B C 1
ATOM 6078 O O . VAL B 1 205 ? 23.25 -22.219 2.756 1 97.81 205 VAL B O 1
ATOM 6081 N N . GLU B 1 206 ? 24.797 -23.281 3.943 1 98.12 206 GLU B N 1
ATOM 6082 C CA . GLU B 1 206 ? 24.562 -22.641 5.23 1 98.12 206 GLU B CA 1
ATOM 6083 C C . GLU B 1 206 ? 25.703 -21.688 5.582 1 98.12 206 GLU B C 1
ATOM 6085 O O . GLU B 1 206 ? 26.859 -22.109 5.676 1 98.12 206 GLU B O 1
ATOM 6090 N N . MET B 1 207 ? 25.438 -20.5 5.648 1 97.5 207 MET B N 1
ATOM 6091 C CA . MET B 1 207 ? 26.375 -19.469 6.051 1 97.5 207 MET B CA 1
ATOM 6092 C C . MET B 1 207 ? 25.656 -18.266 6.637 1 97.5 207 MET B C 1
ATOM 6094 O O . MET B 1 207 ? 24.656 -17.797 6.066 1 97.5 207 MET B O 1
ATOM 6098 N N . ASP B 1 208 ? 26.094 -17.766 7.785 1 98.25 208 ASP B N 1
ATOM 6099 C CA . ASP B 1 208 ? 25.484 -16.609 8.43 1 98.25 208 ASP B CA 1
ATOM 6100 C C . ASP B 1 208 ? 25.922 -15.305 7.762 1 98.25 208 ASP B C 1
ATOM 6102 O O . ASP B 1 208 ? 27.031 -14.82 8 1 98.25 208 ASP B O 1
ATOM 6106 N N . LEU B 1 209 ? 25.031 -14.734 6.984 1 98.19 209 LEU B N 1
ATOM 6107 C CA . LEU B 1 209 ? 25.359 -13.508 6.262 1 98.19 209 LEU B CA 1
ATOM 6108 C C . LEU B 1 209 ? 24.703 -12.305 6.926 1 98.19 209 LEU B C 1
ATOM 6110 O O . LEU B 1 209 ? 24.609 -11.234 6.324 1 98.19 209 LEU B O 1
ATOM 6114 N N . THR B 1 210 ? 24.203 -12.391 8.18 1 97.75 210 THR B N 1
ATOM 6115 C CA . THR B 1 210 ? 23.469 -11.352 8.898 1 97.75 210 THR B CA 1
ATOM 6116 C C . THR B 1 210 ? 24.219 -10.023 8.828 1 97.75 210 THR B C 1
ATOM 6118 O O . THR B 1 210 ? 23.656 -9 8.438 1 97.75 210 THR B O 1
ATOM 6121 N N . PRO B 1 211 ? 25.547 -9.969 9.008 1 96.69 211 PRO B N 1
ATOM 6122 C CA . PRO B 1 211 ? 26.25 -8.68 9.023 1 96.69 211 PRO B CA 1
ATOM 6123 C C . PRO B 1 211 ? 26.25 -7.988 7.664 1 96.69 211 PRO B C 1
ATOM 6125 O O . PRO B 1 211 ? 26.453 -6.777 7.582 1 96.69 211 PRO B O 1
ATOM 6128 N N . TYR B 1 212 ? 25.984 -8.734 6.633 1 97.12 212 TYR B N 1
ATOM 6129 C CA . TYR B 1 212 ? 26.172 -8.188 5.293 1 97.12 212 TYR B CA 1
ATOM 6130 C C . TYR B 1 212 ? 24.844 -7.875 4.637 1 97.12 212 TYR B C 1
ATOM 6132 O O . TYR B 1 212 ? 24.781 -7.113 3.668 1 97.12 212 TYR B O 1
ATOM 6140 N N . VAL B 1 213 ? 23.75 -8.492 5.16 1 97.5 213 VAL B N 1
ATOM 6141 C CA . VAL B 1 213 ? 22.531 -8.406 4.355 1 97.5 213 VAL B CA 1
ATOM 6142 C C . VAL B 1 213 ? 21.375 -7.914 5.223 1 97.5 213 VAL B C 1
ATOM 6144 O O . VAL B 1 213 ? 20.344 -7.477 4.703 1 97.5 213 VAL B O 1
ATOM 6147 N N . ALA B 1 214 ? 21.438 -7.895 6.574 1 95.88 214 ALA B N 1
ATOM 6148 C CA . ALA B 1 214 ? 20.312 -7.566 7.449 1 95.88 214 ALA B CA 1
ATOM 6149 C C . ALA B 1 214 ? 19.844 -6.133 7.227 1 95.88 214 ALA B C 1
ATOM 6151 O O . ALA B 1 214 ? 18.656 -5.832 7.359 1 95.88 214 ALA B O 1
ATOM 6152 N N . HIS B 1 215 ? 20.75 -5.219 6.844 1 95 215 HIS B N 1
ATOM 6153 C CA . HIS B 1 215 ? 20.406 -3.816 6.637 1 95 215 HIS B CA 1
ATOM 6154 C C . HIS B 1 215 ? 19.844 -3.584 5.234 1 95 215 HIS B C 1
ATOM 6156 O O . HIS B 1 215 ? 19.344 -2.498 4.934 1 95 215 HIS B O 1
ATOM 6162 N N . ARG B 1 216 ? 19.938 -4.48 4.34 1 96.88 216 ARG B N 1
ATOM 6163 C CA . ARG B 1 216 ? 19.438 -4.43 2.971 1 96.88 216 ARG B CA 1
ATOM 6164 C C . ARG B 1 216 ? 18.797 -5.758 2.57 1 96.88 216 ARG B C 1
ATOM 6166 O O . ARG B 1 216 ? 19.266 -6.406 1.626 1 96.88 216 ARG B O 1
ATOM 6173 N N . PRO B 1 217 ? 17.703 -6.09 3.287 1 96.56 217 PRO B N 1
ATOM 6174 C CA . PRO B 1 217 ? 17.078 -7.391 3.043 1 96.56 217 PRO B CA 1
ATOM 6175 C C . PRO B 1 217 ? 16.641 -7.57 1.592 1 96.56 217 PRO B C 1
ATOM 6177 O O . PRO B 1 217 ? 16.062 -6.656 1 1 96.56 217 PRO B O 1
ATOM 6180 N N . ALA B 1 218 ? 16.922 -8.711 1.012 1 96.81 218 ALA B N 1
ATOM 6181 C CA . ALA B 1 218 ? 16.562 -9.047 -0.362 1 96.81 218 ALA B CA 1
ATOM 6182 C C . ALA B 1 218 ? 16.359 -10.555 -0.521 1 96.81 218 ALA B C 1
ATOM 6184 O O . ALA B 1 218 ? 16.953 -11.352 0.205 1 96.81 218 ALA B O 1
ATOM 6185 N N . CYS B 1 219 ? 15.508 -10.828 -1.448 1 94.94 219 CYS B N 1
ATOM 6186 C CA . CYS B 1 219 ? 15.328 -12.227 -1.815 1 94.94 219 CYS B CA 1
ATOM 6187 C C . CYS B 1 219 ? 16.5 -12.727 -2.662 1 94.94 219 CYS B C 1
ATOM 6189 O O . CYS B 1 219 ? 16.891 -13.883 -2.553 1 94.94 219 CYS B O 1
ATOM 6191 N N . ILE B 1 220 ? 17 -11.875 -3.439 1 95.69 220 ILE B N 1
ATOM 6192 C CA . ILE B 1 220 ? 18.078 -12.211 -4.363 1 95.69 220 ILE B CA 1
ATOM 6193 C C . ILE B 1 220 ? 19.172 -11.141 -4.301 1 95.69 220 ILE B C 1
ATOM 6195 O O . ILE B 1 220 ? 18.875 -9.945 -4.355 1 95.69 220 ILE B O 1
ATOM 6199 N N . TYR B 1 221 ? 20.375 -11.555 -4.109 1 96.94 221 TYR B N 1
ATOM 6200 C CA . TYR B 1 221 ? 21.578 -10.742 -4.309 1 96.94 221 TYR B CA 1
ATOM 6201 C C . TYR B 1 221 ? 22.297 -11.125 -5.594 1 96.94 221 TYR B C 1
ATOM 6203 O O . TYR B 1 221 ? 22.75 -12.258 -5.734 1 96.94 221 TYR B O 1
ATOM 6211 N N . TRP B 1 222 ? 22.312 -10.211 -6.496 1 95.06 222 TRP B N 1
ATOM 6212 C CA . TRP B 1 222 ? 22.906 -10.422 -7.812 1 95.06 222 TRP B CA 1
ATOM 6213 C C . TRP B 1 222 ? 24.312 -9.828 -7.871 1 95.06 222 TRP B C 1
ATOM 6215 O O . TRP B 1 222 ? 24.469 -8.602 -7.859 1 95.06 222 TRP B O 1
ATOM 6225 N N . MET B 1 223 ? 25.281 -10.703 -7.957 1 95.25 223 MET B N 1
ATOM 6226 C CA . MET B 1 223 ? 26.672 -10.258 -7.98 1 95.25 223 MET B CA 1
ATOM 6227 C C . MET B 1 223 ? 27.141 -9.992 -9.406 1 95.25 223 MET B C 1
ATOM 6229 O O . MET B 1 223 ? 27 -10.859 -10.281 1 95.25 223 MET B O 1
ATOM 6233 N N . LEU B 1 224 ? 27.609 -8.797 -9.586 1 93.12 224 LEU B N 1
ATOM 6234 C CA . LEU B 1 224 ? 28.109 -8.352 -10.883 1 93.12 224 LEU B CA 1
ATOM 6235 C C . LEU B 1 224 ? 29.594 -7.992 -10.789 1 93.12 224 LEU B C 1
ATOM 6237 O O . LEU B 1 224 ? 29.953 -6.973 -10.203 1 93.12 224 LEU B O 1
ATOM 6241 N N . GLN B 1 225 ? 30.391 -8.797 -11.375 1 91.06 225 GLN B N 1
ATOM 6242 C CA . GLN B 1 225 ? 31.828 -8.586 -11.367 1 91.06 225 GLN B CA 1
ATOM 6243 C C . GLN B 1 225 ? 32.375 -8.477 -12.781 1 91.06 225 GLN B C 1
ATOM 6245 O O . GLN B 1 225 ? 31.828 -9.062 -13.719 1 91.06 225 GLN B O 1
ATOM 6250 N N . PRO B 1 226 ? 33.5 -7.637 -12.93 1 86.81 226 PRO B N 1
ATOM 6251 C CA . PRO B 1 226 ? 34.125 -7.523 -14.25 1 86.81 226 PRO B CA 1
ATOM 6252 C C . PRO B 1 226 ? 34.656 -8.859 -14.766 1 86.81 226 PRO B C 1
ATOM 6254 O O . PRO B 1 226 ? 35.031 -9.734 -13.977 1 86.81 226 PRO B O 1
ATOM 6257 N N . GLY B 1 227 ? 34.875 -8.914 -16.094 1 77 227 GLY B N 1
ATOM 6258 C CA . GLY B 1 227 ? 35.531 -10.039 -16.734 1 77 227 GLY B CA 1
ATOM 6259 C C . GLY B 1 227 ? 34.562 -11.172 -17.062 1 77 227 GLY B C 1
ATOM 6260 O O . GLY B 1 227 ? 34.969 -12.156 -17.703 1 77 227 GLY B O 1
ATOM 6261 N N . ASP B 1 228 ? 33.375 -11.047 -16.453 1 66.81 228 ASP B N 1
ATOM 6262 C CA . ASP B 1 228 ? 32.438 -12.133 -16.703 1 66.81 228 ASP B CA 1
ATOM 6263 C C . ASP B 1 228 ? 31.188 -11.625 -17.406 1 66.81 228 ASP B C 1
ATOM 6265 O O . ASP B 1 228 ? 30.75 -10.484 -17.188 1 66.81 228 ASP B O 1
ATOM 6269 N N . GLU B 1 229 ? 30.891 -12.234 -18.609 1 64.62 229 GLU B N 1
ATOM 6270 C CA . GLU B 1 229 ? 29.703 -11.82 -19.344 1 64.62 229 GLU B CA 1
ATOM 6271 C C . GLU B 1 229 ? 28.594 -12.859 -19.219 1 64.62 229 GLU B C 1
ATOM 6273 O O . GLU B 1 229 ? 27.938 -13.188 -20.219 1 64.62 229 GLU B O 1
ATOM 6278 N N . TYR B 1 230 ? 28.453 -13.367 -18.031 1 69.56 230 TYR B N 1
ATOM 6279 C CA . TYR B 1 230 ? 27.359 -14.312 -17.875 1 69.56 230 TYR B CA 1
ATOM 6280 C C . TYR B 1 230 ? 26.031 -13.586 -17.703 1 69.56 230 TYR B C 1
ATOM 6282 O O . TYR B 1 230 ? 25.984 -12.5 -17.125 1 69.56 230 TYR B O 1
ATOM 6290 N N . TRP B 1 231 ? 24.953 -14.164 -18.219 1 65.12 231 TRP B N 1
ATOM 6291 C CA . TRP B 1 231 ? 23.625 -13.562 -18.203 1 65.12 231 TRP B CA 1
ATOM 6292 C C . TRP B 1 231 ? 23.141 -13.328 -16.781 1 65.12 231 TRP B C 1
ATOM 6294 O O . TRP B 1 231 ? 22.469 -12.336 -16.5 1 65.12 231 TRP B O 1
ATOM 6304 N N . VAL B 1 232 ? 23.578 -14.234 -15.891 1 67.38 232 VAL B N 1
ATOM 6305 C CA . VAL B 1 232 ? 23.094 -14.133 -14.516 1 67.38 232 VAL B CA 1
ATOM 6306 C C . VAL B 1 232 ? 24.188 -13.547 -13.625 1 67.38 232 VAL B C 1
ATOM 6308 O O . VAL B 1 232 ? 24.141 -13.703 -12.398 1 67.38 232 VAL B O 1
ATOM 6311 N N . GLY B 1 233 ? 25.125 -12.945 -14.336 1 72.75 233 GLY B N 1
ATOM 6312 C CA . GLY B 1 233 ? 26.203 -12.328 -13.594 1 72.75 233 GLY B CA 1
ATOM 6313 C C . GLY B 1 233 ? 27.25 -13.328 -13.109 1 72.75 233 GLY B C 1
ATOM 6314 O O . GLY B 1 233 ? 27.406 -14.398 -13.695 1 72.75 233 GLY B O 1
ATOM 6315 N N . SER B 1 234 ? 27.953 -12.805 -12.086 1 82.38 234 SER B N 1
ATOM 6316 C CA . SER B 1 234 ? 29.047 -13.617 -11.555 1 82.38 234 SER B CA 1
ATOM 6317 C C . SER B 1 234 ? 28.516 -14.664 -10.57 1 82.38 234 SER B C 1
ATOM 6319 O O . SER B 1 234 ? 29.219 -15.633 -10.266 1 82.38 234 SER B O 1
ATOM 6321 N N . GLY B 1 235 ? 27.297 -14.406 -10.172 1 88.25 235 GLY B N 1
ATOM 6322 C CA . GLY B 1 235 ? 26.641 -15.297 -9.219 1 88.25 235 GLY B CA 1
ATOM 6323 C C . GLY B 1 235 ? 25.453 -14.68 -8.531 1 88.25 235 GLY B C 1
ATOM 6324 O O . GLY B 1 235 ? 25.359 -13.453 -8.422 1 88.25 235 GLY B O 1
ATOM 6325 N N . THR B 1 236 ? 24.531 -15.516 -8.203 1 92.75 236 THR B N 1
ATOM 6326 C CA . THR B 1 236 ? 23.375 -15.062 -7.426 1 92.75 236 THR B CA 1
ATOM 6327 C C . THR B 1 236 ? 23.328 -15.766 -6.074 1 92.75 236 THR B C 1
ATOM 6329 O O . THR B 1 236 ? 23.75 -16.922 -5.949 1 92.75 236 THR B O 1
ATOM 6332 N N . CYS B 1 237 ? 23.031 -15.047 -5.129 1 96.25 237 CYS B N 1
ATOM 6333 C CA . CYS B 1 237 ? 22.766 -15.555 -3.785 1 96.25 237 CYS B CA 1
ATOM 6334 C C . CYS B 1 237 ? 21.297 -15.398 -3.41 1 96.25 237 CYS B C 1
ATOM 6336 O O . CYS B 1 237 ? 20.812 -14.273 -3.242 1 96.25 237 CYS B O 1
ATOM 6338 N N . ILE B 1 238 ? 20.594 -16.531 -3.275 1 96.12 238 ILE B N 1
ATOM 6339 C CA . ILE B 1 238 ? 19.141 -16.531 -3.127 1 96.12 238 ILE B CA 1
ATOM 6340 C C . ILE B 1 238 ? 18.781 -16.938 -1.702 1 96.12 238 ILE B C 1
ATOM 6342 O O . ILE B 1 238 ? 19.234 -17.969 -1.207 1 96.12 238 ILE B O 1
ATOM 6346 N N . LEU B 1 239 ? 17.859 -16.219 -1.118 1 96.69 239 LEU B N 1
ATOM 6347 C CA . LEU B 1 239 ? 17.469 -16.406 0.275 1 96.69 239 LEU B CA 1
ATOM 6348 C C . LEU B 1 239 ? 16.578 -17.641 0.426 1 96.69 239 LEU B C 1
ATOM 6350 O O . LEU B 1 239 ? 15.609 -17.797 -0.31 1 96.69 239 LEU B O 1
ATOM 6354 N N . LYS B 1 240 ? 16.984 -18.484 1.375 1 96.12 240 LYS B N 1
ATOM 6355 C CA . LYS B 1 240 ? 16.141 -19.625 1.734 1 96.12 240 LYS B CA 1
ATOM 6356 C C . LYS B 1 240 ? 15.648 -19.5 3.176 1 96.12 240 LYS B C 1
ATOM 6358 O O . LYS B 1 240 ? 14.492 -19.812 3.469 1 96.12 240 LYS B O 1
ATOM 6363 N N . ARG B 1 241 ? 16.438 -19.031 4.027 1 95.56 241 ARG B N 1
ATOM 6364 C CA . ARG B 1 241 ? 16.094 -18.719 5.414 1 95.56 241 ARG B CA 1
ATOM 6365 C C . ARG B 1 241 ? 16.875 -17.5 5.906 1 95.56 241 ARG B C 1
ATOM 6367 O O . ARG B 1 241 ? 18.109 -17.484 5.875 1 95.56 241 ARG B O 1
ATOM 6374 N N . PRO B 1 242 ? 16.125 -16.516 6.445 1 95.19 242 PRO B N 1
ATOM 6375 C CA . PRO B 1 242 ? 16.844 -15.336 6.957 1 95.19 242 PRO B CA 1
ATOM 6376 C C . PRO B 1 242 ? 17.688 -15.648 8.188 1 95.19 242 PRO B C 1
ATOM 6378 O O . PRO B 1 242 ? 17.172 -16.125 9.203 1 95.19 242 PRO B O 1
ATOM 6381 N N . TRP B 1 243 ? 19.016 -15.352 8.281 1 95.56 243 TRP B N 1
ATOM 6382 C CA . TRP B 1 243 ? 19.875 -15.102 7.129 1 95.56 243 TRP B CA 1
ATOM 6383 C C . TRP B 1 243 ? 21.031 -16.094 7.09 1 95.56 243 TRP B C 1
ATOM 6385 O O . TRP B 1 243 ? 22.188 -15.688 6.914 1 95.56 243 TRP B O 1
ATOM 6395 N N . ASP B 1 244 ? 20.656 -17.391 7.102 1 97.19 244 ASP B N 1
ATOM 6396 C CA . ASP B 1 244 ? 21.797 -18.312 7.207 1 97.19 244 ASP B CA 1
ATOM 6397 C C . ASP B 1 244 ? 21.672 -19.453 6.211 1 97.19 244 ASP B C 1
ATOM 6399 O O . ASP B 1 244 ? 22.5 -20.375 6.203 1 97.19 244 ASP B O 1
ATOM 6403 N N . GLU B 1 245 ? 20.734 -19.5 5.43 1 97.12 245 GLU B N 1
ATOM 6404 C CA . GLU B 1 245 ? 20.641 -20.516 4.387 1 97.12 245 GLU B CA 1
ATOM 6405 C C . GLU B 1 245 ? 20.422 -19.875 3.016 1 97.12 245 GLU B C 1
ATOM 6407 O O . GLU B 1 245 ? 19.516 -19.062 2.844 1 97.12 245 GLU B O 1
ATOM 6412 N N . TRP B 1 246 ? 21.234 -20.344 2.104 1 97.56 246 TRP B N 1
ATOM 6413 C CA . TRP B 1 246 ? 21.281 -19.688 0.804 1 97.56 246 TRP B CA 1
ATOM 6414 C C . TRP B 1 246 ? 21.484 -20.703 -0.317 1 97.56 246 TRP B C 1
ATOM 6416 O O . TRP B 1 246 ? 21.984 -21.797 -0.086 1 97.56 246 TRP B O 1
ATOM 6426 N N . VAL B 1 247 ? 21 -20.359 -1.462 1 96.69 247 VAL B N 1
ATOM 6427 C CA . VAL B 1 247 ? 21.422 -21.016 -2.688 1 96.69 247 VAL B CA 1
ATOM 6428 C C . VAL B 1 247 ? 22.312 -20.094 -3.506 1 96.69 247 VAL B C 1
ATOM 6430 O O . VAL B 1 247 ? 21.922 -18.953 -3.818 1 96.69 247 VAL B O 1
ATOM 6433 N N . VAL B 1 248 ? 23.5 -20.531 -3.797 1 95.94 248 VAL B N 1
ATOM 6434 C CA . VAL B 1 248 ? 24.438 -19.797 -4.637 1 95.94 248 VAL B CA 1
ATOM 6435 C C . VAL B 1 248 ? 24.484 -20.422 -6.027 1 95.94 248 VAL B C 1
ATOM 6437 O O . VAL B 1 248 ? 24.766 -21.609 -6.164 1 95.94 248 VAL B O 1
ATOM 6440 N N . ASN B 1 249 ? 24.172 -19.562 -7 1 92.94 249 ASN B N 1
ATOM 6441 C CA . ASN B 1 249 ? 24.188 -20.031 -8.383 1 92.94 249 ASN B CA 1
ATOM 6442 C C . ASN B 1 249 ? 25.406 -19.516 -9.141 1 92.94 249 ASN B C 1
ATOM 6444 O O . ASN B 1 249 ? 25.891 -18.422 -8.867 1 92.94 249 ASN B O 1
ATOM 6448 N N . ARG B 1 250 ? 25.844 -20.438 -10.008 1 89.06 250 ARG B N 1
ATOM 6449 C CA . ARG B 1 250 ? 26.938 -20.094 -10.898 1 89.06 250 ARG B CA 1
ATOM 6450 C C . ARG B 1 250 ? 26.688 -20.641 -12.305 1 89.06 250 ARG B C 1
ATOM 6452 O O . ARG B 1 250 ? 26.312 -21.797 -12.469 1 89.06 250 ARG B O 1
ATOM 6459 N N . GLN B 1 251 ? 26.812 -19.703 -13.242 1 86.38 251 GLN B N 1
ATOM 6460 C CA . GLN B 1 251 ? 26.766 -20.141 -14.633 1 86.38 251 GLN B CA 1
ATOM 6461 C C . GLN B 1 251 ? 28.125 -20.688 -15.078 1 86.38 251 GLN B C 1
ATOM 6463 O O . GLN B 1 251 ? 29.156 -20.188 -14.633 1 86.38 251 GLN B O 1
ATOM 6468 N N . TYR B 1 252 ? 28.078 -21.766 -15.805 1 84.31 252 TYR B N 1
ATOM 6469 C CA . TYR B 1 252 ? 29.328 -22.25 -16.375 1 84.31 252 TYR B CA 1
ATOM 6470 C C . TYR B 1 252 ? 29.141 -22.609 -17.844 1 84.31 252 TYR B C 1
ATOM 6472 O O . TYR B 1 252 ? 28.016 -22.781 -18.328 1 84.31 252 TYR B O 1
ATOM 6480 N N . ASN B 1 253 ? 30.219 -22.562 -18.531 1 81.06 253 ASN B N 1
ATOM 6481 C CA . ASN B 1 253 ? 30.234 -22.938 -19.938 1 81.06 253 ASN B CA 1
ATOM 6482 C C . ASN B 1 253 ? 30.531 -24.438 -20.109 1 81.06 253 ASN B C 1
ATOM 6484 O O . ASN B 1 253 ? 31.625 -24.906 -19.781 1 81.06 253 ASN B O 1
ATOM 6488 N N . ALA B 1 254 ? 29.609 -25.062 -20.688 1 80.56 254 ALA B N 1
ATOM 6489 C CA . ALA B 1 254 ? 29.75 -26.516 -20.875 1 80.56 254 ALA B CA 1
ATOM 6490 C C . ALA B 1 254 ? 30.969 -26.844 -21.734 1 80.56 254 ALA B C 1
ATOM 6492 O O . ALA B 1 254 ? 31.594 -27.891 -21.562 1 80.56 254 ALA B O 1
ATOM 6493 N N . ALA B 1 255 ? 31.281 -25.906 -22.594 1 80.56 255 ALA B N 1
ATOM 6494 C CA . ALA B 1 255 ? 32.406 -26.125 -23.484 1 80.56 255 ALA B CA 1
ATOM 6495 C C . ALA B 1 255 ? 33.719 -26.172 -22.719 1 80.56 255 ALA B C 1
ATOM 6497 O O . ALA B 1 255 ? 34.688 -26.766 -23.188 1 80.56 255 ALA B O 1
ATOM 6498 N N . ASP B 1 256 ? 33.75 -25.594 -21.578 1 80.06 256 ASP B N 1
ATOM 6499 C CA . ASP B 1 256 ? 34.969 -25.562 -20.766 1 80.06 256 ASP B CA 1
ATOM 6500 C C . ASP B 1 256 ? 35.062 -26.797 -19.891 1 80.06 256 ASP B C 1
ATOM 6502 O O . ASP B 1 256 ? 36.062 -26.969 -19.156 1 80.06 256 ASP B O 1
ATOM 6506 N N . GLY B 1 257 ? 34.125 -27.672 -20 1 82.5 257 GLY B N 1
ATOM 6507 C CA . GLY B 1 257 ? 34.094 -28.891 -19.188 1 82.5 257 GLY B CA 1
ATOM 6508 C C . GLY B 1 257 ? 33.156 -28.797 -18.016 1 82.5 257 GLY B C 1
ATOM 6509 O O . GLY B 1 257 ? 32.5 -27.781 -17.797 1 82.5 257 GLY B O 1
ATOM 6510 N N . GLU B 1 258 ? 33.156 -29.906 -17.312 1 86.69 258 GLU B N 1
ATOM 6511 C CA . GLU B 1 258 ? 32.312 -29.969 -16.109 1 86.69 258 GLU B CA 1
ATOM 6512 C C . GLU B 1 258 ? 32.938 -29.156 -14.977 1 86.69 258 GLU B C 1
ATOM 6514 O O . GLU B 1 258 ? 34.125 -29.172 -14.758 1 86.69 258 GLU B O 1
ATOM 6519 N N . PRO B 1 259 ? 32.094 -28.375 -14.406 1 88.56 259 PRO B N 1
ATOM 6520 C CA . PRO B 1 259 ? 32.625 -27.609 -13.273 1 88.56 259 PRO B CA 1
ATOM 6521 C C . PRO B 1 259 ? 33.031 -28.5 -12.102 1 88.56 259 PRO B C 1
ATOM 6523 O O . PRO B 1 259 ? 32.5 -29.594 -11.938 1 88.56 259 PRO B O 1
ATOM 6526 N N . ASP B 1 260 ? 34.062 -28.094 -11.344 1 91.69 260 ASP B N 1
ATOM 6527 C CA . ASP B 1 260 ? 34.438 -28.766 -10.102 1 91.69 260 ASP B CA 1
ATOM 6528 C C . ASP B 1 260 ? 33.312 -28.656 -9.07 1 91.69 260 ASP B C 1
ATOM 6530 O O . ASP B 1 260 ? 33 -27.547 -8.609 1 91.69 260 ASP B O 1
ATOM 6534 N N . MET B 1 261 ? 32.781 -29.781 -8.672 1 93.25 261 MET B N 1
ATOM 6535 C CA . MET B 1 261 ? 31.609 -29.781 -7.789 1 93.25 261 MET B CA 1
ATOM 6536 C C . MET B 1 261 ? 32.031 -30.125 -6.359 1 93.25 261 MET B C 1
ATOM 6538 O O . MET B 1 261 ? 31.172 -30.422 -5.52 1 93.25 261 MET B O 1
ATOM 6542 N N . SER B 1 262 ? 33.25 -30.125 -6.102 1 95.81 262 SER B N 1
ATOM 6543 C CA . SER B 1 262 ? 33.719 -30.391 -4.738 1 95.81 262 SER B CA 1
ATOM 6544 C C . SER B 1 262 ? 33.25 -29.281 -3.787 1 95.81 262 SER B C 1
ATOM 6546 O O . SER B 1 262 ? 33.031 -28.141 -4.203 1 95.81 262 SER B O 1
ATOM 6548 N N . ASP B 1 263 ? 33.094 -29.75 -2.52 1 97.06 263 ASP B N 1
ATOM 6549 C CA . ASP B 1 263 ? 32.719 -28.766 -1.517 1 97.06 263 ASP B CA 1
ATOM 6550 C C . ASP B 1 263 ? 33.719 -27.609 -1.474 1 97.06 263 ASP B C 1
ATOM 6552 O O . ASP B 1 263 ? 33.344 -26.453 -1.327 1 97.06 263 ASP B O 1
ATOM 6556 N N . GLU B 1 264 ? 34.938 -27.906 -1.617 1 96.5 264 GLU B N 1
ATOM 6557 C CA . GLU B 1 264 ? 36 -26.891 -1.585 1 96.5 264 GLU B CA 1
ATOM 6558 C C . GLU B 1 264 ? 35.812 -25.891 -2.715 1 96.5 264 GLU B C 1
ATOM 6560 O O . GLU B 1 264 ? 35.969 -24.672 -2.504 1 96.5 264 GLU B O 1
ATOM 6565 N N . SER B 1 265 ? 35.531 -26.391 -3.85 1 95.44 265 SER B N 1
ATOM 6566 C CA . SER B 1 265 ? 35.344 -25.516 -5.004 1 95.44 265 SER B CA 1
ATOM 6567 C C . SER B 1 265 ? 34.125 -24.641 -4.832 1 95.44 265 SER B C 1
ATOM 6569 O O . SER B 1 265 ? 34.156 -23.453 -5.176 1 95.44 265 SER B O 1
ATOM 6571 N N . ILE B 1 266 ? 33.094 -25.219 -4.355 1 95.62 266 ILE B N 1
ATOM 6572 C CA . ILE B 1 266 ? 31.844 -24.484 -4.137 1 95.62 266 ILE B CA 1
ATOM 6573 C C . ILE B 1 266 ? 32.062 -23.391 -3.109 1 95.62 266 ILE B C 1
ATOM 6575 O O . ILE B 1 266 ? 31.656 -22.25 -3.312 1 95.62 266 ILE B O 1
ATOM 6579 N N . ILE B 1 267 ? 32.719 -23.75 -2.047 1 97.38 267 ILE B N 1
ATOM 6580 C CA . ILE B 1 267 ? 33.031 -22.797 -0.986 1 97.38 267 ILE B CA 1
ATOM 6581 C C . ILE B 1 267 ? 33.906 -21.672 -1.527 1 97.38 267 ILE B C 1
ATOM 6583 O O . ILE B 1 267 ? 33.688 -20.5 -1.243 1 97.38 267 ILE B O 1
ATOM 6587 N N . ALA B 1 268 ? 34.875 -22.031 -2.322 1 95.5 268 ALA B N 1
ATOM 6588 C CA . ALA B 1 268 ? 35.781 -21.031 -2.918 1 95.5 268 ALA B CA 1
ATOM 6589 C C . ALA B 1 268 ? 35 -20.078 -3.824 1 95.5 268 ALA B C 1
ATOM 6591 O O . ALA B 1 268 ? 35.25 -18.875 -3.816 1 95.5 268 ALA B O 1
ATOM 6592 N N . HIS B 1 269 ? 34.156 -20.609 -4.586 1 93.38 269 HIS B N 1
ATOM 6593 C CA . HIS B 1 269 ? 33.344 -19.781 -5.449 1 93.38 269 HIS B CA 1
ATOM 6594 C C . HIS B 1 269 ? 32.469 -18.828 -4.633 1 93.38 269 HIS B C 1
ATOM 6596 O O . HIS B 1 269 ? 32.406 -17.625 -4.914 1 93.38 269 HIS B O 1
ATOM 6602 N N . ALA B 1 270 ? 31.75 -19.375 -3.645 1 95.88 270 ALA B N 1
ATOM 6603 C CA . ALA B 1 270 ? 30.875 -18.547 -2.799 1 95.88 270 ALA B CA 1
ATOM 6604 C C . ALA B 1 270 ? 31.672 -17.406 -2.162 1 95.88 270 ALA B C 1
ATOM 6606 O O . ALA B 1 270 ? 31.234 -16.25 -2.195 1 95.88 270 ALA B O 1
ATOM 6607 N N . ARG B 1 271 ? 32.844 -17.734 -1.659 1 96.31 271 ARG B N 1
ATOM 6608 C CA . ARG B 1 271 ? 33.688 -16.719 -1.028 1 96.31 271 ARG B CA 1
ATOM 6609 C C . ARG B 1 271 ? 34.156 -15.68 -2.043 1 96.31 271 ARG B C 1
ATOM 6611 O O . ARG B 1 271 ? 34.125 -14.477 -1.758 1 96.31 271 ARG B O 1
ATOM 6618 N N . GLY B 1 272 ? 34.531 -16.125 -3.16 1 92.94 272 GLY B N 1
ATOM 6619 C CA . GLY B 1 272 ? 35.031 -15.227 -4.199 1 92.94 272 GLY B CA 1
ATOM 6620 C C . GLY B 1 272 ? 33.938 -14.289 -4.715 1 92.94 272 GLY B C 1
ATOM 6621 O O . GLY B 1 272 ? 34.188 -13.086 -4.84 1 92.94 272 GLY B O 1
ATOM 6622 N N . VAL B 1 273 ? 32.781 -14.797 -4.973 1 93.94 273 VAL B N 1
ATOM 6623 C CA . VAL B 1 273 ? 31.734 -14.008 -5.609 1 93.94 273 VAL B CA 1
ATOM 6624 C C . VAL B 1 273 ? 31.062 -13.117 -4.574 1 93.94 273 VAL B C 1
ATOM 6626 O O . VAL B 1 273 ? 30.672 -11.984 -4.879 1 93.94 273 VAL B O 1
ATOM 6629 N N . LEU B 1 274 ? 30.891 -13.562 -3.334 1 96.69 274 LEU B N 1
ATOM 6630 C CA . LEU B 1 274 ? 30.188 -12.797 -2.307 1 96.69 274 LEU B CA 1
ATOM 6631 C C . LEU B 1 274 ? 31.141 -11.875 -1.56 1 96.69 274 LEU B C 1
ATOM 6633 O O . LEU B 1 274 ? 30.703 -10.961 -0.86 1 96.69 274 LEU B O 1
ATOM 6637 N N . GLY B 1 275 ? 32.438 -12.156 -1.721 1 96.12 275 GLY B N 1
ATOM 6638 C CA . GLY B 1 275 ? 33.438 -11.352 -1.035 1 96.12 275 GLY B CA 1
ATOM 6639 C C . GLY B 1 275 ? 33.406 -11.539 0.471 1 96.12 275 GLY B C 1
ATOM 6640 O O . GLY B 1 275 ? 33.625 -10.586 1.22 1 96.12 275 GLY B O 1
ATOM 6641 N N . ILE B 1 276 ? 33.125 -12.688 0.962 1 95.81 276 ILE B N 1
ATOM 6642 C CA . ILE B 1 276 ? 33.031 -12.93 2.398 1 95.81 276 ILE B CA 1
ATOM 6643 C C . ILE B 1 276 ? 34.375 -13.445 2.924 1 95.81 276 ILE B C 1
ATOM 6645 O O . ILE B 1 276 ? 35.125 -14.078 2.188 1 95.81 276 ILE B O 1
ATOM 6649 N N . PRO B 1 277 ? 34.656 -13.273 4.16 1 95.38 277 PRO B N 1
ATOM 6650 C CA . PRO B 1 277 ? 35.969 -13.641 4.711 1 95.38 277 PRO B CA 1
ATOM 6651 C C . PRO B 1 277 ? 36.125 -15.148 4.875 1 95.38 277 PRO B C 1
ATOM 6653 O O . PRO B 1 277 ? 35.125 -15.875 4.992 1 95.38 277 PRO B O 1
ATOM 6656 N N . GLU B 1 278 ? 37.344 -15.594 4.98 1 94.69 278 GLU B N 1
ATOM 6657 C CA . GLU B 1 278 ? 37.656 -17 5.148 1 94.69 278 GLU B CA 1
ATOM 6658 C C . GLU B 1 278 ? 37.219 -17.516 6.512 1 94.69 278 GLU B C 1
ATOM 6660 O O . GLU B 1 278 ? 36.938 -18.703 6.672 1 94.69 278 GLU B O 1
ATOM 6665 N N . SER B 1 279 ? 37.094 -16.625 7.402 1 95 279 SER B N 1
ATOM 6666 C CA . SER B 1 279 ? 36.75 -17 8.773 1 95 279 SER B CA 1
ATOM 6667 C C . SER B 1 279 ? 35.281 -17.359 8.898 1 95 279 SER B C 1
ATOM 6669 O O . SER B 1 279 ? 34.875 -17.984 9.883 1 95 279 SER B O 1
ATOM 6671 N N . LEU B 1 280 ? 34.438 -16.984 7.957 1 96.5 280 LEU B N 1
ATOM 6672 C CA . LEU B 1 280 ? 33.031 -17.297 8.016 1 96.5 280 LEU B CA 1
ATOM 6673 C C . LEU B 1 280 ? 32.781 -18.766 7.652 1 96.5 280 LEU B C 1
ATOM 6675 O O . LEU B 1 280 ? 33.094 -19.203 6.551 1 96.5 280 LEU B O 1
ATOM 6679 N N . PRO B 1 281 ? 32.25 -19.516 8.586 1 97.19 281 PRO B N 1
ATOM 6680 C CA . PRO B 1 281 ? 31.969 -20.922 8.258 1 97.19 281 PRO B CA 1
ATOM 6681 C C . PRO B 1 281 ? 30.938 -21.078 7.145 1 97.19 281 PRO B C 1
ATOM 6683 O O . PRO B 1 281 ? 29.953 -20.328 7.105 1 97.19 281 PRO B O 1
ATOM 6686 N N . VAL B 1 282 ? 31.219 -21.953 6.199 1 97.88 282 VAL B N 1
ATOM 6687 C CA . VAL B 1 282 ? 30.312 -22.297 5.102 1 97.88 282 VAL B CA 1
ATOM 6688 C C . VAL B 1 282 ? 30.125 -23.812 5.039 1 97.88 282 VAL B C 1
ATOM 6690 O O . VAL B 1 282 ? 31.109 -24.562 5.043 1 97.88 282 VAL B O 1
ATOM 6693 N N . ARG B 1 283 ? 28.875 -24.234 5.055 1 98.12 283 ARG B N 1
ATOM 6694 C CA . ARG B 1 283 ? 28.562 -25.656 4.914 1 98.12 283 ARG B CA 1
ATOM 6695 C C . ARG B 1 283 ? 27.719 -25.906 3.664 1 98.12 283 ARG B C 1
ATOM 6697 O O . ARG B 1 283 ? 26.656 -25.297 3.496 1 98.12 283 ARG B O 1
ATOM 6704 N N . VAL B 1 284 ? 28.219 -26.766 2.801 1 98 284 VAL B N 1
ATOM 6705 C CA . VAL B 1 284 ? 27.469 -27.141 1.607 1 98 284 VAL B CA 1
ATOM 6706 C C . VAL B 1 284 ? 26.453 -28.219 1.957 1 98 284 VAL B C 1
ATOM 6708 O O . VAL B 1 284 ? 26.812 -29.281 2.486 1 98 284 VAL B O 1
ATOM 6711 N N . LYS B 1 285 ? 25.219 -27.969 1.687 1 96.94 285 LYS B N 1
ATOM 6712 C CA . LYS B 1 285 ? 24.156 -28.906 2.018 1 96.94 285 LYS B CA 1
ATOM 6713 C C . LYS B 1 285 ? 23.766 -29.75 0.808 1 96.94 285 LYS B C 1
ATOM 6715 O O . LYS B 1 285 ? 23.438 -30.938 0.947 1 96.94 285 LYS B O 1
ATOM 6720 N N . HIS B 1 286 ? 23.75 -29.156 -0.294 1 95.38 286 HIS B N 1
ATOM 6721 C CA . HIS B 1 286 ? 23.344 -29.797 -1.542 1 95.38 286 HIS B CA 1
ATOM 6722 C C . HIS B 1 286 ? 23.906 -29.062 -2.748 1 95.38 286 HIS B C 1
ATOM 6724 O O . HIS B 1 286 ? 24.188 -27.859 -2.67 1 95.38 286 HIS B O 1
ATOM 6730 N N . LYS B 1 287 ? 24.234 -29.688 -3.768 1 94.25 287 LYS B N 1
ATOM 6731 C CA . LYS B 1 287 ? 24.688 -29.094 -5.027 1 94.25 287 LYS B CA 1
ATOM 6732 C C . LYS B 1 287 ? 24.125 -29.859 -6.223 1 94.25 287 LYS B C 1
ATOM 6734 O O . LYS B 1 287 ? 23.875 -31.062 -6.137 1 94.25 287 LYS B O 1
ATOM 6739 N N . GLY B 1 288 ? 23.844 -29.125 -7.258 1 90.81 288 GLY B N 1
ATOM 6740 C CA . GLY B 1 288 ? 23.297 -29.75 -8.453 1 90.81 288 GLY B CA 1
ATOM 6741 C C . GLY B 1 288 ? 23.453 -28.891 -9.695 1 90.81 288 GLY B C 1
ATOM 6742 O O . GLY B 1 288 ? 23.5 -27.656 -9.609 1 90.81 288 GLY B O 1
ATOM 6743 N N . LYS B 1 289 ? 23.672 -29.531 -10.836 1 90.38 289 LYS B N 1
ATOM 6744 C CA . LYS B 1 289 ? 23.719 -28.859 -12.141 1 90.38 289 LYS B CA 1
ATOM 6745 C C . LYS B 1 289 ? 22.344 -28.859 -12.812 1 90.38 289 LYS B C 1
ATOM 6747 O O . LYS B 1 289 ? 21.562 -29.797 -12.609 1 90.38 289 LYS B O 1
ATOM 6752 N N . TRP B 1 290 ? 22.078 -27.859 -13.422 1 83.56 290 TRP B N 1
ATOM 6753 C CA . TRP B 1 290 ? 20.844 -27.797 -14.203 1 83.56 290 TRP B CA 1
ATOM 6754 C C . TRP B 1 290 ? 21.016 -26.891 -15.422 1 83.56 290 TRP B C 1
ATOM 6756 O O . TRP B 1 290 ? 22.031 -26.219 -15.562 1 83.56 290 TRP B O 1
ATOM 6766 N N . GLN B 1 291 ? 20.062 -27.016 -16.344 1 83.31 291 GLN B N 1
ATOM 6767 C CA . GLN B 1 291 ? 20.141 -26.25 -17.594 1 83.31 291 GLN B CA 1
ATOM 6768 C C . GLN B 1 291 ? 18.891 -25.391 -17.781 1 83.31 291 GLN B C 1
ATOM 6770 O O . GLN B 1 291 ? 17.797 -25.75 -17.328 1 83.31 291 GLN B O 1
ATOM 6775 N N . VAL B 1 292 ? 19.141 -24.281 -18.406 1 79.94 292 VAL B N 1
ATOM 6776 C CA . VAL B 1 292 ? 18.047 -23.406 -18.781 1 79.94 292 VAL B CA 1
ATOM 6777 C C . VAL B 1 292 ? 17.469 -23.844 -20.125 1 79.94 292 VAL B C 1
ATOM 6779 O O . VAL B 1 292 ? 18.203 -24 -21.109 1 79.94 292 VAL B O 1
ATOM 6782 N N . ASN B 1 293 ? 16.125 -24.062 -20 1 80.06 293 ASN B N 1
ATOM 6783 C CA . ASN B 1 293 ? 15.445 -24.5 -21.219 1 80.06 293 ASN B CA 1
ATOM 6784 C C . ASN B 1 293 ? 14.312 -23.547 -21.594 1 80.06 293 ASN B C 1
ATOM 6786 O O . ASN B 1 293 ? 13.727 -22.906 -20.719 1 80.06 293 ASN B O 1
ATOM 6790 N N . HIS B 1 294 ? 14.062 -23.391 -22.844 1 84 294 HIS B N 1
ATOM 6791 C CA . HIS B 1 294 ? 12.914 -22.719 -23.438 1 84 294 HIS B CA 1
ATOM 6792 C C . HIS B 1 294 ? 12.039 -23.703 -24.203 1 84 294 HIS B C 1
ATOM 6794 O O . HIS B 1 294 ? 12.07 -23.734 -25.438 1 84 294 HIS B O 1
ATOM 6800 N N . VAL B 1 295 ? 11.258 -24.453 -23.453 1 89.62 295 VAL B N 1
ATOM 6801 C CA . VAL B 1 295 ? 10.531 -25.531 -24.109 1 89.62 295 VAL B CA 1
ATOM 6802 C C . VAL B 1 295 ? 9.125 -25.641 -23.547 1 89.62 295 VAL B C 1
ATOM 6804 O O . VAL B 1 295 ? 8.93 -25.5 -22.328 1 89.62 295 VAL B O 1
ATOM 6807 N N . VAL B 1 296 ? 8.164 -25.766 -24.391 1 93.88 296 VAL B N 1
ATOM 6808 C CA . VAL B 1 296 ? 6.785 -26 -23.969 1 93.88 296 VAL B CA 1
ATOM 6809 C C . VAL B 1 296 ? 6.156 -27.062 -24.875 1 93.88 296 VAL B C 1
ATOM 6811 O O . VAL B 1 296 ? 6.418 -27.109 -26.078 1 93.88 296 VAL B O 1
ATOM 6814 N N . ALA B 1 297 ? 5.414 -27.938 -24.266 1 96.44 297 ALA B N 1
ATOM 6815 C CA . ALA B 1 297 ? 4.723 -28.969 -25.031 1 96.44 297 ALA B CA 1
ATOM 6816 C C . ALA B 1 297 ? 3.715 -28.359 -26 1 96.44 297 ALA B C 1
ATOM 6818 O O . ALA B 1 297 ? 3.02 -27.391 -25.656 1 96.44 297 ALA B O 1
ATOM 6819 N N . LYS B 1 298 ? 3.58 -28.906 -27.219 1 96.38 298 LYS B N 1
ATOM 6820 C CA . LYS B 1 298 ? 2.645 -28.422 -28.234 1 96.38 298 LYS B CA 1
ATOM 6821 C C . LYS B 1 298 ? 1.2 -28.609 -27.781 1 96.38 298 LYS B C 1
ATOM 6823 O O . LYS B 1 298 ? 0.317 -27.844 -28.156 1 96.38 298 LYS B O 1
ATOM 6828 N N . GLU B 1 299 ? 1.044 -29.656 -27.047 1 97.12 299 GLU B N 1
ATOM 6829 C CA . GLU B 1 299 ? -0.261 -29.969 -26.484 1 97.12 299 GLU B CA 1
ATOM 6830 C C . GLU B 1 299 ? -0.119 -30.578 -25.094 1 97.12 299 GLU B C 1
ATOM 6832 O O . GLU B 1 299 ? 0.876 -31.25 -24.797 1 97.12 299 GLU B O 1
ATOM 6837 N N . TYR B 1 300 ? -1.157 -30.391 -24.297 1 98 300 TYR B N 1
ATOM 6838 C CA . TYR B 1 300 ? -1.116 -30.859 -22.922 1 98 300 TYR B CA 1
ATOM 6839 C C . TYR B 1 300 ? -1.962 -32.125 -22.75 1 98 300 TYR B C 1
ATOM 6841 O O . TYR B 1 300 ? -1.977 -32.719 -21.672 1 98 300 TYR B O 1
ATOM 6849 N N . ARG B 1 301 ? -2.613 -32.531 -23.766 1 97.75 301 ARG B N 1
ATOM 6850 C CA . ARG B 1 301 ? -3.469 -33.688 -23.703 1 97.75 301 ARG B CA 1
ATOM 6851 C C . ARG B 1 301 ? -3.307 -34.562 -24.953 1 97.75 301 ARG B C 1
ATOM 6853 O O . ARG B 1 301 ? -3.27 -34.031 -26.078 1 97.75 301 ARG B O 1
ATOM 6860 N N . ARG B 1 302 ? -3.221 -35.844 -24.797 1 96.94 302 ARG B N 1
ATOM 6861 C CA . ARG B 1 302 ? -3.342 -36.875 -25.844 1 96.94 302 ARG B CA 1
ATOM 6862 C C . ARG B 1 302 ? -4.168 -38.062 -25.344 1 96.94 302 ARG B C 1
ATOM 6864 O O . ARG B 1 302 ? -3.67 -38.906 -24.594 1 96.94 302 ARG B O 1
ATOM 6871 N N . GLY B 1 303 ? -5.406 -38.094 -25.828 1 96.56 303 GLY B N 1
ATOM 6872 C CA . GLY B 1 303 ? -6.293 -39.125 -25.328 1 96.56 303 GLY B CA 1
ATOM 6873 C C . GLY B 1 303 ? -6.613 -38.969 -23.859 1 96.56 303 GLY B C 1
ATOM 6874 O O . GLY B 1 303 ? -7.121 -37.938 -23.422 1 96.56 303 GLY B O 1
ATOM 6875 N N . ARG B 1 304 ? -6.23 -40.031 -23.125 1 98.19 304 ARG B N 1
ATOM 6876 C CA . ARG B 1 304 ? -6.555 -40.031 -21.703 1 98.19 304 ARG B CA 1
ATOM 6877 C C . ARG B 1 304 ? -5.34 -39.688 -20.859 1 98.19 304 ARG B C 1
ATOM 6879 O O . ARG B 1 304 ? -5.387 -39.75 -19.641 1 98.19 304 ARG B O 1
ATOM 6886 N N . ILE B 1 305 ? -4.266 -39.219 -21.531 1 98.5 305 ILE B N 1
ATOM 6887 C CA . ILE B 1 305 ? -3.025 -38.875 -20.844 1 98.5 305 ILE B CA 1
ATOM 6888 C C . ILE B 1 305 ? -2.756 -37.375 -20.969 1 98.5 305 ILE B C 1
ATOM 6890 O O . ILE B 1 305 ? -2.857 -36.812 -22.062 1 98.5 305 ILE B O 1
ATOM 6894 N N . PHE B 1 306 ? -2.496 -36.719 -19.828 1 98.5 306 PHE B N 1
ATOM 6895 C CA . PHE B 1 306 ? -2.23 -35.281 -19.75 1 98.5 306 PHE B CA 1
ATOM 6896 C C . PHE B 1 306 ? -0.811 -35.031 -19.266 1 98.5 306 PHE B C 1
ATOM 6898 O O . PHE B 1 306 ? -0.227 -35.844 -18.562 1 98.5 306 PHE B O 1
ATOM 6905 N N . LEU B 1 307 ? -0.257 -33.875 -19.672 1 98.25 307 LEU B N 1
ATOM 6906 C CA . LEU B 1 307 ? 1.022 -33.406 -19.156 1 98.25 307 LEU B CA 1
ATOM 6907 C C . LEU B 1 307 ? 0.829 -32.188 -18.25 1 98.25 307 LEU B C 1
ATOM 6909 O O . LEU B 1 307 ? -0.073 -31.391 -18.484 1 98.25 307 LEU B O 1
ATOM 6913 N N . ALA B 1 308 ? 1.647 -32.062 -17.266 1 97.19 308 ALA B N 1
ATOM 6914 C CA . ALA B 1 308 ? 1.609 -30.922 -16.375 1 97.19 308 ALA B CA 1
ATOM 6915 C C . ALA B 1 308 ? 2.994 -30.609 -15.812 1 97.19 308 ALA B C 1
ATOM 6917 O O . ALA B 1 308 ? 3.852 -31.5 -15.742 1 97.19 308 ALA B O 1
ATOM 6918 N N . GLY B 1 309 ? 3.221 -29.328 -15.43 1 94.31 309 GLY B N 1
ATOM 6919 C CA . GLY B 1 309 ? 4.473 -28.891 -14.836 1 94.31 309 GLY B CA 1
ATOM 6920 C C . GLY B 1 309 ? 5.641 -28.938 -15.805 1 94.31 309 GLY B C 1
ATOM 6921 O O . GLY B 1 309 ? 5.484 -28.594 -16.984 1 94.31 309 GLY B O 1
ATOM 6922 N N . ASP B 1 310 ? 6.789 -29.344 -15.266 1 90.94 310 ASP B N 1
ATOM 6923 C CA . ASP B 1 310 ? 8.008 -29.328 -16.062 1 90.94 310 ASP B CA 1
ATOM 6924 C C . ASP B 1 310 ? 7.945 -30.344 -17.203 1 90.94 310 ASP B C 1
ATOM 6926 O O . ASP B 1 310 ? 8.703 -30.234 -18.172 1 90.94 310 ASP B O 1
ATOM 6930 N N . ALA B 1 311 ? 7.047 -31.281 -17.047 1 94.38 311 ALA B N 1
ATOM 6931 C CA . ALA B 1 311 ? 6.824 -32.219 -18.156 1 94.38 311 ALA B CA 1
ATOM 6932 C C . ALA B 1 311 ? 6.211 -31.5 -19.359 1 94.38 311 ALA B C 1
ATOM 6934 O O . ALA B 1 311 ? 6.422 -31.891 -20.516 1 94.38 311 ALA B O 1
ATOM 6935 N N . ALA B 1 312 ? 5.48 -30.469 -19.094 1 93.62 312 ALA B N 1
ATOM 6936 C CA . ALA B 1 312 ? 4.77 -29.719 -20.141 1 93.62 312 ALA B CA 1
ATOM 6937 C C . ALA B 1 312 ? 5.492 -28.422 -20.484 1 93.62 312 ALA B C 1
ATOM 6939 O O . ALA B 1 312 ? 5.492 -28 -21.641 1 93.62 312 ALA B O 1
ATOM 6940 N N . HIS B 1 313 ? 6.051 -27.797 -19.594 1 89 313 HIS B N 1
ATOM 6941 C CA . HIS B 1 313 ? 6.715 -26.516 -19.781 1 89 313 HIS B CA 1
ATOM 6942 C C . HIS B 1 313 ? 7.98 -26.422 -18.938 1 89 313 HIS B C 1
ATOM 6944 O O . HIS B 1 313 ? 7.945 -26.688 -17.734 1 89 313 HIS B O 1
ATOM 6950 N N . ARG B 1 314 ? 9.055 -26.078 -19.625 1 79.69 314 ARG B N 1
ATOM 6951 C CA . ARG B 1 314 ? 10.367 -25.922 -19.016 1 79.69 314 ARG B CA 1
ATOM 6952 C C . ARG B 1 314 ? 10.945 -24.531 -19.297 1 79.69 314 ARG B C 1
ATOM 6954 O O . ARG B 1 314 ? 11.117 -24.156 -20.453 1 79.69 314 ARG B O 1
ATOM 6961 N N . HIS B 1 315 ? 11.008 -23.859 -18.328 1 70.94 315 HIS B N 1
ATOM 6962 C CA . HIS B 1 315 ? 11.547 -22.516 -18.484 1 70.94 315 HIS B CA 1
ATOM 6963 C C . HIS B 1 315 ? 12.453 -22.141 -17.312 1 70.94 315 HIS B C 1
ATOM 6965 O O . HIS B 1 315 ? 12.477 -22.828 -16.297 1 70.94 315 HIS B O 1
ATOM 6971 N N . PRO B 1 316 ? 13.297 -21.156 -17.578 1 66.94 316 PRO B N 1
ATOM 6972 C CA . PRO B 1 316 ? 14.164 -20.672 -16.5 1 66.94 316 PRO B CA 1
ATOM 6973 C C . PRO B 1 316 ? 13.383 -20.203 -15.273 1 66.94 316 PRO B C 1
ATOM 6975 O O . PRO B 1 316 ? 12.211 -19.844 -15.391 1 66.94 316 PRO B O 1
ATOM 6978 N N . PRO B 1 317 ? 14.07 -20.312 -14.18 1 68.69 317 PRO B N 1
ATOM 6979 C CA . PRO B 1 317 ? 13.422 -19.875 -12.945 1 68.69 317 PRO B CA 1
ATOM 6980 C C . PRO B 1 317 ? 13.289 -18.359 -12.859 1 68.69 317 PRO B C 1
ATOM 6982 O O . PRO B 1 317 ? 12.797 -17.828 -11.859 1 68.69 317 PRO B O 1
ATOM 6985 N N . SER B 1 318 ? 13.57 -17.828 -14.109 1 63.41 318 SER B N 1
ATOM 6986 C CA . SER B 1 318 ? 13.539 -16.375 -14.102 1 63.41 318 SER B CA 1
ATOM 6987 C C . SER B 1 318 ? 12.117 -15.859 -13.898 1 63.41 318 SER B C 1
ATOM 6989 O O . SER B 1 318 ? 11.172 -16.375 -14.508 1 63.41 318 SER B O 1
ATOM 6991 N N . SER B 1 319 ? 11.773 -15.258 -12.688 1 72.19 319 SER B N 1
ATOM 6992 C CA . SER B 1 319 ? 10.539 -14.578 -12.312 1 72.19 319 SER B CA 1
ATOM 6993 C C . SER B 1 319 ? 9.734 -15.406 -11.32 1 72.19 319 SER B C 1
ATOM 6995 O O . SER B 1 319 ? 8.695 -14.961 -10.82 1 72.19 319 SER B O 1
ATOM 6997 N N . GLY B 1 320 ? 10.156 -16.641 -11.133 1 74.25 320 GLY B N 1
ATOM 6998 C CA . GLY B 1 320 ? 9.531 -17.438 -10.086 1 74.25 320 GLY B CA 1
ATOM 6999 C C . GLY B 1 320 ? 8.148 -17.938 -10.461 1 74.25 320 GLY B C 1
ATOM 7000 O O . GLY B 1 320 ? 7.238 -17.969 -9.633 1 74.25 320 GLY B O 1
ATOM 7001 N N . LEU B 1 321 ? 8.016 -18.359 -11.734 1 83.5 321 LEU B N 1
ATOM 7002 C CA . LEU B 1 321 ? 6.668 -18.703 -12.188 1 83.5 321 LEU B CA 1
ATOM 7003 C C . LEU B 1 321 ? 6.488 -20.203 -12.289 1 83.5 321 LEU B C 1
ATOM 7005 O O . LEU B 1 321 ? 5.359 -20.703 -12.375 1 83.5 321 LEU B O 1
ATOM 7009 N N . GLY B 1 322 ? 7.504 -21 -12.203 1 87.69 322 GLY B N 1
ATOM 7010 C CA . GLY B 1 322 ? 7.445 -22.422 -12.484 1 87.69 322 GLY B CA 1
ATOM 7011 C C . GLY B 1 322 ? 6.535 -23.188 -11.539 1 87.69 322 GLY B C 1
ATOM 7012 O O . GLY B 1 322 ? 5.508 -23.719 -11.953 1 87.69 322 GLY B O 1
ATOM 7013 N N . SER B 1 323 ? 6.953 -23.125 -10.297 1 92.5 323 SER B N 1
ATOM 7014 C CA . SER B 1 323 ? 6.156 -23.844 -9.305 1 92.5 323 SER B CA 1
ATOM 7015 C C . SER B 1 323 ? 4.734 -23.297 -9.242 1 92.5 323 SER B C 1
ATOM 7017 O O . SER B 1 323 ? 3.783 -24.062 -9.031 1 92.5 323 SER B O 1
ATOM 7019 N N . ASN B 1 324 ? 4.594 -22.078 -9.477 1 95.88 324 ASN B N 1
ATOM 7020 C CA . ASN B 1 324 ? 3.273 -21.453 -9.477 1 95.88 324 ASN B CA 1
ATOM 7021 C C . ASN B 1 324 ? 2.402 -21.984 -10.609 1 95.88 324 ASN B C 1
ATOM 7023 O O . ASN B 1 324 ? 1.242 -22.328 -10.398 1 95.88 324 ASN B O 1
ATOM 7027 N N . THR B 1 325 ? 2.994 -22.031 -11.781 1 94.62 325 THR B N 1
ATOM 7028 C CA . THR B 1 325 ? 2.268 -22.547 -12.93 1 94.62 325 THR B CA 1
ATOM 7029 C C . THR B 1 325 ? 1.892 -24.016 -12.719 1 94.62 325 THR B C 1
ATOM 7031 O O . THR B 1 325 ? 0.813 -24.453 -13.133 1 94.62 325 THR B O 1
ATOM 7034 N N . CYS B 1 326 ? 2.76 -24.766 -12.047 1 95.69 326 CYS B N 1
ATOM 7035 C CA . CYS B 1 326 ? 2.502 -26.156 -11.719 1 95.69 326 CYS B CA 1
ATOM 7036 C C . CYS B 1 326 ? 1.233 -26.297 -10.891 1 95.69 326 CYS B C 1
ATOM 7038 O O . CYS B 1 326 ? 0.341 -27.078 -11.234 1 95.69 326 CYS B O 1
ATOM 7040 N N . VAL B 1 327 ? 1.161 -25.547 -9.852 1 97.38 327 VAL B N 1
ATOM 7041 C CA . VAL B 1 327 ? 0.013 -25.594 -8.945 1 97.38 327 VAL B CA 1
ATOM 7042 C C . VAL B 1 327 ? -1.249 -25.172 -9.695 1 97.38 327 VAL B C 1
ATOM 7044 O O . VAL B 1 327 ? -2.307 -25.781 -9.539 1 97.38 327 VAL B O 1
ATOM 7047 N N . GLN B 1 328 ? -1.154 -24.234 -10.508 1 96.81 328 GLN B N 1
ATOM 7048 C CA . GLN B 1 328 ? -2.303 -23.703 -11.234 1 96.81 328 GLN B CA 1
ATOM 7049 C C . GLN B 1 328 ? -2.773 -24.688 -12.312 1 96.81 328 GLN B C 1
ATOM 7051 O O . GLN B 1 328 ? -3.967 -24.766 -12.609 1 96.81 328 GLN B O 1
ATOM 7056 N N . ASP B 1 329 ? -1.827 -25.422 -12.906 1 97.38 329 ASP B N 1
ATOM 7057 C CA . ASP B 1 329 ? -2.221 -26.5 -13.805 1 97.38 329 ASP B CA 1
ATOM 7058 C C . ASP B 1 329 ? -3.131 -27.5 -13.102 1 97.38 329 ASP B C 1
ATOM 7060 O O . ASP B 1 329 ? -4.195 -27.859 -13.609 1 97.38 329 ASP B O 1
ATOM 7064 N N . ALA B 1 330 ? -2.646 -27.875 -11.961 1 98.12 330 ALA B N 1
ATOM 7065 C CA . ALA B 1 330 ? -3.422 -28.844 -11.18 1 98.12 330 ALA B CA 1
ATOM 7066 C C . ALA B 1 330 ? -4.781 -28.266 -10.797 1 98.12 330 ALA B C 1
ATOM 7068 O O . ALA B 1 330 ? -5.797 -28.953 -10.859 1 98.12 330 ALA B O 1
ATOM 7069 N N . TYR B 1 331 ? -4.777 -27.031 -10.453 1 97.69 331 TYR B N 1
ATOM 7070 C CA . TYR B 1 331 ? -6.004 -26.359 -10.023 1 97.69 331 TYR B CA 1
ATOM 7071 C C . TYR B 1 331 ? -7.016 -26.312 -11.164 1 97.69 331 TYR B C 1
ATOM 7073 O O . TYR B 1 331 ? -8.211 -26.5 -10.953 1 97.69 331 TYR B O 1
ATOM 7081 N N . ASN B 1 332 ? -6.559 -26.031 -12.312 1 97.88 332 ASN B N 1
ATOM 7082 C CA . ASN B 1 332 ? -7.391 -25.953 -13.508 1 97.88 332 ASN B CA 1
ATOM 7083 C C . ASN B 1 332 ? -7.945 -27.312 -13.914 1 97.88 332 ASN B C 1
ATOM 7085 O O . ASN B 1 332 ? -9.117 -27.422 -14.289 1 97.88 332 ASN B O 1
ATOM 7089 N N . MET B 1 333 ? -7.203 -28.375 -13.766 1 98.06 333 MET B N 1
ATOM 7090 C CA . MET B 1 333 ? -7.539 -29.656 -14.359 1 98.06 333 MET B CA 1
ATOM 7091 C C . MET B 1 333 ? -8.297 -30.531 -13.359 1 98.06 333 MET B C 1
ATOM 7093 O O . MET B 1 333 ? -9.141 -31.344 -13.758 1 98.06 333 MET B O 1
ATOM 7097 N N . SER B 1 334 ? -8.031 -30.391 -12.102 1 98.12 334 SER B N 1
ATOM 7098 C CA . SER B 1 334 ? -8.516 -31.344 -11.102 1 98.12 334 SER B CA 1
ATOM 7099 C C . SER B 1 334 ? -10.039 -31.359 -11.055 1 98.12 334 SER B C 1
ATOM 7101 O O . SER B 1 334 ? -10.648 -32.438 -10.992 1 98.12 334 SER B O 1
ATOM 7103 N N . TRP B 1 335 ? -10.641 -30.203 -11.109 1 97.81 335 TRP B N 1
ATOM 7104 C CA . TRP B 1 335 ? -12.102 -30.203 -11.023 1 97.81 335 TRP B CA 1
ATOM 7105 C C . TRP B 1 335 ? -12.719 -30.797 -12.281 1 97.81 335 TRP B C 1
ATOM 7107 O O . TRP B 1 335 ? -13.758 -31.469 -12.219 1 97.81 335 TRP B O 1
ATOM 7117 N N . LYS B 1 336 ? -12.109 -30.625 -13.398 1 98.25 336 LYS B N 1
ATOM 7118 C CA . LYS B 1 336 ? -12.594 -31.156 -14.664 1 98.25 336 LYS B CA 1
ATOM 7119 C C . LYS B 1 336 ? -12.555 -32.688 -14.672 1 98.25 336 LYS B C 1
ATOM 7121 O O . LYS B 1 336 ? -13.547 -33.344 -15.008 1 98.25 336 LYS B O 1
ATOM 7126 N N . LEU B 1 337 ? -11.422 -33.188 -14.266 1 98.06 337 LEU B N 1
ATOM 7127 C CA . LEU B 1 337 ? -11.258 -34.625 -14.18 1 98.06 337 LEU B CA 1
ATOM 7128 C C . LEU B 1 337 ? -12.258 -35.219 -13.203 1 98.06 337 LEU B C 1
ATOM 7130 O O . LEU B 1 337 ? -12.875 -36.25 -13.492 1 98.06 337 LEU B O 1
ATOM 7134 N N . ALA B 1 338 ? -12.391 -34.625 -12.062 1 97.81 338 ALA B N 1
ATOM 7135 C CA . ALA B 1 338 ? -13.312 -35.125 -11.039 1 97.81 338 ALA B CA 1
ATOM 7136 C C . ALA B 1 338 ? -14.734 -35.188 -11.57 1 97.81 338 ALA B C 1
ATOM 7138 O O . ALA B 1 338 ? -15.414 -36.219 -11.398 1 97.81 338 ALA B O 1
ATOM 7139 N N . MET B 1 339 ? -15.188 -34.25 -12.258 1 97.25 339 MET B N 1
ATOM 7140 C CA . MET B 1 339 ? -16.562 -34.188 -12.75 1 97.25 339 MET B CA 1
ATOM 7141 C C . MET B 1 339 ? -16.781 -35.25 -13.836 1 97.25 339 MET B C 1
ATOM 7143 O O . MET B 1 339 ? -17.828 -35.875 -13.875 1 97.25 339 MET B O 1
ATOM 7147 N N . VAL B 1 340 ? -15.82 -35.375 -14.734 1 97.44 340 VAL B N 1
ATOM 7148 C CA . VAL B 1 340 ? -15.938 -36.375 -15.797 1 97.44 340 VAL B CA 1
ATOM 7149 C C . VAL B 1 340 ? -15.953 -37.781 -15.188 1 97.44 340 VAL B C 1
ATOM 7151 O O . VAL B 1 340 ? -16.781 -38.594 -15.555 1 97.44 340 VAL B O 1
ATOM 7154 N N . ILE B 1 341 ? -15.086 -38.031 -14.234 1 97.69 341 ILE B N 1
ATOM 7155 C CA . ILE B 1 341 ? -14.977 -39.312 -13.594 1 97.69 341 ILE B CA 1
ATOM 7156 C C . ILE B 1 341 ? -16.266 -39.656 -12.852 1 97.69 341 ILE B C 1
ATOM 7158 O O . ILE B 1 341 ? -16.719 -40.781 -12.844 1 97.69 341 ILE B O 1
ATOM 7162 N N . LYS B 1 342 ? -16.922 -38.656 -12.281 1 96.12 342 LYS B N 1
ATOM 7163 C CA . LYS B 1 342 ? -18.141 -38.844 -11.516 1 96.12 342 LYS B CA 1
ATOM 7164 C C . LYS B 1 342 ? -19.375 -38.906 -12.43 1 96.12 342 LYS B C 1
ATOM 7166 O O . LYS B 1 342 ? -20.5 -39.062 -11.961 1 96.12 342 LYS B O 1
ATOM 7171 N N . GLY B 1 343 ? -19.172 -38.656 -13.68 1 95.69 343 GLY B N 1
ATOM 7172 C CA . GLY B 1 343 ? -20.266 -38.688 -14.641 1 95.69 343 GLY B CA 1
ATOM 7173 C C . GLY B 1 343 ? -21.078 -37.438 -14.664 1 95.69 343 GLY B C 1
ATOM 7174 O O . GLY B 1 343 ? -22.219 -37.438 -15.141 1 95.69 343 GLY B O 1
ATOM 7175 N N . GLN B 1 344 ? -20.516 -36.406 -14.188 1 95.62 344 GLN B N 1
ATOM 7176 C CA . GLN B 1 344 ? -21.234 -35.156 -14.078 1 95.62 344 GLN B CA 1
ATOM 7177 C C . GLN B 1 344 ? -20.938 -34.25 -15.281 1 95.62 344 GLN B C 1
ATOM 7179 O O . GLN B 1 344 ? -21.641 -33.25 -15.492 1 95.62 344 GLN B O 1
ATOM 7184 N N . ALA B 1 345 ? -19.969 -34.562 -16.047 1 97.12 345 ALA B N 1
ATOM 7185 C CA . ALA B 1 345 ? -19.594 -33.812 -17.234 1 97.12 345 ALA B CA 1
ATOM 7186 C C . ALA B 1 345 ? -19.188 -34.719 -18.375 1 97.12 345 ALA B C 1
ATOM 7188 O O . ALA B 1 345 ? -18.875 -35.906 -18.156 1 97.12 345 ALA B O 1
ATOM 7189 N N . GLY B 1 346 ? -19.281 -34.156 -19.594 1 97 346 GLY B N 1
ATOM 7190 C CA . GLY B 1 346 ? -18.781 -34.906 -20.734 1 97 346 GLY B CA 1
ATOM 7191 C C . GLY B 1 346 ? -17.266 -34.875 -20.859 1 97 346 GLY B C 1
ATOM 7192 O O . GLY B 1 346 ? -16.609 -33.969 -20.328 1 97 346 GLY B O 1
ATOM 7193 N N . GLU B 1 347 ? -16.719 -35.812 -21.578 1 96.12 347 GLU B N 1
ATOM 7194 C CA . GLU B 1 347 ? -15.266 -35.969 -21.719 1 96.12 347 GLU B CA 1
ATOM 7195 C C . GLU B 1 347 ? -14.672 -34.781 -22.469 1 96.12 347 GLU B C 1
ATOM 7197 O O . GLU B 1 347 ? -13.492 -34.469 -22.312 1 96.12 347 GLU B O 1
ATOM 7202 N N . GLU B 1 348 ? -15.492 -34.125 -23.297 1 96.44 348 GLU B N 1
ATOM 7203 C CA . GLU B 1 348 ? -15.023 -33 -24.094 1 96.44 348 GLU B CA 1
ATOM 7204 C C . GLU B 1 348 ? -14.531 -31.875 -23.188 1 96.44 348 GLU B C 1
ATOM 7206 O O . GLU B 1 348 ? -13.719 -31.047 -23.609 1 96.44 348 GLU B O 1
ATOM 7211 N N . LEU B 1 349 ? -15.031 -31.844 -21.938 1 98 349 LEU B N 1
ATOM 7212 C CA . LEU B 1 349 ? -14.578 -30.844 -20.969 1 98 349 LEU B CA 1
ATOM 7213 C C . LEU B 1 349 ? -13.07 -30.906 -20.797 1 98 349 LEU B C 1
ATOM 7215 O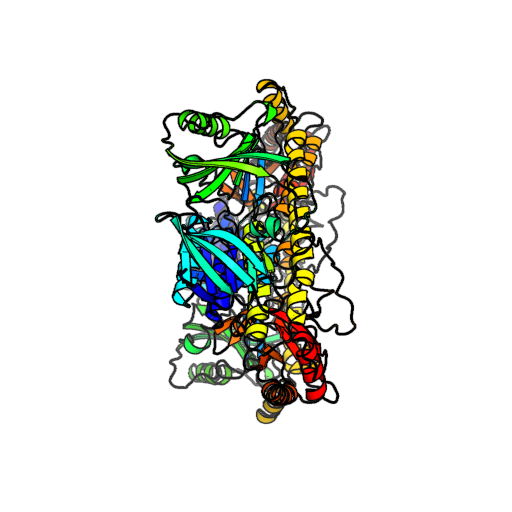 O . LEU B 1 349 ? -12.422 -29.875 -20.578 1 98 349 LEU B O 1
ATOM 7219 N N . LEU B 1 350 ? -12.508 -32.062 -20.922 1 98.12 350 LEU B N 1
ATOM 7220 C CA . LEU B 1 350 ? -11.086 -32.281 -20.656 1 98.12 350 LEU B CA 1
ATOM 7221 C C . LEU B 1 350 ? -10.227 -31.609 -21.719 1 98.12 350 LEU B C 1
ATOM 7223 O O . LEU B 1 350 ? -9.039 -31.375 -21.5 1 98.12 350 LEU B O 1
ATOM 7227 N N . GLU B 1 351 ? -10.812 -31.25 -22.891 1 97.5 351 GLU B N 1
ATOM 7228 C CA . GLU B 1 351 ? -10.094 -30.531 -23.938 1 97.5 351 GLU B CA 1
ATOM 7229 C C . GLU B 1 351 ? -9.758 -29.109 -23.484 1 97.5 351 GLU B C 1
ATOM 7231 O O . GLU B 1 351 ? -8.789 -28.516 -23.969 1 97.5 351 GLU B O 1
ATOM 7236 N N . SER B 1 352 ? -10.523 -28.625 -22.562 1 98.06 352 SER B N 1
ATOM 7237 C CA . SER B 1 352 ? -10.336 -27.266 -22.094 1 98.06 352 SER B CA 1
ATOM 7238 C C . SER B 1 352 ? -8.984 -27.094 -21.406 1 98.06 352 SER B C 1
ATOM 7240 O O . SER B 1 352 ? -8.43 -26 -21.359 1 98.06 352 SER B O 1
ATOM 7242 N N . TYR B 1 353 ? -8.469 -28.234 -20.859 1 98.19 353 TYR B N 1
ATOM 7243 C CA . TYR B 1 353 ? -7.16 -28.141 -20.219 1 98.19 353 TYR B CA 1
ATOM 7244 C C . TYR B 1 353 ? -6.098 -27.672 -21.203 1 98.19 353 TYR B C 1
ATOM 7246 O O . TYR B 1 353 ? -5.375 -26.703 -20.922 1 98.19 353 TYR B O 1
ATOM 7254 N N . ASN B 1 354 ? -6.066 -28.312 -22.266 1 97.69 354 ASN B N 1
ATOM 7255 C CA . ASN B 1 354 ? -5.141 -27.891 -23.328 1 97.69 354 ASN B CA 1
ATOM 7256 C C . ASN B 1 354 ? -5.457 -26.484 -23.828 1 97.69 354 ASN B C 1
ATOM 7258 O O . ASN B 1 354 ? -4.559 -25.656 -23.938 1 97.69 354 ASN B O 1
ATOM 7262 N N . GLN B 1 355 ? -6.648 -26.172 -24.062 1 97.88 355 GLN B N 1
ATOM 7263 C CA . GLN B 1 355 ? -7.074 -24.891 -24.609 1 97.88 355 GLN B CA 1
ATOM 7264 C C . GLN B 1 355 ? -6.703 -23.75 -23.672 1 97.88 355 GLN B C 1
ATOM 7266 O O . GLN B 1 355 ? -6.402 -22.641 -24.141 1 97.88 355 GLN B O 1
ATOM 7271 N N . GLU B 1 356 ? -6.707 -24.016 -22.422 1 97.94 356 GLU B N 1
ATOM 7272 C CA . GLU B 1 356 ? -6.543 -22.969 -21.438 1 97.94 356 GLU B CA 1
ATOM 7273 C C . GLU B 1 356 ? -5.098 -22.875 -20.953 1 97.94 356 GLU B C 1
ATOM 7275 O O . GLU B 1 356 ? -4.531 -21.781 -20.859 1 97.94 356 GLU B O 1
ATOM 7280 N N . ARG B 1 357 ? -4.441 -23.969 -20.672 1 97.38 357 ARG B N 1
ATOM 7281 C CA . ARG B 1 357 ? -3.191 -23.969 -19.922 1 97.38 357 ARG B CA 1
ATOM 7282 C C . ARG B 1 357 ? -1.987 -24 -20.859 1 97.38 357 ARG B C 1
ATOM 7284 O O . ARG B 1 357 ? -0.922 -23.469 -20.516 1 97.38 357 ARG B O 1
ATOM 7291 N N . GLN B 1 358 ? -2.145 -24.578 -22.078 1 96.56 358 GLN B N 1
ATOM 7292 C CA . GLN B 1 358 ? -1.025 -24.594 -23.016 1 96.56 358 GLN B CA 1
ATOM 7293 C C . GLN B 1 358 ? -0.616 -23.172 -23.391 1 96.56 358 GLN B C 1
ATOM 7295 O O . GLN B 1 358 ? 0.564 -22.828 -23.328 1 96.56 358 GLN B O 1
ATOM 7300 N N . PRO B 1 359 ? -1.577 -22.266 -23.719 1 95.06 359 PRO B N 1
ATOM 7301 C CA . PRO B 1 359 ? -1.179 -20.875 -24.016 1 95.06 359 PRO B CA 1
ATOM 7302 C C . PRO B 1 359 ? -0.539 -20.188 -22.812 1 95.06 359 PRO B C 1
ATOM 7304 O O . PRO B 1 359 ? 0.368 -19.375 -22.969 1 95.06 359 PRO B O 1
ATOM 7307 N N . VAL B 1 360 ? -1.016 -20.453 -21.656 1 93.88 360 VAL B N 1
ATOM 7308 C CA . VAL B 1 360 ? -0.444 -19.875 -20.438 1 93.88 360 VAL B CA 1
ATOM 7309 C C . VAL B 1 360 ? 0.994 -20.359 -20.266 1 93.88 360 VAL B C 1
ATOM 7311 O O . VAL B 1 360 ? 1.889 -19.562 -19.969 1 93.88 360 VAL B O 1
ATOM 7314 N N . GLY B 1 361 ? 1.173 -21.734 -20.422 1 93.25 361 GLY B N 1
ATOM 7315 C CA . GLY B 1 361 ? 2.525 -22.266 -20.375 1 93.25 361 GLY B CA 1
ATOM 7316 C C . GLY B 1 361 ? 3.469 -21.594 -21.359 1 93.25 361 GLY B C 1
ATOM 7317 O O . GLY B 1 361 ? 4.602 -21.25 -21 1 93.25 361 GLY B O 1
ATOM 7318 N N . LYS B 1 362 ? 2.992 -21.359 -22.531 1 92.69 362 LYS B N 1
ATOM 7319 C CA . LYS B 1 362 ? 3.793 -20.688 -23.547 1 92.69 362 LYS B CA 1
ATOM 7320 C C . LYS B 1 362 ? 4.137 -19.266 -23.125 1 92.69 362 LYS B C 1
ATOM 7322 O O . LYS B 1 362 ? 5.277 -18.812 -23.281 1 92.69 362 LYS B O 1
ATOM 7327 N N . GLN B 1 363 ? 3.172 -18.562 -22.625 1 90.94 363 GLN B N 1
ATOM 7328 C CA . GLN B 1 363 ? 3.381 -17.188 -22.156 1 90.94 363 GLN B CA 1
ATOM 7329 C C . GLN B 1 363 ? 4.445 -17.141 -21.078 1 90.94 363 GLN B C 1
ATOM 7331 O O . GLN B 1 363 ? 5.309 -16.25 -21.078 1 90.94 363 GLN B O 1
ATOM 7336 N N . VAL B 1 364 ? 4.363 -18 -20.156 1 88.88 364 VAL B N 1
ATOM 7337 C CA . VAL B 1 364 ? 5.277 -18.031 -19.016 1 88.88 364 VAL B CA 1
ATOM 7338 C C . VAL B 1 364 ? 6.695 -18.312 -19.5 1 88.88 364 VAL B C 1
ATOM 7340 O O . VAL B 1 364 ? 7.648 -17.656 -19.062 1 88.88 364 VAL B O 1
ATOM 7343 N N . VAL B 1 365 ? 6.832 -19.25 -20.391 1 84.88 365 VAL B N 1
ATOM 7344 C CA . VAL B 1 365 ? 8.133 -19.609 -20.953 1 84.88 365 VAL B CA 1
ATOM 7345 C C . VAL B 1 365 ? 8.719 -18.422 -21.719 1 84.88 365 VAL B C 1
ATOM 7347 O O . VAL B 1 365 ? 9.891 -18.078 -21.531 1 84.88 365 VAL B O 1
ATOM 7350 N N . ASP B 1 366 ? 7.914 -17.766 -22.469 1 85 366 ASP B N 1
ATOM 7351 C CA . ASP B 1 366 ? 8.359 -16.609 -23.25 1 85 366 ASP B CA 1
ATOM 7352 C C . ASP B 1 366 ? 8.789 -15.461 -22.328 1 85 366 ASP B C 1
ATOM 7354 O O . ASP B 1 366 ? 9.805 -14.812 -22.578 1 85 366 ASP B O 1
ATOM 7358 N N . HIS B 1 367 ? 8.023 -15.312 -21.344 1 85.06 367 HIS B N 1
ATOM 7359 C CA . HIS B 1 367 ? 8.336 -14.258 -20.375 1 85.06 367 HIS B CA 1
ATOM 7360 C C . HIS B 1 367 ? 9.648 -14.531 -19.672 1 85.06 367 HIS B C 1
ATOM 7362 O O . HIS B 1 367 ? 10.477 -13.633 -19.5 1 85.06 367 HIS B O 1
ATOM 7368 N N . ALA B 1 368 ? 9.836 -15.688 -19.281 1 80.44 368 ALA B N 1
ATOM 7369 C CA . ALA B 1 368 ? 11.055 -16.078 -18.578 1 80.44 368 ALA B CA 1
ATOM 7370 C C . ALA B 1 368 ? 12.281 -15.852 -19.453 1 80.44 368 ALA B C 1
ATOM 7372 O O . ALA B 1 368 ? 13.305 -15.336 -18.969 1 80.44 368 ALA B O 1
ATOM 7373 N N . ILE B 1 369 ? 12.203 -16.109 -20.672 1 77.81 369 ILE B N 1
ATOM 7374 C CA . ILE B 1 369 ? 13.32 -15.977 -21.594 1 77.81 369 ILE B CA 1
ATOM 7375 C C . ILE B 1 369 ? 13.617 -14.492 -21.828 1 77.81 369 ILE B C 1
ATOM 7377 O O . ILE B 1 369 ? 14.773 -14.078 -21.844 1 77.81 369 ILE B O 1
ATOM 7381 N N . SER B 1 370 ? 12.586 -13.781 -21.984 1 81.5 370 SER B N 1
ATOM 7382 C CA . SER B 1 370 ? 12.758 -12.344 -22.172 1 81.5 370 SER B CA 1
ATOM 7383 C C . SER B 1 370 ? 13.469 -11.703 -21 1 81.5 370 SER B C 1
ATOM 7385 O O . SER B 1 370 ? 14.328 -10.836 -21.172 1 81.5 370 SER B O 1
ATOM 7387 N N . THR B 1 371 ? 13.148 -12.141 -19.859 1 81.69 371 THR B N 1
ATOM 7388 C CA . THR B 1 371 ? 13.734 -11.57 -18.656 1 81.69 371 THR B CA 1
ATOM 7389 C C . THR B 1 371 ? 15.203 -11.945 -18.531 1 81.69 371 THR B C 1
ATOM 7391 O O . THR B 1 371 ? 16.016 -11.156 -18.031 1 81.69 371 THR B O 1
ATOM 7394 N N . LEU B 1 372 ? 15.57 -13.062 -19 1 77.25 372 LEU B N 1
ATOM 7395 C CA . LEU B 1 372 ? 16.969 -13.477 -18.984 1 77.25 372 LEU B CA 1
ATOM 7396 C C . LEU B 1 372 ? 17.797 -12.609 -19.938 1 77.25 372 LEU B C 1
ATOM 7398 O O . LEU B 1 372 ? 18.922 -12.219 -19.609 1 77.25 372 LEU B O 1
ATOM 7402 N N . HIS B 1 373 ? 17.219 -12.281 -21 1 77.19 373 HIS B N 1
ATOM 7403 C CA . HIS B 1 373 ? 17.891 -11.398 -21.953 1 77.19 373 HIS B CA 1
ATOM 7404 C C . HIS B 1 373 ? 18.062 -10 -21.375 1 77.19 373 HIS B C 1
ATOM 7406 O O . HIS B 1 373 ? 19.109 -9.375 -21.578 1 77.19 373 HIS B O 1
ATOM 7412 N N . ASP B 1 374 ? 17.062 -9.625 -20.703 1 82.88 374 ASP B N 1
ATOM 7413 C CA . ASP B 1 374 ? 17.109 -8.297 -20.094 1 82.88 374 ASP B CA 1
ATOM 7414 C C . ASP B 1 374 ? 18.219 -8.219 -19.047 1 82.88 374 ASP B C 1
ATOM 7416 O O . ASP B 1 374 ? 18.891 -7.195 -18.906 1 82.88 374 ASP B O 1
ATOM 7420 N N . MET B 1 375 ? 18.453 -9.312 -18.359 1 81.12 375 MET B N 1
ATOM 7421 C CA . MET B 1 375 ? 19.453 -9.336 -17.312 1 81.12 375 MET B CA 1
ATOM 7422 C C . MET B 1 375 ? 20.859 -9.188 -17.891 1 81.12 375 MET B C 1
ATOM 7424 O O . MET B 1 375 ? 21.734 -8.578 -17.266 1 81.12 375 MET B O 1
ATOM 7428 N N . ALA B 1 376 ? 21.016 -9.602 -19.094 1 78.75 376 ALA B N 1
ATOM 7429 C CA . ALA B 1 376 ? 22.328 -9.57 -19.719 1 78.75 376 ALA B CA 1
ATOM 7430 C C . ALA B 1 376 ? 22.719 -8.148 -20.109 1 78.75 376 ALA B C 1
ATOM 7432 O O . ALA B 1 376 ? 23.906 -7.859 -20.312 1 78.75 376 ALA B O 1
ATOM 7433 N N . ALA B 1 377 ? 21.781 -7.281 -20.125 1 84.06 377 ALA B N 1
ATOM 7434 C CA . ALA B 1 377 ? 22.031 -5.914 -20.578 1 84.06 377 ALA B CA 1
ATOM 7435 C C . ALA B 1 377 ? 22.688 -5.082 -19.469 1 84.06 377 ALA B C 1
ATOM 7437 O O . ALA B 1 377 ? 23.391 -4.117 -19.75 1 84.06 377 ALA B O 1
ATOM 7438 N N . LEU B 1 378 ? 22.531 -5.484 -18.25 1 88.5 378 LEU B N 1
ATOM 7439 C CA . LEU B 1 378 ? 23.016 -4.648 -17.156 1 88.5 378 LEU B CA 1
ATOM 7440 C C . LEU B 1 378 ? 24.531 -4.672 -17.078 1 88.5 378 LEU B C 1
ATOM 7442 O O . LEU B 1 378 ? 25.172 -3.619 -16.984 1 88.5 378 LEU B O 1
ATOM 7446 N N . PRO B 1 379 ? 25.156 -5.84 -17.188 1 88.12 379 PRO B N 1
ATOM 7447 C CA . PRO B 1 379 ? 26.609 -5.832 -17.188 1 88.12 379 PRO B CA 1
ATOM 7448 C C . PRO B 1 379 ? 27.203 -4.938 -18.281 1 88.12 379 PRO B C 1
ATOM 7450 O O . PRO B 1 379 ? 28.203 -4.25 -18.047 1 88.12 379 PRO B O 1
ATOM 7453 N N . LYS B 1 380 ? 26.547 -4.891 -19.359 1 84.56 380 LYS B N 1
ATOM 7454 C CA . LYS B 1 380 ? 27.016 -4.027 -20.453 1 84.56 380 LYS B CA 1
ATOM 7455 C C . LYS B 1 380 ? 26.906 -2.555 -20.062 1 84.56 380 LYS B C 1
ATOM 7457 O O . LYS B 1 380 ? 27.797 -1.762 -20.359 1 84.56 380 LYS B O 1
ATOM 7462 N N . ALA B 1 381 ? 25.828 -2.238 -19.484 1 89.06 381 ALA B N 1
ATOM 7463 C CA . ALA B 1 381 ? 25.625 -0.864 -19.031 1 89.06 381 ALA B CA 1
ATOM 7464 C C . ALA B 1 381 ? 26.672 -0.46 -18 1 89.06 381 ALA B C 1
ATOM 7466 O O . ALA B 1 381 ? 27.016 0.721 -17.875 1 89.06 381 ALA B O 1
ATOM 7467 N N . LEU B 1 382 ? 27.297 -1.439 -17.328 1 92.75 382 LEU B N 1
ATOM 7468 C CA . LEU B 1 382 ? 28.312 -1.182 -16.312 1 92.75 382 LEU B CA 1
ATOM 7469 C C . LEU B 1 382 ? 29.703 -1.104 -16.938 1 92.75 382 LEU B C 1
ATOM 7471 O O . LEU B 1 382 ? 30.672 -0.772 -16.266 1 92.75 382 LEU B O 1
ATOM 7475 N N . GLY B 1 383 ? 29.766 -1.422 -18.25 1 89.5 383 GLY B N 1
ATOM 7476 C CA . GLY B 1 383 ? 31.031 -1.422 -18.969 1 89.5 383 GLY B CA 1
ATOM 7477 C C . GLY B 1 383 ? 31.781 -2.729 -18.844 1 89.5 383 GLY B C 1
ATOM 7478 O O . GLY B 1 383 ? 33 -2.766 -19.016 1 89.5 383 GLY B O 1
ATOM 7479 N N . PHE B 1 384 ? 31.109 -3.764 -18.422 1 89.38 384 PHE B N 1
ATOM 7480 C CA . PHE B 1 384 ? 31.766 -5.062 -18.281 1 89.38 384 PHE B CA 1
ATOM 7481 C C . PHE B 1 384 ? 31.797 -5.793 -19.625 1 89.38 384 PHE B C 1
ATOM 7483 O O . PHE B 1 384 ? 30.812 -5.809 -20.359 1 89.38 384 PHE B O 1
ATOM 7490 N N . VAL B 1 385 ? 32.969 -6.301 -19.891 1 84.5 385 VAL B N 1
ATOM 7491 C CA . VAL B 1 385 ? 33.156 -7.055 -21.125 1 84.5 385 VAL B CA 1
ATOM 7492 C C . VAL B 1 385 ? 33.969 -8.32 -20.844 1 84.5 385 VAL B C 1
ATOM 7494 O O . VAL B 1 385 ? 34.812 -8.336 -19.953 1 84.5 385 VAL B O 1
ATOM 7497 N N . ARG B 1 386 ? 33.625 -9.344 -21.578 1 81.88 386 ARG B N 1
ATOM 7498 C CA . ARG B 1 386 ? 34.344 -10.602 -21.438 1 81.88 386 ARG B CA 1
ATOM 7499 C C . ARG B 1 386 ? 35.844 -10.398 -21.656 1 81.88 386 ARG B C 1
ATOM 7501 O O . ARG B 1 386 ? 36.25 -9.742 -22.625 1 81.88 386 ARG B O 1
ATOM 7508 N N . GLY B 1 387 ? 36.656 -10.938 -20.859 1 82.81 387 GLY B N 1
ATOM 7509 C CA . GLY B 1 387 ? 38.094 -10.867 -21 1 82.81 387 GLY B CA 1
ATOM 7510 C C . GLY B 1 387 ? 38.719 -9.633 -20.359 1 82.81 387 GLY B C 1
ATOM 7511 O O . GLY B 1 387 ? 39.938 -9.5 -20.312 1 82.81 387 GLY B O 1
ATOM 7512 N N . GLN B 1 388 ? 37.812 -8.867 -19.922 1 88.31 388 GLN B N 1
ATOM 7513 C CA . GLN B 1 388 ? 38.25 -7.641 -19.266 1 88.31 388 GLN B CA 1
ATOM 7514 C C . GLN B 1 388 ? 38.906 -7.949 -17.922 1 88.31 388 GLN B C 1
ATOM 7516 O O . GLN B 1 388 ? 38.5 -8.883 -17.219 1 88.31 388 GLN B O 1
ATOM 7521 N N . SER B 1 389 ? 39.969 -7.141 -17.562 1 91.44 389 SER B N 1
ATOM 7522 C CA . SER B 1 389 ? 40.594 -7.305 -16.25 1 91.44 389 SER B CA 1
ATOM 7523 C C . SER B 1 389 ? 39.719 -6.719 -15.148 1 91.44 389 SER B C 1
ATOM 7525 O O . SER B 1 389 ? 38.844 -5.871 -15.414 1 91.44 389 SER B O 1
ATOM 7527 N N . ARG B 1 390 ? 39.938 -7.219 -13.969 1 89.88 390 ARG B N 1
ATOM 7528 C CA . ARG B 1 390 ? 39.219 -6.68 -12.812 1 89.88 390 ARG B CA 1
ATOM 7529 C C . ARG B 1 390 ? 39.5 -5.188 -12.656 1 89.88 390 ARG B C 1
ATOM 7531 O O . ARG B 1 390 ? 38.562 -4.414 -12.391 1 89.88 390 ARG B O 1
ATOM 7538 N N . ALA B 1 391 ? 40.656 -4.852 -12.859 1 93.5 391 ALA B N 1
ATOM 7539 C CA . ALA B 1 391 ? 41.031 -3.455 -12.688 1 93.5 391 ALA B CA 1
ATOM 7540 C C . ALA B 1 391 ? 40.312 -2.553 -13.68 1 93.5 391 ALA B C 1
ATOM 7542 O O . ALA B 1 391 ? 39.844 -1.471 -13.312 1 93.5 391 ALA B O 1
ATOM 7543 N N . GLU B 1 392 ? 40.188 -3.014 -14.859 1 93.69 392 GLU B N 1
ATOM 7544 C CA . GLU B 1 392 ? 39.531 -2.242 -15.898 1 93.69 392 GLU B CA 1
ATOM 7545 C C . GLU B 1 392 ? 38.031 -2.09 -15.578 1 93.69 392 GLU B C 1
ATOM 7547 O O . GLU B 1 392 ? 37.469 -1.015 -15.766 1 93.69 392 GLU B O 1
ATOM 7552 N N . GLY B 1 393 ? 37.469 -3.166 -15.234 1 92.31 393 GLY B N 1
ATOM 7553 C CA . GLY B 1 393 ? 36.031 -3.121 -14.906 1 92.31 393 GLY B CA 1
ATOM 7554 C C . GLY B 1 393 ? 35.719 -2.223 -13.727 1 92.31 393 GLY B C 1
ATOM 7555 O O . GLY B 1 393 ? 34.75 -1.454 -13.766 1 92.31 393 GLY B O 1
ATOM 7556 N N . PHE B 1 394 ? 36.531 -2.297 -12.703 1 93.31 394 PHE B N 1
ATOM 7557 C CA . PHE B 1 394 ? 36.312 -1.466 -11.523 1 93.31 394 PHE B CA 1
ATOM 7558 C C . PHE B 1 394 ? 36.562 0.001 -11.844 1 93.31 394 PHE B C 1
ATOM 7560 O O . PHE B 1 394 ? 35.906 0.89 -11.297 1 93.31 394 PHE B O 1
ATOM 7567 N N . ALA B 1 395 ? 37.5 0.23 -12.727 1 94.81 395 ALA B N 1
ATOM 7568 C CA . ALA B 1 395 ? 37.719 1.6 -13.188 1 94.81 395 ALA B CA 1
ATOM 7569 C C . ALA B 1 395 ? 36.469 2.148 -13.891 1 94.81 395 ALA B C 1
ATOM 7571 O O . ALA B 1 395 ? 36.125 3.318 -13.727 1 94.81 395 ALA B O 1
ATOM 7572 N N . SER B 1 396 ? 35.906 1.295 -14.688 1 93.94 396 SER B N 1
ATOM 7573 C CA . SER B 1 396 ? 34.688 1.689 -15.367 1 93.94 396 SER B CA 1
ATOM 7574 C C . SER B 1 396 ? 33.594 2.014 -14.367 1 93.94 396 SER B C 1
ATOM 7576 O O . SER B 1 396 ? 32.844 2.988 -14.539 1 93.94 396 SER B O 1
ATOM 7578 N N . LEU B 1 397 ? 33.438 1.212 -13.336 1 94 397 LEU B N 1
ATOM 7579 C CA . LEU B 1 397 ? 32.438 1.434 -12.305 1 94 397 LEU B CA 1
ATOM 7580 C C . LEU B 1 397 ? 32.688 2.73 -11.547 1 94 397 LEU B C 1
ATOM 7582 O O . LEU B 1 397 ? 31.781 3.498 -11.266 1 94 397 LEU B O 1
ATOM 7586 N N . GLU B 1 398 ? 33.875 2.877 -11.266 1 94.38 398 GLU B N 1
ATOM 7587 C CA . GLU B 1 398 ? 34.25 4.105 -10.578 1 94.38 398 GLU B CA 1
ATOM 7588 C C . GLU B 1 398 ? 33.906 5.336 -11.422 1 94.38 398 GLU B C 1
ATOM 7590 O O . GLU B 1 398 ? 33.438 6.348 -10.898 1 94.38 398 GLU B O 1
ATOM 7595 N N . GLU B 1 399 ? 34.219 5.203 -12.672 1 96 399 GLU B N 1
ATOM 7596 C CA . GLU B 1 399 ? 33.906 6.297 -13.578 1 96 399 GLU B CA 1
ATOM 7597 C C . GLU B 1 399 ? 32.406 6.516 -13.656 1 96 399 GLU B C 1
ATOM 7599 O O . GLU B 1 399 ? 31.922 7.656 -13.688 1 96 399 GLU B O 1
ATOM 7604 N N . LEU B 1 400 ? 31.703 5.441 -13.734 1 96.12 400 LEU B N 1
ATOM 7605 C CA . LEU B 1 400 ? 30.25 5.492 -13.797 1 96.12 400 LEU B CA 1
ATOM 7606 C C . LEU B 1 400 ? 29.688 6.312 -12.641 1 96.12 400 LEU B C 1
ATOM 7608 O O . LEU B 1 400 ? 28.734 7.074 -12.828 1 96.12 400 LEU B O 1
ATOM 7612 N N . PHE B 1 401 ? 30.266 6.234 -11.453 1 96.31 401 PHE B N 1
ATOM 7613 C CA . PHE B 1 401 ? 29.719 6.895 -10.266 1 96.31 401 PHE B CA 1
ATOM 7614 C C . PHE B 1 401 ? 30.516 8.148 -9.93 1 96.31 401 PHE B C 1
ATOM 7616 O O . PHE B 1 401 ? 30.547 8.586 -8.781 1 96.31 401 PHE B O 1
ATOM 7623 N N . SER B 1 402 ? 31.156 8.719 -10.93 1 96.56 402 SER B N 1
ATOM 7624 C CA . SER B 1 402 ? 31.906 9.961 -10.789 1 96.56 402 SER B CA 1
ATOM 7625 C C . SER B 1 402 ? 31.234 11.109 -11.531 1 96.56 402 SER B C 1
ATOM 7627 O O . SER B 1 402 ? 30.141 10.938 -12.086 1 96.56 402 SER B O 1
ATOM 7629 N N . ASP B 1 403 ? 31.828 12.195 -11.492 1 96.44 403 ASP B N 1
ATOM 7630 C CA . ASP B 1 403 ? 31.328 13.367 -12.203 1 96.44 403 ASP B CA 1
ATOM 7631 C C . ASP B 1 403 ? 31.969 13.508 -13.578 1 96.44 403 ASP B C 1
ATOM 7633 O O . ASP B 1 403 ? 32 14.602 -14.141 1 96.44 403 ASP B O 1
ATOM 7637 N N . ALA B 1 404 ? 32.531 12.438 -14.109 1 96.06 404 ALA B N 1
ATOM 7638 C CA . ALA B 1 404 ? 33.156 12.477 -15.414 1 96.06 404 ALA B CA 1
ATOM 7639 C C . ALA B 1 404 ? 32.156 12.742 -16.516 1 96.06 404 ALA B C 1
ATOM 7641 O O . ALA B 1 404 ? 30.969 12.461 -16.359 1 96.06 404 ALA B O 1
ATOM 7642 N N . ASP B 1 405 ? 32.656 13.32 -17.641 1 94.69 405 ASP B N 1
ATOM 7643 C CA . ASP B 1 405 ? 31.797 13.539 -18.797 1 94.69 405 ASP B CA 1
ATOM 7644 C C . ASP B 1 405 ? 31.219 12.219 -19.312 1 94.69 405 ASP B C 1
ATOM 7646 O O . ASP B 1 405 ? 31.938 11.227 -19.422 1 94.69 405 ASP B O 1
ATOM 7650 N N . GLY B 1 406 ? 30 12.258 -19.516 1 94.56 406 GLY B N 1
ATOM 7651 C CA . GLY B 1 406 ? 29.344 11.078 -20.047 1 94.56 406 GLY B CA 1
ATOM 7652 C C . GLY B 1 406 ? 28.844 10.141 -18.969 1 94.56 406 GLY B C 1
ATOM 7653 O O . GLY B 1 406 ? 28.016 9.258 -19.234 1 94.56 406 GLY B O 1
ATOM 7654 N N . ALA B 1 407 ? 29.344 10.281 -17.734 1 96.38 407 ALA B N 1
ATOM 7655 C CA . ALA B 1 407 ? 29 9.375 -16.641 1 96.38 407 ALA B CA 1
ATOM 7656 C C . ALA B 1 407 ? 27.5 9.461 -16.312 1 96.38 407 ALA B C 1
ATOM 7658 O O . ALA B 1 407 ? 26.859 8.438 -16.047 1 96.38 407 ALA B O 1
ATOM 7659 N N . ALA B 1 408 ? 26.953 10.594 -16.359 1 95.19 408 ALA B N 1
ATOM 7660 C CA . ALA B 1 408 ? 25.547 10.789 -16.062 1 95.19 408 ALA B CA 1
ATOM 7661 C C . ALA B 1 408 ? 24.672 10.008 -17.047 1 95.19 408 ALA B C 1
ATOM 7663 O O . ALA B 1 408 ? 23.672 9.398 -16.656 1 95.19 408 ALA B O 1
ATOM 7664 N N . GLU B 1 409 ? 25.016 10.086 -18.266 1 95.25 409 GLU B N 1
ATOM 7665 C CA . GLU B 1 409 ? 24.266 9.359 -19.297 1 95.25 409 GLU B CA 1
ATOM 7666 C C . GLU B 1 409 ? 24.359 7.852 -19.078 1 95.25 409 GLU B C 1
ATOM 7668 O O . GLU B 1 409 ? 23.375 7.133 -19.266 1 95.25 409 GLU B O 1
ATOM 7673 N N . ARG B 1 410 ? 25.562 7.43 -18.719 1 95.75 410 ARG B N 1
ATOM 7674 C CA . ARG B 1 410 ? 25.734 6.012 -18.438 1 95.75 410 ARG B CA 1
ATOM 7675 C C . ARG B 1 410 ? 24.875 5.582 -17.25 1 95.75 410 ARG B C 1
ATOM 7677 O O . ARG B 1 410 ? 24.297 4.492 -17.25 1 95.75 410 ARG B O 1
ATOM 7684 N N . ARG B 1 411 ? 24.781 6.395 -16.234 1 95.81 411 ARG B N 1
ATOM 7685 C CA . ARG B 1 411 ? 23.953 6.078 -15.07 1 95.81 411 ARG B CA 1
ATOM 7686 C C . ARG B 1 411 ? 22.484 6.039 -15.43 1 95.81 411 ARG B C 1
ATOM 7688 O O . ARG B 1 411 ? 21.719 5.23 -14.883 1 95.81 411 ARG B O 1
ATOM 7695 N N . ALA B 1 412 ? 22.078 6.906 -16.297 1 94.5 412 ALA B N 1
ATOM 7696 C CA . ALA B 1 412 ? 20.703 6.875 -16.766 1 94.5 412 ALA B CA 1
ATOM 7697 C C . ALA B 1 412 ? 20.375 5.547 -17.453 1 94.5 412 ALA B C 1
ATOM 7699 O O . ALA B 1 412 ? 19.312 4.977 -17.25 1 94.5 412 ALA B O 1
ATOM 7700 N N . LEU B 1 413 ? 21.344 5.113 -18.234 1 94.44 413 LEU B N 1
ATOM 7701 C CA . LEU B 1 413 ? 21.172 3.826 -18.906 1 94.44 413 LEU B CA 1
ATOM 7702 C C . LEU B 1 413 ? 21.141 2.688 -17.891 1 94.44 413 LEU B C 1
ATOM 7704 O O . LEU B 1 413 ? 20.312 1.777 -18.016 1 94.44 413 LEU B O 1
ATOM 7708 N N . MET B 1 414 ? 22.016 2.758 -16.953 1 95 414 MET B N 1
ATOM 7709 C CA . MET B 1 414 ? 22.016 1.768 -15.875 1 95 414 MET B CA 1
ATOM 7710 C C . MET B 1 414 ? 20.656 1.706 -15.188 1 95 414 MET B C 1
ATOM 7712 O O . MET B 1 414 ? 20.109 0.622 -14.992 1 95 414 MET B O 1
ATOM 7716 N N . ARG B 1 415 ? 20.109 2.887 -14.883 1 95.19 415 ARG B N 1
ATOM 7717 C CA . ARG B 1 415 ? 18.828 2.957 -14.195 1 95.19 415 ARG B CA 1
ATOM 7718 C C . ARG B 1 415 ? 17.719 2.367 -15.047 1 95.19 415 ARG B C 1
ATOM 7720 O O . ARG B 1 415 ? 16.844 1.649 -14.539 1 95.19 415 ARG B O 1
ATOM 7727 N N . GLN B 1 416 ? 17.75 2.652 -16.266 1 94.06 416 GLN B N 1
ATOM 7728 C CA . GLN B 1 416 ? 16.766 2.092 -17.188 1 94.06 416 GLN B CA 1
ATOM 7729 C C . GLN B 1 416 ? 16.812 0.566 -17.188 1 94.06 416 GLN B C 1
ATOM 7731 O O . GLN B 1 416 ? 15.773 -0.094 -17.172 1 94.06 416 GLN B O 1
ATOM 7736 N N . GLN B 1 417 ? 18 0.058 -17.219 1 93.06 417 GLN B N 1
ATOM 7737 C CA . GLN B 1 417 ? 18.156 -1.392 -17.219 1 93.06 417 GLN B CA 1
ATOM 7738 C C . GLN B 1 417 ? 17.688 -2 -15.898 1 93.06 417 GLN B C 1
ATOM 7740 O O . GLN B 1 417 ? 17.109 -3.084 -15.883 1 93.06 417 GLN B O 1
ATOM 7745 N N . ILE B 1 418 ? 17.984 -1.333 -14.812 1 94.12 418 ILE B N 1
ATOM 7746 C CA . ILE B 1 418 ? 17.531 -1.809 -13.508 1 94.12 418 ILE B CA 1
ATOM 7747 C C . ILE B 1 418 ? 16 -1.834 -13.469 1 94.12 418 ILE B C 1
ATOM 7749 O O . ILE B 1 418 ? 15.406 -2.795 -12.984 1 94.12 418 ILE B O 1
ATOM 7753 N N . ASP B 1 419 ? 15.359 -0.843 -14.039 1 92.5 419 ASP B N 1
ATOM 7754 C CA . ASP B 1 419 ? 13.906 -0.715 -14.016 1 92.5 419 ASP B CA 1
ATOM 7755 C C . ASP B 1 419 ? 13.242 -1.842 -14.797 1 92.5 419 ASP B C 1
ATOM 7757 O O . ASP B 1 419 ? 12.102 -2.223 -14.508 1 92.5 419 ASP B O 1
ATOM 7761 N N . ILE B 1 420 ? 13.961 -2.336 -15.758 1 91.5 420 ILE B N 1
ATOM 7762 C CA . ILE B 1 420 ? 13.43 -3.455 -16.516 1 91.5 420 ILE B CA 1
ATOM 7763 C C . ILE B 1 420 ? 13.227 -4.66 -15.609 1 91.5 420 ILE B C 1
ATOM 7765 O O . ILE B 1 420 ? 12.352 -5.496 -15.852 1 91.5 420 ILE B O 1
ATOM 7769 N N . GLY B 1 421 ? 13.977 -4.668 -14.516 1 89.94 421 GLY B N 1
ATOM 7770 C CA . GLY B 1 421 ? 13.844 -5.734 -13.531 1 89.94 421 GLY B CA 1
ATOM 7771 C C . GLY B 1 421 ? 12.469 -5.789 -12.891 1 89.94 421 GLY B C 1
ATOM 7772 O O . GLY B 1 421 ? 12.055 -6.836 -12.391 1 89.94 421 GLY B O 1
ATOM 7773 N N . ASN B 1 422 ? 11.742 -4.715 -12.938 1 90.94 422 ASN B N 1
ATOM 7774 C CA . ASN B 1 422 ? 10.383 -4.699 -12.406 1 90.94 422 ASN B CA 1
ATOM 7775 C C . ASN B 1 422 ? 9.484 -5.699 -13.125 1 90.94 422 ASN B C 1
ATOM 7777 O O . ASN B 1 422 ? 8.641 -6.348 -12.5 1 90.94 422 ASN B O 1
ATOM 7781 N N . ARG B 1 423 ? 9.711 -5.863 -14.422 1 90.25 423 ARG B N 1
ATOM 7782 C CA . ARG B 1 423 ? 8.883 -6.762 -15.219 1 90.25 423 ARG B CA 1
ATOM 7783 C C . ARG B 1 423 ? 9.141 -8.219 -14.844 1 90.25 423 ARG B C 1
ATOM 7785 O O . ARG B 1 423 ? 8.289 -9.086 -15.07 1 90.25 423 ARG B O 1
ATOM 7792 N N . ARG B 1 424 ? 10.25 -8.391 -14.289 1 90.06 424 ARG B N 1
ATOM 7793 C CA . ARG B 1 424 ? 10.602 -9.742 -13.867 1 90.06 424 ARG B CA 1
ATOM 7794 C C . ARG B 1 424 ? 10.023 -10.047 -12.484 1 90.06 424 ARG B C 1
ATOM 7796 O O . ARG B 1 424 ? 9.344 -11.055 -12.297 1 90.06 424 ARG B O 1
ATOM 7803 N N . SER B 1 425 ? 10.234 -9.133 -11.57 1 92.44 425 SER B N 1
ATOM 7804 C CA . SER B 1 425 ? 9.961 -9.414 -10.164 1 92.44 425 SER B CA 1
ATOM 7805 C C . SER B 1 425 ? 8.531 -9.039 -9.789 1 92.44 425 SER B C 1
ATOM 7807 O O . SER B 1 425 ? 8.008 -9.5 -8.773 1 92.44 425 SER B O 1
ATOM 7809 N N . ASN B 1 426 ? 7.883 -8.164 -10.523 1 93.56 426 ASN B N 1
ATOM 7810 C CA . ASN B 1 426 ? 6.555 -7.652 -10.203 1 93.56 426 ASN B CA 1
ATOM 7811 C C . ASN B 1 426 ? 5.562 -7.918 -11.328 1 93.56 426 ASN B C 1
ATOM 7813 O O . ASN B 1 426 ? 4.73 -7.066 -11.648 1 93.56 426 ASN B O 1
ATOM 7817 N N . ALA B 1 427 ? 5.633 -9.07 -11.922 1 93.88 427 ALA B N 1
ATOM 7818 C CA . ALA B 1 427 ? 4.832 -9.383 -13.102 1 93.88 427 ALA B CA 1
ATOM 7819 C C . ALA B 1 427 ? 3.422 -9.812 -12.711 1 93.88 427 ALA B C 1
ATOM 7821 O O . ALA B 1 427 ? 2.979 -10.906 -13.055 1 93.88 427 ALA B O 1
ATOM 7822 N N . LEU B 1 428 ? 2.67 -8.93 -12.117 1 94.75 428 LEU B N 1
ATOM 7823 C CA . LEU B 1 428 ? 1.35 -9.203 -11.562 1 94.75 428 LEU B CA 1
ATOM 7824 C C . LEU B 1 428 ? 0.372 -9.617 -12.656 1 94.75 428 LEU B C 1
ATOM 7826 O O . LEU B 1 428 ? -0.476 -10.492 -12.445 1 94.75 428 LEU B O 1
ATOM 7830 N N . GLY B 1 429 ? 0.504 -8.977 -13.828 1 94.25 429 GLY B N 1
ATOM 7831 C CA . GLY B 1 429 ? -0.373 -9.305 -14.945 1 94.25 429 GLY B CA 1
ATOM 7832 C C . GLY B 1 429 ? -0.222 -10.742 -15.414 1 94.25 429 GLY B C 1
ATOM 7833 O O . GLY B 1 429 ? -1.212 -11.398 -15.734 1 94.25 429 GLY B O 1
ATOM 7834 N N . VAL B 1 430 ? 0.952 -11.234 -15.328 1 92.94 430 VAL B N 1
ATOM 7835 C CA . VAL B 1 430 ? 1.246 -12.586 -15.781 1 92.94 430 VAL B CA 1
ATOM 7836 C C . VAL B 1 430 ? 0.88 -13.586 -14.688 1 92.94 430 VAL B C 1
ATOM 7838 O O . VAL B 1 430 ? 0.473 -14.719 -14.977 1 92.94 430 VAL B O 1
ATOM 7841 N N . GLN B 1 431 ? 0.918 -13.125 -13.5 1 92.88 431 GLN B N 1
ATOM 7842 C CA . GLN B 1 431 ? 0.668 -14 -12.359 1 92.88 431 GLN B CA 1
ATOM 7843 C C . GLN B 1 431 ? -0.826 -14.25 -12.172 1 92.88 431 GLN B C 1
ATOM 7845 O O . GLN B 1 431 ? -1.241 -15.367 -11.859 1 92.88 431 GLN B O 1
ATOM 7850 N N . LEU B 1 432 ? -1.663 -13.188 -12.398 1 92 432 LEU B N 1
ATOM 7851 C CA . LEU B 1 432 ? -3.078 -13.242 -12.047 1 92 432 LEU B CA 1
ATOM 7852 C C . LEU B 1 432 ? -3.949 -13.016 -13.281 1 92 432 LEU B C 1
ATOM 7854 O O . LEU B 1 432 ? -5.117 -13.406 -13.305 1 92 432 LEU B O 1
ATOM 7858 N N . GLY B 1 433 ? -3.426 -12.461 -14.32 1 89.75 433 GLY B N 1
ATOM 7859 C CA . GLY B 1 433 ? -4.258 -11.891 -15.367 1 89.75 433 GLY B CA 1
ATOM 7860 C C . GLY B 1 433 ? -4.508 -12.852 -16.516 1 89.75 433 GLY B C 1
ATOM 7861 O O . GLY B 1 433 ? -4.621 -12.43 -17.672 1 89.75 433 GLY B O 1
ATOM 7862 N N . HIS B 1 434 ? -4.617 -14.156 -16.219 1 92.94 434 HIS B N 1
ATOM 7863 C CA . HIS B 1 434 ? -4.863 -15.117 -17.297 1 92.94 434 HIS B CA 1
ATOM 7864 C C . HIS B 1 434 ? -6.285 -14.984 -17.828 1 92.94 434 HIS B C 1
ATOM 7866 O O . HIS B 1 434 ? -7.242 -14.898 -17.062 1 92.94 434 HIS B O 1
ATOM 7872 N N . ARG B 1 435 ? -6.387 -15.016 -19.141 1 94.94 435 ARG B N 1
ATOM 7873 C CA . ARG B 1 435 ? -7.66 -14.93 -19.859 1 94.94 435 ARG B CA 1
ATOM 7874 C C . ARG B 1 435 ? -7.887 -16.156 -20.719 1 94.94 435 ARG B C 1
ATOM 7876 O O . ARG B 1 435 ? -7.156 -16.391 -21.688 1 94.94 435 ARG B O 1
ATOM 7883 N N . TYR B 1 436 ? -8.883 -16.953 -20.344 1 96.75 436 TYR B N 1
ATOM 7884 C CA . TYR B 1 436 ? -9.234 -18.125 -21.141 1 96.75 436 TYR B CA 1
ATOM 7885 C C . TYR B 1 436 ? -10.227 -17.766 -22.234 1 96.75 436 TYR B C 1
ATOM 7887 O O . TYR B 1 436 ? -11.438 -17.844 -22.031 1 96.75 436 TYR B O 1
ATOM 7895 N N . GLN B 1 437 ? -9.805 -17.422 -23.422 1 90.06 437 GLN B N 1
ATOM 7896 C CA . GLN B 1 437 ? -10.633 -16.906 -24.5 1 90.06 437 GLN B CA 1
ATOM 7897 C C . GLN B 1 437 ? -11.156 -18.031 -25.375 1 90.06 437 GLN B C 1
ATOM 7899 O O . GLN B 1 437 ? -12.266 -17.938 -25.922 1 90.06 437 GLN B O 1
ATOM 7904 N N . ASN B 1 438 ? -10.516 -19.078 -25.688 1 90.44 438 ASN B N 1
ATOM 7905 C CA . ASN B 1 438 ? -10.906 -20.156 -26.578 1 90.44 438 ASN B CA 1
ATOM 7906 C C . ASN B 1 438 ? -11.008 -21.484 -25.844 1 90.44 438 ASN B C 1
ATOM 7908 O O . ASN B 1 438 ? -10.367 -22.469 -26.219 1 90.44 438 ASN B O 1
ATOM 7912 N N . SER B 1 439 ? -11.938 -21.469 -24.875 1 97.19 439 SER B N 1
ATOM 7913 C CA . SER B 1 439 ? -12.125 -22.656 -24.062 1 97.19 439 SER B CA 1
ATOM 7914 C C . SER B 1 439 ? -13.539 -23.203 -24.188 1 97.19 439 SER B C 1
ATOM 7916 O O . SER B 1 439 ? -14.508 -22.438 -24.172 1 97.19 439 SER B O 1
ATOM 7918 N N . CYS B 1 440 ? -13.672 -24.469 -24.344 1 97.38 440 CYS B N 1
ATOM 7919 C CA . CYS B 1 440 ? -14.992 -25.094 -24.406 1 97.38 440 CYS B CA 1
ATOM 7920 C C . CYS B 1 440 ? -15.656 -25.094 -23.031 1 97.38 440 CYS B C 1
ATOM 7922 O O . CYS B 1 440 ? -16.828 -25.453 -22.906 1 97.38 440 CYS B O 1
ATOM 7924 N N . ALA B 1 441 ? -14.93 -24.656 -21.969 1 98.19 441 ALA B N 1
ATOM 7925 C CA . ALA B 1 441 ? -15.461 -24.594 -20.609 1 98.19 441 ALA B CA 1
ATOM 7926 C C . ALA B 1 441 ? -15.867 -23.172 -20.234 1 98.19 441 ALA B C 1
ATOM 7928 O O . ALA B 1 441 ? -15.961 -22.844 -19.047 1 98.19 441 ALA B O 1
ATOM 7929 N N . VAL B 1 442 ? -15.969 -22.312 -21.219 1 98.12 442 VAL B N 1
ATOM 7930 C CA . VAL B 1 442 ? -16.406 -20.922 -21.047 1 98.12 442 VAL B CA 1
ATOM 7931 C C . VAL B 1 442 ? -17.469 -20.578 -22.094 1 98.12 442 VAL B C 1
ATOM 7933 O O . VAL B 1 442 ? -17.375 -21 -23.234 1 98.12 442 VAL B O 1
ATOM 7936 N N . VAL B 1 443 ? -18.484 -19.906 -21.641 1 97.88 443 VAL B N 1
ATOM 7937 C CA . VAL B 1 443 ? -19.484 -19.406 -22.578 1 97.88 443 VAL B CA 1
ATOM 7938 C C . VAL B 1 443 ? -19.297 -17.922 -22.812 1 97.88 443 VAL B C 1
ATOM 7940 O O . VAL B 1 443 ? -19.422 -17.109 -21.891 1 97.88 443 VAL B O 1
ATOM 7943 N N . ASP B 1 444 ? -19.047 -17.625 -24 1 93.5 444 ASP B N 1
ATOM 7944 C CA . ASP B 1 444 ? -18.859 -16.219 -24.375 1 93.5 444 ASP B CA 1
ATOM 7945 C C . ASP B 1 444 ? -20.141 -15.422 -24.203 1 93.5 444 ASP B C 1
ATOM 7947 O O . ASP B 1 444 ? -21.234 -15.914 -24.516 1 93.5 444 ASP B O 1
ATOM 7951 N N . ASP B 1 445 ? -20.047 -14.266 -23.719 1 93.38 445 ASP B N 1
ATOM 7952 C CA . ASP B 1 445 ? -21.25 -13.461 -23.516 1 93.38 445 ASP B CA 1
ATOM 7953 C C . ASP B 1 445 ? -21.438 -12.469 -24.656 1 93.38 445 ASP B C 1
ATOM 7955 O O . ASP B 1 445 ? -22.312 -11.594 -24.594 1 93.38 445 ASP B O 1
ATOM 7959 N N . GLY B 1 446 ? -20.594 -12.492 -25.641 1 92.88 446 GLY B N 1
ATOM 7960 C CA . GLY B 1 446 ? -20.75 -11.695 -26.844 1 92.88 446 GLY B CA 1
ATOM 7961 C C . GLY B 1 446 ? -19.953 -10.398 -26.812 1 92.88 446 GLY B C 1
ATOM 7962 O O . GLY B 1 446 ? -19.906 -9.672 -27.812 1 92.88 446 GLY B O 1
ATOM 7963 N N . THR B 1 447 ? -19.297 -10.125 -25.719 1 94.75 447 THR B N 1
ATOM 7964 C CA . THR B 1 447 ? -18.5 -8.906 -25.625 1 94.75 447 THR B CA 1
ATOM 7965 C C . THR B 1 447 ? -17.016 -9.234 -25.703 1 94.75 447 THR B C 1
ATOM 7967 O O . THR B 1 447 ? -16.594 -10.328 -25.344 1 94.75 447 THR B O 1
ATOM 7970 N N . PRO B 1 448 ? -16.266 -8.352 -26.234 1 94.81 448 PRO B N 1
ATOM 7971 C CA . PRO B 1 448 ? -14.82 -8.586 -26.234 1 94.81 448 PRO B CA 1
ATOM 7972 C C . PRO B 1 448 ? -14.203 -8.484 -24.844 1 94.81 448 PRO B C 1
ATOM 7974 O O . PRO B 1 448 ? -14.742 -7.789 -23.984 1 94.81 448 PRO B O 1
ATOM 7977 N N . PHE B 1 449 ? -13.109 -9.234 -24.688 1 95.12 449 PHE B N 1
ATOM 7978 C CA . PHE B 1 449 ? -12.32 -9 -23.484 1 95.12 449 PHE B CA 1
ATOM 7979 C C . PHE B 1 449 ? -11.891 -7.535 -23.406 1 95.12 449 PHE B C 1
ATOM 7981 O O . PHE B 1 449 ? -11.484 -6.945 -24.406 1 95.12 449 PHE B O 1
ATOM 7988 N N . PRO B 1 450 ? -12.008 -6.879 -22.25 1 95.06 450 PRO B N 1
ATOM 7989 C CA . PRO B 1 450 ? -11.547 -5.488 -22.172 1 95.06 450 PRO B CA 1
ATOM 7990 C C . PRO B 1 450 ? -10.07 -5.332 -22.531 1 95.06 450 PRO B C 1
ATOM 7992 O O . PRO B 1 450 ? -9.25 -6.164 -22.141 1 95.06 450 PRO B O 1
ATOM 7995 N N . ALA B 1 451 ? -9.773 -4.297 -23.25 1 95.62 451 ALA B N 1
ATOM 7996 C CA . ALA B 1 451 ? -8.383 -4.016 -23.609 1 95.62 451 ALA B CA 1
ATOM 7997 C C . ALA B 1 451 ? -7.555 -3.646 -22.391 1 95.62 451 ALA B C 1
ATOM 7999 O O . ALA B 1 451 ? -8.062 -3.023 -21.453 1 95.62 451 ALA B O 1
ATOM 8000 N N . HIS B 1 452 ? -6.273 -4.047 -22.422 1 94.62 452 HIS B N 1
ATOM 8001 C CA . HIS B 1 452 ? -5.363 -3.611 -21.359 1 94.62 452 HIS B CA 1
ATOM 8002 C C . HIS B 1 452 ? -5.082 -2.115 -21.469 1 94.62 452 HIS B C 1
ATOM 8004 O O . HIS B 1 452 ? -4.77 -1.608 -22.547 1 94.62 452 HIS B O 1
ATOM 8010 N N . GLN B 1 453 ? -5.191 -1.386 -20.375 1 95 453 GLN B N 1
ATOM 8011 C CA . GLN B 1 453 ? -4.93 0.049 -20.344 1 95 453 GLN B CA 1
ATOM 8012 C C . GLN B 1 453 ? -3.514 0.336 -19.844 1 95 453 GLN B C 1
ATOM 8014 O O . GLN B 1 453 ? -2.979 1.423 -20.078 1 95 453 GLN B O 1
ATOM 8019 N N . ARG B 1 454 ? -2.879 -0.601 -19.203 1 95.38 454 ARG B N 1
ATOM 8020 C CA . ARG B 1 454 ? -1.523 -0.53 -18.672 1 95.38 454 ARG B CA 1
ATOM 8021 C C . ARG B 1 454 ? -0.689 -1.72 -19.141 1 95.38 454 ARG B C 1
ATOM 8023 O O . ARG B 1 454 ? -1.197 -2.613 -19.812 1 95.38 454 ARG B O 1
ATOM 8030 N N . ASP B 1 455 ? 0.67 -1.732 -18.766 1 95.19 455 ASP B N 1
ATOM 8031 C CA . ASP B 1 455 ? 1.547 -2.842 -19.141 1 95.19 455 ASP B CA 1
ATOM 8032 C C . ASP B 1 455 ? 0.977 -4.172 -18.656 1 95.19 455 ASP B C 1
ATOM 8034 O O . ASP B 1 455 ? 0.832 -4.391 -17.453 1 95.19 455 ASP B O 1
ATOM 8038 N N . PRO B 1 456 ? 0.667 -5.047 -19.562 1 94.44 456 PRO B N 1
ATOM 8039 C CA . PRO B 1 456 ? -0.033 -6.277 -19.203 1 94.44 456 PRO B CA 1
ATOM 8040 C C . PRO B 1 456 ? 0.854 -7.25 -18.422 1 94.44 456 PRO B C 1
ATOM 8042 O O . PRO B 1 456 ? 0.358 -8.234 -17.859 1 94.44 456 PRO B O 1
ATOM 8045 N N . VAL B 1 457 ? 2.166 -7.012 -18.375 1 93.69 457 VAL B N 1
ATOM 8046 C CA . VAL B 1 457 ? 3.066 -7.848 -17.594 1 93.69 457 VAL B CA 1
ATOM 8047 C C . VAL B 1 457 ? 3.082 -7.375 -16.141 1 93.69 457 VAL B C 1
ATOM 8049 O O . VAL B 1 457 ? 2.912 -8.172 -15.219 1 93.69 457 VAL B O 1
ATOM 8052 N N . LEU B 1 458 ? 3.127 -6.043 -15.969 1 94.31 458 LEU B N 1
ATOM 8053 C CA . LEU B 1 458 ? 3.336 -5.449 -14.656 1 94.31 458 LEU B CA 1
ATOM 8054 C C . LEU B 1 458 ? 2.023 -5.363 -13.883 1 94.31 458 LEU B C 1
ATOM 8056 O O . LEU B 1 458 ? 2.016 -5.445 -12.648 1 94.31 458 LEU B O 1
ATOM 8060 N N . TYR B 1 459 ? 0.925 -5.195 -14.641 1 96.06 459 TYR B N 1
ATOM 8061 C CA . TYR B 1 459 ? -0.303 -4.824 -13.945 1 96.06 459 TYR B CA 1
ATOM 8062 C C . TYR B 1 459 ? -1.413 -5.828 -14.227 1 96.06 459 TYR B C 1
ATOM 8064 O O . TYR B 1 459 ? -1.588 -6.266 -15.367 1 96.06 459 TYR B O 1
ATOM 8072 N N . TYR B 1 460 ? -2.061 -6.207 -13.188 1 96.75 460 TYR B N 1
ATOM 8073 C CA . TYR B 1 460 ? -3.309 -6.957 -13.273 1 96.75 460 TYR B CA 1
ATOM 8074 C C . TYR B 1 460 ? -4.508 -6.02 -13.352 1 96.75 460 TYR B C 1
ATOM 8076 O O . TYR B 1 460 ? -4.66 -5.129 -12.508 1 96.75 460 TYR B O 1
ATOM 8084 N N . GLU B 1 461 ? -5.336 -6.18 -14.383 1 95.88 461 GLU B N 1
ATOM 8085 C CA . GLU B 1 461 ? -6.574 -5.418 -14.531 1 95.88 461 GLU B CA 1
ATOM 8086 C C . GLU B 1 461 ? -7.797 -6.324 -14.406 1 95.88 461 GLU B C 1
ATOM 8088 O O . GLU B 1 461 ? -8.047 -7.156 -15.281 1 95.88 461 GLU B O 1
ATOM 8093 N N . ALA B 1 462 ? -8.547 -6.145 -13.406 1 96.56 462 ALA B N 1
ATOM 8094 C CA . ALA B 1 462 ? -9.664 -7.008 -13.023 1 96.56 462 ALA B CA 1
ATOM 8095 C C . ALA B 1 462 ? -10.82 -6.871 -14.008 1 96.56 462 ALA B C 1
ATOM 8097 O O . ALA B 1 462 ? -11.117 -5.773 -14.484 1 96.56 462 ALA B O 1
ATOM 8098 N N . THR B 1 463 ? -11.469 -7.934 -14.359 1 97.38 463 THR B N 1
ATOM 8099 C CA . THR B 1 463 ? -12.695 -8.016 -15.141 1 97.38 463 THR B CA 1
ATOM 8100 C C . THR B 1 463 ? -13.469 -9.281 -14.812 1 97.38 463 THR B C 1
ATOM 8102 O O . THR B 1 463 ? -12.883 -10.281 -14.383 1 97.38 463 THR B O 1
ATOM 8105 N N . THR B 1 464 ? -14.789 -9.258 -14.938 1 98 464 THR B N 1
ATOM 8106 C CA . THR B 1 464 ? -15.586 -10.461 -14.75 1 98 464 THR B CA 1
ATOM 8107 C C . THR B 1 464 ? -16.016 -11.031 -16.094 1 98 464 THR B C 1
ATOM 8109 O O . THR B 1 464 ? -17 -11.773 -16.172 1 98 464 THR B O 1
ATOM 8112 N N . HIS B 1 465 ? -15.336 -10.617 -17.172 1 97.94 465 HIS B N 1
ATOM 8113 C CA . HIS B 1 465 ? -15.562 -11.234 -18.484 1 97.94 465 HIS B CA 1
ATOM 8114 C C . HIS B 1 465 ? -15.383 -12.75 -18.406 1 97.94 465 HIS B C 1
ATOM 8116 O O . HIS B 1 465 ? -14.461 -13.234 -17.75 1 97.94 465 HIS B O 1
ATOM 8122 N N . PRO B 1 466 ? -16.281 -13.531 -19.078 1 98.25 466 PRO B N 1
ATOM 8123 C CA . PRO B 1 466 ? -16.094 -14.984 -19.078 1 98.25 466 PRO B CA 1
ATOM 8124 C C . PRO B 1 466 ? -14.688 -15.398 -19.5 1 98.25 466 PRO B C 1
ATOM 8126 O O . PRO B 1 466 ? -14.172 -14.898 -20.516 1 98.25 466 PRO B O 1
ATOM 8129 N N . GLY B 1 467 ? -14.109 -16.219 -18.781 1 97.94 467 GLY B N 1
ATOM 8130 C CA . GLY B 1 467 ? -12.734 -16.641 -19.016 1 97.94 467 GLY B CA 1
ATOM 8131 C C . GLY B 1 467 ? -11.734 -15.984 -18.094 1 97.94 467 GLY B C 1
ATOM 8132 O O . GLY B 1 467 ? -10.602 -16.453 -17.953 1 97.94 467 GLY B O 1
ATOM 8133 N N . ALA B 1 468 ? -12.156 -14.875 -17.5 1 97.31 468 ALA B N 1
ATOM 8134 C CA . ALA B 1 468 ? -11.281 -14.18 -16.562 1 97.31 468 ALA B CA 1
ATOM 8135 C C . ALA B 1 468 ? -11.391 -14.781 -15.164 1 97.31 468 ALA B C 1
ATOM 8137 O O . ALA B 1 468 ? -12.359 -15.484 -14.852 1 97.31 468 ALA B O 1
ATOM 8138 N N . TYR B 1 469 ? -10.336 -14.562 -14.461 1 94.44 469 TYR B N 1
ATOM 8139 C CA . TYR B 1 469 ? -10.305 -14.914 -13.047 1 94.44 469 TYR B CA 1
ATOM 8140 C C . TYR B 1 469 ? -11.227 -14 -12.242 1 94.44 469 TYR B C 1
ATOM 8142 O O . TYR B 1 469 ? -11.336 -12.805 -12.523 1 94.44 469 TYR B O 1
ATOM 8150 N N . LEU B 1 470 ? -11.969 -14.57 -11.258 1 97.44 470 LEU B N 1
ATOM 8151 C CA . LEU B 1 470 ? -12.852 -13.797 -10.383 1 97.44 470 LEU B CA 1
ATOM 8152 C C . LEU B 1 470 ? -12.055 -12.766 -9.586 1 97.44 470 LEU B C 1
ATOM 8154 O O . LEU B 1 470 ? -11.203 -13.133 -8.773 1 97.44 470 LEU B O 1
ATOM 8158 N N . PRO B 1 471 ? -12.32 -11.516 -9.781 1 97.38 471 PRO B N 1
ATOM 8159 C CA . PRO B 1 471 ? -11.555 -10.492 -9.07 1 97.38 471 PRO B CA 1
ATOM 8160 C C . PRO B 1 471 ? -11.797 -10.516 -7.562 1 97.38 471 PRO B C 1
ATOM 8162 O O . PRO B 1 471 ? -12.922 -10.773 -7.117 1 97.38 471 PRO B O 1
ATOM 8165 N N . HIS B 1 472 ? -10.719 -10.203 -6.84 1 97.94 472 HIS B N 1
ATOM 8166 C CA . HIS B 1 472 ? -10.789 -10.047 -5.391 1 97.94 472 HIS B CA 1
ATOM 8167 C C . HIS B 1 472 ? -11.578 -8.797 -5.016 1 97.94 472 HIS B C 1
ATOM 8169 O O . HIS B 1 472 ? -11.469 -7.766 -5.684 1 97.94 472 HIS B O 1
ATOM 8175 N N . ALA B 1 473 ? -12.414 -8.859 -4.016 1 98.12 473 ALA B N 1
ATOM 8176 C CA . ALA B 1 473 ? -13.07 -7.746 -3.332 1 98.12 473 ALA B CA 1
ATOM 8177 C C . ALA B 1 473 ? -13.336 -8.078 -1.865 1 98.12 473 ALA B C 1
ATOM 8179 O O . ALA B 1 473 ? -13.719 -9.203 -1.538 1 98.12 473 ALA B O 1
ATOM 8180 N N . TRP B 1 474 ? -13.109 -7.148 -1.027 1 97.5 474 TRP B N 1
ATOM 8181 C CA . TRP B 1 474 ? -13.438 -7.336 0.383 1 97.5 474 TRP B CA 1
ATOM 8182 C C . TRP B 1 474 ? -14.938 -7.195 0.618 1 97.5 474 TRP B C 1
ATOM 8184 O O . TRP B 1 474 ? -15.57 -6.27 0.102 1 97.5 474 TRP B O 1
ATOM 8194 N N . LEU B 1 475 ? -15.438 -8.133 1.354 1 97.88 475 LEU B N 1
ATOM 8195 C CA . LEU B 1 475 ? -16.828 -8.195 1.783 1 97.88 475 LEU B CA 1
ATOM 8196 C C . LEU B 1 475 ? -16.922 -8.352 3.297 1 97.88 475 LEU B C 1
ATOM 8198 O O . LEU B 1 475 ? -15.906 -8.422 3.984 1 97.88 475 LEU B O 1
ATOM 8202 N N . GLU B 1 476 ? -18.125 -8.289 3.789 1 97.38 476 GLU B N 1
ATOM 8203 C CA . GLU B 1 476 ? -18.359 -8.578 5.199 1 97.38 476 GLU B CA 1
ATOM 8204 C C . GLU B 1 476 ? -19.422 -9.664 5.371 1 97.38 476 GLU B C 1
ATOM 8206 O O . GLU B 1 476 ? -20.453 -9.633 4.707 1 97.38 476 GLU B O 1
ATOM 8211 N N . ARG B 1 477 ? -19.141 -10.688 6.133 1 97.75 477 ARG B N 1
ATOM 8212 C CA . ARG B 1 477 ? -20.078 -11.719 6.551 1 97.75 477 ARG B CA 1
ATOM 8213 C C . ARG B 1 477 ? -19.984 -11.969 8.055 1 97.75 477 ARG B C 1
ATOM 8215 O O . ARG B 1 477 ? -18.906 -12.289 8.562 1 97.75 477 ARG B O 1
ATOM 8222 N N . ASP B 1 478 ? -21.094 -11.812 8.797 1 96 478 ASP B N 1
ATOM 8223 C CA . ASP B 1 478 ? -21.141 -12.055 10.234 1 96 478 ASP B CA 1
ATOM 8224 C C . ASP B 1 478 ? -20.062 -11.25 10.969 1 96 478 ASP B C 1
ATOM 8226 O O . ASP B 1 478 ? -19.328 -11.797 11.789 1 96 478 ASP B O 1
ATOM 8230 N N . LYS B 1 479 ? -19.891 -10.023 10.602 1 94.44 479 LYS B N 1
ATOM 8231 C CA . LYS B 1 479 ? -19 -9.062 11.227 1 94.44 479 LYS B CA 1
ATOM 8232 C C . LYS B 1 479 ? -17.531 -9.453 11.016 1 94.44 479 LYS B C 1
ATOM 8234 O O . LYS B 1 479 ? -16.672 -9.148 11.852 1 94.44 479 LYS B O 1
ATOM 8239 N N . ARG B 1 480 ? -17.344 -10.156 9.969 1 96.25 480 ARG B N 1
ATOM 8240 C CA . ARG B 1 480 ? -15.977 -10.531 9.602 1 96.25 480 ARG B CA 1
ATOM 8241 C C . ARG B 1 480 ? -15.656 -10.109 8.172 1 96.25 480 ARG B C 1
ATOM 8243 O O . ARG B 1 480 ? -16.469 -10.305 7.266 1 96.25 480 ARG B O 1
ATOM 8250 N N . ARG B 1 481 ? -14.531 -9.531 8.062 1 95.25 481 ARG B N 1
ATOM 8251 C CA . ARG B 1 481 ? -14.031 -9.203 6.734 1 95.25 481 ARG B CA 1
ATOM 8252 C C . ARG B 1 481 ? -13.594 -10.461 5.988 1 95.25 481 ARG B C 1
ATOM 8254 O O . ARG B 1 481 ? -12.805 -11.25 6.5 1 95.25 481 ARG B O 1
ATOM 8261 N N . ILE B 1 482 ? -14.117 -10.633 4.762 1 97.19 482 ILE B N 1
ATOM 8262 C CA . ILE B 1 482 ? -13.773 -11.812 3.965 1 97.19 482 ILE B CA 1
ATOM 8263 C C . ILE B 1 482 ? -13.609 -11.406 2.5 1 97.19 482 ILE B C 1
ATOM 8265 O O . ILE B 1 482 ? -14.172 -10.406 2.057 1 97.19 482 ILE B O 1
ATOM 8269 N N . SER B 1 483 ? -12.758 -12.141 1.77 1 98.19 483 SER B N 1
ATOM 8270 C CA . SER B 1 483 ? -12.648 -11.961 0.325 1 98.19 483 SER B CA 1
ATOM 8271 C C . SER B 1 483 ? -13.75 -12.719 -0.411 1 98.19 483 SER B C 1
ATOM 8273 O O . SER B 1 483 ? -14.148 -13.805 0.009 1 98.19 483 SER B O 1
ATOM 8275 N N . ILE B 1 484 ? -14.18 -12.203 -1.501 1 98.38 484 ILE B N 1
ATOM 8276 C CA . ILE B 1 484 ? -15.148 -12.93 -2.312 1 98.38 484 ILE B CA 1
ATOM 8277 C C . ILE B 1 484 ? -14.578 -14.289 -2.703 1 98.38 484 ILE B C 1
ATOM 8279 O O . ILE B 1 484 ? -15.32 -15.266 -2.865 1 98.38 484 ILE B O 1
ATOM 8283 N N . LEU B 1 485 ? -13.297 -14.43 -2.762 1 97.44 485 LEU B N 1
ATOM 8284 C CA . LEU B 1 485 ? -12.656 -15.68 -3.154 1 97.44 485 LEU B CA 1
ATOM 8285 C C . LEU B 1 485 ? -12.867 -16.766 -2.1 1 97.44 485 LEU B C 1
ATOM 8287 O O . LEU B 1 485 ? -12.734 -17.953 -2.387 1 97.44 485 LEU B O 1
ATOM 8291 N N . ASP B 1 486 ? -13.273 -16.375 -0.937 1 96.62 486 ASP B N 1
ATOM 8292 C CA . ASP B 1 486 ? -13.352 -17.297 0.194 1 96.62 486 ASP B CA 1
ATOM 8293 C C . ASP B 1 486 ? -14.766 -17.844 0.354 1 96.62 486 ASP B C 1
ATOM 8295 O O . ASP B 1 486 ? -15.016 -18.703 1.21 1 96.62 486 ASP B O 1
ATOM 8299 N N . ILE B 1 487 ? -15.68 -17.422 -0.455 1 97.12 487 ILE B N 1
ATOM 8300 C CA . ILE B 1 487 ? -17.062 -17.781 -0.143 1 97.12 487 ILE B CA 1
ATOM 8301 C C . ILE B 1 487 ? -17.406 -19.109 -0.813 1 97.12 487 ILE B C 1
ATOM 8303 O O . ILE B 1 487 ? -18.406 -19.734 -0.475 1 97.12 487 ILE B O 1
ATOM 8307 N N . PHE B 1 488 ? -16.531 -19.562 -1.687 1 96.12 488 PHE B N 1
ATOM 8308 C CA . PHE B 1 488 ? -16.844 -20.734 -2.498 1 96.12 488 PHE B CA 1
ATOM 8309 C C . PHE B 1 488 ? -16.328 -22 -1.82 1 96.12 488 PHE B C 1
ATOM 8311 O O . PHE B 1 488 ? -15.328 -21.984 -1.115 1 96.12 488 PHE B O 1
ATOM 8318 N N . GLU B 1 489 ? -17 -23.031 -2.127 1 90.31 489 GLU B N 1
ATOM 8319 C CA . GLU B 1 489 ? -16.531 -24.344 -1.7 1 90.31 489 GLU B CA 1
ATOM 8320 C C . GLU B 1 489 ? -15.57 -24.938 -2.717 1 90.31 489 GLU B C 1
ATOM 8322 O O . GLU B 1 489 ? -15.766 -24.797 -3.926 1 90.31 489 GLU B O 1
ATOM 8327 N N . HIS B 1 490 ? -14.578 -25.625 -2.178 1 87.81 490 HIS B N 1
ATOM 8328 C CA . HIS B 1 490 ? -13.594 -26.266 -3.055 1 87.81 490 HIS B CA 1
ATOM 8329 C C . HIS B 1 490 ? -14.258 -27.234 -4.012 1 87.81 490 HIS B C 1
ATOM 8331 O O . HIS B 1 490 ? -15.102 -28.047 -3.604 1 87.81 490 HIS B O 1
ATOM 8337 N N . GLY B 1 491 ? -13.883 -27.125 -5.246 1 88.94 491 GLY B N 1
ATOM 8338 C CA . GLY B 1 491 ? -14.312 -28.078 -6.246 1 88.94 491 GLY B CA 1
ATOM 8339 C C . GLY B 1 491 ? -15.734 -27.844 -6.73 1 88.94 491 GLY B C 1
ATOM 8340 O O . GLY B 1 491 ? -16.266 -28.609 -7.527 1 88.94 491 GLY B O 1
ATOM 8341 N N . SER B 1 492 ? -16.344 -26.75 -6.23 1 93.06 492 SER B N 1
ATOM 8342 C CA . SER B 1 492 ? -17.734 -26.516 -6.582 1 93.06 492 SER B CA 1
ATOM 8343 C C . SER B 1 492 ? -17.906 -25.25 -7.422 1 93.06 492 SER B C 1
ATOM 8345 O O . SER B 1 492 ? -17.156 -24.281 -7.25 1 93.06 492 SER B O 1
ATOM 8347 N N . PHE B 1 493 ? -18.891 -25.375 -8.359 1 97.5 493 PHE B N 1
ATOM 8348 C CA . PHE B 1 493 ? -19.359 -24.172 -9.016 1 97.5 493 PHE B CA 1
ATOM 8349 C C . PHE B 1 493 ? -20.047 -23.234 -8.016 1 97.5 493 PHE B C 1
ATOM 8351 O O . PHE B 1 493 ? -20.359 -23.641 -6.902 1 97.5 493 PHE B O 1
ATOM 8358 N N . GLY B 1 494 ? -20.141 -22.016 -8.406 1 97.81 494 GLY B N 1
ATOM 8359 C CA . GLY B 1 494 ? -20.922 -21.062 -7.633 1 97.81 494 GLY B CA 1
ATOM 8360 C C . GLY B 1 494 ? -21.594 -20 -8.492 1 97.81 494 GLY B C 1
ATOM 8361 O O . GLY B 1 494 ? -21.031 -19.562 -9.492 1 97.81 494 GLY B O 1
ATOM 8362 N N . LEU B 1 495 ? -22.797 -19.672 -8.125 1 98.44 495 LEU B N 1
ATOM 8363 C CA . LEU B 1 495 ? -23.484 -18.547 -8.75 1 98.44 495 LEU B CA 1
ATOM 8364 C C . LEU B 1 495 ? -23.406 -17.312 -7.867 1 98.44 495 LEU B C 1
ATOM 8366 O O . LEU B 1 495 ? -23.828 -17.344 -6.711 1 98.44 495 LEU B O 1
ATOM 8370 N N . VAL B 1 496 ? -22.797 -16.297 -8.383 1 98.81 496 VAL B N 1
ATOM 8371 C CA . VAL B 1 496 ? -22.766 -15.023 -7.672 1 98.81 496 VAL B CA 1
ATOM 8372 C C . VAL B 1 496 ? -23.875 -14.109 -8.188 1 98.81 496 VAL B C 1
ATOM 8374 O O . VAL B 1 496 ? -23.938 -13.812 -9.383 1 98.81 496 VAL B O 1
ATOM 8377 N N . VAL B 1 497 ? -24.719 -13.773 -7.344 1 98.75 497 VAL B N 1
ATOM 8378 C CA . VAL B 1 497 ? -25.844 -12.906 -7.695 1 98.75 497 VAL B CA 1
ATOM 8379 C C . VAL B 1 497 ? -25.906 -11.711 -6.75 1 98.75 497 VAL B C 1
ATOM 8381 O O . VAL B 1 497 ? -25.172 -11.664 -5.758 1 98.75 497 VAL B O 1
ATOM 8384 N N . GLY B 1 498 ? -26.672 -10.734 -7.156 1 98 498 GLY B N 1
ATOM 8385 C CA . GLY B 1 498 ? -26.859 -9.555 -6.328 1 98 498 GLY B CA 1
ATOM 8386 C C . GLY B 1 498 ? -28.219 -9.5 -5.656 1 98 498 GLY B C 1
ATOM 8387 O O . GLY B 1 498 ? -28.828 -10.547 -5.387 1 98 498 GLY B O 1
ATOM 8388 N N . ILE B 1 499 ? -28.641 -8.359 -5.367 1 97 499 ILE B N 1
ATOM 8389 C CA . ILE B 1 499 ? -29.891 -8.078 -4.664 1 97 499 ILE B CA 1
ATOM 8390 C C . ILE B 1 499 ? -31.062 -8.695 -5.422 1 97 499 ILE B C 1
ATOM 8392 O O . ILE B 1 499 ? -31.984 -9.242 -4.812 1 97 499 ILE B O 1
ATOM 8396 N N . GLY B 1 500 ? -31.016 -8.703 -6.641 1 96.31 500 GLY B N 1
ATOM 8397 C CA . GLY B 1 500 ? -32.094 -9.25 -7.457 1 96.31 500 GLY B CA 1
ATOM 8398 C C . GLY B 1 500 ? -31.891 -10.703 -7.828 1 96.31 500 GLY B C 1
ATOM 8399 O O . GLY B 1 500 ? -32.375 -11.164 -8.859 1 96.31 500 GLY B O 1
ATOM 8400 N N . GLY B 1 501 ? -31.25 -11.492 -7.012 1 97.38 501 GLY B N 1
ATOM 8401 C CA . GLY B 1 501 ? -30.734 -12.805 -7.406 1 97.38 501 GLY B CA 1
ATOM 8402 C C . GLY B 1 501 ? -31.734 -13.922 -7.188 1 97.38 501 GLY B C 1
ATOM 8403 O O . GLY B 1 501 ? -31.484 -15.07 -7.547 1 97.38 501 GLY B O 1
ATOM 8404 N N . LYS B 1 502 ? -33 -13.633 -6.691 1 97.5 502 LYS B N 1
ATOM 8405 C CA . LYS B 1 502 ? -33.938 -14.672 -6.301 1 97.5 502 LYS B CA 1
ATOM 8406 C C . LYS B 1 502 ? -34.312 -15.547 -7.492 1 97.5 502 LYS B C 1
ATOM 8408 O O . LYS B 1 502 ? -34.375 -16.766 -7.375 1 97.5 502 LYS B O 1
ATOM 8413 N N . PRO B 1 503 ? -34.562 -14.914 -8.68 1 98 503 PRO B N 1
ATOM 8414 C CA . PRO B 1 503 ? -34.875 -15.773 -9.836 1 98 503 PRO B CA 1
ATOM 8415 C C . PRO B 1 503 ? -33.719 -16.719 -10.172 1 98 503 PRO B C 1
ATOM 8417 O O . PRO B 1 503 ? -33.938 -17.828 -10.648 1 98 503 PRO B O 1
ATOM 8420 N N . TRP B 1 504 ? -32.562 -16.281 -9.961 1 98.69 504 TRP B N 1
ATOM 8421 C CA . TRP B 1 504 ? -31.391 -17.109 -10.234 1 98.69 504 TRP B CA 1
ATOM 8422 C C . TRP B 1 504 ? -31.281 -18.25 -9.219 1 98.69 504 TRP B C 1
ATOM 8424 O O . TRP B 1 504 ? -30.828 -19.344 -9.547 1 98.69 504 TRP B O 1
ATOM 8434 N N . GLU B 1 505 ? -31.641 -17.953 -7.996 1 98.5 505 GLU B N 1
ATOM 8435 C CA . GLU B 1 505 ? -31.672 -19 -6.98 1 98.5 505 GLU B CA 1
ATOM 8436 C C . GLU B 1 505 ? -32.625 -20.141 -7.391 1 98.5 505 GLU B C 1
ATOM 8438 O O . GLU B 1 505 ? -32.281 -21.312 -7.273 1 98.5 505 GLU B O 1
ATOM 8443 N N . ALA B 1 506 ? -33.781 -19.75 -7.871 1 98.31 506 ALA B N 1
ATOM 8444 C CA . ALA B 1 506 ? -34.75 -20.734 -8.367 1 98.31 506 ALA B CA 1
ATOM 8445 C C . ALA B 1 506 ? -34.188 -21.484 -9.57 1 98.31 506 ALA B C 1
ATOM 8447 O O . ALA B 1 506 ? -34.312 -22.703 -9.672 1 98.31 506 ALA B O 1
ATOM 8448 N N . ALA B 1 507 ? -33.625 -20.75 -10.461 1 98.75 507 ALA B N 1
ATOM 8449 C CA . ALA B 1 507 ? -33 -21.359 -11.641 1 98.75 507 ALA B CA 1
ATOM 8450 C C . ALA B 1 507 ? -31.906 -22.359 -11.234 1 98.75 507 ALA B C 1
ATOM 8452 O O . ALA B 1 507 ? -31.844 -23.453 -11.781 1 98.75 507 ALA B O 1
ATOM 8453 N N . ALA B 1 508 ? -31.125 -22 -10.289 1 98.69 508 ALA B N 1
ATOM 8454 C CA . ALA B 1 508 ? -30.031 -22.844 -9.82 1 98.69 508 ALA B CA 1
ATOM 8455 C C . ALA B 1 508 ? -30.562 -24.156 -9.242 1 98.69 508 ALA B C 1
ATOM 8457 O O . ALA B 1 508 ? -30 -25.219 -9.477 1 98.69 508 ALA B O 1
ATOM 8458 N N . ALA B 1 509 ? -31.625 -24.031 -8.445 1 98.31 509 ALA B N 1
ATOM 8459 C CA . ALA B 1 509 ? -32.219 -25.219 -7.848 1 98.31 509 ALA B CA 1
ATOM 8460 C C . ALA B 1 509 ? -32.688 -26.203 -8.93 1 98.31 509 ALA B C 1
ATOM 8462 O O . ALA B 1 509 ? -32.438 -27.406 -8.844 1 98.31 509 ALA B O 1
ATOM 8463 N N . THR B 1 510 ? -33.312 -25.672 -9.914 1 98.31 510 THR B N 1
ATOM 8464 C CA . THR B 1 510 ? -33.844 -26.484 -11.008 1 98.31 510 THR B CA 1
ATOM 8465 C C . THR B 1 510 ? -32.688 -27.141 -11.789 1 98.31 510 THR B C 1
ATOM 8467 O O . THR B 1 510 ? -32.688 -28.359 -11.977 1 98.31 510 THR B O 1
ATOM 8470 N N . VAL B 1 511 ? -31.766 -26.344 -12.203 1 97.81 511 VAL B N 1
ATOM 8471 C CA . VAL B 1 511 ? -30.703 -26.812 -13.062 1 97.81 511 VAL B CA 1
ATOM 8472 C C . VAL B 1 511 ? -29.797 -27.781 -12.297 1 97.81 511 VAL B C 1
ATOM 8474 O O . VAL B 1 511 ? -29.328 -28.781 -12.852 1 97.81 511 VAL B O 1
ATOM 8477 N N . SER B 1 512 ? -29.547 -27.438 -11.039 1 97.06 512 SER B N 1
ATOM 8478 C CA . SER B 1 512 ? -28.766 -28.328 -10.18 1 97.06 512 SER B CA 1
ATOM 8479 C C . SER B 1 512 ? -29.406 -29.719 -10.117 1 97.06 512 SER B C 1
ATOM 8481 O O . SER B 1 512 ? -28.719 -30.734 -10.234 1 97.06 512 SER B O 1
ATOM 8483 N N . SER B 1 513 ? -30.688 -29.75 -9.914 1 96.88 513 SER B N 1
ATOM 8484 C CA . SER B 1 513 ? -31.406 -31.016 -9.852 1 96.88 513 SER B CA 1
ATOM 8485 C C . SER B 1 513 ? -31.359 -31.75 -11.18 1 96.88 513 SER B C 1
ATOM 8487 O O . SER B 1 513 ? -31.141 -32.969 -11.219 1 96.88 513 SER B O 1
ATOM 8489 N N . GLU B 1 514 ? -31.5 -31.078 -12.188 1 95.88 514 GLU B N 1
ATOM 8490 C CA . GLU B 1 514 ? -31.516 -31.656 -13.523 1 95.88 514 GLU B CA 1
ATOM 8491 C C . GLU B 1 514 ? -30.156 -32.281 -13.875 1 95.88 514 GLU B C 1
ATOM 8493 O O . GLU B 1 514 ? -30.094 -33.344 -14.461 1 95.88 514 GLU B O 1
ATOM 8498 N N . LEU B 1 515 ? -29.141 -31.578 -13.492 1 94.38 515 LEU B N 1
ATOM 8499 C CA . LEU B 1 515 ? -27.812 -31.984 -13.938 1 94.38 515 LEU B CA 1
ATOM 8500 C C . LEU B 1 515 ? -27.094 -32.781 -12.859 1 94.38 515 LEU B C 1
ATOM 8502 O O . LEU B 1 515 ? -26.047 -33.375 -13.117 1 94.38 515 LEU B O 1
ATOM 8506 N N . GLY B 1 516 ? -27.656 -32.812 -11.711 1 93.25 516 GLY B N 1
ATOM 8507 C CA . GLY B 1 516 ? -27.062 -33.562 -10.625 1 93.25 516 GLY B CA 1
ATOM 8508 C C . GLY B 1 516 ? -25.766 -32.969 -10.117 1 93.25 516 GLY B C 1
ATOM 8509 O O . GLY B 1 516 ? -24.812 -33.719 -9.812 1 93.25 516 GLY B O 1
ATOM 8510 N N . ILE B 1 517 ? -25.625 -31.719 -10.164 1 93.81 517 ILE B N 1
ATOM 8511 C CA . ILE B 1 517 ? -24.422 -31.047 -9.664 1 93.81 517 ILE B CA 1
ATOM 8512 C C . ILE B 1 517 ? -24.812 -29.984 -8.648 1 93.81 517 ILE B C 1
ATOM 8514 O O . ILE B 1 517 ? -25.875 -29.359 -8.758 1 93.81 517 ILE B O 1
ATOM 8518 N N . ALA B 1 518 ? -23.953 -29.797 -7.633 1 92.94 518 ALA B N 1
ATOM 8519 C CA . ALA B 1 518 ? -24.172 -28.734 -6.656 1 92.94 518 ALA B CA 1
ATOM 8520 C C . ALA B 1 518 ? -23.969 -27.359 -7.289 1 92.94 518 ALA B C 1
ATOM 8522 O O . ALA B 1 518 ? -23 -27.141 -8.023 1 92.94 518 ALA B O 1
ATOM 8523 N N . LEU B 1 519 ? -24.828 -26.484 -7.078 1 96.81 519 LEU B N 1
ATOM 8524 C CA . LEU B 1 519 ? -24.75 -25.125 -7.594 1 96.81 519 LEU B CA 1
ATOM 8525 C C . LEU B 1 519 ? -25.219 -24.125 -6.547 1 96.81 519 LEU B C 1
ATOM 8527 O O . LEU B 1 519 ? -26.266 -23.484 -6.707 1 96.81 519 LEU B O 1
ATOM 8531 N N . PRO B 1 520 ? -24.375 -23.953 -5.488 1 97.88 520 PRO B N 1
ATOM 8532 C CA . PRO B 1 520 ? -24.734 -22.953 -4.473 1 97.88 520 PRO B CA 1
ATOM 8533 C C . PRO B 1 520 ? -24.859 -21.547 -5.047 1 97.88 520 PRO B C 1
ATOM 8535 O O . PRO B 1 520 ? -24.141 -21.203 -5.996 1 97.88 520 PRO B O 1
ATOM 8538 N N . VAL B 1 521 ? -25.734 -20.781 -4.488 1 98.56 521 VAL B N 1
ATOM 8539 C CA . VAL B 1 521 ? -25.969 -19.406 -4.879 1 98.56 521 VAL B CA 1
ATOM 8540 C C . VAL B 1 521 ? -25.453 -18.469 -3.783 1 98.56 521 VAL B C 1
ATOM 8542 O O . VAL B 1 521 ? -25.797 -18.625 -2.611 1 98.56 521 VAL B O 1
ATOM 8545 N N . TYR B 1 522 ? -24.594 -17.594 -4.137 1 98.62 522 TYR B N 1
ATOM 8546 C CA . TYR B 1 522 ? -24.016 -16.641 -3.195 1 98.62 522 TYR B CA 1
ATOM 8547 C C . TYR B 1 522 ? -24.516 -15.227 -3.475 1 98.62 522 TYR B C 1
ATOM 8549 O O . TYR B 1 522 ? -24.25 -14.664 -4.539 1 98.62 522 TYR B O 1
ATOM 8557 N N . TYR B 1 523 ? -25.266 -14.656 -2.553 1 98.69 523 TYR B N 1
ATOM 8558 C CA . TYR B 1 523 ? -25.766 -13.289 -2.66 1 98.69 523 TYR B CA 1
ATOM 8559 C C . TYR B 1 523 ? -24.703 -12.289 -2.225 1 98.69 523 TYR B C 1
ATOM 8561 O O . TYR B 1 523 ? -24.438 -12.148 -1.03 1 98.69 523 TYR B O 1
ATOM 8569 N N . VAL B 1 524 ? -24.109 -11.578 -3.182 1 98.62 524 VAL B N 1
ATOM 8570 C CA . VAL B 1 524 ? -23.047 -10.609 -2.932 1 98.62 524 VAL B CA 1
ATOM 8571 C C . VAL B 1 524 ? -23.516 -9.219 -3.363 1 98.62 524 VAL B C 1
ATOM 8573 O O . VAL B 1 524 ? -23.812 -8.992 -4.539 1 98.62 524 VAL B O 1
ATOM 8576 N N . GLY B 1 525 ? -23.594 -8.297 -2.572 1 97.5 525 GLY B N 1
ATOM 8577 C CA . GLY B 1 525 ? -24.047 -6.934 -2.803 1 97.5 525 GLY B CA 1
ATOM 8578 C C . GLY B 1 525 ? -24.406 -6.195 -1.523 1 97.5 525 GLY B C 1
ATOM 8579 O O . GLY B 1 525 ? -24.234 -6.73 -0.426 1 97.5 525 GLY B O 1
ATOM 8580 N N . TYR B 1 526 ? -24.875 -5.02 -1.676 1 96.38 526 TYR B N 1
ATOM 8581 C CA . TYR B 1 526 ? -25.234 -4.23 -0.504 1 96.38 526 TYR B CA 1
ATOM 8582 C C . TYR B 1 526 ? -26.312 -4.926 0.311 1 96.38 526 TYR B C 1
ATOM 8584 O O . TYR B 1 526 ? -27.375 -5.285 -0.222 1 96.38 526 TYR B O 1
ATOM 8592 N N . ARG B 1 527 ? -25.984 -5.262 1.58 1 95.25 527 ARG B N 1
ATOM 8593 C CA . ARG B 1 527 ? -26.906 -5.812 2.562 1 95.25 527 ARG B CA 1
ATOM 8594 C C . ARG B 1 527 ? -27.312 -7.234 2.193 1 95.25 527 ARG B C 1
ATOM 8596 O O . ARG B 1 527 ? -28.328 -7.742 2.676 1 95.25 527 ARG B O 1
ATOM 8603 N N . CYS B 1 528 ? -26.594 -7.855 1.292 1 97.38 528 CYS B N 1
ATOM 8604 C CA . CYS B 1 528 ? -26.75 -9.281 1.02 1 97.38 528 CYS B CA 1
ATOM 8605 C C . CYS B 1 528 ? -26.031 -10.117 2.066 1 97.38 528 CYS B C 1
ATOM 8607 O O . CYS B 1 528 ? -25.438 -9.586 3.002 1 97.38 528 CYS B O 1
ATOM 8609 N N . THR B 1 529 ? -26.219 -11.484 1.938 1 97.88 529 THR B N 1
ATOM 8610 C CA . THR B 1 529 ? -25.516 -12.398 2.836 1 97.88 529 THR B CA 1
ATOM 8611 C C . THR B 1 529 ? -24.031 -12.047 2.914 1 97.88 529 THR B C 1
ATOM 8613 O O . THR B 1 529 ? -23.438 -12.07 3.996 1 97.88 529 THR B O 1
ATOM 8616 N N . TYR B 1 530 ? -23.438 -11.836 1.813 1 98.31 530 TYR B N 1
ATOM 8617 C CA . TYR B 1 530 ? -22.094 -11.281 1.701 1 98.31 530 TYR B CA 1
ATOM 8618 C C . TYR B 1 530 ? -22.141 -9.797 1.361 1 98.31 530 TYR B C 1
ATOM 8620 O O . TYR B 1 530 ? -22.234 -9.422 0.19 1 98.31 530 TYR B O 1
ATOM 8628 N N . ASP B 1 531 ? -22 -9.008 2.395 1 98.06 531 ASP B N 1
ATOM 8629 C CA . ASP B 1 531 ? -22.297 -7.578 2.34 1 98.06 531 ASP B CA 1
ATOM 8630 C C . ASP B 1 531 ? -21.125 -6.797 1.74 1 98.06 531 ASP B C 1
ATOM 8632 O O . ASP B 1 531 ? -20 -6.875 2.24 1 98.06 531 ASP B O 1
ATOM 8636 N N . ASP B 1 532 ? -21.422 -6.059 0.663 1 97.62 532 ASP B N 1
ATOM 8637 C CA . ASP B 1 532 ? -20.438 -5.211 -0.0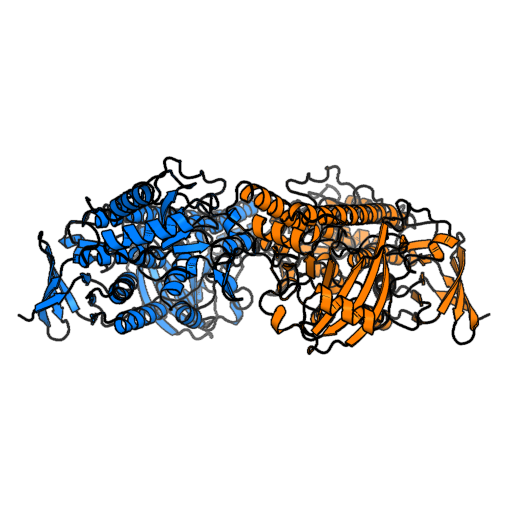15 1 97.62 532 ASP B CA 1
ATOM 8638 C C . ASP B 1 532 ? -20.359 -3.832 0.634 1 97.62 532 ASP B C 1
ATOM 8640 O O . ASP B 1 532 ? -20.531 -2.812 -0.039 1 97.62 532 ASP B O 1
ATOM 8644 N N . VAL B 1 533 ? -19.969 -3.811 1.847 1 95.62 533 VAL B N 1
ATOM 8645 C CA . VAL B 1 533 ? -20.047 -2.623 2.691 1 95.62 533 VAL B CA 1
ATOM 8646 C C . VAL B 1 533 ? -19.141 -1.527 2.139 1 95.62 533 VAL B C 1
ATOM 8648 O O . VAL B 1 533 ? -19.422 -0.338 2.299 1 95.62 533 VAL B O 1
ATOM 8651 N N . LEU B 1 534 ? -18.109 -1.85 1.396 1 95.44 534 LEU B N 1
ATOM 8652 C CA . LEU B 1 534 ? -17.141 -0.885 0.878 1 95.44 534 LEU B CA 1
ATOM 8653 C C . LEU B 1 534 ? -17.469 -0.5 -0.56 1 95.44 534 LEU B C 1
ATOM 8655 O O . LEU B 1 534 ? -16.891 0.433 -1.11 1 95.44 534 LEU B O 1
ATOM 8659 N N . GLY B 1 535 ? -18.375 -1.234 -1.175 1 96.06 535 GLY B N 1
ATOM 8660 C CA . GLY B 1 535 ? -18.719 -1.004 -2.57 1 96.06 535 GLY B CA 1
ATOM 8661 C C . GLY B 1 535 ? -17.641 -1.472 -3.527 1 96.06 535 GLY B C 1
ATOM 8662 O O . GLY B 1 535 ? -17.609 -1.07 -4.695 1 96.06 535 GLY B O 1
ATOM 8663 N N . GLU B 1 536 ? -16.703 -2.287 -3.088 1 96.31 536 GLU B N 1
ATOM 8664 C CA . GLU B 1 536 ? -15.625 -2.752 -3.947 1 96.31 536 GLU B CA 1
ATOM 8665 C C . GLU B 1 536 ? -16.141 -3.686 -5.035 1 96.31 536 GLU B C 1
ATOM 8667 O O . GLU B 1 536 ? -15.758 -3.566 -6.199 1 96.31 536 GLU B O 1
ATOM 8672 N N . TRP B 1 537 ? -17 -4.605 -4.637 1 97.75 537 TRP B N 1
ATOM 8673 C CA . TRP B 1 537 ? -17.547 -5.551 -5.605 1 97.75 537 TRP B CA 1
ATOM 8674 C C . TRP B 1 537 ? -18.422 -4.832 -6.629 1 97.75 537 TRP B C 1
ATOM 8676 O O . TRP B 1 537 ? -18.328 -5.094 -7.832 1 97.75 537 TRP B O 1
ATOM 8686 N N . ALA B 1 538 ? -19.219 -3.9 -6.156 1 96.25 538 ALA B N 1
ATOM 8687 C CA . ALA B 1 538 ? -20.062 -3.127 -7.066 1 96.25 538 ALA B CA 1
ATOM 8688 C C . ALA B 1 538 ? -19.219 -2.439 -8.141 1 96.25 538 ALA B C 1
ATOM 8690 O O . ALA B 1 538 ? -19.656 -2.291 -9.281 1 96.25 538 ALA B O 1
ATOM 8691 N N . GLY B 1 539 ? -18.016 -2.107 -7.777 1 94.38 539 GLY B N 1
ATOM 8692 C CA . GLY B 1 539 ? -17.141 -1.424 -8.711 1 94.38 539 GLY B CA 1
ATOM 8693 C C . GLY B 1 539 ? -16.422 -2.371 -9.656 1 94.38 539 GLY B C 1
ATOM 8694 O O . GLY B 1 539 ? -15.812 -1.936 -10.633 1 94.38 539 GLY B O 1
ATOM 8695 N N . ARG B 1 540 ? -16.531 -3.689 -9.438 1 95.25 540 ARG B N 1
ATOM 8696 C CA . ARG B 1 540 ? -15.711 -4.648 -10.172 1 95.25 540 ARG B CA 1
ATOM 8697 C C . ARG B 1 540 ? -16.594 -5.676 -10.883 1 95.25 540 ARG B C 1
ATOM 8699 O O . ARG B 1 540 ? -16.141 -6.332 -11.828 1 95.25 540 ARG B O 1
ATOM 8706 N N . ARG B 1 541 ? -17.781 -5.879 -10.477 1 96.94 541 ARG B N 1
ATOM 8707 C CA . ARG B 1 541 ? -18.594 -7.031 -10.844 1 96.94 541 ARG B CA 1
ATOM 8708 C C . ARG B 1 541 ? -19.016 -6.969 -12.305 1 96.94 541 ARG B C 1
ATOM 8710 O O . ARG B 1 541 ? -19.266 -8 -12.93 1 96.94 541 ARG B O 1
ATOM 8717 N N . GLU B 1 542 ? -19.188 -5.734 -12.938 1 97.06 542 GLU B N 1
ATOM 8718 C CA . GLU B 1 542 ? -19.469 -5.504 -14.352 1 97.06 542 GLU B CA 1
ATOM 8719 C C . GLU B 1 542 ? -20.812 -6.109 -14.75 1 97.06 542 GLU B C 1
ATOM 8721 O O . GLU B 1 542 ? -21 -6.5 -15.906 1 97.06 542 GLU B O 1
ATOM 8726 N N . ILE B 1 543 ? -21.719 -6.418 -13.828 1 97.5 543 ILE B N 1
ATOM 8727 C CA . ILE B 1 543 ? -23.109 -6.844 -14.047 1 97.5 543 ILE B CA 1
ATOM 8728 C C . ILE B 1 543 ? -24.047 -6.043 -13.148 1 97.5 543 ILE B C 1
ATOM 8730 O O . ILE B 1 543 ? -23.609 -5.426 -12.18 1 97.5 543 ILE B O 1
ATOM 8734 N N . THR B 1 544 ? -25.328 -6.012 -13.539 1 97.12 544 THR B N 1
ATOM 8735 C CA . THR B 1 544 ? -26.312 -5.301 -12.719 1 97.12 544 THR B CA 1
ATOM 8736 C C . THR B 1 544 ? -26.672 -6.109 -11.477 1 97.12 544 THR B C 1
ATOM 8738 O O . THR B 1 544 ? -26.219 -7.246 -11.32 1 97.12 544 THR B O 1
ATOM 8741 N N . ASP B 1 545 ? -27.5 -5.621 -10.609 1 96.75 545 ASP B N 1
ATOM 8742 C CA . ASP B 1 545 ? -27.984 -6.285 -9.398 1 96.75 545 ASP B CA 1
ATOM 8743 C C . ASP B 1 545 ? -28.797 -7.523 -9.742 1 96.75 545 ASP B C 1
ATOM 8745 O O . ASP B 1 545 ? -29.031 -8.383 -8.891 1 96.75 545 ASP B O 1
ATOM 8749 N N . ARG B 1 546 ? -29.219 -7.551 -10.977 1 97.62 546 ARG B N 1
ATOM 8750 C CA . ARG B 1 546 ? -30.094 -8.633 -11.398 1 97.62 546 ARG B CA 1
ATOM 8751 C C . ARG B 1 546 ? -29.359 -9.617 -12.297 1 97.62 546 ARG B C 1
ATOM 8753 O O . ARG B 1 546 ? -29.938 -10.594 -12.773 1 97.62 546 ARG B O 1
ATOM 8760 N N . GLY B 1 547 ? -28.078 -9.32 -12.516 1 98.06 547 GLY B N 1
ATOM 8761 C CA . GLY B 1 547 ? -27.25 -10.211 -13.312 1 98.06 547 GLY B CA 1
ATOM 8762 C C . GLY B 1 547 ? -26.719 -11.391 -12.531 1 98.06 547 GLY B C 1
ATOM 8763 O O . GLY B 1 547 ? -27.156 -11.656 -11.406 1 98.06 547 GLY B O 1
ATOM 8764 N N . VAL B 1 548 ? -25.781 -12.156 -13.234 1 98.69 548 VAL B N 1
ATOM 8765 C CA . VAL B 1 548 ? -25.25 -13.336 -12.57 1 98.69 548 VAL B CA 1
ATOM 8766 C C . VAL B 1 548 ? -23.875 -13.672 -13.133 1 98.69 548 VAL B C 1
ATOM 8768 O O . VAL B 1 548 ? -23.578 -13.375 -14.297 1 98.69 548 VAL B O 1
ATOM 8771 N N . LEU B 1 549 ? -23.031 -14.18 -12.297 1 98.81 549 LEU B N 1
ATOM 8772 C CA . LEU B 1 549 ? -21.766 -14.812 -12.695 1 98.81 549 LEU B CA 1
ATOM 8773 C C . LEU B 1 549 ? -21.781 -16.297 -12.352 1 98.81 549 LEU B C 1
ATOM 8775 O O . LEU B 1 549 ? -22.109 -16.672 -11.227 1 98.81 549 LEU B O 1
ATOM 8779 N N . LEU B 1 550 ? -21.531 -17.125 -13.312 1 98.75 550 LEU B N 1
ATOM 8780 C CA . LEU B 1 550 ? -21.219 -18.531 -13.07 1 98.75 550 LEU B CA 1
ATOM 8781 C C . LEU B 1 550 ? -19.719 -18.719 -12.875 1 98.75 550 LEU B C 1
ATOM 8783 O O . LEU B 1 550 ? -18.938 -18.594 -13.828 1 98.75 550 LEU B O 1
ATOM 8787 N N . VAL B 1 551 ? -19.359 -19.016 -11.656 1 98.62 551 VAL B N 1
ATOM 8788 C CA . VAL B 1 551 ? -17.938 -19.172 -11.328 1 98.62 551 VAL B CA 1
ATOM 8789 C C . VAL B 1 551 ? -17.562 -20.656 -11.312 1 98.62 551 VAL B C 1
ATOM 8791 O O . VAL B 1 551 ? -18.219 -21.453 -10.641 1 98.62 551 VAL B O 1
ATOM 8794 N N . ARG B 1 552 ? -16.547 -20.953 -12.016 1 98.31 552 ARG B N 1
ATOM 8795 C CA . ARG B 1 552 ? -16.031 -22.312 -12.078 1 98.31 552 ARG B CA 1
ATOM 8796 C C . ARG B 1 552 ? -15.328 -22.688 -10.773 1 98.31 552 ARG B C 1
ATOM 8798 O O . ARG B 1 552 ? -14.984 -21.828 -9.977 1 98.31 552 ARG B O 1
ATOM 8805 N N . PRO B 1 553 ? -15.117 -23.984 -10.547 1 97.44 553 PRO B N 1
ATOM 8806 C CA . PRO B 1 553 ? -14.398 -24.422 -9.344 1 97.44 553 PRO B CA 1
ATOM 8807 C C . PRO B 1 553 ? -12.984 -23.844 -9.258 1 97.44 553 PRO B C 1
ATOM 8809 O O . PRO B 1 553 ? -12.43 -23.734 -8.156 1 97.44 553 PRO B O 1
ATOM 8812 N N . ASP B 1 554 ? -12.336 -23.453 -10.398 1 97.38 554 ASP B N 1
ATOM 8813 C CA . ASP B 1 554 ? -11 -22.875 -10.375 1 97.38 554 ASP B CA 1
ATOM 8814 C C . ASP B 1 554 ? -11.062 -21.344 -10.32 1 97.38 554 ASP B C 1
ATOM 8816 O O . ASP B 1 554 ? -10.086 -20.672 -10.656 1 97.38 554 ASP B O 1
ATOM 8820 N N . ARG B 1 555 ? -12.203 -20.75 -10.023 1 97.31 555 ARG B N 1
ATOM 8821 C CA . ARG B 1 555 ? -12.477 -19.344 -9.734 1 97.31 555 ARG B CA 1
ATOM 8822 C C . ARG B 1 555 ? -12.352 -18.484 -11 1 97.31 555 ARG B C 1
ATOM 8824 O O . ARG B 1 555 ? -12.125 -17.281 -10.922 1 97.31 555 ARG B O 1
ATOM 8831 N N . HIS B 1 556 ? -12.414 -19.125 -12.156 1 97.94 556 HIS B N 1
ATOM 8832 C CA . HIS B 1 556 ? -12.625 -18.391 -13.391 1 97.94 556 HIS B CA 1
ATOM 8833 C C . HIS B 1 556 ? -14.109 -18.25 -13.711 1 97.94 556 HIS B C 1
ATOM 8835 O O . HIS B 1 556 ? -14.914 -19.094 -13.289 1 97.94 556 HIS B O 1
ATOM 8841 N N . ILE B 1 557 ? -14.414 -17.219 -14.406 1 98.44 557 ILE B N 1
ATOM 8842 C CA . ILE B 1 557 ? -15.805 -17 -14.805 1 98.44 557 ILE B CA 1
ATOM 8843 C C . ILE B 1 557 ? -16.141 -17.906 -15.992 1 98.44 557 ILE B C 1
ATOM 8845 O O . ILE B 1 557 ? -15.523 -17.797 -17.047 1 98.44 557 ILE B O 1
ATOM 8849 N N . GLY B 1 558 ? -17.141 -18.812 -15.766 1 98.44 558 GLY B N 1
ATOM 8850 C CA . GLY B 1 558 ? -17.562 -19.688 -16.844 1 98.44 558 GLY B CA 1
ATOM 8851 C C . GLY B 1 558 ? -18.594 -19.031 -17.766 1 98.44 558 GLY B C 1
ATOM 8852 O O . GLY B 1 558 ? -18.672 -19.359 -18.953 1 98.44 558 GLY B O 1
ATOM 8853 N N . TRP B 1 559 ? -19.375 -18.188 -17.172 1 98.5 559 TRP B N 1
ATOM 8854 C CA . TRP B 1 559 ? -20.453 -17.5 -17.891 1 98.5 559 TRP B CA 1
ATOM 8855 C C . TRP B 1 559 ? -20.953 -16.312 -17.078 1 98.5 559 TRP B C 1
ATOM 8857 O O . TRP B 1 559 ? -20.797 -16.266 -15.852 1 98.5 559 TRP B O 1
ATOM 8867 N N . ARG B 1 560 ? -21.5 -15.344 -17.781 1 98.44 560 ARG B N 1
ATOM 8868 C CA . ARG B 1 560 ? -22.141 -14.242 -17.078 1 98.44 560 ARG B CA 1
ATOM 8869 C C . ARG B 1 560 ? -23.359 -13.742 -17.844 1 98.44 560 ARG B C 1
ATOM 8871 O O . ARG B 1 560 ? -23.406 -13.844 -19.078 1 98.44 560 ARG B O 1
ATOM 8878 N N . SER B 1 561 ? -24.359 -13.367 -17.141 1 98.38 561 SER B N 1
ATOM 8879 C CA . SER B 1 561 ? -25.469 -12.57 -17.656 1 98.38 561 SER B CA 1
ATOM 8880 C C . SER B 1 561 ? -25.469 -11.164 -17.062 1 98.38 561 SER B C 1
ATOM 8882 O O . SER B 1 561 ? -25.641 -11.008 -15.852 1 98.38 561 SER B O 1
ATOM 8884 N N . ALA B 1 562 ? -25.281 -10.203 -17.922 1 97.56 562 ALA B N 1
ATOM 8885 C CA . ALA B 1 562 ? -25.141 -8.836 -17.438 1 97.56 562 ALA B CA 1
ATOM 8886 C C . ALA B 1 562 ? -26.391 -8.391 -16.656 1 97.56 562 ALA B C 1
ATOM 8888 O O . ALA B 1 562 ? -26.281 -7.641 -15.688 1 97.56 562 ALA B O 1
ATOM 8889 N N . ASP B 1 563 ? -27.484 -8.805 -17.125 1 97.19 563 ASP B N 1
ATOM 8890 C CA . ASP B 1 563 ? -28.781 -8.555 -16.484 1 97.19 563 ASP B CA 1
ATOM 8891 C C . ASP B 1 563 ? -29.656 -9.805 -16.516 1 97.19 563 ASP B C 1
ATOM 8893 O O . ASP B 1 563 ? -29.25 -10.836 -17.062 1 97.19 563 ASP B O 1
ATOM 8897 N N . ARG B 1 564 ? -30.766 -9.758 -15.922 1 96.81 564 ARG B N 1
ATOM 8898 C CA . ARG B 1 564 ? -31.672 -10.898 -15.891 1 96.81 564 ARG B CA 1
ATOM 8899 C C . ARG B 1 564 ? -32.344 -11.094 -17.234 1 96.81 564 ARG B C 1
ATOM 8901 O O . ARG B 1 564 ? -33.031 -10.195 -17.734 1 96.81 564 ARG B O 1
ATOM 8908 N N . PRO B 1 565 ? -32.188 -12.211 -17.844 1 97.56 565 PRO B N 1
ATOM 8909 C CA . PRO B 1 565 ? -32.938 -12.508 -19.078 1 97.56 565 PRO B CA 1
ATOM 8910 C C . PRO B 1 565 ? -34.375 -12.891 -18.828 1 97.56 565 PRO B C 1
ATOM 8912 O O . PRO B 1 565 ? -34.812 -13.023 -17.672 1 97.56 565 PRO B O 1
ATOM 8915 N N . GLN B 1 566 ? -35.062 -13.109 -19.906 1 97.06 566 GLN B N 1
ATOM 8916 C CA . GLN B 1 566 ? -36.469 -13.484 -19.828 1 97.06 566 GLN B CA 1
ATOM 8917 C C . GLN B 1 566 ? -36.656 -14.828 -19.125 1 97.06 566 GLN B C 1
ATOM 8919 O O . GLN B 1 566 ? -37.594 -15.008 -18.344 1 97.06 566 GLN B O 1
ATOM 8924 N N . ASP B 1 567 ? -35.781 -15.766 -19.375 1 98.31 567 ASP B N 1
ATOM 8925 C CA . ASP B 1 567 ? -35.812 -17.094 -18.781 1 98.31 567 ASP B CA 1
ATOM 8926 C C . ASP B 1 567 ? -34.469 -17.453 -18.172 1 98.31 567 ASP B C 1
ATOM 8928 O O . ASP B 1 567 ? -33.625 -18.109 -18.812 1 98.31 567 ASP B O 1
ATOM 8932 N N . PRO B 1 568 ? -34.312 -17.047 -16.891 1 98.38 568 PRO B N 1
ATOM 8933 C CA . PRO B 1 568 ? -33.031 -17.328 -16.234 1 98.38 568 PRO B CA 1
ATOM 8934 C C . PRO B 1 568 ? -32.688 -18.812 -16.172 1 98.38 568 PRO B C 1
ATOM 8936 O O . PRO B 1 568 ? -31.531 -19.203 -16.266 1 98.38 568 PRO B O 1
ATOM 8939 N N . THR B 1 569 ? -33.719 -19.688 -16.047 1 98.56 569 THR B N 1
ATOM 8940 C CA . THR B 1 569 ? -33.5 -21.125 -15.953 1 98.56 569 THR B CA 1
ATOM 8941 C C . THR B 1 569 ? -32.938 -21.672 -17.266 1 98.56 569 THR B C 1
ATOM 8943 O O . THR B 1 569 ? -31.938 -22.406 -17.25 1 98.56 569 THR B O 1
ATOM 8946 N N . ALA B 1 570 ? -33.531 -21.25 -18.359 1 98.19 570 ALA B N 1
ATOM 8947 C CA . ALA B 1 570 ? -33.062 -21.703 -19.672 1 98.19 570 ALA B CA 1
ATOM 8948 C C . ALA B 1 570 ? -31.641 -21.219 -19.938 1 98.19 570 ALA B C 1
ATOM 8950 O O . ALA B 1 570 ? -30.828 -21.953 -20.484 1 98.19 570 ALA B O 1
ATOM 8951 N N . ALA B 1 571 ? -31.422 -19.984 -19.594 1 98.12 571 ALA B N 1
ATOM 8952 C CA . ALA B 1 571 ? -30.109 -19.406 -19.812 1 98.12 571 ALA B CA 1
ATOM 8953 C C . ALA B 1 571 ? -29.031 -20.141 -19 1 98.12 571 ALA B C 1
ATOM 8955 O O . ALA B 1 571 ? -27.984 -20.484 -19.531 1 98.12 571 ALA B O 1
ATOM 8956 N N . LEU B 1 572 ? -29.297 -20.359 -17.734 1 98.44 572 LEU B N 1
ATOM 8957 C CA . LEU B 1 572 ? -28.359 -21.031 -16.859 1 98.44 572 LEU B CA 1
ATOM 8958 C C . LEU B 1 572 ? -28.156 -22.484 -17.312 1 98.44 572 LEU B C 1
ATOM 8960 O O . LEU B 1 572 ? -27.016 -22.969 -17.328 1 98.44 572 LEU B O 1
ATOM 8964 N N . ARG B 1 573 ? -29.266 -23.156 -17.703 1 97.94 573 ARG B N 1
ATOM 8965 C CA . ARG B 1 573 ? -29.203 -24.531 -18.203 1 97.94 573 ARG B CA 1
ATOM 8966 C C . ARG B 1 573 ? -28.281 -24.625 -19.406 1 97.94 573 ARG B C 1
ATOM 8968 O O . ARG B 1 573 ? -27.422 -25.5 -19.469 1 97.94 573 ARG B O 1
ATOM 8975 N N . SER B 1 574 ? -28.484 -23.703 -20.297 1 97.56 574 SER B N 1
ATOM 8976 C CA . SER B 1 574 ? -27.672 -23.688 -21.516 1 97.56 574 SER B CA 1
ATOM 8977 C C . SER B 1 574 ? -26.203 -23.453 -21.188 1 97.56 574 SER B C 1
ATOM 8979 O O . SER B 1 574 ? -25.328 -24.156 -21.719 1 97.56 574 SER B O 1
ATOM 8981 N N . ALA B 1 575 ? -25.953 -22.484 -20.359 1 97.75 575 ALA B N 1
ATOM 8982 C CA . ALA B 1 575 ? -24.578 -22.125 -20.016 1 97.75 575 ALA B CA 1
ATOM 8983 C C . ALA B 1 575 ? -23.875 -23.281 -19.312 1 97.75 575 ALA B C 1
ATOM 8985 O O . ALA B 1 575 ? -22.766 -23.672 -19.703 1 97.75 575 ALA B O 1
ATOM 8986 N N . LEU B 1 576 ? -24.5 -23.828 -18.297 1 97.75 576 LEU B N 1
ATOM 8987 C CA . LEU B 1 576 ? -23.875 -24.875 -17.516 1 97.75 576 LEU B CA 1
ATOM 8988 C C . LEU B 1 576 ? -23.703 -26.156 -18.328 1 97.75 576 LEU B C 1
ATOM 8990 O O . LEU B 1 576 ? -22.688 -26.844 -18.219 1 97.75 576 LEU B O 1
ATOM 8994 N N . SER B 1 577 ? -24.719 -26.469 -19.156 1 97.62 577 SER B N 1
ATOM 8995 C CA . SER B 1 577 ? -24.594 -27.641 -20.031 1 97.62 577 SER B CA 1
ATOM 8996 C C . SER B 1 577 ? -23.406 -27.484 -21 1 97.62 577 SER B C 1
ATOM 8998 O O . SER B 1 577 ? -22.703 -28.453 -21.266 1 97.62 577 SER B O 1
ATOM 9000 N N . HIS B 1 578 ? -23.266 -26.312 -21.469 1 97.12 578 HIS B N 1
ATOM 9001 C CA . HIS B 1 578 ? -22.141 -26.047 -22.359 1 97.12 578 HIS B CA 1
ATOM 9002 C C . HIS B 1 578 ? -20.812 -26.203 -21.641 1 97.12 578 HIS B C 1
ATOM 9004 O O . HIS B 1 578 ? -19.922 -26.906 -22.109 1 97.12 578 HIS B O 1
ATOM 9010 N N . VAL B 1 579 ? -20.688 -25.578 -20.484 1 97.94 579 VAL B N 1
ATOM 9011 C CA . VAL B 1 579 ? -19.453 -25.609 -19.719 1 97.94 579 VAL B CA 1
ATOM 9012 C C . VAL B 1 579 ? -19.094 -27.047 -19.359 1 97.94 579 VAL B C 1
ATOM 9014 O O . VAL B 1 579 ? -17.922 -27.422 -19.375 1 97.94 579 VAL B O 1
ATOM 9017 N N . LEU B 1 580 ? -20.078 -27.875 -19.109 1 97.62 580 LEU B N 1
ATOM 9018 C CA . LEU B 1 580 ? -19.859 -29.25 -18.672 1 97.62 580 LEU B CA 1
ATOM 9019 C C . LEU B 1 580 ? -19.812 -30.203 -19.859 1 97.62 580 LEU B C 1
ATOM 9021 O O . LEU B 1 580 ? -19.641 -31.406 -19.688 1 97.62 580 LEU B O 1
ATOM 9025 N N . SER B 1 581 ? -19.953 -29.641 -21.078 1 96.62 581 SER B N 1
ATOM 9026 C CA . SER B 1 581 ? -19.984 -30.453 -22.281 1 96.62 581 SER B CA 1
ATOM 9027 C C . SER B 1 581 ? -21.031 -31.562 -22.172 1 96.62 581 SER B C 1
ATOM 9029 O O . SER B 1 581 ? -20.734 -32.719 -22.484 1 96.62 581 SER B O 1
ATOM 9031 N N . ARG B 1 582 ? -22.109 -31.188 -21.609 1 91.31 582 ARG B N 1
ATOM 9032 C CA . ARG B 1 582 ? -23.203 -32.156 -21.516 1 91.31 582 ARG B CA 1
ATOM 9033 C C . ARG B 1 582 ? -24.281 -31.859 -22.547 1 91.31 582 ARG B C 1
ATOM 9035 O O . ARG B 1 582 ? -24.594 -30.688 -22.812 1 91.31 582 ARG B O 1
ATOM 9042 N N . ARG B 1 583 ? -24.516 -32.844 -23.5 1 73.5 583 ARG B N 1
ATOM 9043 C CA . ARG B 1 583 ? -25.609 -32.688 -24.453 1 73.5 583 ARG B CA 1
ATOM 9044 C C . ARG B 1 583 ? -26.953 -32.938 -23.781 1 73.5 583 ARG B C 1
ATOM 9046 O O . ARG B 1 583 ? -27.141 -33.938 -23.078 1 73.5 583 ARG B O 1
ATOM 9053 N N . MET B 1 584 ? -27.672 -31.969 -23.469 1 55.5 584 MET B N 1
ATOM 9054 C CA . MET B 1 584 ? -29.031 -32.219 -23 1 55.5 584 MET B CA 1
ATOM 9055 C C . MET B 1 584 ? -29.891 -32.75 -24.141 1 55.5 584 MET B C 1
ATOM 9057 O O . MET B 1 584 ? -29.641 -32.469 -25.312 1 55.5 584 MET B O 1
#

Sequence (1168 aa):
MQEIETDVLVVGAGVVGLSFAAMLASQGVRVFAIAKHSGTSPSPRAHVTNQRTMEIFREMGLEQRVKVAGTCLADVGSLVMATSLTGMEIGRYSCYGGGDHQLTDFAKASPCQMWNTAQNLLEPILLGKAREKGADIRFYHELIDIEQSEEGVVGRVRERTSQGEYTVRARYAIGADGARSFVAEKVGFGFIGEPGLMCMLSSWVEMDLTPYVAHRPACIYWMLQPGDEYWVGSGTCILKRPWDEWVVNRQYNAADGEPDMSDESIIAHARGVLGIPESLPVRVKHKGKWQVNHVVAKEYRRGRIFLAGDAAHRHPPSSGLGSNTCVQDAYNMSWKLAMVIKGQAGEELLESYNQERQPVGKQVVDHAISTLHDMAALPKALGFVRGQSRAEGFASLEELFSDADGAAERRALMRQQIDIGNRRSNALGVQLGHRYQNSCAVVDDGTPFPAHQRDPVLYYEATTHPGAYLPHAWLERDKRRISILDIFEHGSFGLVVGIGGKPWEAAAATVSSELGIALPVYYVGYRCTYDDVLGEWAGRREITDRGVLLVRPDRHIGWRSADRPQDPTAALRSALSHVLSRRMMQEIETDVLVVGAGVVGLSFAAMLASQGVRVFAIAKHSGTSPSPRAHVTNQRTMEIFREMGLEQRVKVAGTCLADVGSLVMATSLTGMEIGRYSCYGGGDHQLTDFAKASPCQMWNTAQNLLEPILLGKAREKGADIRFYHELIDIEQSEEGVVGRVRERTSQGEYTVRARYAIGADGARSFVAEKVGFGFIGEPGLMCMLSSWVEMDLTPYVAHRPACIYWMLQPGDEYWVGSGTCILKRPWDEWVVNRQYNAADGEPDMSDESIIAHARGVLGIPESLPVRVKHKGKWQVNHVVAKEYRRGRIFLAGDAAHRHPPSSGLGSNTCVQDAYNMSWKLAMVIKGQAGEELLESYNQERQPVGKQVVDHAISTLHDMAALPKALGFVRGQSRAEGFASLEELFSDADGAAERRALMRQQIDIGNRRSNALGVQLGHRYQNSCAVVDDGTPFPAHQRDPVLYYEATTHPGAYLPHAWLERDKRRISILDIFEHGSFGLVVGIGGKPWEAAAATVSSELGIALPVYYVGYRCTYDDVLGEWAGRREITDRGVLLVRPDRHIGWRSADRPQDPTAALRSALSHVLSRRM

Organism: Fusarium solani (NCBI:txid169388)

InterPro domains:
  IPR002938 FAD-binding domain [PF01494] (5-367)
  IPR036188 FAD/NAD(P)-binding domain superfamily [G3DSA:3.50.50.60] (7-361)
  IPR036188 FAD/NAD(P)-binding domain superfamily [SSF51905] (5-387)
  IPR050641 Rifampicin monooxygenase-like [PTHR43004] (5-576)

Nearest PDB structures (foldseek):
  5brt-assembly1_A-4  TM=9.784E-01  e=5.322E-69  Pseudomonas nitroreducens HBP1
  4z2r-assembly1_B  TM=9.709E-01  e=2.810E-69  Pseudomonas nitroreducens HBP1
  6em0-assembly2_B-3  TM=9.727E-01  e=7.115E-69  Pseudomonas nitroreducens
  5brt-assembly1_B  TM=9.782E-01  e=1.909E-68  Pseudomonas nitroreducens HBP1
  4z2t-assembly1_A-4  TM=9.738E-01  e=1.068E-68  Pseudomonas nitroreducens HBP1

pLDDT: mean 94.19, std 6.29, range [54.88, 98.88]

Secondary structure (DSSP, 8-state):
--EEEEEEEEE--SHHHHHHHHHHHHTT--EEEEESSSSS-SS----EE-HHHHHHHHHTT-HHHHHHHSEEGGGG-EEEEES-SSS-EEEEEE-TT-SGGGHHHHHHH-S---EE--HHHHHHHHHHHHHHTT-EEEETEEEEEEEE-SS-EEEEEEETTT--EEEEEEEEEEE-S-TT-HHHHHHT--EEEEEEEEEEEEEEEE---HHHHTTS--SEEEE--TT---TTTTEEEEEEETTTEEEEEEEE-GGG-PPP-SHHHHHHHHHHHHT--TTS--EEEEEEEEEEEEEEES-SEETTEEE-GGGTEE--STTS-HHHHHHHHHHHHHHHHHHHHTTSS-GGGGHHHHHHHHHHHHHHHHHHHHHHHHHHHHHHHTT--TT--HHHHHHHHHHHTSS-TTHHHHHHHHHHHHHHHHHHHT-HHHHH--B--S-TT----SSPPPPPSS-TTT------STTBBPPP-EEEETTEEEEGGGSSPTT--EEEE-TT-HHHHHHHHHHHHHHT----EEEEETTSSEE-TTSTTTTT--S-TT-EEEE-TTSBEEEEESS--S-HHHHHHHHHHHHTT---/--EEE-SEEEE--SHHHHHHHHHHHHTT--EEEEESSSSS-SS----EE-HHHHHHHHHTT-HHHHHHHSEEGGGG-EEEEES-SSS-EEEEEE-TT-STTTHHHHHHH-S---EE--HHHHHHHHHHHHHHTT-EEEETEEEEEEEE-SS-EEEEEEETTT--EEEEEESEEEE-S-TT-HHHHHHT--EEEEEEEEEEEEEEEE---HHHHTTS--SEEEE--TT---TTTTEEEEEEETTTEEEEEEEE-GGG-PPP-SHHHHHHHHHHHHT--TTS--EEEEEEEEEEEEEEES-SEETTEEE-GGGTEE--STTS-HHHHHHHHHHHHHHHHHHHHTTSS-GGGGHHHHHHHHHHHHHHHHHHHHHHHHHHHHHHHTT--TT--HHHHHHHHHHHTSS-TTHHHHHHHHHHHHHHHHHHHT-HHHHH--B--S-TT----SSPPPPPSS-TTT------STTBBPPP-EEEETTEEEEGGGSSPTT--EEEE-TT-HHHHHHHHHHHHHHT----EEEEETTSSEE-TTSTTTTT--S-TT-EEEE-TTSBEEEEESS--S-HHHHHHHHHHHHTT---

Solvent-accessible surface area (backbone atoms only — not comparable to full-atom values): 58081 Å² total; per-residue (Å²): 120,59,70,44,78,38,46,32,36,30,38,17,53,48,64,32,24,24,39,35,32,23,53,27,12,67,68,71,41,50,32,39,30,29,17,60,49,82,59,60,56,90,52,64,78,49,34,45,37,44,38,57,47,37,47,53,32,42,71,72,71,38,38,67,61,51,55,70,67,30,42,60,28,46,79,26,18,24,39,39,30,18,43,16,62,69,52,56,74,76,37,36,48,59,20,49,50,40,28,48,91,32,33,23,62,46,48,54,59,33,98,46,65,30,31,34,37,32,34,41,59,45,35,54,54,36,44,53,48,9,47,74,40,64,24,44,72,39,58,26,24,33,80,77,45,74,50,75,55,99,80,24,27,42,32,36,34,29,35,65,87,81,63,49,59,31,37,36,41,16,49,27,36,37,28,27,48,30,75,77,24,60,54,42,60,74,72,61,61,52,72,42,74,50,71,69,74,41,42,36,37,42,32,33,32,39,37,78,44,49,94,63,33,67,70,61,48,38,44,36,38,39,18,48,42,47,31,45,72,44,51,69,34,56,20,32,44,32,61,69,38,98,53,33,31,35,36,41,36,34,73,52,56,71,89,80,43,82,75,74,79,45,67,66,48,49,51,50,48,52,32,64,41,37,50,52,64,86,84,58,70,72,45,78,76,45,70,48,76,48,63,32,27,39,36,27,36,74,56,32,61,58,92,52,37,31,45,36,35,40,40,28,33,33,44,42,70,51,60,38,47,60,67,33,51,11,41,48,48,26,49,60,39,30,50,49,53,45,32,34,75,71,65,59,27,28,71,68,35,60,53,23,47,34,51,43,47,40,59,51,44,46,50,52,33,52,50,17,53,53,45,47,56,54,46,41,49,45,51,51,51,49,59,36,40,68,80,38,48,58,67,58,23,51,49,38,43,52,41,44,64,38,68,47,90,64,13,63,61,41,44,52,50,38,50,54,49,55,55,55,47,40,56,38,47,36,27,39,7,68,64,57,50,56,70,38,82,72,29,67,46,33,39,81,71,83,66,78,79,80,78,78,89,61,60,60,45,49,42,60,78,81,41,54,51,48,20,19,38,62,59,49,28,61,28,34,44,94,70,32,80,41,48,60,77,66,75,62,56,84,69,32,42,36,33,44,20,21,65,38,23,63,64,51,48,54,23,32,55,52,43,21,62,73,57,68,45,77,47,53,69,43,39,46,27,66,86,33,76,36,15,24,50,58,44,45,40,77,73,48,54,82,48,49,49,40,10,39,36,37,29,36,50,68,43,26,20,24,27,50,36,52,47,64,60,97,49,49,43,60,52,50,43,53,50,51,28,44,32,28,40,42,85,126,121,58,71,45,80,38,46,31,35,30,38,16,55,47,62,31,24,23,37,34,32,24,53,26,12,66,68,72,40,51,32,38,31,27,17,60,49,82,59,60,56,90,53,65,77,48,34,47,37,44,38,56,47,38,48,53,32,43,71,72,71,37,38,66,60,50,55,71,70,30,44,60,28,46,78,25,18,23,39,38,32,18,42,17,62,70,53,57,73,75,37,36,48,60,19,49,50,40,28,49,91,32,34,23,63,45,49,53,59,33,97,44,65,31,33,34,37,31,33,43,61,43,34,56,56,35,43,50,50,10,48,74,41,63,26,46,72,40,57,26,25,33,79,75,44,74,49,75,54,100,79,25,27,42,33,36,33,29,35,64,88,82,63,48,60,32,39,36,40,17,51,27,36,38,27,26,47,29,75,76,25,60,54,42,59,74,73,62,61,50,71,45,74,49,72,69,76,40,41,35,38,41,32,33,31,38,37,79,43,49,95,64,34,67,68,61,48,38,42,34,36,38,18,49,44,47,33,48,74,44,51,68,35,58,19,34,43,33,63,68,37,97,53,34,31,33,35,42,36,34,72,52,56,68,90,81,43,83,76,76,80,46,68,66,48,49,51,49,47,52,32,65,42,37,50,52,64,87,83,58,69,73,43,78,76,47,73,48,75,48,63,32,28,40,35,27,34,76,56,32,61,58,91,53,37,32,45,35,34,40,40,28,34,32,47,43,70,52,60,38,47,59,67,33,51,12,42,48,48,26,50,60,39,31,50,50,51,45,32,34,76,71,65,58,28,27,72,67,36,60,53,24,47,33,50,44,48,38,60,49,45,46,50,52,31,53,50,17,52,52,46,48,56,55,45,41,50,43,48,49,52,48,57,34,39,68,81,38,49,59,67,57,22,51,50,38,44,50,42,44,64,37,67,47,89,65,12,64,62,41,44,52,49,37,50,53,48,55,56,55,46,42,54,36,48,36,28,39,8,68,64,58,50,56,67,38,81,72,28,66,47,35,40,82,71,84,68,76,77,80,78,78,91,60,61,58,44,48,41,61,77,80,42,53,50,48,21,18,42,62,59,49,27,62,28,34,44,95,71,34,82,40,47,60,78,66,74,62,56,84,70,32,43,34,35,43,21,21,66,40,24,62,64,50,48,54,23,32,54,52,43,21,63,73,58,69,45,77,47,53,69,44,38,45,27,66,83,34,74,37,15,24,50,59,45,45,42,77,72,48,53,81,46,48,49,39,10,37,36,37,28,36,50,68,44,27,20,25,27,53,36,52,48,65,59,97,50,48,42,60,52,50,41,51,47,51,29,44,33,29,41,41,85,127

Foldseek 3Di:
DAEAEFAEEEEDQFLLSLLLLLQLLLLVGAYEYEYQAQDYDPDFDFWKAAQLLLLVCVQLVNNVQQPVQWAFCLVQFKEWEAQALPGGTPDMDGFQCNDPVRVVQRVQFHVDGMTTHGRSSVSVSSNVSSVVSPYHYYYSKHWDDWDDDLQWIKTWIARRPVRDIYIYTHRFYEQPHAQPTPLCVRLVWDKDFFWFPFKKKKWKKFWQCCVRPVVNRHQKYQHAAFQDLALSHQWMWGDGDPPTITMIMGTDDCVVPDDDPDPVSVVVSNCVRNVDDPPTDMGTDDMDMDGATLMATPFQDDNRYGYAANNGAGGDCQLSCRSVLSSLLSLVQSLLSSCVSVVLFPPVLNRLSRLFSRVLRNVVSVLRVVVSVLSSVLSVLQVHDNPDDRVVSVVSNVQLPDPDPPSVVSVVVNVVSVVSCLLRRQQSLSSAVGFRDDGLLADFPPDDDDDDPDDSRRGHDAAQGFRHFAGWDWWDAPNDIDIPSNPDRASAKEKEAEPQCVLVVVLQVVLCVVSVGDYYYAYDYPPGNTHRPVCRCVVHVQADNAKMFIAGNSRGTRDIDRHDDPRSNVVVNVSNCSSRVNDD/DDEAEFAEEEEDQFLLSLLLLLQLLLLVGAYEYEYQAQDYDPDFDFWKAAQLLLLVCVQLVNNVVQPVQWAFCLVQFKEWEAQALPGGTPDMDGFQCNDPVRVVQRVQFHVDGMTTHGRSSVSVSSNVSSVVSPYHYYYSKHWDAWDDDLQWIKTWIARRPVRDIYIYTHRFYEQPHAQPTPVCVRLVWDKDFFWFPFKKKKWKKFWQCCVRPVVPRHQKYQHAAFQDLALSHQWMWGDGDPPTITMIMGTDDCVVPDDDPDPVSVVVSNCVRNVDDPPTDMGTDDMDMDGATLMATPFQDDNRYGYAANNGAGGDCQQSCRSVLSSLLSLVQSLLSSCVSVVLFPPVLNRLSRLFSRVLRNVVSVLRVVVSVLSSVLSVLQVHDHPDDRVVSVVSNVQLPDPDPPSVVSVVVNVVSVVSCLLRRQQSLSNAVGFRDDGLLADFPPDDDDDDPDDSRRGHDAAQGFRHFAGWDWWDAPNDIDIPSNPDRASAKEKEAEPQCVLVVVLQVVLCVVSVGDYYYAYDYPPGNTHRPVCRCVVHVQADNAKMFIAGNSRGTRDIDRHDDPRSNVVVNVSNCSSRVHDD

Radius of gyration: 34.38 Å; Cα contacts (8 Å, |Δi|>4): 2762; chains: 2; bounding box: 82×110×71 Å